Protein 6HTN (pdb70)

B-factor: mean 23.74, std 8.18, range [13.34, 82.0]

Structure (mmCIF, N/CA/C/O backbone):
data_6HTN
#
_entry.id   6HTN
#
_cell.length_a   87.102
_cell.length_b   90.522
_cell.length_c   143.777
_cell.angle_alpha   90.00
_cell.angle_beta   90.00
_cell.angle_gamma   90.00
#
_symmetry.space_group_name_H-M   'P 2 21 21'
#
loop_
_entity.id
_entity.type
_entity.pdbx_description
1 polymer 'Fucose-binding lectin'
2 non-polymer 'methyl alpha-L-fucopyranoside'
3 non-polymer (4R)-2-METHYLPENTANE-2,4-DIOL
4 non-polymer 1,2-ETHANEDIOL
5 non-polymer 3,6,9,12,15,18,21-HEPTAOXATRICOSANE-1,23-DIOL
6 water water
#
loop_
_atom_site.group_PDB
_atom_site.id
_atom_site.type_symbol
_atom_site.label_atom_id
_atom_site.label_alt_id
_atom_site.label_comp_id
_atom_site.label_asym_id
_atom_site.label_entity_id
_atom_site.label_seq_id
_atom_site.pdbx_PDB_ins_code
_atom_site.Cartn_x
_atom_site.Cartn_y
_atom_site.Cartn_z
_atom_site.occupancy
_atom_site.B_iso_or_equiv
_atom_site.auth_seq_id
_atom_site.auth_comp_id
_atom_site.auth_asym_id
_atom_site.auth_atom_id
_atom_site.pdbx_PDB_model_num
ATOM 1 N N . GLY A 1 2 ? 86.732 62.386 35.086 1.00 20.47 2 GLY A N 1
ATOM 2 C CA . GLY A 1 2 ? 87.891 63.251 35.364 1.00 20.10 2 GLY A CA 1
ATOM 3 C C . GLY A 1 2 ? 89.197 62.646 34.937 1.00 19.21 2 GLY A C 1
ATOM 4 O O . GLY A 1 2 ? 89.300 61.418 34.918 1.00 19.83 2 GLY A O 1
ATOM 5 N N . ALA A 1 3 ? 90.150 63.450 34.497 1.00 18.49 3 ALA A N 1
ATOM 6 C CA . ALA A 1 3 ? 91.480 62.994 34.064 1.00 16.52 3 ALA A CA 1
ATOM 7 C C . ALA A 1 3 ? 92.537 63.824 34.748 1.00 19.77 3 ALA A C 1
ATOM 8 O O . ALA A 1 3 ? 92.413 65.087 34.726 1.00 20.18 3 ALA A O 1
ATOM 10 N N . THR A 1 4 ? 93.561 63.211 35.308 1.00 17.34 4 THR A N 1
ATOM 11 C CA . THR A 1 4 ? 94.704 63.975 35.852 1.00 17.99 4 THR A CA 1
ATOM 12 C C . THR A 1 4 ? 95.966 63.228 35.483 1.00 19.30 4 THR A C 1
ATOM 13 O O . THR A 1 4 ? 95.888 62.013 35.161 1.00 21.07 4 THR A O 1
ATOM 17 N N . SER A 1 5 ? 97.107 63.879 35.461 1.00 19.90 5 SER A N 1
ATOM 18 C CA . SER A 1 5 ? 98.355 63.200 35.052 1.00 17.92 5 SER A CA 1
ATOM 19 C C . SER A 1 5 ? 99.527 63.936 35.704 1.00 20.03 5 SER A C 1
ATOM 20 O O . SER A 1 5 ? 99.393 65.141 36.068 1.00 18.40 5 SER A O 1
ATOM 23 N N . TRP A 1 6 ? 100.661 63.243 35.810 1.00 19.13 6 TRP A N 1
ATOM 24 C CA . TRP A 1 6 ? 101.897 63.885 36.316 1.00 21.30 6 TRP A CA 1
ATOM 25 C C . TRP A 1 6 ? 103.086 63.152 35.729 1.00 23.99 6 TRP A C 1
ATOM 26 O O . TRP A 1 6 ? 102.978 61.987 35.343 1.00 21.70 6 TRP A O 1
ATOM 37 N N . LEU A 1 7 ? 104.208 63.855 35.659 1.00 23.34 7 LEU A N 1
ATOM 38 C CA . LEU A 1 7 ? 105.500 63.270 35.229 1.00 26.59 7 LEU A CA 1
ATOM 39 C C . LEU A 1 7 ? 106.338 62.979 36.451 1.00 26.76 7 LEU A C 1
ATOM 40 O O . LEU A 1 7 ? 106.406 63.815 37.370 1.00 28.03 7 LEU A O 1
ATOM 45 N N . ASP A 1 8 ? 106.897 61.785 36.520 1.00 26.92 8 ASP A N 1
ATOM 46 C CA . ASP A 1 8 ? 107.840 61.476 37.620 1.00 30.48 8 ASP A CA 1
ATOM 47 C C . ASP A 1 8 ? 109.231 62.001 37.225 1.00 32.87 8 ASP A C 1
ATOM 48 O O . ASP A 1 8 ? 109.410 62.556 36.115 1.00 29.87 8 ASP A O 1
ATOM 53 N N . GLY A 1 9 ? 110.193 61.782 38.116 1.00 39.59 9 GLY A N 1
ATOM 54 C CA . GLY A 1 9 ? 111.575 62.275 37.944 1.00 43.30 9 GLY A CA 1
ATOM 55 C C . GLY A 1 9 ? 112.260 61.717 36.708 1.00 47.39 9 GLY A C 1
ATOM 56 O O . GLY A 1 9 ? 113.200 62.393 36.196 1.00 47.45 9 GLY A O 1
ATOM 57 N N . SER A 1 10 ? 111.816 60.551 36.212 1.00 37.85 10 SER A N 1
ATOM 58 C CA . SER A 1 10 ? 112.402 59.897 35.019 1.00 35.76 10 SER A CA 1
ATOM 59 C C . SER A 1 10 ? 111.735 60.368 33.730 1.00 40.74 10 SER A C 1
ATOM 60 O O . SER A 1 10 ? 112.163 59.919 32.661 1.00 38.53 10 SER A O 1
ATOM 63 N N . GLY A 1 11 ? 110.693 61.220 33.809 1.00 34.25 11 GLY A N 1
ATOM 64 C CA . GLY A 1 11 ? 109.987 61.674 32.606 1.00 36.16 11 GLY A CA 1
ATOM 65 C C . GLY A 1 11 ? 108.904 60.691 32.162 1.00 31.03 11 GLY A C 1
ATOM 66 O O . GLY A 1 11 ? 108.438 60.791 31.008 1.00 34.47 11 GLY A O 1
ATOM 67 N N . GLN A 1 12 ? 108.556 59.755 33.025 1.00 29.53 12 GLN A N 1
ATOM 68 C CA . GLN A 1 12 ? 107.453 58.789 32.746 1.00 28.44 12 GLN A CA 1
ATOM 69 C C . GLN A 1 12 ? 106.121 59.473 33.133 1.00 24.47 12 GLN A C 1
ATOM 70 O O . GLN A 1 12 ? 105.988 59.885 34.288 1.00 24.94 12 GLN A O 1
ATOM 76 N N . ILE A 1 13 ? 105.178 59.431 32.207 1.00 26.00 13 ILE A N 1
ATOM 77 C CA . ILE A 1 13 ? 103.791 59.943 32.454 1.00 23.89 13 ILE A CA 1
ATOM 78 C C . ILE A 1 13 ? 103.011 58.931 33.306 1.00 24.79 13 ILE A C 1
ATOM 79 O O . ILE A 1 13 ? 103.106 57.710 33.089 1.00 24.73 13 ILE A O 1
ATOM 84 N N . HIS A 1 14 ? 102.216 59.443 34.221 1.00 20.26 14 HIS A N 1
ATOM 85 C CA . HIS A 1 14 ? 101.232 58.694 35.020 1.00 18.04 14 HIS A CA 1
ATOM 86 C C . HIS A 1 14 ? 99.863 59.299 34.734 1.00 21.54 14 HIS A C 1
ATOM 87 O O . HIS A 1 14 ? 99.756 60.532 34.818 1.00 21.93 14 HIS A O 1
ATOM 94 N N . LEU A 1 15 ? 98.891 58.462 34.387 1.00 20.96 15 LEU A N 1
ATOM 95 C CA . LEU A 1 15 ? 97.503 58.944 34.112 1.00 19.67 15 LEU A CA 1
ATOM 96 C C . LEU A 1 15 ? 96.587 58.342 35.141 1.00 20.48 15 LEU A C 1
ATOM 97 O O . LEU A 1 15 ? 96.718 57.137 35.494 1.00 18.60 15 LEU A O 1
ATOM 102 N N . ARG A 1 16 ? 95.617 59.120 35.598 1.00 19.98 16 ARG A N 1
ATOM 103 C CA . ARG A 1 16 ? 94.559 58.623 36.494 1.00 17.27 16 ARG A CA 1
ATOM 104 C C . ARG A 1 16 ? 93.225 59.098 35.912 1.00 19.09 16 ARG A C 1
ATOM 105 O O . ARG A 1 16 ? 93.036 60.342 35.816 1.00 19.16 16 ARG A O 1
ATOM 113 N N . ILE A 1 17 ? 92.352 58.179 35.546 1.00 16.99 17 ILE A N 1
ATOM 114 C CA . ILE A 1 17 ? 91.072 58.485 34.851 1.00 16.84 17 ILE A CA 1
ATOM 115 C C . ILE A 1 17 ? 89.942 58.016 35.750 1.00 17.20 17 ILE A C 1
ATOM 116 O O . ILE A 1 17 ? 89.876 56.797 36.067 1.00 18.21 17 ILE A O 1
ATOM 121 N N . TYR A 1 18 ? 89.025 58.888 36.116 1.00 16.78 18 TYR A N 1
ATOM 122 C CA . TYR A 1 18 ? 87.940 58.633 37.067 1.00 15.97 18 TYR A CA 1
ATOM 123 C C . TYR A 1 18 ? 86.594 58.674 36.352 1.00 16.96 18 TYR A C 1
ATOM 124 O O . TYR A 1 18 ? 86.325 59.627 35.588 1.00 18.38 18 TYR A O 1
ATOM 133 N N . SER A 1 19 ? 85.763 57.691 36.629 1.00 15.66 19 SER A N 1
ATOM 134 C CA . SER A 1 19 ? 84.420 57.613 36.011 1.00 15.81 19 SER A CA 1
ATOM 135 C C . SER A 1 19 ? 83.442 56.897 36.925 1.00 17.73 19 SER A C 1
ATOM 136 O O . SER A 1 19 ? 83.838 56.200 37.847 1.00 17.59 19 SER A O 1
ATOM 139 N N . LEU A 1 20 ? 82.149 57.113 36.700 1.00 16.79 20 LEU A N 1
ATOM 140 C CA . LEU A 1 20 ? 81.057 56.525 37.506 1.00 17.85 20 LEU A CA 1
ATOM 141 C C . LEU A 1 20 ? 80.589 55.295 36.763 1.00 16.71 20 LEU A C 1
ATOM 142 O O . LEU A 1 20 ? 80.120 55.393 35.599 1.00 18.39 20 LEU A O 1
ATOM 147 N N . GLN A 1 21 ? 80.685 54.120 37.378 1.00 17.22 21 GLN A N 1
ATOM 148 C CA . GLN A 1 21 ? 80.280 52.867 36.688 1.00 17.83 21 GLN A CA 1
ATOM 149 C C . GLN A 1 21 ? 78.750 52.742 36.592 1.00 17.01 21 GLN A C 1
ATOM 150 O O . GLN A 1 21 ? 78.063 52.820 37.576 1.00 19.70 21 GLN A O 1
ATOM 156 N N . GLN A 1 22 ? 78.316 52.484 35.400 1.00 17.23 22 GLN A N 1
ATOM 157 C CA . GLN A 1 22 ? 76.876 52.324 35.070 1.00 17.18 22 GLN A CA 1
ATOM 158 C C . GLN A 1 22 ? 76.293 51.131 35.822 1.00 21.11 22 GLN A C 1
ATOM 159 O O . GLN A 1 22 ? 75.137 51.210 36.250 1.00 22.46 22 GLN A O 1
ATOM 165 N N . SER A 1 23 ? 77.080 50.082 36.020 1.00 20.60 23 SER A N 1
ATOM 166 C CA . SER A 1 23 ? 76.533 48.789 36.507 1.00 22.67 23 SER A CA 1
ATOM 167 C C . SER A 1 23 ? 76.425 48.813 38.035 1.00 20.94 23 SER A C 1
ATOM 168 O O . SER A 1 23 ? 75.697 47.932 38.588 1.00 21.91 23 SER A O 1
ATOM 171 N N . ASN A 1 24 ? 77.182 49.670 38.768 1.00 20.63 24 ASN A N 1
ATOM 172 C CA . ASN A 1 24 ? 77.109 49.597 40.240 1.00 19.95 24 ASN A CA 1
ATOM 173 C C . ASN A 1 24 ? 77.116 50.934 40.949 1.00 19.20 24 ASN A C 1
ATOM 174 O O . ASN A 1 24 ? 77.034 50.958 42.153 1.00 21.09 24 ASN A O 1
ATOM 179 N N . GLY A 1 25 ? 77.085 52.052 40.234 1.00 19.93 25 GLY A N 1
ATOM 180 C CA . GLY A 1 25 ? 77.011 53.384 40.845 1.00 18.22 25 GLY A CA 1
ATOM 181 C C . GLY A 1 25 ? 78.222 53.734 41.702 1.00 17.58 25 GLY A C 1
ATOM 182 O O . GLY A 1 25 ? 78.092 54.628 42.520 1.00 19.42 25 GLY A O 1
ATOM 183 N N . LYS A 1 26 ? 79.327 53.065 41.460 1.00 18.69 26 LYS A N 1
ATOM 184 C CA . LYS A 1 26 ? 80.601 53.327 42.155 1.00 18.90 26 LYS A CA 1
ATOM 185 C C . LYS A 1 26 ? 81.625 53.947 41.231 1.00 16.08 26 LYS A C 1
ATOM 186 O O . LYS A 1 26 ? 81.704 53.627 40.046 1.00 16.87 26 LYS A O 1
ATOM 192 N N . LEU A 1 27 ? 82.461 54.806 41.807 1.00 18.37 27 LEU A N 1
ATOM 193 C CA . LEU A 1 27 ? 83.570 55.401 41.040 1.00 18.65 27 LEU A CA 1
ATOM 194 C C . LEU A 1 27 ? 84.628 54.343 40.729 1.00 18.34 27 LEU A C 1
ATOM 195 O O . LEU A 1 27 ? 84.935 53.478 41.600 1.00 19.24 27 LEU A O 1
ATOM 200 N N . LEU A 1 28 ? 85.113 54.431 39.523 1.00 16.82 28 LEU A N 1
ATOM 201 C CA . LEU A 1 28 ? 86.229 53.618 38.967 1.00 17.66 28 LEU A CA 1
ATOM 202 C C . LEU A 1 28 ? 87.427 54.533 38.813 1.00 19.81 28 LEU A C 1
ATOM 203 O O . LEU A 1 28 ? 87.287 55.696 38.304 1.00 18.74 28 LEU A O 1
ATOM 208 N N . GLU A 1 29 ? 88.610 54.046 39.162 1.00 17.50 29 GLU A N 1
ATOM 209 C CA . GLU A 1 29 ? 89.893 54.718 38.877 1.00 17.17 29 GLU A CA 1
ATOM 210 C C . GLU A 1 29 ? 90.702 53.836 37.950 1.00 19.31 29 GLU A C 1
ATOM 211 O O . GLU A 1 29 ? 90.937 52.643 38.335 1.00 19.22 29 GLU A O 1
ATOM 217 N N . ARG A 1 30 ? 91.042 54.304 36.790 1.00 17.63 30 ARG A N 1
ATOM 218 C CA . ARG A 1 30 ? 91.895 53.573 35.830 1.00 18.35 30 ARG A CA 1
ATOM 219 C C . ARG A 1 30 ? 93.261 54.238 35.800 1.00 22.56 30 ARG A C 1
ATOM 220 O O . ARG A 1 30 ? 93.338 55.485 35.777 1.00 17.78 30 ARG A O 1
ATOM 228 N N . CYS A 1 31 ? 94.299 53.432 35.851 1.00 18.59 31 CYS A N 1
ATOM 229 C CA . CYS A 1 31 ? 95.680 53.926 36.040 1.00 19.68 31 CYS A CA 1
ATOM 230 C C . CYS A 1 31 ? 96.595 53.506 34.931 1.00 21.22 31 CYS A C 1
ATOM 231 O O . CYS A 1 31 ? 96.530 52.343 34.486 1.00 22.82 31 CYS A O 1
ATOM 234 N N . TRP A 1 32 ? 97.478 54.414 34.514 1.00 20.75 32 TRP A N 1
ATOM 235 C CA . TRP A 1 32 ? 98.560 54.098 33.559 1.00 21.90 32 TRP A CA 1
ATOM 236 C C . TRP A 1 32 ? 99.849 54.570 34.205 1.00 24.57 32 TRP A C 1
ATOM 237 O O . TRP A 1 32 ? 99.938 55.780 34.535 1.00 20.58 32 TRP A O 1
ATOM 248 N N . ASP A 1 33 ? 100.831 53.687 34.370 1.00 23.51 33 ASP A N 1
ATOM 249 C CA . ASP A 1 33 ? 102.143 54.071 34.964 1.00 26.25 33 ASP A CA 1
ATOM 250 C C . ASP A 1 33 ? 103.293 53.784 34.008 1.00 25.81 33 ASP A C 1
ATOM 251 O O . ASP A 1 33 ? 104.379 54.390 34.224 1.00 27.93 33 ASP A O 1
ATOM 256 N N . SER A 1 34 ? 103.135 52.934 33.001 1.00 28.13 34 SER A N 1
ATOM 257 C CA . SER A 1 34 ? 104.261 52.591 32.095 1.00 28.40 34 SER A CA 1
ATOM 258 C C . SER A 1 34 ? 103.750 51.986 30.811 1.00 25.44 34 SER A C 1
ATOM 259 O O . SER A 1 34 ? 104.063 52.500 29.741 1.00 27.24 34 SER A O 1
ATOM 262 N N . ASN A 1 35 ? 102.995 50.876 30.888 1.00 27.13 35 ASN A N 1
ATOM 263 C CA . ASN A 1 35 ? 102.688 50.154 29.653 1.00 28.12 35 ASN A CA 1
ATOM 264 C C . ASN A 1 35 ? 101.315 49.500 29.648 1.00 28.81 35 ASN A C 1
ATOM 265 O O . ASN A 1 35 ? 101.030 48.829 28.661 1.00 30.11 35 ASN A O 1
ATOM 270 N N . LYS A 1 36 ? 100.478 49.718 30.641 1.00 27.22 36 LYS A N 1
ATOM 271 C CA . LYS A 1 36 ? 99.134 49.102 30.634 1.00 25.65 36 LYS A CA 1
ATOM 272 C C . LYS A 1 36 ? 98.206 49.858 31.579 1.00 24.31 36 LYS A C 1
ATOM 273 O O . LYS A 1 36 ? 98.627 50.490 32.540 1.00 23.98 36 LYS A O 1
ATOM 279 N N . TRP A 1 37 ? 96.914 49.715 31.321 1.00 22.74 37 TRP A N 1
ATOM 280 C CA . TRP A 1 37 ? 95.872 50.231 32.214 1.00 24.49 37 TRP A CA 1
ATOM 281 C C . TRP A 1 37 ? 95.510 49.223 33.279 1.00 25.03 37 TRP A C 1
ATOM 282 O O . TRP A 1 37 ? 95.352 47.985 32.944 1.00 24.65 37 TRP A O 1
ATOM 293 N N . TYR A 1 38 ? 95.328 49.666 34.496 1.00 20.80 38 TYR A N 1
ATOM 294 C CA . TYR A 1 38 ? 94.891 48.802 35.598 1.00 22.48 38 TYR A CA 1
ATOM 295 C C . TYR A 1 38 ? 93.932 49.520 36.518 1.00 23.99 38 TYR A C 1
ATOM 296 O O . TYR A 1 38 ? 93.823 50.793 36.474 1.00 21.10 38 TYR A O 1
ATOM 305 N N . ASP A 1 39 ? 93.240 48.799 37.345 1.00 21.30 39 ASP A N 1
ATOM 306 C CA . ASP A 1 39 ? 92.291 49.379 38.303 1.00 20.96 39 ASP A CA 1
ATOM 307 C C . ASP A 1 39 ? 93.050 49.936 39.492 1.00 22.93 39 ASP A C 1
ATOM 308 O O . ASP A 1 39 ? 93.779 49.210 40.210 1.00 22.54 39 ASP A O 1
ATOM 313 N N . GLY A 1 40 ? 92.826 51.206 39.824 1.00 20.99 40 GLY A N 1
ATOM 314 C CA . GLY A 1 40 ? 93.400 51.825 41.002 1.00 21.95 40 GLY A CA 1
ATOM 315 C C . GLY A 1 40 ? 92.660 51.512 42.271 1.00 22.68 40 GLY A C 1
ATOM 316 O O . GLY A 1 40 ? 91.487 51.041 42.233 1.00 23.39 40 GLY A O 1
ATOM 317 N N . ALA A 1 41 ? 93.244 51.822 43.406 1.00 21.87 41 ALA A N 1
ATOM 318 C CA . ALA A 1 41 ? 92.730 51.522 44.736 1.00 21.96 41 ALA A CA 1
ATOM 319 C C . ALA A 1 41 ? 91.370 52.185 45.009 1.00 22.58 41 ALA A C 1
ATOM 320 O O . ALA A 1 41 ? 90.625 51.719 45.844 1.00 22.24 41 ALA A O 1
ATOM 322 N N A LEU A 1 42 ? 91.091 53.326 44.365 0.30 23.08 42 LEU A N 1
ATOM 323 N N B LEU A 1 42 ? 91.097 53.338 44.364 0.70 23.16 42 LEU A N 1
ATOM 324 C CA A LEU A 1 42 ? 89.813 54.028 44.628 0.30 22.03 42 LEU A CA 1
ATOM 325 C CA B LEU A 1 42 ? 89.812 54.027 44.627 0.70 20.96 42 LEU A CA 1
ATOM 326 C C A LEU A 1 42 ? 88.631 53.153 44.160 0.30 21.28 42 LEU A C 1
ATOM 327 C C B LEU A 1 42 ? 88.631 53.152 44.164 0.70 20.58 42 LEU A C 1
ATOM 328 O O A LEU A 1 42 ? 87.536 53.252 44.714 0.30 21.39 42 LEU A O 1
ATOM 329 O O B LEU A 1 42 ? 87.555 53.277 44.719 0.70 20.59 42 LEU A O 1
ATOM 338 N N . THR A 1 43 ? 88.878 52.319 43.159 1.00 20.67 43 THR A N 1
ATOM 339 C CA . THR A 1 43 ? 87.817 51.566 42.440 1.00 20.97 43 THR A CA 1
ATOM 340 C C . THR A 1 43 ? 86.901 50.834 43.408 1.00 22.94 43 THR A C 1
ATOM 341 O O . THR A 1 43 ? 87.392 50.078 44.285 1.00 22.48 43 THR A O 1
ATOM 345 N N . ASN A 1 44 ? 85.581 51.018 43.224 1.00 19.54 44 ASN A N 1
ATOM 346 C CA . ASN A 1 44 ? 84.493 50.283 43.917 1.00 21.65 44 ASN A CA 1
ATOM 347 C C . ASN A 1 44 ? 84.381 50.690 45.382 1.00 24.96 44 ASN A C 1
ATOM 348 O O . ASN A 1 44 ? 83.566 50.059 46.071 1.00 29.00 44 ASN A O 1
ATOM 353 N N . GLN A 1 45 ? 85.108 51.683 45.877 1.00 24.00 45 GLN A N 1
ATOM 354 C CA . GLN A 1 45 ? 84.980 52.070 47.281 1.00 22.81 45 GLN A CA 1
ATOM 355 C C . GLN A 1 45 ? 83.834 53.041 47.524 1.00 27.19 45 GLN A C 1
ATOM 356 O O . GLN A 1 45 ? 83.284 53.050 48.636 1.00 25.58 45 GLN A O 1
ATOM 362 N N A PHE A 1 46 ? 83.504 53.899 46.557 0.30 24.20 46 PHE A N 1
ATOM 363 N N B PHE A 1 46 ? 83.501 53.890 46.551 0.70 23.19 46 PHE A N 1
ATOM 364 C CA A PHE A 1 46 ? 82.623 55.066 46.824 0.30 23.13 46 PHE A CA 1
ATOM 365 C CA B PHE A 1 46 ? 82.647 55.064 46.826 0.70 21.51 46 PHE A CA 1
ATOM 366 C C A PHE A 1 46 ? 81.491 55.184 45.801 0.30 21.40 46 PHE A C 1
ATOM 367 C C B PHE A 1 46 ? 81.493 55.196 45.807 0.70 20.35 46 PHE A C 1
ATOM 368 O O A PHE A 1 46 ? 81.723 55.094 44.598 0.30 21.51 46 PHE A O 1
ATOM 369 O O B PHE A 1 46 ? 81.732 55.119 44.605 0.70 21.31 46 PHE A O 1
ATOM 384 N N . SER A 1 47 ? 80.286 55.359 46.315 1.00 19.70 47 SER A N 1
ATOM 385 C CA . SER A 1 47 ? 79.071 55.593 45.514 1.00 19.52 47 SER A CA 1
ATOM 386 C C . SER A 1 47 ? 79.000 57.074 45.128 1.00 20.52 47 SER A C 1
ATOM 387 O O . SER A 1 47 ? 79.334 57.953 45.955 1.00 21.48 47 SER A O 1
ATOM 390 N N . ALA A 1 48 ? 78.501 57.354 43.918 1.00 18.45 48 ALA A N 1
ATOM 391 C CA . ALA A 1 48 ? 78.265 58.758 43.514 1.00 17.63 48 ALA A CA 1
ATOM 392 C C . ALA A 1 48 ? 77.129 58.772 42.501 1.00 20.11 48 ALA A C 1
ATOM 393 O O . ALA A 1 48 ? 76.674 57.677 42.058 1.00 19.50 48 ALA A O 1
ATOM 395 N N . ILE A 1 49 ? 76.680 59.951 42.127 1.00 18.50 49 ILE A N 1
ATOM 396 C CA . ILE A 1 49 ? 75.581 60.113 41.137 1.00 18.47 49 ILE A CA 1
ATOM 397 C C . ILE A 1 49 ? 76.014 61.047 40.005 1.00 18.98 49 ILE A C 1
ATOM 398 O O . ILE A 1 49 ? 75.182 61.410 39.153 1.00 21.32 49 ILE A O 1
ATOM 403 N N . SER A 1 50 ? 77.283 61.419 39.973 1.00 18.34 50 SER A N 1
ATOM 404 C CA . SER A 1 50 ? 77.871 62.166 38.849 1.00 19.36 50 SER A CA 1
ATOM 405 C C . SER A 1 50 ? 79.214 61.542 38.492 1.00 20.39 50 SER A C 1
ATOM 406 O O . SER A 1 50 ? 79.719 60.731 39.253 1.00 21.13 50 SER A O 1
ATOM 409 N N . GLY A 1 51 ? 79.763 62.075 37.414 1.00 21.89 51 GLY A N 1
ATOM 410 C CA . GLY A 1 51 ? 81.187 61.881 37.139 1.00 23.04 51 GLY A CA 1
ATOM 411 C C . GLY A 1 51 ? 82.021 62.609 38.156 1.00 19.39 51 GLY A C 1
ATOM 412 O O . GLY A 1 51 ? 81.531 63.223 39.097 1.00 21.14 51 GLY A O 1
ATOM 413 N N . ALA A 1 52 ? 83.328 62.558 37.972 1.00 20.26 52 ALA A N 1
ATOM 414 C CA . ALA A 1 52 ? 84.265 63.114 38.947 1.00 22.06 52 ALA A CA 1
ATOM 415 C C . ALA A 1 52 ? 85.208 64.077 38.235 1.00 22.03 52 ALA A C 1
ATOM 416 O O . ALA A 1 52 ? 85.602 63.842 37.091 1.00 31.79 52 ALA A O 1
ATOM 418 N N . GLY A 1 53 ? 85.457 65.185 38.863 1.00 18.40 53 GLY A N 1
ATOM 419 C CA . GLY A 1 53 ? 86.556 66.071 38.468 1.00 19.26 53 GLY A CA 1
ATOM 420 C C . GLY A 1 53 ? 87.770 65.717 39.300 1.00 18.22 53 GLY A C 1
ATOM 421 O O . GLY A 1 53 ? 87.606 65.226 40.423 1.00 21.87 53 GLY A O 1
ATOM 422 N N . ALA A 1 54 ? 88.935 65.878 38.723 1.00 15.82 54 ALA A N 1
ATOM 423 C CA . ALA A 1 54 ? 90.156 65.496 39.440 1.00 16.83 54 ALA A CA 1
ATOM 424 C C . ALA A 1 54 ? 91.235 66.553 39.268 1.00 16.94 54 ALA A C 1
ATOM 425 O O . ALA A 1 54 ? 91.369 67.127 38.155 1.00 19.94 54 ALA A O 1
ATOM 427 N N . THR A 1 55 ? 92.086 66.636 40.275 1.00 16.81 55 THR A N 1
ATOM 428 C CA . THR A 1 55 ? 93.306 67.470 40.207 1.00 17.26 55 THR A CA 1
ATOM 429 C C . THR A 1 55 ? 94.388 66.719 40.994 1.00 18.95 55 THR A C 1
ATOM 430 O O . THR A 1 55 ? 94.057 65.887 41.856 1.00 19.49 55 THR A O 1
ATOM 434 N N . SER A 1 56 ? 95.645 67.039 40.741 1.00 18.75 56 SER A N 1
ATOM 435 C CA . SER A 1 56 ? 96.749 66.385 41.472 1.00 17.67 56 SER A CA 1
ATOM 436 C C . SER A 1 56 ? 97.938 67.317 41.511 1.00 19.79 56 SER A C 1
ATOM 437 O O . SER A 1 56 ? 98.023 68.240 40.690 1.00 19.53 56 SER A O 1
ATOM 440 N N . TRP A 1 57 ? 98.839 67.071 42.447 1.00 20.16 57 TRP A N 1
ATOM 441 C CA . TRP A 1 57 ? 100.096 67.865 42.518 1.00 18.88 57 TRP A CA 1
ATOM 442 C C . TRP A 1 57 ? 101.183 66.965 43.109 1.00 21.22 57 TRP A C 1
ATOM 443 O O . TRP A 1 57 ? 100.882 66.095 43.923 1.00 20.84 57 TRP A O 1
ATOM 454 N N . LEU A 1 58 ? 102.418 67.316 42.778 1.00 23.14 58 LEU A N 1
ATOM 455 C CA . LEU A 1 58 ? 103.619 66.639 43.340 1.00 25.38 58 LEU A CA 1
ATOM 456 C C . LEU A 1 58 ? 104.198 67.487 44.446 1.00 28.62 58 LEU A C 1
ATOM 457 O O . LEU A 1 58 ? 104.412 68.708 44.187 1.00 31.02 58 LEU A O 1
ATOM 462 N N . ASP A 1 59 ? 104.451 66.898 45.610 1.00 28.46 59 ASP A N 1
ATOM 463 C CA . ASP A 1 59 ? 105.154 67.654 46.683 1.00 29.50 59 ASP A CA 1
ATOM 464 C C . ASP A 1 59 ? 106.662 67.596 46.415 1.00 28.78 59 ASP A C 1
ATOM 465 O O . ASP A 1 59 ? 107.101 66.958 45.443 1.00 29.51 59 ASP A O 1
ATOM 470 N N . SER A 1 60 ? 107.426 68.296 47.247 1.00 36.18 60 SER A N 1
ATOM 471 C CA . SER A 1 60 ? 108.897 68.459 47.017 1.00 41.30 60 SER A CA 1
ATOM 472 C C . SER A 1 60 ? 109.604 67.110 47.168 1.00 35.94 60 SER A C 1
ATOM 473 O O . SER A 1 60 ? 110.716 66.982 46.629 1.00 40.48 60 SER A O 1
ATOM 476 N N . SER A 1 61 ? 109.001 66.126 47.824 1.00 32.98 61 SER A N 1
ATOM 477 C CA . SER A 1 61 ? 109.583 64.756 47.928 1.00 35.45 61 SER A CA 1
ATOM 478 C C . SER A 1 61 ? 109.237 63.893 46.715 1.00 35.13 61 SER A C 1
ATOM 479 O O . SER A 1 61 ? 109.649 62.725 46.699 1.00 38.53 61 SER A O 1
ATOM 482 N N . GLY A 1 62 ? 108.430 64.394 45.765 1.00 29.34 62 GLY A N 1
ATOM 483 C CA . GLY A 1 62 ? 108.009 63.584 44.605 1.00 27.74 62 GLY A CA 1
ATOM 484 C C . GLY A 1 62 ? 106.767 62.716 44.900 1.00 25.67 62 GLY A C 1
ATOM 485 O O . GLY A 1 62 ? 106.508 61.836 44.122 1.00 27.14 62 GLY A O 1
ATOM 486 N N . GLN A 1 63 ? 106.077 62.954 45.992 1.00 26.38 63 GLN A N 1
ATOM 487 C CA . GLN A 1 63 ? 104.849 62.196 46.342 1.00 26.78 63 GLN A CA 1
ATOM 488 C C . GLN A 1 63 ? 103.659 62.855 45.639 1.00 22.74 63 GLN A C 1
ATOM 489 O O . GLN A 1 63 ? 103.470 64.071 45.829 1.00 23.99 63 GLN A O 1
ATOM 495 N N . ILE A 1 64 ? 102.912 62.075 44.883 1.00 21.29 64 ILE A N 1
ATOM 496 C CA . ILE A 1 64 ? 101.663 62.584 44.228 1.00 20.52 64 ILE A CA 1
ATOM 497 C C . ILE A 1 64 ? 100.580 62.713 45.265 1.00 22.20 64 ILE A C 1
ATOM 498 O O . ILE A 1 64 ? 100.377 61.830 46.149 1.00 22.56 64 ILE A O 1
ATOM 503 N N . HIS A 1 65 ? 99.774 63.778 45.147 1.00 20.45 65 HIS A N 1
ATOM 504 C CA . HIS A 1 65 ? 98.555 63.988 45.932 1.00 19.50 65 HIS A CA 1
ATOM 505 C C . HIS A 1 65 ? 97.424 64.141 44.914 1.00 22.07 65 HIS A C 1
ATOM 506 O O . HIS A 1 65 ? 97.648 64.838 43.893 1.00 19.20 65 HIS A O 1
ATOM 513 N N . ILE A 1 66 ? 96.303 63.481 45.162 1.00 19.74 66 ILE A N 1
ATOM 514 C CA . ILE A 1 66 ? 95.178 63.528 44.196 1.00 19.29 66 ILE A CA 1
ATOM 515 C C . ILE A 1 66 ? 93.929 63.921 44.962 1.00 19.32 66 ILE A C 1
ATOM 516 O O . ILE A 1 66 ? 93.698 63.502 46.093 1.00 18.60 66 ILE A O 1
ATOM 521 N N . ARG A 1 67 ? 93.091 64.757 44.332 1.00 16.95 67 ARG A N 1
ATOM 522 C CA . ARG A 1 67 ? 91.785 65.099 44.879 1.00 18.46 67 ARG A CA 1
ATOM 523 C C . ARG A 1 67 ? 90.746 64.897 43.777 1.00 18.85 67 ARG A C 1
ATOM 524 O O . ARG A 1 67 ? 90.945 65.363 42.654 1.00 17.40 67 ARG A O 1
ATOM 532 N N . VAL A 1 68 ? 89.683 64.192 44.126 1.00 18.83 68 VAL A N 1
ATOM 533 C CA . VAL A 1 68 ? 88.592 63.829 43.192 1.00 18.77 68 VAL A CA 1
ATOM 534 C C . VAL A 1 68 ? 87.300 64.349 43.803 1.00 15.67 68 VAL A C 1
ATOM 535 O O . VAL A 1 68 ? 87.068 64.190 45.005 1.00 16.82 68 VAL A O 1
ATOM 539 N N . TYR A 1 69 ? 86.461 64.966 42.981 1.00 18.21 69 TYR A N 1
ATOM 540 C CA . TYR A 1 69 ? 85.214 65.638 43.391 1.00 17.58 69 TYR A CA 1
ATOM 541 C C . TYR A 1 69 ? 84.035 65.123 42.570 1.00 16.60 69 TYR A C 1
ATOM 542 O O . TYR A 1 69 ? 84.094 65.129 41.336 1.00 18.11 69 TYR A O 1
ATOM 551 N N . ALA A 1 70 ? 82.997 64.676 43.249 1.00 17.10 70 ALA A N 1
ATOM 552 C CA . ALA A 1 70 ? 81.794 64.147 42.610 1.00 15.75 70 ALA A CA 1
ATOM 553 C C . ALA A 1 70 ? 80.591 64.554 43.413 1.00 17.94 70 ALA A C 1
ATOM 554 O O . ALA A 1 70 ? 80.731 65.121 44.483 1.00 18.83 70 ALA A O 1
ATOM 556 N N . ILE A 1 71 ? 79.410 64.281 42.897 1.00 17.56 71 ILE A N 1
ATOM 557 C CA . ILE A 1 71 ? 78.156 64.451 43.664 1.00 17.33 71 ILE A CA 1
ATOM 558 C C . ILE A 1 71 ? 77.832 63.124 44.352 1.00 17.42 71 ILE A C 1
ATOM 559 O O . ILE A 1 71 ? 77.755 62.087 43.685 1.00 18.18 71 ILE A O 1
ATOM 564 N N . GLY A 1 72 ? 77.687 63.170 45.674 1.00 17.97 72 GLY A N 1
ATOM 565 C CA . GLY A 1 72 ? 77.349 61.940 46.407 1.00 18.73 72 GLY A CA 1
ATOM 566 C C . GLY A 1 72 ? 75.861 61.625 46.330 1.00 21.55 72 GLY A C 1
ATOM 567 O O . GLY A 1 72 ? 75.089 62.380 45.767 1.00 19.28 72 G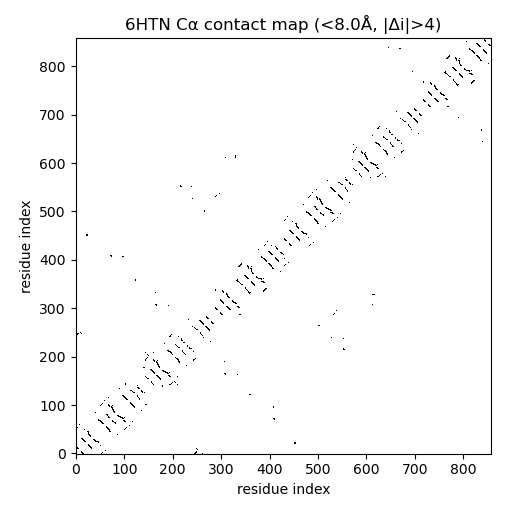LY A O 1
ATOM 568 N N . THR A 1 73 ? 75.490 60.521 46.995 1.00 20.58 73 THR A N 1
ATOM 569 C CA . THR A 1 73 ? 74.118 60.003 46.898 1.00 20.40 73 THR A CA 1
ATOM 570 C C . THR A 1 73 ? 73.163 60.870 47.700 1.00 21.04 73 THR A C 1
ATOM 571 O O . THR A 1 73 ? 71.950 60.644 47.553 1.00 21.72 73 THR A O 1
ATOM 575 N N . ASP A 1 74 ? 73.646 61.854 48.452 1.00 19.48 74 ASP A N 1
ATOM 576 C CA . ASP A 1 74 ? 72.779 62.855 49.133 1.00 22.07 74 ASP A CA 1
ATOM 577 C C . ASP A 1 74 ? 72.695 64.193 48.373 1.00 18.99 74 ASP A C 1
ATOM 578 O O . ASP A 1 74 ? 72.151 65.170 48.913 1.00 19.82 74 ASP A O 1
ATOM 583 N N . GLY A 1 75 ? 73.207 64.256 47.143 1.00 20.27 75 GLY A N 1
ATOM 584 C CA . GLY A 1 75 ? 73.145 65.508 46.370 1.00 19.26 75 GLY A CA 1
ATOM 585 C C . GLY A 1 75 ? 74.239 66.487 46.735 1.00 19.29 75 GLY A C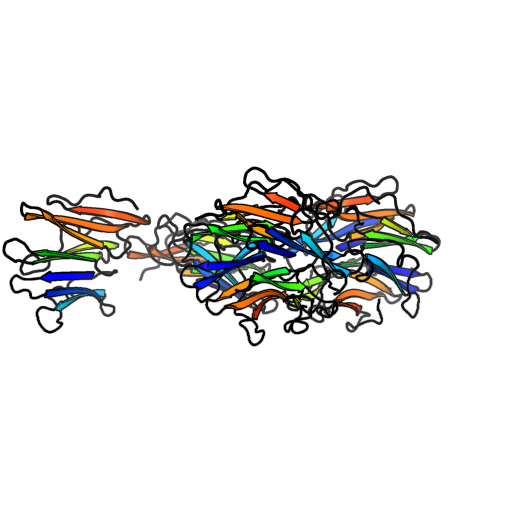 1
ATOM 586 O O . GLY A 1 75 ? 74.238 67.595 46.191 1.00 20.19 75 GLY A O 1
ATOM 587 N N . LYS A 1 76 ? 75.152 66.138 47.632 1.00 20.01 76 LYS A N 1
ATOM 588 C CA . LYS A 1 76 ? 76.199 67.075 48.065 1.00 19.54 76 LYS A CA 1
ATOM 589 C C . LYS A 1 76 ? 77.545 66.659 47.500 1.00 18.26 76 LYS A C 1
ATOM 590 O O . LYS A 1 76 ? 77.798 65.457 47.262 1.00 19.43 76 LYS A O 1
ATOM 596 N N . ILE A 1 77 ? 78.402 67.631 47.267 1.00 19.03 77 ILE A N 1
ATOM 597 C CA . ILE A 1 77 ? 79.760 67.368 46.766 1.00 19.31 77 ILE A CA 1
ATOM 598 C C . ILE A 1 77 ? 80.524 66.489 47.753 1.00 19.87 77 ILE A C 1
ATOM 599 O O . ILE A 1 77 ? 80.518 66.771 48.964 1.00 21.93 77 ILE A O 1
ATOM 604 N N A ILE A 1 78 ? 81.159 65.444 47.220 0.70 19.42 78 ILE A N 1
ATOM 605 N N B ILE A 1 78 ? 81.161 65.445 47.225 0.30 19.56 78 ILE A N 1
ATOM 606 C CA A ILE A 1 78 ? 82.093 64.584 47.989 0.70 21.32 78 ILE A CA 1
ATOM 607 C CA B ILE A 1 78 ? 82.094 64.584 47.994 0.30 19.97 78 ILE A CA 1
ATOM 608 C C A ILE A 1 78 ? 83.496 64.832 47.466 0.70 21.02 78 ILE A C 1
ATOM 609 C C B ILE A 1 78 ? 83.499 64.841 47.465 0.30 19.97 78 ILE A C 1
ATOM 610 O O A ILE A 1 78 ? 83.688 65.012 46.248 0.70 20.21 78 ILE A O 1
ATOM 611 O O B ILE A 1 78 ? 83.683 65.035 46.249 0.30 19.97 78 ILE A O 1
ATOM 620 N N . GLU A 1 79 ? 84.461 64.864 48.377 1.00 18.93 79 GLU A N 1
ATOM 621 C CA . GLU A 1 79 ? 85.876 65.032 48.061 1.00 17.24 79 GLU A CA 1
ATOM 622 C C . GLU A 1 79 ? 86.604 63.742 48.499 1.00 17.32 79 GLU A C 1
ATOM 623 O O . GLU A 1 79 ? 86.477 63.422 49.675 1.00 21.70 79 GLU A O 1
ATOM 629 N N . LEU A 1 80 ? 87.287 63.119 47.590 1.00 18.59 80 LEU A N 1
ATOM 630 C CA . LEU A 1 80 ? 88.116 61.918 47.863 1.00 19.38 80 LEU A CA 1
ATOM 631 C C . LEU A 1 80 ? 89.587 62.282 47.686 1.00 21.51 80 LEU A C 1
ATOM 632 O O . LEU A 1 80 ? 89.986 62.932 46.694 1.00 20.66 80 LEU A O 1
ATOM 637 N N . CYS A 1 81 ? 90.386 61.906 48.671 1.00 20.34 81 CYS A N 1
ATOM 638 C CA . CYS A 1 81 ? 91.785 62.371 48.785 1.00 19.57 81 CYS A CA 1
ATOM 639 C C . CYS A 1 81 ? 92.765 61.194 48.832 1.00 20.34 81 CYS A C 1
ATOM 640 O O . CYS A 1 81 ? 92.520 60.250 49.611 1.00 23.11 81 CYS A O 1
ATOM 643 N N . TRP A 1 82 ? 93.869 61.356 48.156 1.00 20.50 82 TRP A N 1
ATOM 644 C CA . TRP A 1 82 ? 95.049 60.464 48.222 1.00 19.88 82 TRP A CA 1
ATOM 645 C C . TRP A 1 82 ? 96.262 61.326 48.520 1.00 21.09 82 TRP A C 1
ATOM 646 O O . TRP A 1 82 ? 96.559 62.246 47.736 1.00 20.72 82 TRP A O 1
ATOM 657 N N . ASP A 1 83 ? 97.021 60.982 49.567 1.00 23.06 83 ASP A N 1
ATOM 658 C CA . ASP A 1 83 ? 98.280 61.684 49.921 1.00 25.09 83 ASP A CA 1
ATOM 659 C C . ASP A 1 83 ? 99.481 60.741 49.925 1.00 26.69 83 ASP A C 1
ATOM 660 O O . ASP A 1 83 ? 100.607 61.225 49.815 1.00 26.80 83 ASP A O 1
ATOM 665 N N . LYS A 1 84 ? 99.255 59.444 50.051 1.00 25.69 84 LYS A N 1
ATOM 666 C CA . LYS A 1 84 ? 100.402 58.521 50.214 1.00 28.86 84 LYS A CA 1
ATOM 667 C C . LYS A 1 84 ? 99.963 57.094 49.945 1.00 23.83 84 LYS A C 1
ATOM 668 O O . LYS A 1 84 ? 100.576 56.488 49.078 1.00 28.74 84 LYS A O 1
ATOM 674 N N . ASP A 1 85 ? 98.960 56.620 50.663 1.00 27.46 85 ASP A N 1
ATOM 675 C CA . ASP A 1 85 ? 98.699 55.152 50.652 1.00 34.66 85 ASP A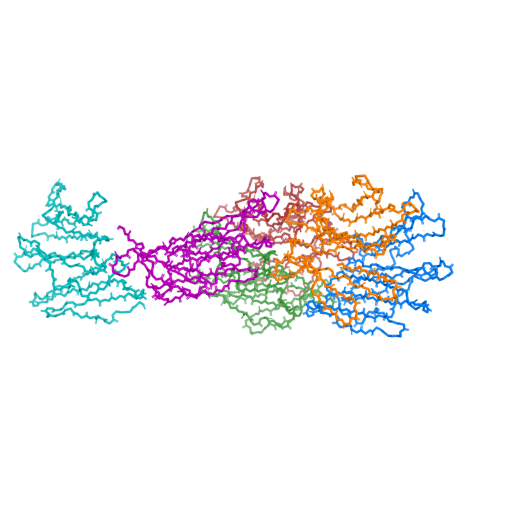 CA 1
ATOM 676 C C . ASP A 1 85 ? 97.247 54.789 50.886 1.00 31.93 85 ASP A C 1
ATOM 677 O O . ASP A 1 85 ? 96.981 53.587 50.932 1.00 29.46 85 ASP A O 1
ATOM 682 N N . LYS A 1 86 ? 96.315 55.736 50.942 1.00 29.56 86 LYS A N 1
ATOM 683 C CA . LYS A 1 86 ? 94.903 55.361 51.132 1.00 28.37 86 LYS A CA 1
ATOM 684 C C . LYS A 1 86 ? 94.003 56.516 50.681 1.00 28.95 86 LYS A C 1
ATOM 685 O O . LYS A 1 86 ? 94.375 57.691 50.845 1.00 27.42 86 LYS A O 1
ATOM 689 N N . TRP A 1 87 ? 92.819 56.175 50.229 1.00 24.07 87 TRP A N 1
ATOM 690 C CA . TRP A 1 87 ? 91.798 57.191 49.920 1.00 23.29 87 TRP A CA 1
ATOM 691 C C . TRP A 1 87 ? 90.999 57.509 51.164 1.00 25.25 87 TRP A C 1
ATOM 692 O O . TRP A 1 87 ? 90.566 56.588 51.890 1.00 26.23 87 TRP A O 1
ATOM 703 N N . TYR A 1 88 ? 90.710 58.783 51.377 1.00 22.45 88 TYR A N 1
ATOM 704 C CA . TYR A 1 88 ? 89.852 59.215 52.490 1.00 22.95 88 TYR A CA 1
ATOM 705 C C . TYR A 1 88 ? 88.958 60.373 52.048 1.00 23.87 88 TYR A C 1
ATOM 706 O O . TYR A 1 88 ? 89.286 61.094 51.070 1.00 24.81 88 TYR A O 1
ATOM 715 N N . SER A 1 89 ? 87.846 60.533 52.761 1.00 23.68 89 SER A N 1
ATOM 716 C CA . SER A 1 89 ? 86.897 61.629 52.492 1.00 25.63 89 SER A CA 1
ATOM 717 C C . SER A 1 89 ? 87.472 62.932 53.043 1.00 25.93 89 SER A C 1
ATOM 718 O O . SER A 1 89 ? 87.845 62.980 54.213 1.00 25.59 89 SER A O 1
ATOM 721 N N . GLY A 1 90 ? 87.597 63.960 52.206 1.00 22.38 90 GLY A N 1
ATOM 722 C CA . GLY A 1 90 ? 88.146 65.253 52.617 1.00 20.51 90 GLY A CA 1
ATOM 723 C C . GLY A 1 90 ? 87.189 66.179 53.318 1.00 21.55 90 GLY A C 1
ATOM 724 O O . GLY A 1 90 ? 85.991 65.926 53.395 1.00 21.69 90 GLY A O 1
ATOM 725 N N . ALA A 1 91 ? 87.703 67.308 53.777 1.00 22.48 91 ALA A N 1
ATOM 726 C CA . ALA A 1 91 ? 86.956 68.332 54.509 1.00 22.48 91 ALA A CA 1
ATOM 727 C C . ALA A 1 91 ? 85.799 68.927 53.706 1.00 22.79 91 ALA A C 1
ATOM 728 O O . ALA A 1 91 ? 84.802 69.359 54.307 1.00 25.30 91 ALA A O 1
ATOM 730 N N . LEU A 1 92 ? 85.884 68.937 52.383 1.00 22.02 92 LEU A N 1
ATOM 731 C CA . LEU A 1 92 ? 84.792 69.554 51.573 1.00 20.80 92 LEU A CA 1
ATOM 732 C C . LEU A 1 92 ? 83.527 68.709 51.645 1.00 21.39 92 LEU A C 1
ATOM 733 O O . LEU A 1 92 ? 82.445 69.238 51.454 1.00 22.13 92 LEU A O 1
ATOM 738 N N . THR A 1 93 ? 83.654 67.387 51.841 1.00 19.58 93 THR A N 1
ATOM 739 C CA . THR A 1 93 ? 82.527 66.466 51.705 1.00 21.36 93 THR A CA 1
ATOM 740 C C . THR A 1 93 ? 81.337 66.921 52.565 1.00 21.98 93 THR A C 1
ATOM 741 O O . THR A 1 93 ? 81.499 67.212 53.771 1.00 20.89 93 THR A O 1
ATOM 745 N N . GLY A 1 94 ? 80.171 66.978 51.957 1.00 23.47 94 GLY A N 1
ATOM 746 C CA . GLY A 1 94 ? 78.912 67.203 52.645 1.00 22.97 94 GLY A CA 1
ATOM 747 C C . GLY A 1 94 ? 78.608 68.666 52.927 1.00 24.32 94 GLY A C 1
ATOM 748 O O . GLY A 1 94 ? 77.551 68.945 53.500 1.00 25.85 94 GLY A O 1
ATOM 749 N N . GLN A 1 95 ? 79.451 69.614 52.553 1.00 22.09 95 GLN A N 1
ATOM 750 C CA . GLN A 1 95 ? 79.208 71.049 52.852 1.00 21.54 95 GLN A CA 1
ATOM 751 C C . GLN A 1 95 ? 78.201 71.687 51.873 1.00 23.08 95 GLN A C 1
ATOM 752 O O . GLN A 1 95 ? 77.426 72.567 52.294 1.00 24.71 95 GLN A O 1
ATOM 758 N N . PHE A 1 96 ? 78.239 71.325 50.585 1.00 19.66 96 PHE A N 1
ATOM 759 C CA . PHE A 1 96 ? 77.498 72.073 49.559 1.00 21.84 96 PHE A CA 1
ATOM 760 C C . PHE A 1 96 ? 76.753 71.125 48.636 1.00 20.57 96 PHE A C 1
ATOM 761 O O . PHE A 1 96 ? 77.263 70.068 48.249 1.00 20.30 96 PHE A O 1
ATOM 769 N N . TYR A 1 97 ? 75.577 71.574 48.200 1.00 21.38 97 TYR A N 1
ATOM 770 C CA . TYR A 1 97 ? 74.833 70.875 47.147 1.00 20.98 97 TYR A CA 1
ATOM 771 C C . TYR A 1 97 ? 75.512 71.075 45.819 1.00 20.87 97 TYR A C 1
ATOM 772 O O . TYR A 1 97 ? 75.969 72.193 45.519 1.00 20.52 97 TYR A O 1
ATOM 781 N N . GLY A 1 98 ? 75.560 70.025 45.011 1.00 19.00 98 GLY A N 1
ATOM 782 C CA . GLY A 1 98 ? 76.075 70.111 43.644 1.00 17.65 98 GLY A CA 1
ATOM 783 C C . GLY A 1 98 ? 75.112 69.523 42.678 1.00 19.62 98 GLY A C 1
ATOM 784 O O . GLY A 1 98 ? 74.540 68.485 42.952 1.00 23.47 98 GLY A O 1
ATOM 785 N N . ALA A 1 99 ? 74.933 70.189 41.548 1.00 20.24 99 ALA A N 1
ATOM 786 C CA . ALA A 1 99 ? 73.943 69.809 40.545 1.00 21.40 99 ALA A CA 1
ATOM 787 C C . ALA A 1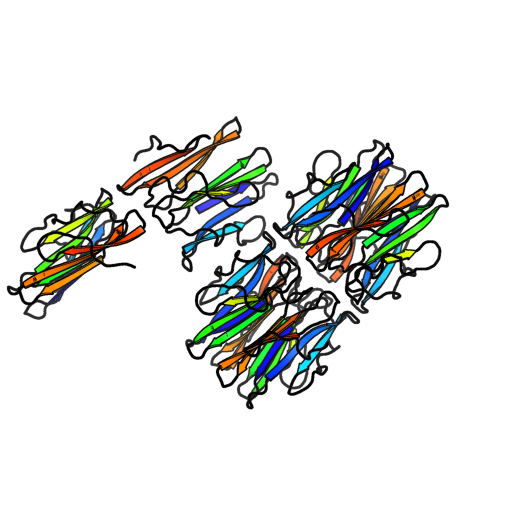 99 ? 74.628 69.492 39.224 1.00 27.15 99 ALA A C 1
ATOM 788 O O . ALA A 1 99 ? 73.958 69.369 38.255 1.00 27.11 99 ALA A O 1
ATOM 790 N N . SER A 1 100 ? 75.949 69.426 39.219 1.00 24.55 100 SER A N 1
ATOM 791 C CA . SER A 1 100 ? 76.767 69.231 38.017 1.00 23.30 100 SER A CA 1
ATOM 792 C C . SER A 1 100 ? 78.034 68.474 38.436 1.00 20.55 100 SER A C 1
ATOM 793 O O . SER A 1 100 ? 78.395 68.590 39.559 1.00 22.19 100 SER A O 1
ATOM 796 N N . THR A 1 101 ? 78.658 67.779 37.513 1.00 20.45 101 THR A N 1
ATOM 797 C CA . THR A 1 101 ? 79.947 67.107 37.722 1.00 21.18 101 THR A CA 1
ATOM 798 C C . THR A 1 101 ? 80.938 68.206 38.040 1.00 17.51 101 THR A C 1
ATOM 799 O O . THR A 1 101 ? 81.172 69.057 37.190 1.00 19.21 101 THR A O 1
ATOM 803 N N . PRO A 1 102 ? 81.574 68.200 39.224 1.00 17.33 102 PRO A N 1
ATOM 804 C CA . PRO A 1 102 ? 82.440 69.327 39.571 1.00 16.29 102 PRO A CA 1
ATOM 805 C C . PRO A 1 102 ? 83.682 69.365 38.707 1.00 18.61 102 PRO A C 1
ATOM 806 O O . PRO A 1 102 ? 84.199 68.312 38.241 1.00 18.04 102 PRO A O 1
ATOM 810 N N . ASP A 1 103 ? 84.153 70.585 38.473 1.00 16.13 103 ASP A N 1
ATOM 811 C CA . ASP A 1 103 ? 85.481 70.832 37.896 1.00 17.32 103 ASP A CA 1
ATOM 812 C C . ASP A 1 103 ? 86.429 71.218 39.026 1.00 17.84 103 ASP A C 1
ATOM 813 O O . ASP A 1 103 ? 85.990 71.826 40.002 1.00 17.21 103 ASP A O 1
ATOM 818 N N . ALA A 1 104 ? 87.694 70.907 38.854 1.00 16.69 104 ALA A N 1
ATOM 819 C CA . ALA A 1 104 ? 88.686 71.268 39.888 1.00 16.13 104 ALA A CA 1
ATOM 820 C C . ALA A 1 104 ? 90.019 71.599 39.238 1.00 14.98 104 ALA A C 1
ATOM 821 O O . ALA A 1 104 ? 90.367 71.046 38.195 1.00 17.92 104 ALA A O 1
ATOM 823 N N . THR A 1 105 ? 90.729 72.554 39.852 1.00 17.22 105 THR A N 1
ATOM 824 C CA . THR A 1 105 ? 92.119 72.858 39.465 1.00 17.28 105 THR A CA 1
ATOM 825 C C . THR A 1 105 ? 92.880 73.194 40.760 1.00 15.68 105 THR A C 1
ATOM 826 O O . THR A 1 105 ? 92.255 73.427 41.801 1.00 17.61 105 THR A O 1
ATOM 830 N N . SER A 1 106 ? 94.227 73.139 40.681 1.00 17.09 106 SER A N 1
ATOM 831 C CA . SER A 1 106 ? 95.025 73.379 41.892 1.00 17.20 106 SER A CA 1
ATOM 832 C C . SER A 1 106 ? 96.399 73.904 41.463 1.00 15.66 106 SER A C 1
ATOM 833 O O . SER A 1 106 ? 96.816 73.696 40.319 1.00 17.66 106 SER A O 1
ATOM 836 N N . TRP A 1 107 ? 97.067 74.547 42.416 1.00 19.12 107 TRP A N 1
ATOM 837 C CA . TRP A 1 107 ? 98.467 74.995 42.207 1.00 18.46 107 TRP A CA 1
ATOM 838 C C . TRP A 1 107 ? 99.170 75.052 43.554 1.00 17.36 107 TRP A C 1
ATOM 839 O O . TRP A 1 107 ? 98.551 75.258 44.562 1.00 18.50 107 TRP A O 1
ATOM 850 N N . LEU A 1 108 ? 100.502 74.954 43.497 1.00 20.03 108 LEU A N 1
ATOM 851 C CA . LEU A 1 108 ? 101.379 75.077 44.700 1.00 25.08 108 LEU A CA 1
ATOM 852 C C . LEU A 1 108 ? 101.961 76.495 44.736 1.00 23.98 108 LEU A C 1
ATOM 853 O O . LEU A 1 108 ? 102.444 76.935 43.699 1.00 29.63 108 LEU A O 1
ATOM 858 N N . ASP A 1 109 ? 101.869 77.154 45.857 1.00 25.33 109 ASP A N 1
ATOM 859 C CA . ASP A 1 109 ? 102.529 78.477 46.044 1.00 27.12 109 ASP A CA 1
ATOM 860 C C . ASP A 1 109 ? 104.007 78.249 46.392 1.00 30.65 109 ASP A C 1
ATOM 861 O O . ASP A 1 109 ? 104.463 77.088 46.527 1.00 28.21 109 ASP A O 1
ATOM 866 N N . LYS A 1 110 ? 104.748 79.354 46.536 1.00 34.25 110 LYS A N 1
ATOM 867 C CA . LYS A 1 110 ? 106.211 79.348 46.792 1.00 37.61 110 LYS A CA 1
ATOM 868 C C . LYS A 1 110 ? 106.533 78.594 48.094 1.00 35.13 110 LYS A C 1
ATOM 869 O O . LYS A 1 110 ? 107.664 78.098 48.177 1.00 41.22 110 LYS A O 1
ATOM 875 N N . ASN A 1 111 ? 105.623 78.544 49.070 1.00 31.85 111 ASN A N 1
ATOM 876 C CA . ASN A 1 111 ? 105.854 77.880 50.371 1.00 33.95 111 ASN A CA 1
ATOM 877 C C . ASN A 1 111 ? 105.475 76.403 50.311 1.00 39.58 111 ASN A C 1
ATOM 878 O O . ASN A 1 111 ? 105.514 75.760 51.392 1.00 33.07 111 ASN A O 1
ATOM 883 N N . GLY A 1 112 ? 105.026 75.896 49.155 1.00 33.38 112 GLY A N 1
ATOM 884 C CA . GLY A 1 112 ? 104.588 74.494 49.050 1.00 31.09 112 GLY A CA 1
ATOM 885 C C . GLY A 1 112 ? 103.177 74.262 49.575 1.00 29.74 112 GLY A C 1
ATOM 886 O O . GLY A 1 112 ? 102.821 73.087 49.829 1.00 30.28 112 GLY A O 1
ATOM 887 N N . GLN A 1 113 ? 102.394 75.320 49.774 1.00 28.95 113 GLN A N 1
ATOM 888 C CA . GLN A 1 113 ? 100.974 75.199 50.197 1.00 26.48 113 GLN A CA 1
ATOM 889 C C . GLN A 1 113 ? 100.129 75.000 48.937 1.00 25.36 113 GLN A C 1
ATOM 890 O O . GLN A 1 113 ? 100.218 75.817 48.013 1.00 24.57 113 GLN A O 1
ATOM 896 N N . ILE A 1 114 ? 99.345 73.940 48.934 1.00 22.21 114 ILE A N 1
ATOM 897 C CA . ILE A 1 114 ? 98.385 73.708 47.811 1.00 22.23 114 ILE A CA 1
ATOM 898 C C . ILE A 1 114 ? 97.214 74.668 47.948 1.00 19.03 114 ILE A C 1
ATOM 899 O O . ILE A 1 114 ? 96.712 74.934 49.037 1.00 21.08 114 ILE A O 1
ATOM 904 N N . HIS A 1 115 ? 96.725 75.105 46.800 1.00 18.59 115 HIS A N 1
ATOM 905 C CA . HIS A 1 115 ? 95.485 75.885 46.636 1.00 19.83 115 HIS A CA 1
ATOM 906 C C . HIS A 1 115 ? 94.601 75.100 45.674 1.00 16.81 115 HIS A C 1
ATOM 907 O O . HIS A 1 115 ? 95.126 74.678 44.617 1.00 17.69 115 HIS A O 1
ATOM 914 N N . ILE A 1 116 ? 93.341 74.913 46.053 1.00 17.76 116 ILE A N 1
ATOM 915 C CA . ILE A 1 116 ? 92.387 74.182 45.190 1.00 19.18 116 ILE A CA 1
ATOM 916 C C . ILE A 1 116 ? 91.171 75.036 44.937 1.00 18.89 116 ILE A C 1
ATOM 917 O O . ILE A 1 116 ? 90.727 75.754 45.835 1.00 16.88 116 ILE A O 1
ATOM 922 N N . ARG A 1 117 ? 90.668 74.958 43.723 1.00 17.36 117 ARG A N 1
ATOM 923 C CA . ARG A 1 117 ? 89.393 75.608 43.365 1.00 17.26 117 ARG A CA 1
ATOM 924 C C . ARG A 1 117 ? 88.492 74.554 42.723 1.00 16.81 117 ARG A C 1
ATOM 925 O O . ARG A 1 117 ? 88.931 73.855 41.784 1.00 16.94 117 ARG A O 1
ATOM 933 N N . VAL A 1 118 ? 87.274 74.469 43.225 1.00 16.66 118 VAL A N 1
ATOM 934 C CA . VAL A 1 118 ? 86.269 73.479 42.772 1.00 15.39 118 VAL A CA 1
ATOM 935 C C . VAL A 1 118 ? 85.049 74.262 42.295 1.00 16.96 118 VAL A C 1
ATOM 936 O O . VAL A 1 118 ? 84.631 75.203 42.992 1.00 18.00 118 VAL A O 1
ATOM 940 N N . TYR A 1 119 ? 84.479 73.892 41.149 1.00 16.26 119 TYR A N 1
ATOM 941 C CA . TYR A 1 119 ? 83.357 74.649 40.552 1.00 17.06 119 TYR A CA 1
ATOM 942 C C . TYR A 1 119 ? 82.207 73.677 40.300 1.00 17.82 119 TYR A C 1
ATOM 943 O O . TYR A 1 119 ? 82.425 72.605 39.731 1.00 16.93 119 TYR A O 1
ATOM 952 N N . ALA A 1 120 ? 81.013 74.081 40.714 1.00 17.64 120 ALA A N 1
ATOM 953 C CA . ALA A 1 120 ? 79.811 73.286 40.416 1.00 17.57 120 ALA A CA 1
ATOM 954 C C . ALA A 1 120 ? 78.591 74.159 40.559 1.00 17.66 120 ALA A C 1
ATOM 955 O O . ALA A 1 120 ? 78.522 75.046 41.436 1.00 17.06 120 ALA A O 1
ATOM 957 N N . TYR A 1 121 ? 77.542 73.842 39.790 1.00 16.58 121 TYR A N 1
ATOM 958 C CA . TYR A 1 121 ? 76.236 74.447 40.063 1.00 15.91 121 TYR A CA 1
ATOM 959 C C . TYR A 1 121 ? 75.723 73.988 41.424 1.00 17.59 121 TYR A C 1
ATOM 960 O O . TYR A 1 121 ? 75.923 72.828 41.785 1.00 20.26 121 TYR A O 1
ATOM 969 N N . ASN A 1 122 ? 74.956 74.842 42.080 1.00 15.92 122 ASN A N 1
ATOM 970 C CA . ASN A 1 122 ? 74.277 74.457 43.335 1.00 16.73 122 ASN A CA 1
ATOM 971 C C . ASN A 1 122 ? 72.773 74.304 43.078 1.00 17.03 122 ASN A C 1
ATOM 972 O O . ASN A 1 122 ? 72.309 74.300 41.908 1.00 18.19 122 ASN A O 1
ATOM 977 N N . GLN A 1 123 ? 72.047 74.104 44.159 1.00 16.44 123 GLN A N 1
ATOM 978 C CA . GLN A 1 123 ? 70.619 73.781 44.075 1.00 18.07 123 GLN A CA 1
ATOM 979 C C . GLN A 1 123 ? 69.814 74.956 43.489 1.00 19.13 123 GLN A C 1
ATOM 980 O O . GLN A 1 123 ? 68.707 74.742 42.999 1.00 20.30 123 GLN A O 1
ATOM 986 N N . ASP A 1 124 ? 70.334 76.183 43.584 1.00 18.61 124 ASP A N 1
ATOM 987 C CA . ASP A 1 124 ? 69.688 77.387 43.057 1.00 18.68 124 ASP A CA 1
ATOM 988 C C . ASP A 1 124 ? 70.100 77.675 41.609 1.00 16.67 124 ASP A C 1
ATOM 989 O O . ASP A 1 124 ? 69.806 78.769 41.098 1.00 17.74 124 ASP A O 1
ATOM 994 N N . ASN A 1 125 ? 70.784 76.744 40.951 1.00 17.44 125 ASN A N 1
ATOM 995 C CA . ASN A 1 125 ? 71.259 76.918 39.559 1.00 17.21 125 ASN A CA 1
ATOM 996 C C . ASN A 1 125 ? 72.247 78.102 39.478 1.00 18.01 125 ASN A C 1
ATOM 997 O O . ASN A 1 125 ? 72.244 78.845 38.483 1.00 19.18 125 ASN A O 1
ATOM 1002 N N . VAL A 1 126 ? 73.079 78.242 40.495 1.00 16.58 126 VAL A N 1
ATOM 1003 C CA . VAL A 1 126 ? 74.167 79.216 40.509 1.00 16.90 126 VAL A CA 1
ATOM 1004 C C . VAL A 1 126 ? 75.477 78.450 40.437 1.00 18.03 126 VAL A C 1
ATOM 1005 O O . VAL A 1 126 ? 75.690 77.517 41.236 1.00 18.13 126 VAL A O 1
ATOM 1009 N N . GLN A 1 127 ? 76.338 78.887 39.508 1.00 18.08 127 GLN A N 1
ATOM 1010 C CA . GLN A 1 127 ? 77.691 78.301 39.448 1.00 19.31 127 GLN A CA 1
ATOM 1011 C C . GLN A 1 127 ? 78.490 78.835 40.641 1.00 19.04 127 GLN A C 1
ATOM 1012 O O . GLN A 1 127 ? 78.609 80.110 40.768 1.00 21.44 127 GLN A O 1
ATOM 1018 N N . LYS A 1 128 ? 79.009 77.969 41.470 1.00 17.48 128 LYS A N 1
ATOM 1019 C CA . LYS A 1 128 ? 79.757 78.354 42.658 1.00 17.97 128 LYS A CA 1
ATOM 1020 C C . LYS A 1 128 ? 81.193 77.887 42.541 1.00 17.44 128 LYS A C 1
ATOM 1021 O O . LYS A 1 128 ? 81.461 76.813 41.968 1.00 18.33 128 LYS A O 1
ATOM 1027 N N . GLU A 1 129 ? 82.086 78.637 43.187 1.00 16.22 129 GLU A N 1
ATOM 1028 C CA . GLU A 1 129 ? 83.509 78.277 43.352 1.00 15.84 129 GLU A CA 1
ATOM 1029 C C . GLU A 1 129 ? 83.757 78.043 44.831 1.00 17.38 129 GLU A C 1
ATOM 1030 O O . GLU A 1 129 ? 83.408 78.914 45.645 1.00 19.07 129 GLU A O 1
ATOM 1036 N N . TYR A 1 130 ? 84.373 76.907 45.158 1.00 15.86 130 TYR A N 1
ATOM 1037 C CA . TYR A 1 130 ? 84.790 76.582 46.522 1.00 15.90 130 TYR A CA 1
ATOM 1038 C C . TYR A 1 130 ? 86.303 76.557 46.551 1.00 17.56 130 TYR A C 1
ATOM 1039 O O . TYR A 1 130 ? 86.950 76.053 45.635 1.00 18.09 130 TYR A O 1
ATOM 1048 N N . CYS A 1 131 ? 86.846 77.209 47.588 1.00 18.33 131 CYS A N 1
ATOM 1049 C CA . CYS A 1 131 ? 88.289 77.526 47.617 1.00 18.66 131 CYS A CA 1
ATOM 1050 C C . CYS A 1 131 ? 88.949 76.927 48.848 1.00 16.41 131 CYS A C 1
ATOM 1051 O O . CYS A 1 131 ? 88.394 77.043 49.978 1.00 19.34 131 CYS A O 1
ATOM 1054 N N . TRP A 1 132 ? 90.098 76.331 48.623 1.00 18.21 132 TRP A N 1
ATOM 1055 C CA . TRP A 1 132 ? 90.980 75.843 49.718 1.00 19.06 132 TRP A CA 1
ATOM 1056 C C . TRP A 1 132 ? 92.331 76.509 49.562 1.00 19.93 132 TRP A C 1
ATOM 1057 O O . TRP A 1 132 ? 92.980 76.399 48.526 1.00 18.41 132 TRP A O 1
ATOM 1068 N N . ASP A 1 133 ? 92.778 77.175 50.657 1.00 21.37 133 ASP A N 1
ATOM 1069 C CA . ASP A 1 133 ? 94.133 77.782 50.673 1.00 20.50 133 ASP A CA 1
ATOM 1070 C C . ASP A 1 133 ? 94.907 77.261 51.895 1.00 24.10 133 ASP A C 1
ATOM 1071 O O . ASP A 1 133 ? 96.002 77.792 52.136 1.00 25.90 133 ASP A O 1
ATOM 1076 N N . GLY A 1 134 ? 94.407 76.228 52.547 1.00 23.11 134 GLY A N 1
ATOM 1077 C CA . GLY A 1 134 ? 95.136 75.558 53.636 1.00 26.39 134 GLY A CA 1
ATOM 1078 C C . GLY A 1 134 ? 94.456 75.591 54.976 1.00 28.81 134 GLY A C 1
ATOM 1079 O O . GLY A 1 134 ? 94.985 74.935 55.884 1.00 31.82 134 GLY A O 1
ATOM 1080 N N A SER A 1 135 ? 93.311 76.249 55.133 0.50 26.29 135 SER A N 1
ATOM 1081 N N C SER A 1 135 ? 93.311 76.252 55.148 0.50 26.60 135 SER A N 1
ATOM 1082 C CA A SER A 1 135 ? 92.632 76.338 56.447 0.50 30.73 135 SER A CA 1
ATOM 1083 C CA C SER A 1 135 ? 92.628 76.263 56.473 0.50 31.39 135 SER A CA 1
ATOM 1084 C C A SER A 1 135 ? 91.213 75.751 56.381 0.50 30.01 135 SER A C 1
ATOM 1085 C C C SER A 1 135 ? 91.199 75.727 56.387 0.50 30.26 135 SER A C 1
ATOM 1086 O O A SER A 1 135 ? 90.940 74.732 57.046 0.50 32.99 135 SER A O 1
ATOM 1087 O O C SER A 1 135 ? 90.907 74.709 57.060 0.50 32.75 135 SER A O 1
ATOM 1092 N N . LYS A 1 136 ? 90.304 76.430 55.696 1.00 30.85 136 LYS A N 1
ATOM 1093 C CA . LYS A 1 136 ? 88.889 76.010 55.604 1.00 28.61 136 LYS A CA 1
ATOM 1094 C C . LYS A 1 136 ? 88.443 76.244 54.158 1.00 26.31 136 LYS A C 1
ATOM 1095 O O . LYS A 1 136 ? 88.967 77.156 53.514 1.00 23.05 136 LYS A O 1
ATOM 1097 N N . TRP A 1 137 ? 87.452 75.473 53.716 1.00 25.04 137 TRP A N 1
ATOM 1098 C CA . TRP A 1 137 ? 86.822 75.784 52.416 1.00 22.46 137 TRP A CA 1
ATOM 1099 C C . TRP A 1 137 ? 85.976 77.031 52.576 1.00 21.65 137 TRP A C 1
ATOM 1100 O O . TRP A 1 137 ? 85.232 77.174 53.583 1.00 23.67 137 TRP A O 1
ATOM 1111 N N . TYR A 1 138 ? 86.015 77.891 51.574 1.00 22.84 138 TYR A N 1
ATOM 1112 C CA . TYR A 1 138 ? 85.149 79.081 51.536 1.00 21.57 138 TYR A CA 1
ATOM 1113 C C . TYR A 1 138 ? 84.631 79.286 50.116 1.00 21.08 138 TYR A C 1
ATOM 1114 O O . TYR A 1 138 ? 85.286 78.872 49.117 1.00 22.47 138 TYR A O 1
ATOM 1123 N N . VAL A 1 139 ? 83.535 80.017 50.031 1.00 20.40 139 VAL A N 1
ATOM 1124 C CA . VAL A 1 139 ? 82.925 80.349 48.725 1.00 20.50 139 VAL A CA 1
ATOM 1125 C C . VAL A 1 139 ? 83.734 81.487 48.115 1.00 20.50 139 VAL A C 1
ATOM 1126 O O . VAL A 1 139 ? 83.891 82.538 48.783 1.00 22.39 139 VAL A O 1
ATOM 1130 N N . GLY A 1 140 ? 84.233 81.298 46.899 1.00 19.81 140 GLY A N 1
ATOM 1131 C CA . GLY A 1 140 ? 85.080 82.266 46.213 1.00 18.93 140 GLY A CA 1
ATOM 1132 C C . GLY A 1 140 ? 84.307 83.353 45.535 1.00 19.62 140 GLY A C 1
ATOM 1133 O O . GLY A 1 140 ? 83.025 83.312 45.477 1.00 19.38 140 GLY A O 1
ATOM 1134 N N . ALA A 1 141 ? 85.048 84.290 44.949 1.00 19.57 141 ALA A N 1
ATOM 1135 C CA . ALA A 1 141 ? 84.442 85.452 44.264 1.00 21.17 141 ALA A CA 1
ATOM 1136 C C . ALA A 1 141 ? 83.943 85.105 42.862 1.00 20.70 141 ALA A C 1
ATOM 1137 O O . ALA A 1 141 ? 83.277 85.931 42.222 1.00 19.94 141 ALA A O 1
ATOM 1139 N N . TYR A 1 142 ? 84.211 83.903 42.357 1.00 18.96 142 TYR A N 1
ATOM 1140 C CA . TYR A 1 142 ? 83.809 83.552 40.981 1.00 16.69 142 TYR A CA 1
ATOM 1141 C C . TYR A 1 142 ? 82.309 83.761 40.810 1.00 16.87 142 TYR A C 1
ATOM 1142 O O . TYR A 1 142 ? 81.494 83.323 41.657 1.00 17.85 142 TYR A O 1
ATOM 1151 N N . THR A 1 143 ? 81.978 84.391 39.702 1.00 19.52 143 THR A N 1
ATOM 1152 C CA . THR A 1 143 ? 80.607 84.483 39.146 1.00 19.63 143 THR A CA 1
ATOM 1153 C C . THR A 1 143 ? 80.683 84.169 37.669 1.00 20.86 143 THR A C 1
ATOM 1154 O O . THR A 1 143 ? 81.701 84.377 37.019 1.00 20.28 143 THR A O 1
ATOM 1158 N N . GLU A 1 144 ? 79.580 83.610 37.159 1.00 23.16 144 GLU A N 1
ATOM 1159 C CA . GLU A 1 144 ? 79.446 83.356 35.729 1.00 24.22 144 GLU A CA 1
ATOM 1160 C C . GLU A 1 144 ? 79.359 84.696 34.983 1.00 28.35 144 GLU A C 1
ATOM 1161 O O . GLU A 1 144 ? 78.892 85.672 35.586 1.00 31.54 144 GLU A O 1
ATOM 1168 N N . GLY B 1 2 ? 84.758 73.084 32.539 1.00 21.76 2 GLY B N 1
ATOM 1169 C CA . GLY B 1 2 ? 86.176 72.762 32.651 1.00 19.04 2 GLY B CA 1
ATOM 1170 C C . GLY B 1 2 ? 86.963 73.829 33.367 1.00 18.61 2 GLY B C 1
ATOM 1171 O O . GLY B 1 2 ? 86.575 75.014 33.271 1.00 20.10 2 GLY B O 1
ATOM 1172 N N . ALA B 1 3 ? 88.000 73.451 34.074 1.00 17.51 3 ALA B N 1
ATOM 1173 C CA . ALA B 1 3 ? 88.864 74.401 34.787 1.00 16.11 3 ALA B CA 1
ATOM 1174 C C . ALA B 1 3 ? 90.309 74.098 34.455 1.00 18.44 3 ALA B C 1
ATOM 1175 O O . ALA B 1 3 ? 90.717 72.942 34.562 1.00 19.86 3 ALA B O 1
ATOM 1177 N N . THR B 1 4 ? 91.103 75.118 34.148 1.00 16.57 4 THR B N 1
ATOM 1178 C CA . THR B 1 4 ? 92.552 74.933 33.995 1.00 15.75 4 THR B CA 1
ATOM 1179 C C . THR B 1 4 ? 93.232 76.157 34.595 1.00 17.18 4 THR B C 1
ATOM 1180 O O . THR B 1 4 ? 92.585 77.184 34.796 1.00 18.45 4 THR B O 1
ATOM 1184 N N . SER B 1 5 ? 94.494 76.027 34.963 1.00 16.81 5 SER B N 1
ATOM 1185 C CA . SER B 1 5 ? 95.199 77.118 35.685 1.00 17.57 5 SER B CA 1
ATOM 1186 C C . SER B 1 5 ? 96.694 76.943 35.410 1.00 19.33 5 SER B C 1
ATOM 1187 O O . SER B 1 5 ? 97.168 75.831 35.077 1.00 17.90 5 SER B O 1
ATOM 1190 N N . TRP B 1 6 ? 97.420 78.045 35.555 1.00 16.24 6 TRP B N 1
ATOM 1191 C CA . TRP B 1 6 ? 98.899 78.021 35.424 1.00 16.22 6 TRP B CA 1
ATOM 1192 C C . TRP B 1 6 ? 99.466 79.165 36.240 1.00 19.63 6 TRP B C 1
ATOM 1193 O O . TRP B 1 6 ? 98.785 80.131 36.511 1.00 17.88 6 TRP B O 1
ATOM 1204 N N . LEU B 1 7 ? 100.725 79.000 36.634 1.00 18.52 7 LEU B N 1
ATOM 1205 C CA . LEU B 1 7 ? 101.483 80.068 37.326 1.00 21.09 7 LEU B CA 1
ATOM 1206 C C . LEU B 1 7 ? 102.394 80.750 36.316 1.00 20.61 7 LEU B C 1
ATOM 1207 O O . LEU B 1 7 ? 103.052 80.089 35.532 1.00 22.74 7 LEU B O 1
ATOM 1212 N N . ASP B 1 8 ? 102.390 82.080 36.321 1.00 20.12 8 ASP B N 1
ATOM 1213 C CA . ASP B 1 8 ? 103.330 82.826 35.453 1.00 22.31 8 ASP B CA 1
ATOM 1214 C C . ASP B 1 8 ? 104.697 82.943 36.167 1.00 21.29 8 ASP B C 1
ATOM 1215 O O . ASP B 1 8 ? 104.863 82.437 37.280 1.00 21.26 8 ASP B O 1
ATOM 1220 N N . GLY B 1 9 ? 105.601 83.645 35.518 1.00 23.18 9 GLY B N 1
ATOM 1221 C CA . GLY B 1 9 ? 106.973 83.803 36.002 1.00 24.37 9 GLY B CA 1
ATOM 1222 C C . GLY B 1 9 ? 107.047 84.580 37.312 1.00 25.23 9 GLY B C 1
ATOM 1223 O O . GLY B 1 9 ? 108.093 84.536 37.948 1.00 25.96 9 GLY B O 1
ATOM 1224 N N . SER B 1 10 ? 106.022 85.329 37.682 1.00 19.71 10 SER B N 1
ATOM 1225 C CA . SER B 1 10 ? 105.946 86.098 38.950 1.00 19.38 10 SER B CA 1
ATOM 1226 C C . SER B 1 10 ? 105.275 85.295 40.049 1.00 20.32 10 SER B C 1
ATOM 1227 O O . SER B 1 10 ? 105.197 85.744 41.184 1.00 21.18 10 SER B O 1
ATOM 1230 N N . GLY B 1 11 ? 104.816 84.061 39.756 1.00 19.85 11 GLY B N 1
ATOM 1231 C CA . GLY B 1 11 ? 104.115 83.242 40.753 1.00 20.82 11 GLY B CA 1
ATOM 1232 C C . GLY B 1 11 ? 102.640 83.590 40.896 1.00 21.08 11 GLY B C 1
ATOM 1233 O O . GLY B 1 11 ? 102.032 83.174 41.909 1.00 20.88 11 GLY B O 1
ATOM 1234 N N . GLN B 1 12 ? 102.113 84.362 39.969 1.00 19.09 12 GLN B N 1
ATOM 1235 C CA . GLN B 1 12 ? 100.683 84.748 39.969 1.00 19.59 12 GLN B CA 1
ATOM 1236 C C . GLN B 1 12 ? 99.909 83.609 39.285 1.00 17.56 12 GLN B C 1
ATOM 1237 O O . GLN B 1 12 ? 100.220 83.267 38.151 1.00 18.28 12 GLN B O 1
ATOM 1243 N N . ILE B 1 13 ? 98.821 83.189 39.948 1.00 17.56 13 ILE B N 1
ATOM 1244 C CA . ILE B 1 13 ? 97.902 82.164 39.382 1.00 19.40 13 ILE B CA 1
ATOM 1245 C C . ILE B 1 13 ? 97.017 82.793 38.314 1.00 18.68 13 ILE B C 1
ATOM 1246 O O . ILE B 1 13 ? 96.526 83.953 38.456 1.00 18.70 13 ILE B O 1
ATOM 1251 N N . HIS B 1 14 ? 96.759 82.059 37.264 1.00 17.01 14 HIS B N 1
ATOM 1252 C CA . HIS B 1 14 ? 95.807 82.404 36.198 1.00 17.53 14 HIS B CA 1
ATOM 1253 C C . HIS B 1 14 ? 94.803 81.272 36.173 1.00 18.96 14 HIS B C 1
ATOM 1254 O O . HIS B 1 14 ? 95.248 80.120 36.093 1.00 19.50 14 HIS B O 1
ATOM 1261 N N . LEU B 1 15 ? 93.532 81.596 36.191 1.00 16.87 15 LEU B N 1
ATOM 1262 C CA . LEU B 1 15 ? 92.463 80.569 36.151 1.00 16.86 15 LEU B CA 1
ATOM 1263 C C . LEU B 1 15 ? 91.664 80.793 34.877 1.00 17.70 15 LEU B C 1
ATOM 1264 O O . LEU B 1 15 ? 91.377 81.965 34.493 1.00 17.14 15 LEU B O 1
ATOM 1269 N N . ARG B 1 16 ? 91.214 79.739 34.242 1.00 16.47 16 ARG B N 1
ATOM 1270 C CA . ARG B 1 16 ? 90.332 79.811 33.073 1.00 16.69 16 ARG B CA 1
ATOM 1271 C C . ARG B 1 16 ? 89.235 78.774 33.302 1.00 17.80 16 ARG B C 1
ATOM 1272 O O . ARG B 1 16 ? 89.566 77.566 33.409 1.00 17.53 16 ARG B O 1
ATOM 1280 N N . ILE B 1 17 ? 87.977 79.246 33.349 1.00 16.44 17 ILE B N 1
ATOM 1281 C CA . ILE B 1 17 ? 86.830 78.373 33.688 1.00 15.62 17 ILE B CA 1
ATOM 1282 C C . ILE B 1 17 ? 85.898 78.410 32.484 1.00 15.86 17 ILE B C 1
ATOM 1283 O O . ILE B 1 17 ? 85.408 79.497 32.106 1.00 17.13 17 ILE B O 1
ATOM 1288 N N . TYR B 1 18 ? 85.597 77.249 31.921 1.00 14.92 18 TYR B N 1
ATOM 1289 C CA . TYR B 1 18 ? 84.796 77.105 30.689 1.00 16.22 18 TYR B CA 1
ATOM 1290 C C . TYR B 1 18 ? 83.452 76.486 31.026 1.00 17.83 18 TYR B C 1
ATOM 1291 O O . TYR B 1 18 ? 83.430 75.439 31.733 1.00 17.78 18 TYR B O 1
ATOM 1300 N N . SER B 1 19 ? 82.387 77.082 30.507 1.00 16.88 19 SER B N 1
ATOM 1301 C CA . SER B 1 19 ? 81.034 76.570 30.818 1.00 15.95 19 SER B CA 1
ATOM 1302 C C . SER B 1 19 ? 80.123 76.789 29.616 1.00 16.91 19 SER B C 1
ATOM 1303 O O . SER B 1 19 ? 80.401 77.654 28.786 1.00 17.80 19 SER B O 1
ATOM 1306 N N . LEU B 1 20 ? 79.039 76.032 29.562 1.00 16.34 20 LEU B N 1
ATOM 1307 C CA . LEU B 1 20 ? 78.032 76.161 28.479 1.00 17.74 20 LEU B CA 1
ATOM 1308 C C . LEU B 1 20 ? 76.935 77.089 28.971 1.00 18.52 20 LEU B C 1
ATOM 1309 O O . LEU B 1 20 ? 76.302 76.783 30.006 1.00 21.88 20 LEU B O 1
ATOM 1314 N N . GLN B 1 21 ? 76.697 78.193 28.292 1.00 18.50 21 GLN B N 1
ATOM 1315 C CA . GLN B 1 21 ? 75.708 79.179 28.757 1.00 18.57 21 GLN B CA 1
ATOM 1316 C C . GLN B 1 21 ? 74.274 78.678 28.497 1.00 18.61 21 GLN B C 1
ATOM 1317 O O . GLN B 1 21 ? 73.949 78.336 27.351 1.00 21.01 21 GLN B O 1
ATOM 1323 N N . GLN B 1 22 ? 73.492 78.665 29.561 1.00 20.75 22 GLN B N 1
ATOM 1324 C CA . GLN B 1 22 ? 72.065 78.252 29.460 1.00 22.03 22 GLN B CA 1
ATOM 1325 C C . GLN B 1 22 ? 71.321 79.219 28.550 1.00 24.90 22 GLN B C 1
ATOM 1326 O O . GLN B 1 22 ? 70.377 78.752 27.885 1.00 27.57 22 GLN B O 1
ATOM 1332 N N . SER B 1 23 ? 71.727 80.485 28.457 1.00 24.49 23 SER B N 1
ATOM 1333 C CA . SER B 1 23 ? 70.987 81.527 27.705 1.00 27.64 23 SER B CA 1
ATOM 1334 C C . SER B 1 23 ? 71.190 81.419 26.194 1.00 28.52 23 SER B C 1
ATOM 1335 O O . SER B 1 23 ? 70.324 81.938 25.435 1.00 27.68 23 SER B O 1
ATOM 1338 N N . ASN B 1 24 ? 72.320 80.895 25.692 1.00 25.80 24 ASN B N 1
ATOM 1339 C CA . ASN B 1 24 ? 72.560 80.970 24.233 1.00 24.25 24 ASN B CA 1
ATOM 1340 C C . ASN B 1 24 ? 73.267 79.721 23.675 1.00 21.49 24 ASN B C 1
ATOM 1341 O O . ASN B 1 24 ? 73.566 79.718 22.467 1.00 22.28 24 ASN B O 1
ATOM 1346 N N . GLY B 1 25 ? 73.553 78.697 24.485 1.00 20.21 25 GLY B N 1
ATOM 1347 C CA . GLY B 1 25 ? 74.161 77.465 23.975 1.00 18.94 25 GLY B CA 1
ATOM 1348 C C . GLY B 1 25 ? 75.578 77.672 23.443 1.00 17.89 25 GLY B C 1
ATOM 1349 O O . GLY B 1 25 ? 76.033 76.856 22.675 1.00 19.35 25 GLY B O 1
ATOM 1350 N N . LYS B 1 26 ? 76.223 78.732 23.903 1.00 20.25 26 LYS B N 1
ATOM 1351 C CA . LYS B 1 26 ? 77.624 79.027 23.545 1.00 19.72 26 LYS B CA 1
ATOM 1352 C C . LYS B 1 26 ? 78.520 78.909 24.753 1.00 16.85 26 LYS B C 1
ATOM 1353 O O . LYS B 1 26 ? 78.124 79.158 25.896 1.00 17.48 26 LYS B O 1
ATOM 1359 N N . LEU B 1 27 ? 79.778 78.524 24.486 1.00 16.83 27 LEU B N 1
ATOM 1360 C CA . LEU B 1 27 ? 80.757 78.406 25.574 1.00 16.42 27 LEU B CA 1
ATOM 1361 C C . LEU B 1 27 ? 81.136 79.793 26.073 1.00 16.73 27 LEU B C 1
ATOM 1362 O O . LEU B 1 27 ? 81.289 80.735 25.249 1.00 19.36 27 LEU B O 1
ATOM 1367 N N . LEU B 1 28 ? 81.263 79.875 27.374 1.00 15.80 28 LEU B N 1
ATOM 1368 C CA . LEU B 1 28 ? 81.715 81.057 28.143 1.00 17.45 28 LEU B CA 1
ATOM 1369 C C . LEU B 1 28 ? 83.106 80.747 28.644 1.00 18.92 28 LEU B C 1
ATOM 1370 O O . LEU B 1 28 ? 83.333 79.575 29.157 1.00 17.10 28 LEU B O 1
ATOM 1375 N N . GLU B 1 29 ? 84.006 81.718 28.648 1.00 17.15 29 GLU B N 1
ATOM 1376 C CA . GLU B 1 29 ? 85.316 81.584 29.316 1.00 16.78 29 GLU B CA 1
ATOM 1377 C C . GLU B 1 29 ? 85.389 82.678 30.359 1.00 17.74 29 GLU B C 1
ATOM 1378 O O . GLU B 1 29 ? 85.236 83.892 29.993 1.00 18.36 29 GLU B O 1
ATOM 1384 N N . ARG B 1 30 ? 85.583 82.320 31.611 1.00 16.29 30 ARG B N 1
ATOM 1385 C CA . ARG B 1 30 ? 85.784 83.256 32.713 1.00 15.66 30 ARG B CA 1
ATOM 1386 C C . ARG B 1 30 ? 87.218 83.188 33.146 1.00 18.46 30 ARG B C 1
ATOM 1387 O O . ARG B 1 30 ? 87.780 82.080 33.256 1.00 16.77 30 ARG B O 1
ATOM 1395 N N . CYS B 1 31 ? 87.833 84.325 33.327 1.00 15.28 31 CYS B N 1
ATOM 1396 C CA . CYS B 1 31 ? 89.287 84.458 33.492 1.00 17.72 31 CYS B CA 1
ATOM 1397 C C . CYS B 1 31 ? 89.628 85.172 34.779 1.00 18.31 31 CYS B C 1
ATOM 1398 O O . CYS B 1 31 ? 88.988 86.199 35.114 1.00 18.52 31 CYS B O 1
ATOM 1401 N N . TRP B 1 32 ? 90.661 84.687 35.474 1.00 18.53 32 TRP B N 1
ATOM 1402 C CA . TRP B 1 32 ? 91.239 85.377 36.636 1.00 18.75 32 TRP B CA 1
ATOM 1403 C C . TRP B 1 32 ? 92.725 85.519 36.360 1.00 20.57 32 TRP B C 1
ATOM 1404 O O . TRP B 1 32 ? 93.364 84.499 36.148 1.00 18.77 32 TRP B O 1
ATOM 1415 N N . ASP B 1 33 ? 93.249 86.751 36.373 1.00 18.11 33 ASP B N 1
ATOM 1416 C CA . ASP B 1 33 ? 94.694 86.986 36.177 1.00 19.16 33 ASP B CA 1
ATOM 1417 C C . ASP B 1 33 ? 95.328 87.669 37.389 1.00 20.03 33 ASP B C 1
ATOM 1418 O O . ASP B 1 33 ? 96.563 87.598 37.504 1.00 20.36 33 ASP B O 1
ATOM 1423 N N . SER B 1 34 ? 94.567 88.355 38.235 1.00 20.51 34 SER B N 1
ATOM 1424 C CA . SER B 1 34 ? 95.184 89.173 39.310 1.00 22.23 34 SER B CA 1
ATOM 1425 C C . SER B 1 34 ? 94.184 89.413 40.400 1.00 19.93 34 SER B C 1
ATOM 1426 O O . SER B 1 34 ? 94.432 88.995 41.542 1.00 21.57 34 SER B O 1
ATOM 1429 N N . ASN B 1 35 ? 93.066 90.112 40.113 1.00 20.11 35 ASN B N 1
ATOM 1430 C CA . ASN B 1 35 ? 92.194 90.536 41.194 1.00 21.51 35 ASN B CA 1
ATOM 1431 C C . ASN B 1 35 ? 90.714 90.550 40.815 1.00 20.63 35 ASN B C 1
ATOM 1432 O O . ASN B 1 35 ? 89.949 90.996 41.658 1.00 22.21 35 ASN B O 1
ATOM 1437 N N . LYS B 1 36 ? 90.350 90.071 39.644 1.00 18.89 36 LYS B N 1
ATOM 1438 C CA . LYS B 1 36 ? 88.943 90.056 39.251 1.00 19.07 36 LYS B CA 1
ATOM 1439 C C . LYS B 1 36 ? 88.708 88.981 38.206 1.00 17.99 36 LYS B C 1
ATOM 1440 O O . LYS B 1 36 ? 89.599 88.618 37.441 1.00 18.38 36 LYS B O 1
ATOM 1446 N N . TRP B 1 37 ? 87.420 88.572 38.146 1.00 18.78 37 TRP B N 1
ATOM 1447 C CA . TRP B 1 37 ? 86.952 87.726 37.052 1.00 18.68 37 TRP B CA 1
ATOM 1448 C C . TRP B 1 37 ? 86.545 88.571 35.852 1.00 18.84 37 TRP B C 1
ATOM 1449 O O . TRP B 1 37 ? 85.910 89.645 36.068 1.00 20.03 37 TRP B O 1
ATOM 1460 N N . TYR B 1 38 ? 86.861 88.144 34.662 1.00 17.27 38 TYR B N 1
ATOM 1461 C CA . TYR B 1 38 ? 86.384 88.803 33.437 1.00 18.72 38 TYR B CA 1
ATOM 1462 C C . TYR B 1 38 ? 86.078 87.811 32.350 1.00 19.97 38 TYR B C 1
ATOM 1463 O O . TYR B 1 38 ? 86.509 86.607 32.407 1.00 19.79 38 TYR B O 1
ATOM 1472 N N . ASP B 1 39 ? 85.337 88.243 31.354 1.00 18.53 39 ASP B N 1
ATOM 1473 C CA . ASP B 1 39 ? 84.982 87.378 30.221 1.00 17.63 39 ASP B CA 1
ATOM 1474 C C . ASP B 1 39 ? 86.170 87.273 29.271 1.00 18.45 39 ASP B C 1
ATOM 1475 O O . ASP B 1 39 ? 86.648 88.305 28.735 1.00 21.05 39 ASP B O 1
ATOM 1480 N N . GLY B 1 40 ? 86.619 86.069 28.946 1.00 17.82 40 GLY B N 1
ATOM 1481 C CA . GLY B 1 40 ? 87.701 85.857 27.995 1.00 18.65 40 GLY B CA 1
ATOM 1482 C C . GLY B 1 40 ? 87.259 85.872 26.557 1.00 20.22 40 GLY B C 1
ATOM 1483 O O . GLY B 1 40 ? 86.048 85.756 26.271 1.00 19.75 40 GLY B O 1
ATOM 1484 N N . ALA B 1 41 ? 88.203 85.935 25.637 1.00 19.89 41 ALA B N 1
ATOM 1485 C CA . ALA B 1 41 ? 87.959 86.053 24.196 1.00 20.77 41 ALA B CA 1
ATOM 1486 C C . ALA B 1 41 ? 87.201 84.867 23.617 1.00 20.68 41 ALA B C 1
ATOM 1487 O O . ALA B 1 41 ? 86.565 85.027 22.589 1.00 20.88 41 ALA B O 1
ATOM 1489 N N A LEU B 1 42 ? 87.267 83.681 24.244 0.40 18.95 42 LEU B N 1
ATOM 1490 N N B LEU B 1 42 ? 87.261 83.677 24.254 0.60 18.35 42 LEU B N 1
ATOM 1491 C CA A LEU B 1 42 ? 86.547 82.516 23.678 0.40 19.11 42 LEU B CA 1
ATOM 1492 C CA B LEU B 1 42 ? 86.548 82.515 23.681 0.60 18.36 42 LEU B CA 1
ATOM 1493 C C A LEU B 1 42 ? 85.041 82.750 23.755 0.40 18.76 42 LEU B C 1
ATOM 1494 C C B LEU B 1 42 ? 85.035 82.762 23.750 0.60 18.41 42 LEU B C 1
ATOM 1495 O O A LEU B 1 42 ? 84.309 82.192 22.933 0.40 19.43 42 LEU B O 1
ATOM 1496 O O B LEU B 1 42 ? 84.300 82.202 22.936 0.60 19.67 42 LEU B O 1
ATOM 1505 N N . THR B 1 43 ? 84.603 83.569 24.713 1.00 19.19 43 THR B N 1
ATOM 1506 C CA . THR B 1 43 ? 83.172 83.713 25.042 1.00 18.45 43 THR B CA 1
ATOM 1507 C C . THR B 1 43 ? 82.357 84.015 23.788 1.00 21.35 43 THR B C 1
ATOM 1508 O O . THR B 1 43 ? 82.690 84.977 23.036 1.00 21.40 43 THR B O 1
ATOM 1512 N N . ASN B 1 44 ? 81.277 83.257 23.595 1.00 20.36 44 ASN B N 1
ATOM 1513 C CA . ASN B 1 44 ? 80.234 83.464 22.556 1.00 20.97 44 ASN B CA 1
ATOM 1514 C C . ASN B 1 44 ? 80.730 83.179 21.161 1.00 23.36 44 ASN B C 1
ATOM 1515 O O . ASN B 1 44 ? 79.979 83.423 20.220 1.00 25.59 44 ASN B O 1
ATOM 1520 N N . GLN B 1 45 ? 81.921 82.615 20.969 1.00 22.18 45 GLN B N 1
ATOM 1521 C CA . GLN B 1 45 ? 82.382 82.271 19.626 1.00 20.69 45 GLN B CA 1
ATOM 1522 C C . GLN B 1 45 ? 81.836 80.930 19.140 1.00 23.55 45 GLN B C 1
ATOM 1523 O O . GLN B 1 45 ? 81.665 80.743 17.904 1.00 21.78 45 GLN B O 1
ATOM 1529 N N A PHE B 1 46 ? 81.650 79.969 20.048 0.40 21.76 46 PHE B N 1
ATOM 1530 N N B PHE B 1 46 ? 81.607 79.985 20.055 0.60 21.46 46 PHE B N 1
ATOM 1531 C CA A PHE B 1 46 ? 81.365 78.573 19.658 0.40 21.25 46 PHE B CA 1
ATOM 1532 C CA B PHE B 1 46 ? 81.377 78.582 19.662 0.60 20.62 46 PHE B CA 1
ATOM 1533 C C A PHE B 1 46 ? 80.149 78.004 20.386 0.40 20.12 46 PHE B C 1
ATOM 1534 C C B PHE B 1 46 ? 80.153 78.007 20.381 0.60 19.44 46 PHE B C 1
ATOM 1535 O O A PHE B 1 46 ? 80.060 78.095 21.626 0.40 19.73 46 PHE B O 1
ATOM 1536 O O B PHE B 1 46 ? 80.048 78.108 21.624 0.60 19.42 46 PHE B O 1
ATOM 1551 N N . SER B 1 47 ? 79.292 77.363 19.612 1.00 21.21 47 SER B N 1
ATOM 1552 C CA . SER B 1 47 ? 78.109 76.645 20.123 1.00 20.82 47 SER B CA 1
ATOM 1553 C C . SER B 1 47 ? 78.521 75.238 20.550 1.00 20.76 47 SER B C 1
ATOM 1554 O O . SER B 1 47 ? 79.403 74.602 19.915 1.00 20.62 47 SER B O 1
ATOM 1557 N N . ALA B 1 48 ? 77.885 74.737 21.596 1.00 18.32 48 ALA B N 1
ATOM 1558 C CA . ALA B 1 48 ? 78.073 73.357 22.038 1.00 17.54 48 ALA B CA 1
ATOM 1559 C C . ALA B 1 48 ? 76.808 72.857 22.712 1.00 20.32 48 ALA B C 1
ATOM 1560 O O . ALA B 1 48 ? 75.876 73.649 22.952 1.00 18.51 48 ALA B O 1
ATOM 1562 N N . ILE B 1 49 ? 76.776 71.549 22.964 1.00 17.02 49 ILE B N 1
ATOM 1563 C CA . ILE B 1 49 ? 75.636 70.895 23.642 1.00 18.53 49 ILE B CA 1
ATOM 1564 C C . ILE B 1 49 ? 76.099 70.176 24.905 1.00 19.52 49 ILE B C 1
ATOM 1565 O O . ILE B 1 49 ? 75.302 69.465 25.501 1.00 21.22 49 ILE B O 1
ATOM 1570 N N . SER B 1 50 ? 77.359 70.360 25.305 1.00 18.59 50 SER B N 1
ATOM 1571 C CA . SER B 1 50 ? 77.854 69.818 26.585 1.00 19.51 50 SER B CA 1
ATOM 1572 C C . SER B 1 50 ? 78.659 70.886 27.307 1.00 19.70 50 SER B C 1
ATOM 1573 O O . SER B 1 50 ? 78.965 71.922 26.688 1.00 20.10 50 SER B O 1
ATOM 1576 N N . GLY B 1 51 ? 79.124 70.508 28.498 1.00 21.38 51 GLY B N 1
ATOM 1577 C CA . GLY B 1 51 ? 80.155 71.321 29.130 1.00 21.67 51 GLY B CA 1
ATOM 1578 C C . GLY B 1 51 ? 81.469 71.113 28.401 1.00 21.50 51 GLY B C 1
ATOM 1579 O O . GLY B 1 51 ? 81.552 70.343 27.377 1.00 21.46 51 GLY B O 1
ATOM 1580 N N . ALA B 1 52 ? 82.529 71.652 28.960 1.00 17.22 52 ALA B N 1
ATOM 1581 C CA . ALA B 1 52 ? 83.819 71.601 28.263 1.00 19.74 52 ALA B CA 1
ATOM 1582 C C . ALA B 1 52 ? 84.876 71.058 29.227 1.00 21.93 52 ALA B C 1
ATOM 1583 O O . ALA B 1 52 ? 84.806 71.301 30.451 1.00 28.70 52 ALA B O 1
ATOM 1585 N N . GLY B 1 53 ? 85.737 70.240 28.710 1.00 17.71 53 GLY B N 1
ATOM 1586 C CA . GLY B 1 53 ? 86.969 69.876 29.398 1.00 18.11 53 GLY B CA 1
ATOM 1587 C C . GLY B 1 53 ? 88.087 70.752 28.957 1.00 18.30 53 GLY B C 1
ATOM 1588 O O . GLY B 1 53 ? 88.042 71.175 27.829 1.00 21.17 53 GLY B O 1
ATOM 1589 N N . ALA B 1 54 ? 89.042 71.010 29.820 1.00 16.85 54 ALA B N 1
ATOM 1590 C CA . ALA B 1 54 ? 90.132 71.928 29.447 1.00 16.67 54 ALA B CA 1
ATOM 1591 C C . ALA B 1 54 ? 91.473 71.392 29.922 1.00 17.40 54 ALA B C 1
ATOM 1592 O O . ALA B 1 54 ? 91.534 70.808 31.001 1.00 19.32 54 ALA B O 1
ATOM 1594 N N . THR B 1 55 ? 92.513 71.673 29.152 1.00 17.71 55 THR B N 1
ATOM 1595 C CA . THR B 1 55 ? 93.904 71.441 29.608 1.00 18.50 55 THR B CA 1
ATOM 1596 C C . THR B 1 55 ? 94.752 72.611 29.090 1.00 18.49 55 THR B C 1
ATOM 1597 O O . THR B 1 55 ? 94.333 73.304 28.165 1.00 18.51 55 THR B O 1
ATOM 1601 N N . SER B 1 56 ? 95.927 72.837 29.677 1.00 17.91 56 SER B N 1
ATOM 1602 C CA . SER B 1 56 ? 96.777 73.935 29.238 1.00 19.56 56 SER B CA 1
ATOM 1603 C C . SER B 1 56 ? 98.224 73.560 29.576 1.00 20.83 56 SER B C 1
ATOM 1604 O O . SER B 1 56 ? 98.436 72.740 30.450 1.00 19.41 56 SER B O 1
ATOM 1607 N N . TRP B 1 57 ? 99.162 74.228 28.924 1.00 20.00 57 TRP B N 1
ATOM 1608 C CA . TRP B 1 57 ? 100.602 74.033 29.204 1.00 19.75 57 TRP B CA 1
ATOM 1609 C C . TRP B 1 57 ? 101.340 75.317 28.868 1.00 18.91 57 TRP B C 1
ATOM 1610 O O . TRP B 1 57 ? 100.924 76.059 27.953 1.00 18.31 57 TRP B O 1
ATOM 1621 N N . LEU B 1 58 ? 102.492 75.502 29.521 1.00 22.08 58 LEU B N 1
ATOM 1622 C CA . LEU B 1 58 ? 103.387 76.658 29.235 1.00 24.02 58 LEU B CA 1
ATOM 1623 C C . LEU B 1 58 ? 104.541 76.182 28.353 1.00 25.52 58 LEU B C 1
ATOM 1624 O O . LEU B 1 58 ? 105.162 75.161 28.686 1.00 26.92 58 LEU B O 1
ATOM 1629 N N . ASP B 1 59 ? 104.815 76.884 27.277 1.00 26.33 59 ASP B N 1
ATOM 1630 C CA . ASP B 1 59 ? 106.026 76.607 26.466 1.00 26.97 59 ASP B CA 1
ATOM 1631 C C . ASP B 1 59 ? 107.255 77.270 27.126 1.00 29.70 59 ASP B C 1
ATOM 1632 O O . ASP B 1 59 ? 107.128 77.969 28.173 1.00 27.38 59 ASP B O 1
ATOM 1637 N N . SER B 1 60 ? 108.422 77.042 26.494 1.00 32.32 60 SER B N 1
ATOM 1638 C CA . SER B 1 60 ? 109.716 77.505 27.060 1.00 35.96 60 SER B CA 1
ATOM 1639 C C . SER B 1 60 ? 109.775 79.039 27.120 1.00 37.10 60 SER B C 1
ATOM 1640 O O . SER B 1 60 ? 110.575 79.570 27.898 1.00 39.09 60 SER B O 1
ATOM 1643 N N A SER B 1 61 ? 108.958 79.741 26.336 0.60 32.18 61 SER B N 1
ATOM 1644 N N B SER B 1 61 ? 108.957 79.740 26.334 0.40 32.50 61 SER B N 1
ATOM 1645 C CA A SER B 1 61 ? 108.922 81.224 26.338 0.60 31.34 61 SER B CA 1
ATOM 1646 C CA B SER B 1 61 ? 108.923 81.222 26.331 0.40 31.03 61 SER B CA 1
ATOM 1647 C C A SER B 1 61 ? 107.981 81.757 27.421 0.60 32.22 61 SER B C 1
ATOM 1648 C C B SER B 1 61 ? 107.974 81.755 27.406 0.40 31.56 61 SER B C 1
ATOM 1649 O O A SER B 1 61 ? 107.851 82.983 27.528 0.60 33.17 61 SER B O 1
ATOM 1650 O O B SER B 1 61 ? 107.843 82.977 27.490 0.40 32.58 61 SER B O 1
ATOM 1655 N N . GLY B 1 62 ? 107.265 80.892 28.150 1.00 27.81 62 GLY B N 1
ATOM 1656 C CA . GLY B 1 62 ? 106.267 81.344 29.124 1.00 27.56 62 GLY B CA 1
ATOM 1657 C C . GLY B 1 62 ? 104.894 81.619 28.504 1.00 24.60 62 GLY B C 1
ATOM 1658 O O . GLY B 1 62 ? 104.090 82.228 29.193 1.00 29.13 62 GLY B O 1
ATOM 1659 N N . GLN B 1 63 ? 104.666 81.241 27.259 1.00 26.05 63 GLN B N 1
ATOM 1660 C CA . GLN B 1 63 ? 103.367 81.433 26.582 1.00 24.56 63 GLN B CA 1
ATOM 1661 C C . GLN B 1 63 ? 102.447 80.257 26.964 1.00 23.50 63 GLN B C 1
ATOM 1662 O O . GLN B 1 63 ? 102.837 79.096 26.758 1.00 25.27 63 GLN B O 1
ATOM 1668 N N . ILE B 1 64 ? 101.252 80.600 27.440 1.00 21.41 64 ILE B N 1
ATOM 1669 C CA . ILE B 1 64 ? 100.207 79.571 27.711 1.00 21.23 64 ILE B CA 1
ATOM 1670 C C . ILE B 1 64 ? 99.601 79.070 26.411 1.00 20.69 64 ILE B C 1
ATOM 1671 O O . ILE B 1 64 ? 99.323 79.819 25.461 1.00 20.30 64 ILE B O 1
ATOM 1676 N N . HIS B 1 65 ? 99.316 77.772 26.375 1.00 18.53 65 HIS B N 1
ATOM 1677 C CA . HIS B 1 65 ? 98.551 77.093 25.302 1.00 19.74 65 HIS B CA 1
ATOM 1678 C C . HIS B 1 65 ? 97.363 76.420 25.983 1.00 16.52 65 HIS B C 1
ATOM 1679 O O . HIS B 1 65 ? 97.581 75.815 27.034 1.00 17.82 65 HIS B O 1
ATOM 1686 N N . ILE B 1 66 ? 96.170 76.595 25.436 1.00 17.70 66 ILE B N 1
ATOM 1687 C CA . ILE B 1 66 ? 94.937 76.036 26.071 1.00 16.68 66 ILE B CA 1
ATOM 1688 C C . ILE B 1 66 ? 94.213 75.221 25.029 1.00 18.88 66 ILE B C 1
ATOM 1689 O O . ILE B 1 66 ? 94.138 75.584 23.835 1.00 16.98 66 ILE B O 1
ATOM 1694 N N . ARG B 1 67 ? 93.663 74.074 25.450 1.00 16.36 67 ARG B N 1
ATOM 1695 C CA . ARG B 1 67 ? 92.803 73.251 24.606 1.00 16.68 67 ARG B CA 1
ATOM 1696 C C . ARG B 1 67 ? 91.521 72.949 25.371 1.00 15.87 67 ARG B C 1
ATOM 1697 O O . ARG B 1 67 ? 91.600 72.556 26.555 1.00 18.33 67 ARG B O 1
ATOM 1705 N N . VAL B 1 68 ? 90.407 73.191 24.716 1.00 15.64 68 VAL B N 1
ATOM 1706 C CA . VAL B 1 68 ? 89.054 73.034 25.312 1.00 17.46 68 VAL B CA 1
ATOM 1707 C C . VAL B 1 68 ? 88.299 72.053 24.426 1.00 16.72 68 VAL B C 1
ATOM 1708 O O . VAL B 1 68 ? 88.350 72.163 23.181 1.00 16.45 68 VAL B O 1
ATOM 1712 N N . TYR B 1 69 ? 87.590 71.095 25.038 1.00 16.69 69 TYR B N 1
ATOM 1713 C CA . TYR B 1 69 ? 86.904 69.992 24.355 1.00 15.70 69 TYR B CA 1
ATOM 1714 C C . TYR B 1 69 ? 85.443 69.949 24.780 1.00 15.26 69 TYR B C 1
ATOM 1715 O O . TYR B 1 69 ? 85.169 69.940 25.969 1.00 17.55 69 TYR B O 1
ATOM 1724 N N . ALA B 1 70 ? 84.561 69.927 23.812 1.00 15.34 70 ALA B N 1
ATOM 1725 C CA . ALA B 1 70 ? 83.123 69.891 24.091 1.00 15.36 70 ALA B CA 1
ATOM 1726 C C . ALA B 1 70 ? 82.443 69.093 23.021 1.00 16.20 70 ALA B C 1
ATOM 1727 O O . ALA B 1 70 ? 83.070 68.696 22.044 1.00 18.18 70 ALA B O 1
ATOM 1729 N N . ILE B 1 71 ? 81.151 68.852 23.196 1.00 15.74 71 ILE B N 1
ATOM 1730 C CA . ILE B 1 71 ? 80.338 68.211 22.133 1.00 16.52 71 ILE B CA 1
ATOM 1731 C C . ILE B 1 71 ? 79.693 69.323 21.302 1.00 16.49 71 ILE B C 1
ATOM 1732 O O . ILE B 1 71 ? 79.015 70.183 21.882 1.00 17.45 71 ILE B O 1
ATOM 1737 N N . GLY B 1 72 ? 79.934 69.342 19.994 1.00 17.60 72 GLY B N 1
ATOM 1738 C CA . GLY B 1 72 ? 79.347 70.347 19.115 1.00 17.51 72 GLY B CA 1
ATOM 1739 C C . GLY B 1 72 ? 77.898 70.065 18.761 1.00 17.63 72 GLY B C 1
ATOM 1740 O O . GLY B 1 72 ? 77.375 69.014 19.129 1.00 18.84 72 GLY B O 1
ATOM 1741 N N . THR B 1 73 ? 77.330 70.942 17.948 1.00 18.56 73 THR B N 1
ATOM 1742 C CA . THR B 1 73 ? 75.904 70.879 17.587 1.00 17.54 73 THR B CA 1
ATOM 1743 C C . THR B 1 73 ? 75.632 69.732 16.633 1.00 19.06 73 THR B C 1
ATOM 1744 O O . THR B 1 73 ? 74.417 69.450 16.443 1.00 21.14 73 THR B O 1
ATOM 1748 N N . ASP B 1 74 ? 76.656 69.054 16.108 1.00 19.49 74 ASP B N 1
ATOM 1749 C CA . ASP B 1 74 ? 76.459 67.855 15.269 1.00 21.21 74 ASP B CA 1
ATOM 1750 C C . ASP B 1 74 ? 76.712 66.568 16.055 1.00 18.50 74 ASP B C 1
ATOM 1751 O O . ASP B 1 74 ? 76.782 65.493 15.394 1.00 20.11 74 ASP B O 1
ATOM 1756 N N . GLY B 1 75 ? 76.864 66.641 17.394 1.00 18.20 75 GLY B N 1
ATOM 1757 C CA . GLY B 1 75 ? 77.065 65.411 18.186 1.00 18.61 75 GLY B CA 1
ATOM 1758 C C . GLY B 1 75 ? 78.505 64.980 18.195 1.00 16.88 75 GLY B C 1
ATOM 1759 O O . GLY B 1 75 ? 78.786 63.917 18.769 1.00 17.64 75 GLY B O 1
ATOM 1760 N N . LYS B 1 76 ? 79.408 65.709 17.564 1.00 18.49 76 LYS B N 1
ATOM 1761 C CA . LYS B 1 76 ? 80.817 65.278 17.503 1.00 18.74 76 LYS B CA 1
ATOM 1762 C C . LYS B 1 76 ? 81.670 66.160 18.396 1.00 17.39 76 LYS B C 1
ATOM 1763 O O . LYS B 1 76 ? 81.368 67.386 18.577 1.00 19.29 76 LYS B O 1
ATOM 1769 N N . ILE B 1 77 ? 82.787 65.604 18.863 1.00 17.69 77 ILE B N 1
ATOM 1770 C CA . ILE B 1 77 ? 83.718 66.383 19.735 1.00 18.57 77 ILE B CA 1
ATOM 1771 C C . ILE B 1 77 ? 84.279 67.548 18.919 1.00 21.06 77 ILE B C 1
ATOM 1772 O O . ILE B 1 77 ? 84.724 67.359 17.753 1.00 20.76 77 ILE B O 1
ATOM 1777 N N . ILE B 1 78 ? 84.294 68.720 19.524 1.00 18.28 78 ILE B N 1
ATOM 1778 C CA . ILE B 1 78 ? 84.985 69.922 18.993 1.00 17.91 78 ILE B CA 1
ATOM 1779 C C . ILE B 1 78 ? 86.172 70.228 19.891 1.00 18.64 78 ILE B C 1
ATOM 1780 O O . ILE B 1 78 ? 86.110 70.023 21.126 1.00 18.92 78 ILE B O 1
ATOM 1785 N N . GLU B 1 79 ? 87.274 70.656 19.291 1.00 18.43 79 GLU B N 1
ATOM 1786 C CA . GLU B 1 79 ? 88.512 71.058 19.978 1.00 19.57 79 GLU B CA 1
ATOM 1787 C C . GLU B 1 79 ? 88.752 72.534 19.672 1.00 18.78 79 GLU B C 1
ATOM 1788 O O . GLU B 1 79 ? 88.801 72.871 18.478 1.00 20.20 79 GLU B O 1
ATOM 1794 N N . LEU B 1 80 ? 88.881 73.346 20.695 1.00 17.10 80 LEU B N 1
ATOM 1795 C CA . LEU B 1 80 ? 89.141 74.792 20.568 1.00 17.54 80 LEU B CA 1
ATOM 1796 C C . LEU B 1 80 ? 90.515 75.073 21.144 1.00 18.49 80 LEU B C 1
ATOM 1797 O O . LEU B 1 80 ? 90.869 74.582 22.234 1.00 17.90 80 LEU B O 1
ATOM 1802 N N . CYS B 1 81 ? 91.310 75.832 20.378 1.00 18.30 81 CYS B N 1
ATOM 1803 C CA . CYS B 1 81 ? 92.742 75.982 20.645 1.00 18.63 81 CYS B CA 1
ATOM 1804 C C . CYS B 1 81 ? 93.141 77.447 20.784 1.00 18.74 81 CYS B C 1
ATOM 1805 O O . CYS B 1 81 ? 92.728 78.257 19.960 1.00 19.55 81 CYS B O 1
ATOM 1808 N N . TRP B 1 82 ? 93.988 77.720 21.775 1.00 19.76 82 TRP B N 1
ATOM 1809 C CA . TRP B 1 82 ? 94.635 79.023 21.989 1.00 17.96 82 TRP B CA 1
ATOM 1810 C C . TRP B 1 82 ? 96.127 78.761 22.079 1.00 19.56 82 TRP B C 1
ATOM 1811 O O . TRP B 1 82 ? 96.554 77.991 22.983 1.00 19.52 82 TRP B O 1
ATOM 1822 N N . ASP B 1 83 ? 96.923 79.420 21.224 1.00 19.72 83 ASP B N 1
ATOM 1823 C CA . ASP B 1 83 ? 98.402 79.333 21.308 1.00 20.95 83 ASP B CA 1
ATOM 1824 C C . ASP B 1 83 ? 99.041 80.708 21.564 1.00 22.16 83 ASP B C 1
ATOM 1825 O O . ASP B 1 83 ? 100.208 80.734 22.004 1.00 24.79 83 ASP B O 1
ATOM 1830 N N . LYS B 1 84 ? 98.350 81.800 21.273 1.00 21.32 84 LYS B N 1
ATOM 1831 C CA . LYS B 1 84 ? 99.015 83.121 21.368 1.00 23.67 84 LYS B CA 1
ATOM 1832 C C . LYS B 1 84 ? 97.971 84.211 21.362 1.00 20.96 84 LYS B C 1
ATOM 1833 O O . LYS B 1 84 ? 98.010 85.030 22.287 1.00 21.59 84 LYS B O 1
ATOM 1839 N N . ASP B 1 85 ? 97.098 84.253 20.345 1.00 21.41 85 ASP B N 1
ATOM 1840 C CA . ASP B 1 85 ? 96.283 85.467 20.169 1.00 23.32 85 ASP B CA 1
ATOM 1841 C C . ASP B 1 85 ? 94.932 85.206 19.520 1.00 21.08 85 ASP B C 1
ATOM 1842 O O . ASP B 1 85 ? 94.219 86.188 19.316 1.00 25.61 85 ASP B O 1
ATOM 1847 N N . LYS B 1 86 ? 94.535 83.949 19.343 1.00 20.94 86 LYS B N 1
ATOM 1848 C CA . LYS B 1 86 ? 93.224 83.693 18.732 1.00 20.62 86 LYS B CA 1
ATOM 1849 C C . LYS B 1 86 ? 92.746 82.303 19.090 1.00 21.54 86 LYS B C 1
ATOM 1850 O O . LYS B 1 86 ? 93.565 81.394 19.238 1.00 22.22 86 LYS B O 1
ATOM 1856 N N . TRP B 1 87 ? 91.435 82.137 19.172 1.00 19.43 87 TRP B N 1
ATOM 1857 C CA . TRP B 1 87 ? 90.893 80.765 19.277 1.00 19.78 87 TRP B CA 1
ATOM 1858 C C . TRP B 1 87 ? 90.666 80.187 17.893 1.00 19.53 87 TRP B C 1
ATOM 1859 O O . TRP B 1 87 ? 90.098 80.881 17.034 1.00 23.30 87 TRP B O 1
ATOM 1870 N N . TYR B 1 88 ? 90.979 78.928 17.685 1.00 19.49 88 TYR B N 1
ATOM 1871 C CA . TYR B 1 88 ? 90.706 78.238 16.424 1.00 21.32 88 TYR B CA 1
ATOM 1872 C C . TYR B 1 88 ? 90.303 76.787 16.672 1.00 21.04 88 TYR B C 1
ATOM 1873 O O . TYR B 1 88 ? 90.642 76.199 17.724 1.00 22.35 88 TYR B O 1
ATOM 1882 N N . SER B 1 89 ? 89.600 76.221 15.713 1.00 20.85 89 SER B N 1
ATOM 1883 C CA . SER B 1 89 ? 89.174 74.800 15.752 1.00 22.05 89 SER B CA 1
ATOM 1884 C C . SER B 1 89 ? 90.360 73.910 15.461 1.00 23.00 89 SER B C 1
ATOM 1885 O O . SER B 1 89 ? 91.032 74.099 14.405 1.00 23.18 89 SER B O 1
ATOM 1888 N N . GLY B 1 90 ? 90.673 72.968 16.359 1.00 21.64 90 GLY B N 1
ATOM 1889 C CA . GLY B 1 90 ? 91.817 72.061 16.184 1.00 21.89 90 GLY B CA 1
ATOM 1890 C C . GLY B 1 90 ? 91.490 70.849 15.319 1.00 21.94 90 GLY B C 1
ATOM 1891 O O . GLY B 1 90 ? 90.347 70.611 14.901 1.00 23.60 90 GLY B O 1
ATOM 1892 N N . ALA B 1 91 ? 92.491 70.017 15.085 1.00 21.68 91 ALA B N 1
ATOM 1893 C CA . ALA B 1 91 ? 92.430 68.856 14.207 1.00 24.16 91 ALA B CA 1
ATOM 1894 C C . ALA B 1 91 ? 91.466 67.794 14.738 1.00 25.32 91 ALA B C 1
ATOM 1895 O O . ALA B 1 91 ? 90.921 67.038 13.923 1.00 24.82 91 ALA B O 1
ATOM 1897 N N . LEU B 1 92 ? 91.217 67.739 16.053 1.00 22.86 92 LEU B N 1
ATOM 1898 C CA . LEU B 1 92 ? 90.292 66.695 16.563 1.00 21.57 92 LEU B CA 1
ATOM 1899 C C . LEU B 1 92 ? 88.864 66.974 16.131 1.00 19.89 92 LEU B C 1
ATOM 1900 O O . LEU B 1 92 ? 88.073 66.043 16.068 1.00 21.19 92 LEU B O 1
ATOM 1905 N N . THR B 1 93 ? 88.505 68.223 15.890 1.00 20.13 93 THR B N 1
ATOM 1906 C CA . THR B 1 93 ? 87.090 68.605 15.663 1.00 20.15 93 THR B CA 1
ATOM 1907 C C . THR B 1 93 ? 86.468 67.762 14.553 1.00 23.37 93 THR B C 1
ATOM 1908 O O . THR B 1 93 ? 87.042 67.615 13.448 1.00 22.16 93 THR B O 1
ATOM 1912 N N . GLY B 1 94 ? 85.289 67.246 14.810 1.00 22.51 94 GLY B N 1
ATOM 1913 C CA . GLY B 1 94 ? 84.470 66.549 13.800 1.00 24.39 94 GLY B CA 1
ATOM 1914 C C . GLY B 1 94 ? 84.864 65.098 13.595 1.00 23.33 94 GLY B C 1
ATOM 1915 O O . GLY B 1 94 ? 84.239 64.466 12.768 1.00 26.95 94 GLY B O 1
ATOM 1916 N N . GLN B 1 95 ? 85.864 64.554 14.257 1.00 24.55 95 GLN B N 1
ATOM 1917 C CA . GLN B 1 95 ? 86.334 63.172 13.963 1.00 22.86 95 GLN B CA 1
ATOM 1918 C C . GLN B 1 95 ? 85.467 62.105 14.639 1.00 25.72 95 GLN B C 1
ATOM 1919 O O . GLN B 1 95 ? 85.292 60.998 14.052 1.00 24.84 95 GLN B O 1
ATOM 1925 N N . PHE B 1 96 ? 85.022 62.354 15.865 1.00 21.94 96 PHE B N 1
ATOM 1926 C CA . PHE B 1 96 ? 84.405 61.294 16.688 1.00 20.45 96 PHE B CA 1
ATOM 1927 C C . PHE B 1 96 ? 83.116 61.826 17.320 1.00 20.57 96 PHE B C 1
ATOM 1928 O O . PHE B 1 96 ? 83.034 63.010 17.711 1.00 20.28 96 PHE B O 1
ATOM 1936 N N . TYR B 1 97 ? 82.139 60.943 17.436 1.00 21.89 97 TYR B N 1
ATOM 1937 C CA . TYR B 1 97 ? 80.914 61.260 18.176 1.00 19.37 97 TYR B CA 1
ATOM 1938 C C . TYR B 1 97 ? 81.230 61.271 19.669 1.00 19.86 97 TYR B C 1
ATOM 1939 O O . TYR B 1 97 ? 82.014 60.428 20.168 1.00 19.35 97 TYR B O 1
ATOM 1948 N N . GLY B 1 98 ? 80.636 62.224 20.394 1.00 17.47 98 GLY B N 1
ATOM 1949 C CA . GLY B 1 98 ? 80.736 62.249 21.866 1.00 19.10 98 GLY B CA 1
ATOM 1950 C C . GLY B 1 98 ? 79.384 62.318 22.530 1.00 19.07 98 GLY B C 1
ATOM 1951 O O . GLY B 1 98 ? 78.467 62.956 21.995 1.00 22.57 98 GLY B O 1
ATOM 1952 N N . ALA B 1 99 ? 79.252 61.632 23.657 1.00 17.37 99 ALA B N 1
ATOM 1953 C CA . ALA B 1 99 ? 77.970 61.505 24.370 1.00 16.56 99 ALA B CA 1
ATOM 1954 C C . ALA B 1 99 ? 78.161 61.927 25.808 1.00 21.22 99 ALA B C 1
ATOM 1955 O O . ALA B 1 99 ? 77.294 61.625 26.669 1.00 22.62 99 ALA B O 1
ATOM 1957 N N . SER B 1 100 ? 79.287 62.526 26.153 1.00 19.52 100 SER B N 1
ATOM 1958 C CA . SER B 1 100 ? 79.557 62.991 27.529 1.00 18.51 100 SER B CA 1
ATOM 1959 C C . SER B 1 100 ? 80.461 64.220 27.450 1.00 19.83 100 SER B C 1
ATOM 1960 O O . SER B 1 100 ? 81.087 64.387 26.445 1.00 19.43 100 SER B O 1
ATOM 1963 N N . THR B 1 101 ? 80.503 65.040 28.495 1.00 18.29 101 THR B N 1
ATOM 1964 C CA . THR B 1 101 ? 81.421 66.194 28.568 1.00 17.72 101 THR B CA 1
ATOM 1965 C C . THR B 1 101 ? 82.822 65.617 28.560 1.00 17.30 101 THR B C 1
ATOM 1966 O O . THR B 1 101 ? 83.170 64.887 29.492 1.00 18.49 101 THR B O 1
ATOM 1970 N N . PRO B 1 102 ? 83.667 65.931 27.554 1.00 16.33 102 PRO B N 1
ATOM 1971 C CA . PRO B 1 102 ? 84.993 65.375 27.530 1.00 18.09 102 PRO B CA 1
ATOM 1972 C C . PRO B 1 102 ? 85.884 65.774 28.697 1.00 17.63 102 PRO B C 1
ATOM 1973 O O . PRO B 1 102 ? 85.767 66.883 29.248 1.00 18.36 102 PRO B O 1
ATOM 1977 N N . ASP B 1 103 ? 86.727 64.823 29.103 1.00 16.71 103 ASP B N 1
ATOM 1978 C CA . ASP B 1 103 ? 87.838 65.088 30.023 1.00 17.64 103 ASP B CA 1
ATOM 1979 C C . ASP B 1 103 ? 89.119 65.187 29.207 1.00 16.72 103 ASP B C 1
ATOM 1980 O O . ASP B 1 103 ? 89.231 64.540 28.160 1.00 18.33 103 ASP B O 1
ATOM 1985 N N . ALA B 1 104 ? 90.067 65.956 29.682 1.00 16.94 104 ALA B N 1
ATOM 1986 C CA . ALA B 1 104 ? 91.364 66.085 28.957 1.00 17.89 104 ALA B CA 1
ATOM 1987 C C . ALA B 1 104 ? 92.491 66.274 29.955 1.00 18.62 104 ALA B C 1
ATOM 1988 O O . ALA B 1 104 ? 92.325 66.887 30.988 1.00 18.52 104 ALA B O 1
ATOM 1990 N N . THR B 1 105 ? 93.656 65.736 29.619 1.00 16.64 105 THR B N 1
ATOM 1991 C CA . THR B 1 105 ? 94.910 66.011 30.341 1.00 18.13 105 THR B CA 1
ATOM 1992 C C . THR B 1 105 ? 96.027 66.097 29.302 1.00 17.77 105 THR B C 1
ATOM 1993 O O . THR B 1 105 ? 95.856 65.671 28.163 1.00 17.91 105 THR B O 1
ATOM 1997 N N . SER B 1 106 ? 97.167 66.665 29.705 1.00 17.86 106 SER B N 1
ATOM 1998 C CA . SER B 1 106 ? 98.274 66.879 28.771 1.00 17.23 106 SER B CA 1
ATOM 1999 C C . SER B 1 106 ? 99.558 66.929 29.595 1.00 17.41 106 SER B C 1
ATOM 2000 O O . SER B 1 106 ? 99.540 67.264 30.746 1.00 18.93 106 SER B O 1
ATOM 2003 N N . TRP B 1 107 ? 100.672 66.699 28.873 1.00 21.68 107 TRP B N 1
ATOM 2004 C CA . TRP B 1 107 ? 102.017 66.814 29.502 1.00 21.21 107 TRP B CA 1
ATOM 2005 C C . TRP B 1 107 ? 103.000 67.124 28.384 1.00 20.62 107 TRP B C 1
ATOM 2006 O O . TRP B 1 107 ? 102.799 66.772 27.243 1.00 19.68 107 TRP B O 1
ATOM 2017 N N . LEU B 1 108 ? 104.079 67.833 28.783 1.00 24.96 108 LEU B N 1
ATOM 2018 C CA . LEU B 1 108 ? 105.203 68.173 27.864 1.00 32.71 108 LEU B CA 1
ATOM 2019 C C . LEU B 1 108 ? 106.336 67.180 28.064 1.00 31.59 108 LEU B C 1
ATOM 2020 O O . LEU B 1 108 ? 106.677 66.936 29.227 1.00 35.32 108 LEU B O 1
ATOM 2025 N N . ASP B 1 109 ? 106.823 66.585 26.991 1.00 33.26 109 ASP B N 1
ATOM 2026 C CA . ASP B 1 109 ? 108.016 65.704 27.088 1.00 31.60 109 ASP B CA 1
ATOM 2027 C C . ASP B 1 109 ? 109.295 66.577 27.117 1.00 37.88 109 ASP B C 1
ATOM 2028 O O . ASP B 1 109 ? 109.219 67.820 26.999 1.00 33.26 109 ASP B O 1
ATOM 2033 N N . LYS B 1 110 ? 110.440 65.916 27.226 1.00 43.05 110 LYS B N 1
ATOM 2034 C CA . LYS B 1 110 ? 111.772 66.579 27.375 1.00 46.81 110 LYS B CA 1
ATOM 2035 C C . LYS B 1 110 ? 112.080 67.412 26.124 1.00 43.05 110 LYS B C 1
ATOM 2036 O O . LYS B 1 110 ? 112.871 68.341 26.240 1.00 52.87 110 LYS B O 1
ATOM 2042 N N . ASN B 1 111 ? 111.516 67.089 24.968 1.00 37.80 111 ASN B N 1
ATOM 2043 C CA . ASN B 1 111 ? 111.754 67.809 23.694 1.00 39.28 111 ASN B CA 1
ATOM 2044 C C . ASN B 1 111 ? 110.791 68.974 23.525 1.00 39.14 111 ASN B C 1
ATOM 2045 O O . ASN B 1 111 ? 110.827 69.584 22.443 1.00 40.63 111 ASN B O 1
ATOM 2050 N N . GLY B 1 112 ? 109.884 69.215 24.483 1.00 39.63 112 GLY B N 1
ATOM 2051 C CA . GLY B 1 112 ? 108.894 70.294 24.350 1.00 35.93 112 GLY B CA 1
ATOM 2052 C C . GLY B 1 112 ? 107.703 69.909 23.449 1.00 30.44 112 GLY B C 1
ATOM 2053 O O . GLY B 1 112 ? 106.959 70.822 23.021 1.00 32.50 112 GLY B O 1
ATOM 2054 N N . GLN B 1 113 ? 107.525 68.611 23.139 1.00 30.60 113 GLN B N 1
ATOM 2055 C CA . GLN B 1 113 ? 106.350 68.147 22.382 1.00 28.62 113 GLN B CA 1
ATOM 2056 C C . GLN B 1 113 ? 105.200 67.895 23.381 1.00 24.01 113 GLN B C 1
ATOM 2057 O O . GLN B 1 113 ? 105.393 67.185 24.376 1.00 23.29 113 GLN B O 1
ATOM 2063 N N . ILE B 1 114 ? 104.065 68.538 23.123 1.00 24.85 114 ILE B N 1
ATOM 2064 C CA . ILE B 1 114 ? 102.845 68.299 23.950 1.00 24.69 114 ILE B CA 1
ATOM 2065 C C . ILE B 1 114 ? 102.258 66.927 23.580 1.00 21.01 114 ILE B C 1
ATOM 2066 O O . ILE B 1 114 ? 102.210 66.549 22.422 1.00 24.49 114 ILE B O 1
ATOM 2071 N N . HIS B 1 115 ? 101.759 66.258 24.597 1.00 22.08 115 HIS B N 1
ATOM 2072 C CA . HIS B 1 115 ? 100.938 65.044 24.487 1.00 23.30 115 HIS B CA 1
ATOM 2073 C C . HIS B 1 115 ? 99.582 65.358 25.140 1.00 20.61 115 HIS B C 1
ATOM 2074 O O . HIS B 1 115 ? 99.589 65.884 26.257 1.00 19.46 115 HIS B O 1
ATOM 2081 N N . ILE B 1 116 ? 98.528 65.015 24.461 1.00 19.47 116 ILE B N 1
ATOM 2082 C CA . ILE B 1 116 ? 97.138 65.261 24.981 1.00 18.69 116 ILE B CA 1
ATOM 2083 C C . ILE B 1 116 ? 96.393 63.949 24.973 1.00 19.74 116 ILE B C 1
ATOM 2084 O O . ILE B 1 116 ? 96.506 63.179 23.996 1.00 19.56 116 ILE B O 1
ATOM 2089 N N . ARG B 1 117 ? 95.579 63.749 26.004 1.00 19.07 117 ARG B N 1
ATOM 2090 C CA . ARG B 1 117 ? 94.659 62.610 26.052 1.00 17.42 117 ARG B CA 1
ATOM 2091 C C . ARG B 1 117 ? 93.265 63.158 26.390 1.00 18.32 117 ARG B C 1
ATOM 2092 O O . ARG B 1 117 ? 93.132 63.927 27.370 1.00 17.74 117 ARG B O 1
ATOM 2100 N N . VAL B 1 118 ? 92.300 62.836 25.563 1.00 17.26 118 VAL B N 1
ATOM 2101 C CA . VAL B 1 118 ? 90.888 63.282 25.689 1.00 16.80 118 VAL B CA 1
ATOM 2102 C C . VAL B 1 118 ? 90.027 62.041 25.885 1.00 18.16 118 VAL B C 1
ATOM 2103 O O . VAL B 1 118 ? 90.212 61.065 25.159 1.00 18.51 118 VAL B O 1
ATOM 2107 N N . TYR B 1 119 ? 89.085 62.096 26.821 1.00 17.40 119 TYR B N 1
ATOM 2108 C CA . TYR B 1 119 ? 88.237 60.923 27.140 1.00 16.05 119 TYR B CA 1
ATOM 2109 C C . TYR B 1 119 ? 86.771 61.330 27.009 1.00 17.90 119 TYR B C 1
ATOM 2110 O O . TYR B 1 119 ? 86.386 62.383 27.501 1.00 17.95 119 TYR B O 1
ATOM 2119 N N . ALA B 1 120 ? 85.984 60.491 26.349 1.00 16.11 120 ALA B N 1
ATOM 2120 C CA . ALA B 1 120 ? 84.538 60.740 26.240 1.00 16.48 120 ALA B CA 1
ATOM 2121 C C . ALA B 1 120 ? 83.835 59.454 25.843 1.00 18.00 120 ALA B C 1
ATOM 2122 O O . ALA B 1 120 ? 84.383 58.675 25.052 1.00 17.69 120 ALA B O 1
ATOM 2124 N N . TYR B 1 121 ? 82.617 59.253 26.317 1.00 17.53 121 TYR B N 1
ATOM 2125 C CA . TYR B 1 121 ? 81.764 58.208 25.716 1.00 16.86 121 TYR B CA 1
ATOM 2126 C C . TYR B 1 121 ? 81.493 58.512 24.239 1.00 17.83 121 TYR B C 1
ATOM 2127 O O . TYR B 1 121 ? 81.321 59.697 23.852 1.00 18.89 121 TYR B O 1
ATOM 2136 N N . ASN B 1 122 ? 81.344 57.472 23.435 1.00 16.43 122 ASN B N 1
ATOM 2137 C CA . ASN B 1 122 ? 80.923 57.598 22.032 1.00 17.80 122 ASN B CA 1
ATOM 2138 C C . ASN B 1 122 ? 79.471 57.172 21.877 1.00 17.43 122 ASN B C 1
ATOM 2139 O O . ASN B 1 122 ? 78.768 56.956 22.868 1.00 18.79 122 ASN B O 1
ATOM 2144 N N . GLN B 1 123 ? 79.036 57.079 20.637 1.00 17.78 123 GLN B N 1
ATOM 2145 C CA . GLN B 1 123 ? 77.607 56.853 20.341 1.00 20.47 123 GLN B CA 1
ATOM 2146 C C . GLN B 1 123 ? 77.210 55.424 20.764 1.00 19.59 123 GLN B C 1
ATOM 2147 O O . GLN B 1 123 ? 76.008 55.196 20.958 1.00 20.66 123 GLN B O 1
ATOM 2153 N N . ASP B 1 124 ? 78.170 54.531 20.882 1.00 18.31 124 ASP B N 1
ATOM 2154 C CA . ASP B 1 124 ? 77.911 53.115 21.270 1.00 17.30 124 ASP B CA 1
ATOM 2155 C C . ASP B 1 124 ? 78.037 52.909 22.779 1.00 16.94 124 ASP B C 1
ATOM 2156 O O . ASP B 1 124 ? 78.059 51.742 23.248 1.00 19.14 124 ASP B O 1
ATOM 2161 N N . ASN B 1 125 ? 78.057 53.992 23.561 1.00 16.61 125 ASN B N 1
ATOM 2162 C CA . ASN B 1 125 ? 78.182 53.902 25.046 1.00 16.32 125 ASN B CA 1
ATOM 2163 C C . ASN B 1 125 ? 79.484 53.191 25.434 1.00 16.00 125 ASN B C 1
ATOM 2164 O O . ASN B 1 125 ? 79.525 52.501 26.426 1.00 17.69 125 ASN B O 1
ATOM 2169 N N . VAL B 1 126 ? 80.559 53.474 24.698 1.00 16.69 126 VAL B N 1
ATOM 2170 C CA . VAL B 1 126 ? 81.921 53.003 25.056 1.00 17.88 126 VAL B CA 1
ATOM 2171 C C . VAL B 1 126 ? 82.754 54.241 25.398 1.00 17.40 126 VAL B C 1
ATOM 2172 O O . VAL B 1 126 ? 82.751 55.228 24.609 1.00 18.68 126 VAL B O 1
ATOM 2176 N N . GLN B 1 127 ? 83.458 54.167 26.508 1.00 18.13 127 GLN B N 1
ATOM 2177 C CA . GLN B 1 127 ? 84.456 55.189 26.882 1.00 16.99 127 GLN B CA 1
ATOM 2178 C C . GLN B 1 127 ? 85.644 55.114 25.932 1.00 19.47 127 GLN B C 1
ATOM 2179 O O . GLN B 1 127 ? 86.238 54.004 25.803 1.00 21.69 127 GLN B O 1
ATOM 2185 N N . LYS B 1 128 ? 85.958 56.208 25.266 1.00 18.35 128 LYS B N 1
ATOM 2186 C CA . LYS B 1 128 ? 87.085 56.219 24.305 1.00 17.74 128 LYS B CA 1
ATOM 2187 C C . LYS B 1 128 ? 88.135 57.201 24.790 1.00 20.26 128 LYS B C 1
ATOM 2188 O O . LYS B 1 128 ? 87.782 58.285 25.336 1.00 19.27 128 LYS B O 1
ATOM 2194 N N . GLU B 1 129 ? 89.402 56.885 24.496 1.00 17.75 129 GLU B N 1
ATOM 2195 C CA . GLU B 1 129 ? 90.536 57.809 24.683 1.00 18.09 129 GLU B CA 1
ATOM 2196 C C . GLU B 1 129 ? 91.073 58.203 23.327 1.00 18.49 129 GLU B C 1
ATOM 2197 O O . GLU B 1 129 ? 91.304 57.324 22.495 1.00 20.59 129 GLU B O 1
ATOM 2203 N N . TYR B 1 130 ? 91.225 59.498 23.105 1.00 17.85 130 TYR B N 1
ATOM 2204 C CA . TYR B 1 130 ? 91.796 60.043 21.855 1.00 18.31 130 TYR B CA 1
ATOM 2205 C C . TYR B 1 130 ? 93.122 60.689 22.209 1.00 20.25 130 TYR B C 1
ATOM 2206 O O . TYR B 1 130 ? 93.256 61.380 23.241 1.00 18.70 130 TYR B O 1
ATOM 2215 N N . CYS B 1 131 ? 94.138 60.359 21.408 1.00 20.80 131 CYS B N 1
ATOM 2216 C CA . CYS B 1 131 ? 95.546 60.639 21.756 1.00 22.32 131 CYS B CA 1
ATOM 2217 C C . CYS B 1 131 ? 96.212 61.517 20.699 1.00 19.94 131 CYS B C 1
ATOM 2218 O O . CYS B 1 131 ? 96.065 61.253 19.511 1.00 21.40 131 CYS B O 1
ATOM 2221 N N . TRP B 1 132 ? 96.908 62.532 21.161 1.00 20.69 132 TRP B N 1
ATOM 2222 C CA . TRP B 1 132 ? 97.767 63.401 20.339 1.00 22.08 132 TRP B CA 1
ATOM 2223 C C . TRP B 1 132 ? 99.185 63.354 20.870 1.00 23.24 132 TRP B C 1
ATOM 2224 O O . TRP B 1 132 ? 99.421 63.659 22.046 1.00 22.56 132 TRP B O 1
ATOM 2235 N N . ASP B 1 133 ? 100.132 62.995 19.960 1.00 22.29 133 ASP B N 1
ATOM 2236 C CA . ASP B 1 133 ? 101.563 63.011 20.322 1.00 22.77 133 ASP B CA 1
ATOM 2237 C C . ASP B 1 133 ? 102.322 63.870 19.309 1.00 26.22 133 ASP B C 1
ATOM 2238 O O . ASP B 1 133 ? 103.574 63.825 19.349 1.00 29.54 133 ASP B O 1
ATOM 2243 N N . GLY B 1 134 ? 101.658 64.626 18.475 1.00 26.83 134 GLY B N 1
ATOM 2244 C CA . GLY B 1 134 ? 102.292 65.610 17.582 1.00 29.16 134 GLY B CA 1
ATOM 2245 C C . GLY B 1 134 ? 102.053 65.403 16.117 1.00 32.17 134 GLY B C 1
ATOM 2246 O O . GLY B 1 134 ? 102.430 66.289 15.336 1.00 32.67 134 GLY B O 1
ATOM 2247 N N A SER B 1 135 ? 101.384 64.319 15.710 0.60 33.67 135 SER B N 1
ATOM 2248 N N B SER B 1 135 ? 101.388 64.318 15.698 0.40 32.57 135 SER B N 1
ATOM 2249 C CA A SER B 1 135 ? 101.150 64.029 14.276 0.60 33.09 135 SER B CA 1
ATOM 2250 C CA B SER B 1 135 ? 101.141 64.061 14.255 0.40 31.68 135 SER B CA 1
ATOM 2251 C C A SER B 1 135 ? 99.650 63.946 13.960 0.60 28.34 135 SER B C 1
ATOM 2252 C C B SER B 1 135 ? 99.646 63.952 13.951 0.40 28.92 135 SER B C 1
ATOM 2253 O O A SER B 1 135 ? 99.168 64.792 13.196 0.60 33.18 135 SER B O 1
ATOM 2254 O O B SER B 1 135 ? 99.151 64.802 13.195 0.40 32.56 135 SER B O 1
ATOM 2259 N N . LYS B 1 136 ? 98.979 62.913 14.439 1.00 29.84 136 LYS B N 1
ATOM 2260 C CA . LYS B 1 136 ? 97.538 62.714 14.150 1.00 28.55 136 LYS B CA 1
ATOM 2261 C C . LYS B 1 136 ? 96.871 62.216 15.432 1.00 25.97 136 LYS B C 1
ATOM 2262 O O . LYS B 1 136 ? 97.516 61.589 16.246 1.00 26.77 136 LYS B O 1
ATOM 2268 N N . TRP B 1 137 ? 95.588 62.495 15.560 1.00 25.38 137 TRP B N 1
ATOM 2269 C CA . TRP B 1 137 ? 94.798 61.896 16.659 1.00 22.96 137 TRP B CA 1
ATOM 2270 C C . TRP B 1 137 ? 94.597 60.406 16.383 1.00 22.78 137 TRP B C 1
ATOM 2271 O O . TRP B 1 137 ? 94.263 60.048 15.243 1.00 26.11 137 TRP B O 1
ATOM 2282 N N . TYR B 1 138 ? 94.739 59.601 17.401 1.00 22.44 138 TYR B N 1
ATOM 2283 C CA . TYR B 1 138 ? 94.439 58.170 17.308 1.00 25.68 138 TYR B CA 1
ATOM 2284 C C . TYR B 1 138 ? 93.701 57.699 18.556 1.00 24.08 138 TYR B C 1
ATOM 2285 O O . TYR B 1 138 ? 93.830 58.267 19.642 1.00 22.29 138 TYR B O 1
ATOM 2294 N N . VAL B 1 139 ? 92.968 56.615 18.391 1.00 24.76 139 VAL B N 1
ATOM 2295 C CA . VAL B 1 139 ? 92.258 55.977 19.518 1.00 24.95 139 VAL B CA 1
ATOM 2296 C C . VAL B 1 139 ? 93.276 55.233 20.373 1.00 25.91 139 VAL B C 1
ATOM 2297 O O . VAL B 1 139 ? 94.032 54.354 19.850 1.00 24.60 139 VAL B O 1
ATOM 2301 N N . GLY B 1 140 ? 93.308 55.524 21.669 1.00 22.19 140 GLY B N 1
ATOM 2302 C CA . GLY B 1 140 ? 94.253 54.947 22.619 1.00 23.11 140 GLY B CA 1
ATOM 2303 C C . GLY B 1 140 ? 93.841 53.584 23.126 1.00 22.39 140 GLY B C 1
ATOM 2304 O O . GLY B 1 140 ? 92.700 53.108 22.844 1.00 22.64 140 GLY B O 1
ATOM 2305 N N . ALA B 1 141 ? 94.705 52.998 23.946 1.00 24.36 141 ALA B N 1
ATOM 2306 C CA . ALA B 1 141 ? 94.497 51.656 24.533 1.00 24.23 141 ALA B CA 1
ATOM 2307 C C . ALA B 1 141 ? 93.557 51.712 25.725 1.00 23.05 141 ALA B C 1
ATOM 2308 O O . ALA B 1 141 ? 93.191 50.685 26.291 1.00 23.49 141 ALA B O 1
ATOM 2310 N N . TYR B 1 142 ? 93.188 52.926 26.196 1.00 21.39 142 TYR B N 1
ATOM 2311 C CA . TYR B 1 142 ? 92.336 52.999 27.390 1.00 18.70 142 TYR B CA 1
ATOM 2312 C C . TYR B 1 142 ? 91.035 52.191 27.190 1.00 17.87 142 TYR B C 1
ATOM 2313 O O . TYR B 1 142 ? 90.372 52.325 26.179 1.00 20.85 142 TYR B O 1
ATOM 2322 N N . THR B 1 143 ? 90.717 51.421 28.201 1.00 20.45 143 THR B N 1
ATOM 2323 C CA . THR B 1 143 ? 89.398 50.834 28.450 1.00 20.10 143 THR B CA 1
ATOM 2324 C C . THR B 1 143 ? 89.059 51.016 29.909 1.00 20.96 143 THR B C 1
ATOM 2325 O O . THR B 1 143 ? 89.954 51.168 30.755 1.00 22.23 143 THR B O 1
ATOM 2329 N N . GLU B 1 144 ? 87.782 50.831 30.240 1.00 20.59 144 GLU B N 1
ATOM 2330 C CA . GLU B 1 144 ? 87.362 50.578 31.611 1.00 22.20 144 GLU B CA 1
ATOM 2331 C C . GLU B 1 144 ? 87.901 49.236 32.145 1.00 22.45 144 GLU B C 1
ATOM 2332 O O . GLU B 1 144 ? 88.266 48.342 31.341 1.00 26.52 144 GLU B O 1
ATOM 2339 N N . GLY C 1 2 ? 58.979 66.476 26.412 1.00 18.99 2 GLY C N 1
ATOM 2340 C CA . GLY C 1 2 ? 57.626 66.017 26.750 1.00 18.58 2 GLY C CA 1
ATOM 2341 C C . GLY C 1 2 ? 56.790 65.818 25.488 1.00 16.78 2 GLY C C 1
ATOM 2342 O O . GLY C 1 2 ? 56.944 66.583 24.552 1.00 19.71 2 GLY C O 1
ATOM 2343 N N . ALA C 1 3 ? 55.951 64.816 25.477 1.00 16.35 3 ALA C N 1
ATOM 2344 C CA . ALA C 1 3 ? 55.015 64.571 24.344 1.00 16.52 3 ALA C CA 1
ATOM 2345 C C . ALA C 1 3 ? 53.638 64.342 24.919 1.00 18.69 3 ALA C C 1
ATOM 2346 O O . ALA C 1 3 ? 53.498 63.517 25.844 1.00 20.10 3 ALA C O 1
ATOM 2348 N N . THR C 1 4 ? 52.616 64.974 24.352 1.00 15.76 4 THR C N 1
ATOM 2349 C CA . THR C 1 4 ? 51.236 64.680 24.789 1.00 15.25 4 THR C CA 1
ATOM 2350 C C . THR C 1 4 ? 50.379 64.746 23.517 1.00 15.70 4 THR C C 1
ATOM 2351 O O . THR C 1 4 ? 50.828 65.296 22.492 1.00 17.88 4 THR C O 1
ATOM 2355 N N . SER C 1 5 ? 49.227 64.110 23.564 1.00 16.74 5 SER C N 1
ATOM 2356 C CA . SER C 1 5 ? 48.370 64.006 22.357 1.00 17.15 5 SER C CA 1
ATOM 2357 C C . SER C 1 5 ? 46.940 63.788 22.789 1.00 18.63 5 SER C C 1
ATOM 2358 O O . SER C 1 5 ? 46.677 63.356 23.932 1.00 17.96 5 SER C O 1
ATOM 2361 N N . TRP C 1 6 ? 46.012 64.132 21.909 1.00 18.30 6 TRP C N 1
ATOM 2362 C CA . TRP C 1 6 ? 44.575 63.899 22.179 1.00 17.64 6 TRP C CA 1
ATOM 2363 C C . TRP C 1 6 ? 43.847 63.756 20.864 1.00 19.42 6 TRP C C 1
ATOM 2364 O O . TRP C 1 6 ? 44.319 64.239 19.833 1.00 18.91 6 TRP C O 1
ATOM 2375 N N . LEU C 1 7 ? 42.727 63.053 20.908 1.00 22.59 7 LEU C N 1
ATOM 2376 C CA . LEU C 1 7 ? 41.852 62.879 19.721 1.00 23.37 7 LEU C CA 1
ATOM 2377 C C . LEU C 1 7 ? 40.667 63.816 19.831 1.00 26.49 7 LEU C C 1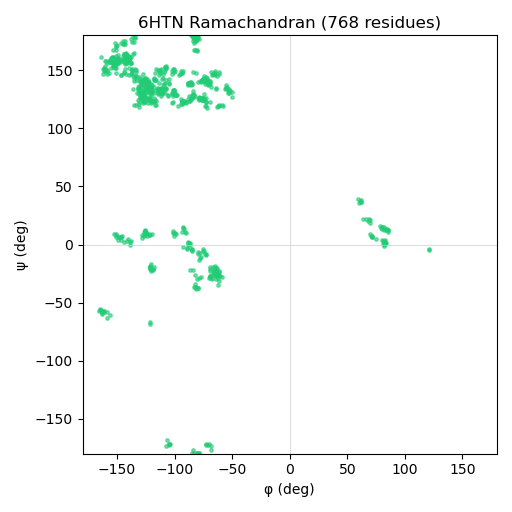
ATOM 2378 O O . LEU C 1 7 ? 40.072 63.936 20.887 1.00 27.61 7 LEU C O 1
ATOM 2383 N N . ASP C 1 8 ? 40.373 64.519 18.765 1.00 28.34 8 ASP C N 1
ATOM 2384 C CA . ASP C 1 8 ? 39.150 65.374 18.770 1.00 27.79 8 ASP C CA 1
ATOM 2385 C C . ASP C 1 8 ? 37.960 64.496 18.357 1.00 30.36 8 ASP C C 1
ATOM 2386 O O . ASP C 1 8 ? 38.127 63.290 18.052 1.00 27.11 8 ASP C O 1
ATOM 2391 N N . GLY C 1 9 ? 36.794 65.120 18.317 1.00 37.33 9 GLY C N 1
ATOM 2392 C CA . GLY C 1 9 ? 35.522 64.428 18.021 1.00 36.66 9 GLY C CA 1
ATOM 2393 C C . GLY C 1 9 ? 35.485 63.835 16.632 1.00 39.67 9 GLY C C 1
ATOM 2394 O O . GLY C 1 9 ? 34.666 62.937 16.429 1.00 41.95 9 GLY C O 1
ATOM 2395 N N . SER C 1 10 ? 36.320 64.301 15.698 1.00 35.89 10 SER C N 1
ATOM 2396 C CA . SER C 1 10 ? 36.384 63.782 14.313 1.00 38.51 10 SER C CA 1
ATOM 2397 C C . SER C 1 10 ? 37.375 62.624 14.193 1.00 36.69 10 SER C C 1
ATOM 2398 O O . SER C 1 10 ? 37.500 62.061 13.075 1.00 34.42 10 SER C O 1
ATOM 2401 N N . GLY C 1 11 ? 38.088 62.273 15.273 1.00 31.34 11 GLY C N 1
ATOM 2402 C CA . GLY C 1 11 ? 39.110 61.221 15.200 1.00 27.10 11 GLY C CA 1
ATOM 2403 C C . GLY C 1 11 ? 40.456 61.734 14.686 1.00 26.93 11 GLY C C 1
ATOM 2404 O O . GLY C 1 11 ? 41.311 60.909 14.334 1.00 28.22 11 GLY C O 1
ATOM 2405 N N . GLN C 1 12 ? 40.628 63.047 14.634 1.00 25.39 12 GLN C N 1
ATOM 2406 C CA . GLN C 1 12 ? 41.928 63.669 14.262 1.00 25.12 12 GLN C CA 1
ATOM 2407 C C . GLN C 1 12 ? 42.827 63.712 15.525 1.00 20.20 12 GLN C C 1
ATOM 2408 O O . GLN C 1 12 ? 42.435 64.297 16.506 1.00 21.56 12 GLN C O 1
ATOM 2414 N N . ILE C 1 13 ? 44.035 63.205 15.365 1.00 22.31 13 ILE C N 1
ATOM 2415 C CA . ILE C 1 13 ? 45.089 63.266 16.433 1.00 19.88 13 ILE C CA 1
ATOM 2416 C C . ILE C 1 13 ? 45.686 64.683 16.445 1.00 20.21 13 ILE C C 1
ATOM 2417 O O . ILE C 1 13 ? 45.935 65.293 15.377 1.00 21.23 13 ILE C O 1
ATOM 2422 N N . HIS C 1 14 ? 45.946 65.170 17.642 1.00 17.93 14 HIS C N 1
ATOM 2423 C CA . HIS C 1 14 ? 46.687 66.421 17.874 1.00 16.81 14 HIS C CA 1
ATOM 2424 C C . HIS C 1 14 ? 47.910 66.035 18.707 1.00 17.88 14 HIS C C 1
ATOM 2425 O O . HIS C 1 14 ? 47.699 65.360 19.722 1.00 17.95 14 HIS C O 1
ATOM 2432 N N . LEU C 1 15 ? 49.076 66.469 18.284 1.00 17.70 15 LEU C N 1
ATOM 2433 C CA . LEU C 1 15 ? 50.335 66.201 19.044 1.00 17.00 15 LEU C CA 1
ATOM 2434 C C . LEU C 1 15 ? 50.909 67.520 19.495 1.00 17.65 15 LEU C C 1
ATOM 2435 O O . LEU C 1 15 ? 50.888 68.529 18.755 1.00 16.41 15 LEU C O 1
ATOM 2440 N N . ARG C 1 16 ? 51.453 67.536 20.711 1.00 15.45 16 ARG C N 1
ATOM 2441 C CA . ARG C 1 16 ? 52.220 68.697 21.211 1.00 14.97 16 ARG C CA 1
ATOM 2442 C C . ARG C 1 16 ? 53.528 68.146 21.779 1.00 15.95 16 ARG C C 1
ATOM 2443 O O . ARG C 1 16 ? 53.489 67.289 22.717 1.00 16.14 16 ARG C O 1
ATOM 2451 N N . ILE C 1 17 ? 54.643 68.610 21.223 1.00 16.03 17 ILE C N 1
ATOM 2452 C CA . ILE C 1 17 ? 55.991 68.105 21.612 1.00 17.06 17 ILE C CA 1
ATOM 2453 C C . ILE C 1 17 ? 56.762 69.280 22.189 1.00 16.00 17 ILE C C 1
ATOM 2454 O O . ILE C 1 17 ? 56.932 70.299 21.517 1.00 16.35 17 ILE C O 1
ATOM 2459 N N . TYR C 1 18 ? 57.239 69.123 23.425 1.00 15.98 18 TYR C N 1
ATOM 2460 C CA . TYR C 1 18 ? 57.917 70.192 24.207 1.00 15.72 18 TYR C CA 1
ATOM 2461 C C . TYR C 1 18 ? 59.386 69.846 24.354 1.00 15.25 18 TYR C C 1
ATOM 2462 O O . TYR C 1 18 ? 59.704 68.701 24.754 1.00 17.51 18 TYR C O 1
ATOM 2471 N N . SER C 1 19 ? 60.242 70.815 24.115 1.00 14.65 19 SER C N 1
ATOM 2472 C CA . SER C 1 19 ? 61.693 70.590 24.266 1.00 16.67 19 SER C CA 1
ATOM 2473 C C . SER C 1 19 ? 62.372 71.885 24.682 1.00 16.40 19 SER C C 1
ATOM 2474 O O . SER C 1 19 ? 61.818 72.975 24.546 1.00 17.27 19 SER C O 1
ATOM 2477 N N . LEU C 1 20 ? 63.574 71.767 25.241 1.00 17.09 20 LEU C N 1
ATOM 2478 C CA . LEU C 1 20 ? 64.398 72.924 25.620 1.00 16.03 20 LEU C CA 1
ATOM 2479 C C . LEU C 1 20 ? 65.278 73.297 24.439 1.00 17.48 20 LEU C C 1
ATOM 2480 O O . LEU C 1 20 ? 66.099 72.465 23.979 1.00 20.36 20 LEU C O 1
ATOM 2485 N N . GLN C 1 21 ? 65.176 74.517 23.957 1.00 17.19 21 GLN C N 1
ATOM 2486 C CA . GLN C 1 21 ? 65.961 74.936 22.767 1.00 19.08 21 GLN C CA 1
ATOM 2487 C C . GLN C 1 21 ? 67.423 75.149 23.159 1.00 23.56 21 GLN C C 1
ATOM 2488 O O . GLN C 1 21 ? 67.716 75.938 24.088 1.00 21.60 21 GLN C O 1
ATOM 2494 N N . GLN C 1 22 ? 68.300 74.434 22.426 1.00 23.42 22 GLN C N 1
ATOM 2495 C CA . GLN C 1 22 ? 69.745 74.466 22.719 1.00 22.62 22 GLN C CA 1
ATOM 2496 C C . GLN C 1 22 ? 70.256 75.882 22.485 1.00 27.09 22 GLN C C 1
ATOM 2497 O O . GLN C 1 22 ? 71.189 76.299 23.178 1.00 28.06 22 GLN C O 1
ATOM 2503 N N . SER C 1 23 ? 69.662 76.639 21.574 1.00 23.86 23 SER C N 1
ATOM 2504 C CA . SER C 1 23 ? 70.203 77.955 21.161 1.00 26.13 23 SER C CA 1
ATOM 2505 C C . SER C 1 23 ? 69.721 79.070 22.073 1.00 26.55 23 SER C C 1
ATOM 2506 O O . SER C 1 23 ? 70.383 80.150 22.087 1.00 27.11 23 SER C O 1
ATOM 2509 N N . ASN C 1 24 ? 68.619 78.960 22.814 1.00 23.24 24 ASN C N 1
ATOM 2510 C CA . ASN C 1 24 ? 68.264 80.116 23.679 1.00 21.82 24 ASN C CA 1
ATOM 2511 C C . ASN C 1 24 ? 67.768 79.760 25.110 1.00 20.66 24 ASN C C 1
ATOM 2512 O O . ASN C 1 24 ? 67.346 80.654 25.814 1.00 21.91 24 ASN C O 1
ATOM 2517 N N . GLY C 1 25 ? 67.755 78.493 25.466 1.00 19.50 25 GLY C N 1
ATOM 2518 C CA . GLY C 1 25 ? 67.361 78.126 26.831 1.00 19.03 25 GLY C CA 1
ATOM 2519 C C . GLY C 1 25 ? 65.894 78.345 27.093 1.00 17.95 25 GLY C C 1
ATOM 2520 O O . GLY C 1 25 ? 65.521 78.379 28.263 1.00 17.84 25 GLY C O 1
ATOM 2521 N N . LYS C 1 26 ? 65.094 78.410 26.030 1.00 17.77 26 LYS C N 1
ATOM 2522 C CA . LYS C 1 26 ? 63.627 78.588 26.187 1.00 16.21 26 LYS C CA 1
ATOM 2523 C C . LYS C 1 26 ? 62.911 77.338 25.733 1.00 16.36 26 LYS C C 1
ATOM 2524 O O . LYS C 1 26 ? 63.369 76.642 24.803 1.00 16.28 26 LYS C O 1
ATOM 2530 N N . LEU C 1 27 ? 61.757 77.066 26.328 1.00 16.31 27 LEU C N 1
ATOM 2531 C CA . LEU C 1 27 ? 60.958 75.915 25.874 1.00 15.64 27 LEU C CA 1
ATOM 2532 C C . LEU C 1 27 ? 60.336 76.193 24.498 1.00 16.46 27 LEU C C 1
ATOM 2533 O O . LEU C 1 27 ? 59.910 77.331 24.205 1.00 17.20 27 LEU C O 1
ATOM 2538 N N . LEU C 1 28 ? 60.390 75.174 23.674 1.00 15.04 28 LEU C N 1
ATOM 2539 C CA . LEU C 1 28 ? 59.811 75.081 22.324 1.00 15.32 28 LEU C CA 1
ATOM 2540 C C . LEU C 1 28 ? 58.590 74.206 22.390 1.00 15.46 28 LEU C C 1
ATOM 2541 O O . LEU C 1 28 ? 58.660 73.109 22.987 1.00 16.43 28 LEU C O 1
ATOM 2546 N N . GLU C 1 29 ? 57.506 74.574 21.680 1.00 14.84 29 GLU C N 1
ATOM 2547 C CA . GLU C 1 29 ? 56.358 73.707 21.485 1.00 14.81 29 GLU C CA 1
ATOM 2548 C C . GLU C 1 29 ? 56.165 73.505 19.987 1.00 16.31 29 GLU C C 1
ATOM 2549 O O . GLU C 1 29 ? 56.109 74.524 19.258 1.00 16.17 29 GLU C O 1
ATOM 2555 N N . ARG C 1 30 ? 56.150 72.251 19.565 1.00 15.87 30 ARG C N 1
ATOM 2556 C CA . ARG C 1 30 ? 55.880 71.888 18.147 1.00 16.74 30 ARG C CA 1
ATOM 2557 C C . ARG C 1 30 ? 54.513 71.219 18.117 1.00 16.46 30 ARG C C 1
ATOM 2558 O O . ARG C 1 30 ? 54.192 70.389 19.003 1.00 16.46 30 ARG C O 1
ATOM 2566 N N . CYS C 1 31 ? 53.709 71.575 17.130 1.00 16.79 31 CYS C N 1
ATOM 2567 C CA . CYS C 1 31 ? 52.288 71.162 17.071 1.00 16.47 31 CYS C CA 1
ATOM 2568 C C . CYS C 1 31 ? 52.002 70.413 15.775 1.00 16.33 31 CYS C C 1
ATOM 2569 O O . CYS C 1 31 ? 52.497 70.824 14.699 1.00 16.46 31 CYS C O 1
ATOM 2572 N N . TRP C 1 32 ? 51.170 69.378 15.903 1.00 17.69 32 TRP C N 1
ATOM 2573 C CA . TRP C 1 32 ? 50.578 68.696 14.741 1.00 16.93 32 TRP C CA 1
ATOM 2574 C C . TRP C 1 32 ? 49.077 68.683 14.963 1.00 20.05 32 TRP C C 1
ATOM 2575 O O . TRP C 1 32 ? 48.625 68.170 15.996 1.00 18.47 32 TRP C O 1
ATOM 2586 N N . ASP C 1 33 ? 48.316 69.253 14.017 1.00 18.51 33 ASP C N 1
ATOM 2587 C CA . ASP C 1 33 ? 46.855 69.261 14.126 1.00 19.18 33 ASP C CA 1
ATOM 2588 C C . ASP C 1 33 ? 46.204 68.576 12.918 1.00 21.25 33 ASP C C 1
ATOM 2589 O O . ASP C 1 33 ? 44.980 68.234 13.040 1.00 22.96 33 ASP C O 1
ATOM 2594 N N . SER C 1 34 ? 46.894 68.427 11.796 1.00 22.72 34 SER C N 1
ATOM 2595 C CA . SER C 1 34 ? 46.236 67.792 10.604 1.00 24.15 34 SER C CA 1
ATOM 2596 C C . SER C 1 34 ? 47.278 67.190 9.685 1.00 22.51 34 SER C C 1
ATOM 2597 O O . SER C 1 34 ? 47.231 66.004 9.443 1.00 24.92 34 SER C O 1
ATOM 2600 N N . ASN C 1 35 ? 48.178 67.989 9.154 1.00 20.25 35 ASN C N 1
ATOM 2601 C CA . ASN C 1 35 ? 49.080 67.486 8.113 1.00 22.74 35 ASN C CA 1
ATOM 2602 C C . ASN C 1 35 ? 50.474 68.075 8.132 1.00 21.13 35 ASN C C 1
ATOM 2603 O O . ASN C 1 35 ? 51.237 67.737 7.212 1.00 22.84 35 ASN C O 1
ATOM 2608 N N . LYS C 1 36 ? 50.819 68.871 9.147 1.00 20.09 36 LYS C N 1
ATOM 2609 C CA . LYS C 1 36 ? 52.165 69.424 9.197 1.00 19.19 36 LYS C CA 1
ATOM 2610 C C . LYS C 1 36 ? 52.509 69.863 10.624 1.00 17.42 36 LYS C C 1
ATOM 2611 O O . LYS C 1 36 ? 51.634 70.155 11.425 1.00 18.96 36 LYS C O 1
ATOM 2617 N N . TRP C 1 37 ? 53.823 69.938 10.838 1.00 18.95 37 TRP C N 1
ATOM 2618 C CA . TRP C 1 37 ? 54.367 70.457 12.097 1.00 17.37 37 TRP C CA 1
ATOM 2619 C C . TRP C 1 37 ? 54.485 71.974 12.034 1.00 19.16 37 TRP C C 1
ATOM 2620 O O . TRP C 1 37 ? 54.944 72.513 10.985 1.00 21.14 37 TRP C O 1
ATOM 2631 N N . TYR C 1 38 ? 54.150 72.637 13.116 1.00 19.41 38 TYR C N 1
ATOM 2632 C CA . TYR C 1 38 ? 54.305 74.116 13.155 1.00 20.02 38 TYR C CA 1
ATOM 2633 C C . TYR C 1 38 ? 54.558 74.536 14.593 1.00 21.48 38 TYR C C 1
ATOM 2634 O O . TYR C 1 38 ? 54.374 73.763 15.563 1.00 19.00 38 TYR C O 1
ATOM 2643 N N A ASP C 1 39 ? 54.948 75.798 14.765 0.60 17.83 39 ASP C N 1
ATOM 2644 N N B ASP C 1 39 ? 54.912 75.801 14.743 0.40 18.22 39 ASP C N 1
ATOM 2645 C CA A ASP C 1 39 ? 55.297 76.327 16.098 0.60 21.23 39 ASP C CA 1
ATOM 2646 C CA B ASP C 1 39 ? 55.241 76.417 16.038 0.40 20.17 39 ASP C CA 1
ATOM 2647 C C A ASP C 1 39 ? 54.059 76.646 16.941 0.60 20.71 39 ASP C C 1
ATOM 2648 C C B ASP C 1 39 ? 54.023 76.652 16.931 0.40 20.01 39 ASP C C 1
ATOM 2649 O O A ASP C 1 39 ? 53.158 77.336 16.504 0.60 23.83 39 ASP C O 1
ATOM 2650 O O B ASP C 1 39 ? 53.058 77.293 16.495 0.40 22.95 39 ASP C O 1
ATOM 2659 N N . GLY C 1 40 ? 54.084 76.215 18.190 1.00 18.16 40 GLY C N 1
ATOM 2660 C CA . GLY C 1 40 ? 53.068 76.543 19.167 1.00 15.24 40 GLY C CA 1
ATOM 2661 C C . GLY C 1 40 ? 53.289 77.850 19.887 1.00 16.02 40 GLY C C 1
ATOM 2662 O O . GLY C 1 40 ? 54.434 78.298 19.985 1.00 17.83 40 GLY C O 1
ATOM 2663 N N . ALA C 1 41 ? 52.221 78.380 20.491 1.00 15.72 41 ALA C N 1
ATOM 2664 C CA . ALA C 1 41 ? 52.273 79.668 21.212 1.00 16.86 41 ALA C CA 1
ATOM 2665 C C . ALA C 1 41 ? 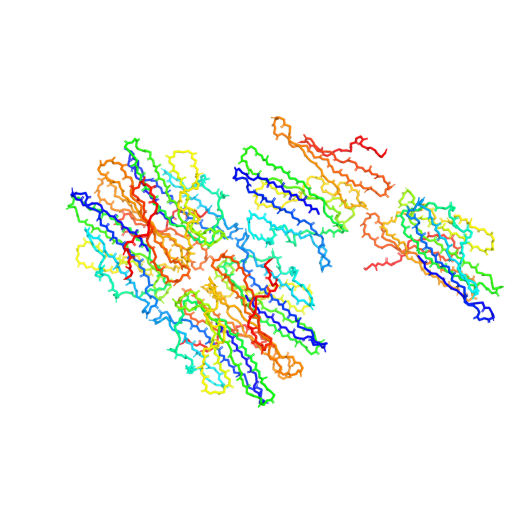53.231 79.649 22.415 1.00 17.85 41 ALA C C 1
ATOM 2666 O O . ALA C 1 41 ? 53.709 80.710 22.772 1.00 17.37 41 ALA C O 1
ATOM 2668 N N A LEU C 1 42 ? 53.483 78.491 23.018 0.50 17.59 42 LEU C N 1
ATOM 2669 N N B LEU C 1 42 ? 53.491 78.489 23.016 0.50 17.54 42 LEU C N 1
ATOM 2670 C CA A LEU C 1 42 ? 54.351 78.457 24.215 0.50 16.14 42 LEU C CA 1
ATOM 2671 C CA B LEU C 1 42 ? 54.356 78.450 24.213 0.50 16.02 42 LEU C CA 1
ATOM 2672 C C A LEU C 1 42 ? 55.774 78.836 23.811 0.50 16.24 42 LEU C C 1
ATOM 2673 C C B LEU C 1 42 ? 55.780 78.833 23.815 0.50 16.20 42 LEU C C 1
ATOM 2674 O O A LEU C 1 42 ? 56.502 79.374 24.681 0.50 15.95 42 LEU C O 1
ATOM 2675 O O B LEU C 1 42 ? 56.528 79.385 24.673 0.50 15.84 42 LEU C O 1
ATOM 2684 N N . THR C 1 43 ? 56.167 78.588 22.561 1.00 15.71 43 THR C N 1
ATOM 2685 C CA . THR C 1 43 ? 57.552 78.801 22.115 1.00 14.87 43 THR C CA 1
ATOM 2686 C C . THR C 1 43 ? 58.116 80.167 22.511 1.00 16.54 43 THR C C 1
ATOM 2687 O O . THR C 1 43 ? 57.494 81.179 22.261 1.00 16.95 43 THR C O 1
ATOM 2691 N N . ASN C 1 44 ? 59.298 80.149 23.140 1.00 17.04 44 ASN C N 1
ATOM 2692 C CA . ASN C 1 44 ? 60.112 81.336 23.511 1.00 17.10 44 ASN C CA 1
ATOM 2693 C C . ASN C 1 44 ? 59.506 82.149 24.652 1.00 20.62 44 ASN C C 1
ATOM 2694 O O . ASN C 1 44 ? 60.065 83.223 24.965 1.00 21.96 44 ASN C O 1
ATOM 2699 N N . GLN C 1 45 ? 58.443 81.706 25.303 1.00 17.79 45 GLN C N 1
ATOM 2700 C CA . GLN C 1 45 ? 57.870 82.492 26.428 1.00 17.78 45 GLN C CA 1
ATOM 2701 C C . GLN C 1 45 ? 58.641 82.239 27.728 1.00 20.02 45 GLN C C 1
ATOM 2702 O O . GLN C 1 45 ? 58.674 83.172 28.560 1.00 20.83 45 GLN C O 1
ATOM 2708 N N . PHE C 1 46 ? 59.150 81.021 27.932 1.00 15.96 46 PHE C N 1
ATOM 2709 C CA . PHE C 1 46 ? 59.678 80.653 29.282 1.00 17.54 46 PHE C CA 1
ATOM 2710 C C . PHE C 1 46 ? 61.058 80.009 29.170 1.00 17.43 46 PHE C C 1
ATOM 2711 O O . PHE C 1 46 ? 61.271 79.063 28.371 1.00 18.45 46 PHE C O 1
ATOM 2719 N N . SER C 1 47 ? 61.959 80.479 30.037 1.00 17.67 47 SER C N 1
ATOM 2720 C CA . SER C 1 47 ? 63.296 79.878 30.196 1.00 17.66 47 SER C CA 1
ATOM 2721 C C . SER C 1 47 ? 63.216 78.651 31.099 1.00 17.19 47 SER C C 1
ATOM 2722 O O . SER C 1 47 ? 62.442 78.615 32.057 1.00 18.12 47 SER C O 1
ATOM 2725 N N . ALA C 1 48 ? 64.065 77.675 30.822 1.00 17.44 48 ALA C N 1
ATOM 2726 C CA . ALA C 1 48 ? 64.189 76.475 31.643 1.00 17.75 48 ALA C CA 1
ATOM 2727 C C . ALA C 1 48 ? 65.608 75.957 31.554 1.00 17.09 48 ALA C C 1
ATOM 2728 O O . ALA C 1 48 ? 66.381 76.435 30.706 1.00 17.39 48 ALA C O 1
ATOM 2730 N N . ILE C 1 49 ? 65.898 74.972 32.392 1.00 16.09 49 ILE C N 1
ATOM 2731 C CA . ILE C 1 49 ? 67.243 74.360 32.433 1.00 15.39 49 ILE C CA 1
ATOM 2732 C C . ILE C 1 49 ? 67.109 72.847 32.322 1.00 19.28 49 ILE C C 1
ATOM 2733 O O . ILE C 1 49 ? 68.131 72.127 32.523 1.00 22.24 49 ILE C O 1
ATOM 2738 N N . SER C 1 50 ? 65.920 72.338 32.047 1.00 17.60 50 SER C N 1
ATOM 2739 C CA . SER C 1 50 ? 65.713 70.896 31.769 1.00 17.03 50 SER C CA 1
ATOM 2740 C C . SER C 1 50 ? 64.780 70.757 30.572 1.00 19.31 50 SER C C 1
ATOM 2741 O O . SER C 1 50 ? 64.167 71.766 30.178 1.00 20.97 50 SER C O 1
ATOM 2744 N N . GLY C 1 51 ? 64.537 69.510 30.214 1.00 21.08 51 GLY C N 1
ATOM 2745 C CA . GLY C 1 51 ? 63.405 69.240 29.319 1.00 21.79 51 GLY C CA 1
ATOM 2746 C C . GLY C 1 51 ? 62.101 69.412 30.071 1.00 19.69 51 GLY C C 1
ATOM 2747 O O . GLY C 1 51 ? 62.088 69.799 31.261 1.00 20.17 51 GLY C O 1
ATOM 2748 N N . ALA C 1 52 ? 60.998 69.048 29.433 1.00 18.57 52 ALA C N 1
ATOM 2749 C CA . ALA C 1 52 ? 59.678 69.271 29.994 1.00 19.27 52 ALA C CA 1
ATOM 2750 C C . ALA C 1 52 ? 58.916 67.947 30.003 1.00 20.48 52 ALA C C 1
ATOM 2751 O O . ALA C 1 52 ? 59.059 67.133 29.048 1.00 27.53 52 ALA C O 1
ATOM 2753 N N . GLY C 1 53 ? 58.181 67.716 31.052 1.00 16.32 53 GLY C N 1
ATOM 2754 C CA . GLY C 1 53 ? 57.157 66.676 31.084 1.00 15.81 53 GLY C CA 1
ATOM 2755 C C . GLY C 1 53 ? 55.825 67.319 30.763 1.00 17.27 53 GLY C C 1
ATOM 2756 O O . GLY C 1 53 ? 55.675 68.526 31.005 1.00 21.03 53 GLY C O 1
ATOM 2757 N N . ALA C 1 54 ? 54.966 66.597 30.083 1.00 16.39 54 ALA C N 1
ATOM 2758 C CA . ALA C 1 54 ? 53.672 67.194 29.715 1.00 15.85 54 ALA C CA 1
ATOM 2759 C C . ALA C 1 54 ? 52.545 66.193 29.943 1.00 16.60 54 ALA C C 1
ATOM 2760 O O . ALA C 1 54 ? 52.727 64.977 29.792 1.00 19.47 54 ALA C O 1
ATOM 2762 N N . THR C 1 55 ? 51.384 66.713 30.256 1.00 15.92 55 THR C N 1
ATOM 2763 C CA . THR C 1 55 ? 50.143 65.918 30.350 1.00 17.06 55 THR C CA 1
ATOM 2764 C C . THR C 1 55 ? 49.009 66.788 29.839 1.00 17.34 55 THR C C 1
ATOM 2765 O O . THR C 1 55 ? 49.145 68.051 29.791 1.00 18.19 55 THR C O 1
ATOM 2769 N N . SER C 1 56 ? 47.934 66.181 29.408 1.00 17.10 56 SER C N 1
ATOM 2770 C CA . SER C 1 56 ? 46.795 66.976 28.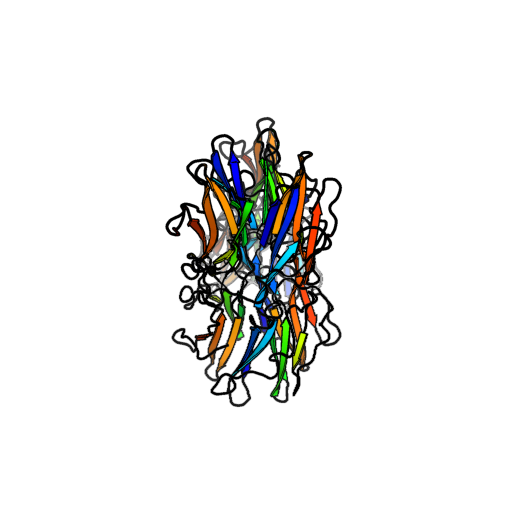897 1.00 18.17 56 SER C CA 1
ATOM 2771 C C . SER C 1 56 ? 45.527 66.202 29.155 1.00 17.18 56 SER C C 1
ATOM 2772 O O . SER C 1 56 ? 45.580 64.971 29.321 1.00 17.98 56 SER C O 1
ATOM 2775 N N . TRP C 1 57 ? 44.399 66.896 29.096 1.00 18.77 57 TRP C N 1
ATOM 2776 C CA . TRP C 1 57 ? 43.094 66.214 29.225 1.00 17.55 57 TRP C CA 1
ATOM 2777 C C . TRP C 1 57 ? 42.061 67.039 28.454 1.00 18.16 57 TRP C C 1
ATOM 2778 O O . TRP C 1 57 ? 42.182 68.265 28.380 1.00 18.43 57 TRP C O 1
ATOM 2789 N N . LEU C 1 58 ? 41.019 66.335 28.025 1.00 20.45 58 LEU C N 1
ATOM 2790 C CA . LEU C 1 58 ? 39.839 66.973 27.383 1.00 22.55 58 LEU C CA 1
ATOM 2791 C C . LEU C 1 58 ? 38.726 67.136 28.400 1.00 24.07 58 LEU C C 1
ATOM 2792 O O . LEU C 1 58 ? 38.393 66.139 29.051 1.00 26.07 58 LEU C O 1
ATOM 2797 N N . ASP C 1 59 ? 38.173 68.328 28.536 1.00 24.34 59 ASP C N 1
ATOM 2798 C CA . ASP C 1 59 ? 36.985 68.513 29.407 1.00 25.22 59 ASP C CA 1
ATOM 2799 C C . ASP C 1 59 ? 35.724 68.092 28.608 1.00 28.19 59 ASP C C 1
ATOM 2800 O O . ASP C 1 59 ? 35.820 67.714 27.429 1.00 27.44 59 ASP C O 1
ATOM 2805 N N . SER C 1 60 ? 34.603 68.122 29.293 1.00 31.76 60 SER C N 1
ATOM 2806 C CA . SER C 1 60 ? 33.303 67.650 28.751 1.00 35.20 60 SER C CA 1
ATOM 2807 C C . SER C 1 60 ? 32.873 68.518 27.565 1.00 34.76 60 SER C C 1
ATOM 2808 O O . SER C 1 60 ? 32.060 68.031 26.758 1.00 36.88 60 SER C O 1
ATOM 2811 N N . SER C 1 61 ? 33.379 69.741 27.425 1.00 31.60 61 SER C N 1
ATOM 2812 C CA . SER C 1 61 ? 33.068 70.599 26.258 1.00 33.66 61 SER C CA 1
ATOM 2813 C C . SER C 1 61 ? 33.982 70.298 25.063 1.00 32.80 61 SER C C 1
ATOM 2814 O O . SER C 1 61 ? 33.824 70.961 24.001 1.00 33.07 61 SER C O 1
ATOM 2817 N N . GLY C 1 62 ? 34.985 69.418 25.207 1.00 27.99 62 GLY C N 1
ATOM 2818 C CA . GLY C 1 62 ? 35.970 69.176 24.134 1.00 27.40 62 GLY C CA 1
ATOM 2819 C C . GLY C 1 62 ? 37.125 70.181 24.115 1.00 25.62 62 GLY C C 1
ATOM 2820 O O . GLY C 1 62 ? 37.845 70.195 23.123 1.00 26.78 62 GLY C O 1
ATOM 2821 N N . GLN C 1 63 ? 37.284 70.978 25.154 1.00 22.67 63 GLN C N 1
ATOM 2822 C CA . GLN C 1 63 ? 38.433 71.900 25.287 1.00 22.62 63 GLN C CA 1
ATOM 2823 C C . GLN C 1 63 ? 39.640 71.121 25.873 1.00 21.39 63 GLN C C 1
ATOM 2824 O O . GLN C 1 63 ? 39.508 70.515 26.925 1.00 20.85 63 GLN C O 1
ATOM 2830 N N . ILE C 1 64 ? 40.758 71.212 25.195 1.00 20.34 64 ILE C N 1
ATOM 2831 C CA . ILE C 1 64 ? 42.043 70.632 25.673 1.00 18.97 64 ILE C CA 1
ATOM 2832 C C . ILE C 1 64 ? 42.611 71.522 26.769 1.00 18.57 64 ILE C C 1
ATOM 2833 O O . ILE C 1 64 ? 42.599 72.759 26.688 1.00 19.23 64 ILE C O 1
ATOM 2838 N N . HIS C 1 65 ? 43.174 70.875 27.791 1.00 18.83 65 HIS C N 1
ATOM 2839 C CA . HIS C 1 65 ? 43.948 71.501 28.872 1.00 18.94 65 HIS C CA 1
ATOM 2840 C C . HIS C 1 65 ? 45.330 70.853 28.853 1.00 17.14 65 HIS C C 1
ATOM 2841 O O . HIS C 1 65 ? 45.383 69.624 28.713 1.00 17.42 65 HIS C O 1
ATOM 2848 N N . ILE C 1 66 ? 46.358 71.658 28.945 1.00 17.04 66 ILE C N 1
ATOM 2849 C CA . ILE C 1 66 ? 47.747 71.133 28.882 1.00 15.85 66 ILE C CA 1
ATOM 2850 C C . ILE C 1 66 ? 48.471 71.649 30.121 1.00 15.38 66 ILE C C 1
ATOM 2851 O O . ILE C 1 66 ? 48.356 72.816 30.513 1.00 15.96 66 ILE C O 1
ATOM 2856 N N . ARG C 1 67 ? 49.305 70.800 30.682 1.00 15.86 67 ARG C N 1
ATOM 2857 C CA . ARG C 1 67 ? 50.229 71.201 31.758 1.00 15.06 67 ARG C CA 1
ATOM 2858 C C . ARG C 1 67 ? 51.624 70.694 31.402 1.00 14.00 67 ARG C C 1
ATOM 2859 O O . ARG C 1 67 ? 51.773 69.517 31.026 1.00 16.51 67 ARG C O 1
ATOM 2867 N N . VAL C 1 68 ? 52.578 71.600 31.465 1.00 15.52 68 VAL C N 1
ATOM 2868 C CA . VAL C 1 68 ? 53.985 71.336 31.141 1.00 16.15 68 VAL C CA 1
ATOM 2869 C C . VAL C 1 68 ? 54.806 71.638 32.388 1.00 16.00 68 VAL C C 1
ATOM 2870 O O . VAL C 1 68 ? 54.624 72.691 32.983 1.00 15.60 68 VAL C O 1
ATOM 2874 N N . TYR C 1 69 ? 55.777 70.780 32.685 1.00 14.63 69 TYR C N 1
ATOM 2875 C CA . TYR C 1 69 ? 56.600 70.857 33.928 1.00 13.78 69 TYR C CA 1
ATOM 2876 C C . TYR C 1 69 ? 58.072 70.811 33.537 1.00 15.12 69 TYR C C 1
ATOM 2877 O O . TYR C 1 69 ? 58.490 69.856 32.844 1.00 16.68 69 TYR C O 1
ATOM 2886 N N . ALA C 1 70 ? 58.828 71.764 34.004 1.00 15.13 70 ALA C N 1
ATOM 2887 C CA . ALA C 1 70 ? 60.266 71.819 33.736 1.00 14.36 70 ALA C CA 1
ATOM 2888 C C . ALA C 1 70 ? 60.973 72.373 34.951 1.00 14.96 70 ALA C C 1
ATOM 2889 O O . ALA C 1 70 ? 60.333 72.802 35.908 1.00 17.11 70 ALA C O 1
ATOM 2891 N N . ILE C 1 71 ? 62.295 72.385 34.902 1.00 15.87 71 ILE C N 1
ATOM 2892 C CA . ILE C 1 71 ? 63.091 73.057 35.960 1.00 15.45 71 ILE C CA 1
ATOM 2893 C C . ILE C 1 71 ? 63.376 74.480 35.511 1.00 15.95 71 ILE C C 1
ATOM 2894 O O . ILE C 1 71 ? 63.923 74.652 34.391 1.00 16.27 71 ILE C O 1
ATOM 2899 N N . GLY C 1 72 ? 62.990 75.457 36.303 1.00 17.04 72 GLY C N 1
ATOM 2900 C CA . GLY C 1 72 ? 63.252 76.867 35.957 1.00 17.19 72 GLY C CA 1
ATOM 2901 C C . GLY C 1 72 ? 64.667 77.293 36.243 1.00 17.75 72 GLY C C 1
ATOM 2902 O O . GLY C 1 72 ? 65.455 76.514 36.794 1.00 17.71 72 GLY C O 1
ATOM 2903 N N . THR C 1 73 ? 64.936 78.544 35.958 1.00 17.50 73 THR C N 1
ATOM 2904 C CA . THR C 1 73 ? 66.308 79.068 36.031 1.00 18.50 73 THR C CA 1
ATOM 2905 C C . THR C 1 73 ? 66.726 79.284 37.494 1.00 15.98 73 THR C C 1
ATOM 2906 O O . THR C 1 73 ? 67.916 79.571 37.709 1.00 18.16 73 THR C O 1
ATOM 2910 N N . ASP C 1 74 ? 65.807 79.102 38.441 1.00 17.04 74 ASP C N 1
ATOM 2911 C CA . ASP C 1 74 ? 66.158 79.150 39.879 1.00 17.21 74 ASP C CA 1
ATOM 2912 C C . ASP C 1 74 ? 66.272 77.746 40.465 1.00 19.15 74 ASP C C 1
ATOM 2913 O O . ASP C 1 74 ? 66.386 77.641 41.735 1.00 18.28 74 ASP C O 1
ATOM 2918 N N . GLY C 1 75 ? 66.286 76.681 39.649 1.00 17.89 75 GLY C N 1
ATOM 2919 C CA . GLY C 1 75 ? 66.414 75.309 40.190 1.00 18.44 75 GLY C CA 1
ATOM 2920 C C . GLY C 1 75 ? 65.108 74.767 40.712 1.00 17.68 75 GLY C C 1
ATOM 2921 O O . GLY C 1 75 ? 65.120 73.668 41.247 1.00 17.83 75 GLY C O 1
ATOM 2922 N N . LYS C 1 76 ? 64.002 75.477 40.584 1.00 16.93 76 LYS C N 1
ATOM 2923 C CA . LYS C 1 76 ? 62.698 75.015 41.101 1.00 16.89 76 LYS C CA 1
ATOM 2924 C C . LYS C 1 76 ? 61.785 74.611 39.956 1.00 16.15 76 LYS C C 1
ATOM 2925 O O . LYS C 1 76 ? 61.873 75.204 38.833 1.00 17.27 76 LYS C O 1
ATOM 2931 N N . ILE C 1 77 ? 60.864 73.703 40.228 1.00 16.51 77 ILE C N 1
ATOM 2932 C CA . ILE C 1 77 ? 59.910 73.236 39.208 1.00 16.89 77 ILE C CA 1
ATOM 2933 C C . ILE C 1 77 ? 59.016 74.410 38.791 1.00 18.51 77 ILE C C 1
ATOM 2934 O O . ILE C 1 77 ? 58.505 75.163 39.633 1.00 18.75 77 ILE C O 1
ATOM 2939 N N A ILE C 1 78 ? 58.853 74.569 37.484 0.60 15.70 78 ILE C N 1
ATOM 2940 N N B ILE C 1 78 ? 58.848 74.563 37.484 0.40 16.62 78 ILE C N 1
ATOM 2941 C CA A ILE C 1 78 ? 57.867 75.521 36.892 0.60 16.55 78 ILE C CA 1
ATOM 2942 C CA B ILE C 1 78 ? 57.885 75.532 36.881 0.40 17.52 78 ILE C CA 1
ATOM 2943 C C A ILE C 1 78 ? 56.758 74.708 36.238 0.60 18.02 78 ILE C C 1
ATOM 2944 C C B ILE C 1 78 ? 56.768 74.723 36.226 0.40 18.15 78 ILE C C 1
ATOM 2945 O O A ILE C 1 78 ? 57.024 73.654 35.650 0.60 18.74 78 ILE C O 1
ATOM 2946 O O B ILE C 1 78 ? 57.044 73.676 35.633 0.40 18.60 78 ILE C O 1
ATOM 2955 N N . GLU C 1 79 ? 55.538 75.187 36.386 1.00 16.21 79 GLU C N 1
ATOM 2956 C CA . GLU C 1 79 ? 54.340 74.604 35.768 1.00 16.72 79 GLU C CA 1
ATOM 2957 C C . GLU C 1 79 ? 53.749 75.616 34.794 1.00 16.07 79 GLU C C 1
ATOM 2958 O O . GLU C 1 79 ? 53.519 76.756 35.226 1.00 18.46 79 GLU C O 1
ATOM 2964 N N . LEU C 1 80 ? 53.598 75.214 33.536 1.00 16.67 80 LEU C N 1
ATOM 2965 C CA . LEU C 1 80 ? 52.976 76.079 32.508 1.00 16.14 80 LEU C CA 1
ATOM 2966 C C . LEU C 1 80 ? 51.663 75.465 32.101 1.00 16.62 80 LEU C C 1
ATOM 2967 O O . LEU C 1 80 ? 51.564 74.267 31.876 1.00 16.19 80 LEU C O 1
ATOM 2972 N N . CYS C 1 81 ? 50.626 76.313 32.036 1.00 17.41 81 CYS C N 1
ATOM 2973 C CA . CYS C 1 81 ? 49.253 75.866 31.887 1.00 17.74 81 CYS C CA 1
ATOM 2974 C C . CYS C 1 81 ? 48.583 76.481 30.656 1.00 16.82 81 CYS C C 1
ATOM 2975 O O . CYS C 1 81 ? 48.687 77.709 30.464 1.00 16.96 81 CYS C O 1
ATOM 2978 N N . TRP C 1 82 ? 47.816 75.669 29.971 1.00 18.21 82 TRP C N 1
ATOM 2979 C CA . TRP C 1 82 ? 46.903 76.107 28.883 1.00 18.03 82 TRP C CA 1
ATOM 2980 C C . TRP C 1 82 ? 45.531 75.560 29.213 1.00 17.09 82 TRP C C 1
ATOM 2981 O O . TRP C 1 82 ? 45.378 74.331 29.318 1.00 17.11 82 TRP C O 1
ATOM 2992 N N . ASP C 1 83 ? 44.517 76.433 29.244 1.00 18.41 83 ASP C N 1
ATOM 2993 C CA . ASP C 1 83 ? 43.109 76.041 29.463 1.00 19.33 83 ASP C CA 1
ATOM 2994 C C . ASP C 1 83 ? 42.196 76.451 28.301 1.00 20.36 83 ASP C C 1
ATOM 2995 O O . ASP C 1 83 ? 41.103 75.855 28.163 1.00 22.93 83 ASP C O 1
ATOM 3000 N N . LYS C 1 84 ? 42.602 77.411 27.513 1.00 21.69 84 LYS C N 1
ATOM 3001 C CA . LYS C 1 84 ? 41.673 77.969 26.487 1.00 24.06 84 LYS C CA 1
ATOM 3002 C C . LYS C 1 84 ? 42.453 78.737 25.444 1.00 20.90 84 LYS C C 1
ATOM 3003 O O . LYS C 1 84 ? 42.306 78.368 24.275 1.00 24.01 84 LYS C O 1
ATOM 3009 N N . ASP C 1 85 ? 43.184 79.782 25.838 1.00 19.79 85 ASP C N 1
ATOM 3010 C CA . ASP C 1 85 ? 43.729 80.710 24.823 1.00 21.60 85 ASP C CA 1
ATOM 3011 C C . ASP C 1 85 ? 45.044 81.341 25.204 1.00 21.68 85 ASP C C 1
ATOM 3012 O O . ASP C 1 85 ? 45.522 82.154 24.447 1.00 21.75 85 ASP C O 1
ATOM 3017 N N . LYS C 1 86 ? 45.666 80.931 26.331 1.00 20.81 86 LYS C N 1
ATOM 3018 C CA . LYS C 1 86 ? 46.951 81.544 26.705 1.00 20.92 86 LYS C CA 1
ATOM 3019 C C . LYS C 1 86 ? 47.684 80.647 27.695 1.00 21.88 86 LYS C C 1
ATOM 3020 O O . LYS C 1 86 ? 47.059 79.943 28.463 1.00 22.40 86 LYS C O 1
ATOM 3024 N N . TRP C 1 87 ? 48.990 80.740 27.660 1.00 19.15 87 TRP C N 1
ATOM 3025 C CA . TRP C 1 87 ? 49.853 80.051 28.646 1.00 18.44 87 TRP C CA 1
ATOM 3026 C C . TRP C 1 87 ? 50.006 80.900 29.893 1.00 19.55 87 TRP C C 1
ATOM 3027 O O . TRP C 1 87 ? 50.237 82.135 29.773 1.00 19.40 87 TRP C O 1
ATOM 3038 N N . TYR C 1 88 ? 49.951 80.280 31.058 1.00 17.74 88 TYR C N 1
ATOM 3039 C CA . TYR C 1 88 ? 50.205 80.978 32.335 1.00 18.09 88 TYR C CA 1
ATOM 3040 C C . TYR C 1 88 ? 50.961 80.047 33.288 1.00 18.93 88 TYR C C 1
ATOM 3041 O O . TYR C 1 88 ? 50.874 78.796 33.207 1.00 19.42 88 TYR C O 1
ATOM 3050 N N . SER C 1 89 ? 51.683 80.640 34.213 1.00 19.62 89 SER C N 1
ATOM 3051 C CA . SER C 1 89 ? 52.424 79.913 35.274 1.00 20.21 89 SER C CA 1
ATOM 3052 C C . SER C 1 89 ? 51.452 79.421 36.317 1.00 19.10 89 SER C C 1
ATOM 3053 O O . SER C 1 89 ? 50.648 80.214 36.826 1.00 20.52 89 SER C O 1
ATOM 3056 N N . GLY C 1 90 ? 51.445 78.117 36.593 1.00 18.32 90 GLY C N 1
ATOM 3057 C CA . GLY C 1 90 ? 50.522 77.499 37.543 1.00 19.71 90 GLY C CA 1
ATOM 3058 C C . GLY C 1 90 ? 50.954 77.619 39.003 1.00 17.67 90 GLY C C 1
ATOM 3059 O O . GLY C 1 90 ? 52.067 78.063 39.340 1.00 19.21 90 GLY C O 1
ATOM 3060 N N . ALA C 1 91 ? 50.113 77.123 39.869 1.00 19.28 91 ALA C N 1
ATOM 3061 C CA . ALA C 1 91 ? 50.292 77.156 41.348 1.00 20.65 91 ALA C CA 1
ATOM 3062 C C . ALA C 1 91 ? 51.529 76.353 41.767 1.00 22.13 91 ALA C C 1
ATOM 3063 O O . ALA C 1 91 ? 52.111 76.671 42.807 1.00 20.99 91 ALA C O 1
ATOM 3065 N N . LEU C 1 92 ? 51.950 75.346 41.007 1.00 18.46 92 LEU C N 1
ATOM 3066 C CA . LEU C 1 92 ? 53.118 74.536 41.445 1.00 18.55 92 LEU C CA 1
ATOM 3067 C C . LEU C 1 92 ? 54.398 75.355 41.377 1.00 20.85 92 LEU C C 1
ATOM 3068 O O . LEU C 1 92 ? 55.361 75.047 42.078 1.00 20.20 92 LEU C O 1
ATOM 3073 N N . THR C 1 93 ? 54.468 76.344 40.477 1.00 19.52 93 THR C N 1
ATOM 3074 C CA . THR C 1 93 ? 55.720 77.036 40.155 1.00 18.55 93 THR C CA 1
ATOM 3075 C C . THR C 1 93 ? 56.388 77.561 41.431 1.00 21.02 93 THR C C 1
ATOM 3076 O O . THR C 1 93 ? 55.746 78.244 42.225 1.00 20.82 93 THR C O 1
ATOM 3080 N N . GLY C 1 94 ? 57.679 77.289 41.554 1.00 18.69 94 GLY C N 1
ATOM 3081 C CA . GLY C 1 94 ? 58.512 77.904 42.607 1.00 20.54 94 GLY C CA 1
ATOM 3082 C C . GLY C 1 94 ? 58.386 77.206 43.973 1.00 20.81 94 GLY C C 1
ATOM 3083 O O . GLY C 1 94 ? 59.096 77.619 44.868 1.00 24.59 94 GLY C O 1
ATOM 3084 N N . GLN C 1 95 ? 57.605 76.152 44.122 1.00 20.40 95 GLN C N 1
ATOM 3085 C CA . GLN C 1 95 ? 57.410 75.501 45.451 1.00 21.62 95 GLN C CA 1
ATOM 3086 C C . GLN C 1 95 ? 58.543 74.535 45.793 1.00 24.76 95 GLN C C 1
ATOM 3087 O O . GLN C 1 95 ? 58.870 74.411 47.012 1.00 23.04 95 GLN C O 1
ATOM 3093 N N . PHE C 1 96 ? 59.085 73.803 44.818 1.00 20.25 96 PHE C N 1
ATOM 3094 C CA . PHE C 1 96 ? 59.978 72.676 45.092 1.00 18.77 96 PHE C CA 1
ATOM 3095 C C . PHE C 1 96 ? 61.214 72.734 44.204 1.00 20.17 96 PHE C C 1
ATOM 3096 O O . PHE C 1 96 ? 61.098 73.031 42.990 1.00 19.63 96 PHE C O 1
ATOM 3104 N N . TYR C 1 97 ? 62.358 72.374 44.762 1.00 17.65 97 TYR C N 1
ATOM 3105 C CA . TYR C 1 97 ? 63.562 72.195 43.942 1.00 17.34 97 TYR C CA 1
ATOM 3106 C C . TYR C 1 97 ? 63.442 70.920 43.112 1.00 18.84 97 TYR C C 1
ATOM 3107 O O . TYR C 1 97 ? 62.914 69.910 43.580 1.00 20.69 97 TYR C O 1
ATOM 3116 N N . GLY C 1 98 ? 63.906 70.974 41.864 1.00 18.35 98 GLY C N 1
ATOM 3117 C CA . GLY C 1 98 ? 63.965 69.848 40.973 1.00 19.52 98 GLY C CA 1
ATOM 3118 C C . GLY C 1 98 ? 65.334 69.700 40.346 1.00 19.67 98 GLY C C 1
ATOM 3119 O O . GLY C 1 98 ? 65.980 70.690 40.038 1.00 21.44 98 GLY C O 1
ATOM 3120 N N . ALA C 1 99 ? 65.739 68.465 40.160 1.00 19.56 99 ALA C N 1
ATOM 3121 C CA . ALA C 1 99 ? 67.102 68.147 39.701 1.00 20.83 99 ALA C CA 1
ATOM 3122 C C . ALA C 1 99 ? 67.020 67.259 38.476 1.00 25.22 99 ALA C C 1
ATOM 3123 O O . ALA C 1 99 ? 68.026 66.621 38.154 1.00 25.33 99 ALA C O 1
ATOM 3125 N N . SER C 1 100 ? 65.824 67.038 37.926 1.00 22.01 100 SER C N 1
ATOM 3126 C CA . SER C 1 100 ? 65.633 66.112 36.801 1.00 22.19 100 SER C CA 1
ATOM 3127 C C . SER C 1 100 ? 64.479 66.661 35.952 1.00 19.73 100 SER C C 1
ATOM 3128 O O . SER C 1 100 ? 63.671 67.392 36.512 1.00 20.72 100 SER C O 1
ATOM 3131 N N . THR C 1 101 ? 64.396 66.292 34.684 1.00 20.18 101 THR C N 1
ATOM 3132 C CA . THR C 1 101 ? 63.219 66.589 33.854 1.00 18.10 101 THR C CA 1
ATOM 3133 C C . THR C 1 101 ? 62.031 65.971 34.531 1.00 17.88 101 THR C C 1
ATOM 3134 O O . THR C 1 101 ? 61.974 64.761 34.602 1.00 18.44 101 THR C O 1
ATOM 3138 N N . PRO C 1 102 ? 61.020 66.737 34.947 1.00 16.30 102 PRO C N 1
ATOM 3139 C CA . PRO C 1 102 ? 59.864 66.145 35.624 1.00 17.24 102 PRO C CA 1
ATOM 3140 C C . PRO C 1 102 ? 59.050 65.250 34.712 1.00 17.90 102 PRO C C 1
ATOM 3141 O O . PRO C 1 102 ? 58.970 65.453 33.476 1.00 18.08 102 PRO C O 1
ATOM 3145 N N . ASP C 1 103 ? 58.487 64.209 35.308 1.00 17.09 103 ASP C N 1
ATOM 3146 C CA . ASP C 1 103 ? 57.466 63.358 34.683 1.00 17.08 103 ASP C CA 1
ATOM 3147 C C . ASP C 1 103 ? 56.096 63.768 35.196 1.00 17.73 103 ASP C C 1
ATOM 3148 O O . ASP C 1 103 ? 56.004 64.256 36.324 1.00 17.91 103 ASP C O 1
ATOM 3153 N N . ALA C 1 104 ? 55.083 63.624 34.354 1.00 16.55 104 ALA C N 1
ATOM 3154 C CA . ALA C 1 104 ? 53.726 63.962 34.810 1.00 16.08 104 ALA C CA 1
ATOM 3155 C C . ALA C 1 104 ? 52.715 63.029 34.214 1.00 16.44 104 ALA C C 1
ATOM 3156 O O . ALA C 1 104 ? 52.884 62.561 33.054 1.00 17.83 104 ALA C O 1
ATOM 3158 N N . THR C 1 105 ? 51.657 62.754 34.977 1.00 16.53 105 THR C N 1
ATOM 3159 C CA . THR C 1 105 ? 50.485 62.040 34.472 1.00 16.35 105 THR C CA 1
ATOM 3160 C C . THR C 1 105 ? 49.247 62.682 35.089 1.00 15.50 105 THR C C 1
ATOM 3161 O O . THR C 1 105 ? 49.349 63.369 36.103 1.00 16.72 105 THR C O 1
ATOM 3165 N N . SER C 1 106 ? 48.087 62.402 34.484 1.00 18.44 106 SER C N 1
ATOM 3166 C CA . SER C 1 106 ? 46.844 63.018 34.986 1.00 17.48 106 SER C CA 1
ATOM 3167 C C . SER C 1 106 ? 45.682 62.144 34.614 1.00 17.87 106 SER C C 1
ATOM 3168 O O . SER C 1 106 ? 45.804 61.344 33.637 1.00 17.96 106 SER C O 1
ATOM 3171 N N . TRP C 1 107 ? 44.590 62.305 35.352 1.00 18.78 107 TRP C N 1
ATOM 3172 C CA . TRP C 1 107 ? 43.334 61.569 35.023 1.00 18.82 107 TRP C CA 1
ATOM 3173 C C . TRP C 1 107 ? 42.158 62.414 35.512 1.00 18.83 107 TRP C C 1
ATOM 3174 O O . TRP C 1 107 ? 42.271 63.185 36.474 1.00 17.35 107 TRP C O 1
ATOM 3185 N N . LEU C 1 108 ? 41.021 62.247 34.821 1.00 22.44 108 LEU C N 1
ATOM 3186 C CA . LEU C 1 108 ? 39.746 62.920 35.184 1.00 27.28 108 LEU C CA 1
ATOM 3187 C C . LEU C 1 108 ? 38.873 61.942 35.970 1.00 28.78 108 LEU C C 1
ATOM 3188 O O . LEU C 1 108 ? 38.730 60.800 35.545 1.00 31.24 108 LEU C O 1
ATOM 3193 N N . ASP C 1 109 ? 38.386 62.362 37.119 1.00 26.10 109 ASP C N 1
ATOM 3194 C CA . ASP C 1 109 ? 37.421 61.539 37.888 1.00 27.74 109 ASP C CA 1
ATOM 3195 C C . ASP C 1 109 ? 36.006 61.735 37.287 1.00 32.13 109 ASP C C 1
ATOM 3196 O O . ASP C 1 109 ? 35.818 62.539 36.356 1.00 28.04 109 ASP C O 1
ATOM 3201 N N . LYS C 1 110 ? 35.045 61.016 37.846 1.00 37.98 110 LYS C N 1
ATOM 3202 C CA . LYS C 1 110 ? 33.642 60.986 37.347 1.00 40.44 110 LYS C CA 1
ATOM 3203 C C . LYS C 1 110 ? 33.010 62.371 37.445 1.00 40.23 110 LYS C C 1
ATOM 3204 O O . LYS C 1 110 ? 32.062 62.629 36.676 1.00 43.07 110 LYS C O 1
ATOM 3210 N N . ASN C 1 111 ? 33.483 63.233 38.347 1.00 34.26 111 ASN C N 1
ATOM 3211 C CA . ASN C 1 111 ? 32.934 64.597 38.533 1.00 33.70 111 ASN C CA 1
ATOM 3212 C C . ASN C 1 111 ? 33.600 65.594 37.610 1.00 34.06 111 ASN C C 1
ATOM 3213 O O . ASN C 1 111 ? 33.283 66.787 37.759 1.00 34.21 111 ASN C O 1
ATOM 3218 N N . GLY C 1 112 ? 34.548 65.168 36.754 1.00 31.79 112 GLY C N 1
ATOM 3219 C CA . GLY C 1 112 ? 35.282 66.097 35.879 1.00 30.91 112 GLY C CA 1
ATOM 3220 C C . GLY C 1 112 ? 36.397 66.855 36.599 1.00 25.21 112 GLY C C 1
ATOM 3221 O O . GLY C 1 112 ? 36.843 67.900 36.100 1.00 28.08 112 GLY C O 1
ATOM 3222 N N . GLN C 1 113 ? 36.811 66.398 37.781 1.00 24.52 113 GLN C N 1
ATOM 3223 C CA . GLN C 1 113 ? 37.953 67.007 38.500 1.00 26.97 113 GLN C CA 1
ATOM 3224 C C . GLN C 1 113 ? 39.241 66.321 37.997 1.00 22.07 113 GLN C C 1
ATOM 3225 O O . GLN C 1 113 ? 39.324 65.100 38.047 1.00 21.86 113 GLN C O 1
ATOM 3231 N N . ILE C 1 114 ? 40.159 67.142 37.506 1.00 21.75 114 ILE C N 1
ATOM 3232 C CA . ILE C 1 114 ? 41.494 66.624 37.115 1.00 20.01 114 ILE C CA 1
ATOM 3233 C C . ILE C 1 114 ? 42.304 66.295 38.382 1.00 19.61 114 ILE C C 1
ATOM 3234 O O . ILE C 1 114 ? 42.297 67.025 39.347 1.00 19.98 114 ILE C O 1
ATOM 3239 N N . HIS C 1 115 ? 43.087 65.243 38.282 1.00 18.62 115 HIS C N 1
ATOM 3240 C CA . HIS C 1 115 ? 44.125 64.848 39.264 1.00 18.43 115 HIS C CA 1
ATOM 3241 C C . HIS C 1 115 ? 45.450 64.816 38.494 1.00 18.03 115 HIS C C 1
ATOM 3242 O O . HIS C 1 115 ? 45.478 64.212 37.397 1.00 18.17 115 HIS C O 1
ATOM 3249 N N . ILE C 1 116 ? 46.471 65.400 39.060 1.00 17.38 116 ILE C N 1
ATOM 3250 C CA . ILE C 1 116 ? 47.814 65.431 38.416 1.00 15.88 116 ILE C CA 1
ATOM 3251 C C . ILE C 1 116 ? 48.823 64.881 39.400 1.00 17.14 116 ILE C C 1
ATOM 3252 O O . ILE C 1 116 ? 48.753 65.197 40.601 1.00 16.96 116 ILE C O 1
ATOM 3257 N N . ARG C 1 117 ? 49.782 64.137 38.885 1.00 16.95 117 ARG C N 1
ATOM 3258 C CA . ARG C 1 117 ? 50.944 63.684 39.680 1.00 16.25 117 ARG C CA 1
ATOM 3259 C C . ARG C 1 117 ? 52.195 64.052 38.895 1.00 16.05 117 ARG C C 1
ATOM 3260 O O . ARG C 1 117 ? 52.294 63.704 37.702 1.00 15.65 117 ARG C O 1
ATOM 3268 N N . VAL C 1 118 ? 53.116 64.701 39.557 1.00 15.48 118 VAL C N 1
ATOM 3269 C CA . VAL C 1 118 ? 54.400 65.168 38.990 1.00 15.09 118 VAL C CA 1
ATOM 3270 C C . VAL C 1 118 ? 55.522 64.516 39.781 1.00 16.52 118 VAL C C 1
ATOM 3271 O O . VAL C 1 118 ? 55.442 64.507 41.003 1.00 16.78 118 VAL C O 1
ATOM 3275 N N . TYR C 1 119 ? 56.552 64.012 39.090 1.00 15.84 119 TYR C N 1
ATOM 3276 C CA . TYR C 1 119 ? 57.651 63.299 39.753 1.00 16.08 119 TYR C CA 1
ATOM 3277 C C . TYR C 1 119 ? 58.957 63.938 39.365 1.00 16.02 119 TYR C C 1
ATOM 3278 O O . TYR C 1 119 ? 59.193 64.167 38.151 1.00 17.51 119 TYR C O 1
ATOM 3287 N N . ALA C 1 120 ? 59.827 64.201 40.328 1.00 16.26 120 ALA C N 1
ATOM 3288 C CA . ALA C 1 120 ? 61.157 64.734 40.025 1.00 15.76 120 ALA C CA 1
ATOM 3289 C C . ALA C 1 120 ? 62.081 64.483 41.203 1.00 16.71 120 ALA C C 1
ATOM 3290 O O . ALA C 1 120 ? 61.640 64.569 42.365 1.00 16.51 120 ALA C O 1
ATOM 3292 N N . TYR C 1 121 ? 63.385 64.326 40.919 1.00 16.91 121 TYR C N 1
ATOM 3293 C CA . TYR C 1 121 ? 64.380 64.359 41.996 1.00 16.90 121 TYR C CA 1
ATOM 3294 C C . TYR C 1 121 ? 64.416 65.741 42.605 1.00 17.64 121 TYR C C 1
ATOM 3295 O O . TYR C 1 121 ? 64.257 66.758 41.863 1.00 17.67 121 TYR C O 1
ATOM 3304 N N . ASN C 1 122 ? 64.682 65.823 43.903 1.00 16.07 122 ASN C N 1
ATOM 3305 C CA . ASN C 1 122 ? 64.946 67.116 44.552 1.00 18.38 122 ASN C CA 1
ATOM 3306 C C . ASN C 1 122 ? 66.438 67.285 44.824 1.00 18.01 122 ASN C C 1
ATOM 3307 O O . ASN C 1 122 ? 67.275 66.489 44.365 1.00 18.51 122 ASN C O 1
ATOM 3312 N N . GLN C 1 123 ? 66.745 68.346 45.571 1.00 19.84 123 GLN C N 1
ATOM 3313 C CA . GLN C 1 123 ? 68.136 68.742 45.799 1.00 21.23 123 GLN C CA 1
ATOM 3314 C C . GLN C 1 123 ? 68.870 67.687 46.636 1.00 21.13 123 GLN C C 1
ATOM 3315 O O . GLN C 1 123 ? 70.116 67.634 46.588 1.00 21.20 123 GLN C O 1
ATOM 3321 N N . ASP C 1 124 ? 68.129 66.875 47.403 1.00 19.94 124 ASP C N 1
ATOM 3322 C CA . ASP C 1 124 ? 68.743 65.830 48.251 1.00 18.06 124 ASP C CA 1
ATOM 3323 C C . ASP C 1 124 ? 68.813 64.494 47.526 1.00 18.22 124 ASP C C 1
ATOM 3324 O O . ASP C 1 124 ? 69.066 63.467 48.152 1.00 19.72 124 ASP C O 1
ATOM 3329 N N . ASN C 1 125 ? 68.632 64.497 46.183 1.00 18.63 125 ASN C N 1
ATOM 3330 C CA . ASN C 1 125 ? 68.679 63.249 45.379 1.00 18.01 125 ASN C CA 1
ATOM 3331 C C . ASN C 1 125 ? 67.578 62.300 45.843 1.00 16.45 125 ASN C C 1
ATOM 3332 O O . ASN C 1 125 ? 67.784 61.059 45.820 1.00 20.26 125 ASN C O 1
ATOM 3337 N N . VAL C 1 126 ? 66.420 62.819 46.199 1.00 17.40 126 VAL C N 1
ATOM 3338 C CA . VAL C 1 126 ? 65.247 61.968 46.529 1.00 17.30 126 VAL C CA 1
ATOM 3339 C C . VAL C 1 126 ? 64.196 62.188 45.437 1.00 17.38 126 VAL C C 1
ATOM 3340 O O . VAL C 1 126 ? 63.847 63.365 45.130 1.00 18.56 126 VAL C O 1
ATOM 3344 N N . GLN C 1 127 ? 63.662 61.097 44.957 1.00 17.68 127 GLN C N 1
ATOM 3345 C CA . GLN C 1 127 ? 62.551 61.163 43.986 1.00 18.49 127 GLN C CA 1
ATOM 3346 C C . GLN C 1 127 ? 61.279 61.548 44.734 1.00 19.53 127 GLN C C 1
ATOM 3347 O O . GLN C 1 127 ? 60.902 60.834 45.674 1.00 20.36 127 GLN C O 1
ATOM 3353 N N A LYS C 1 128 ? 60.654 62.648 44.343 0.50 15.95 128 LYS C N 1
ATOM 3354 N N B LYS C 1 128 ? 60.661 62.658 44.351 0.50 15.97 128 LYS C N 1
ATOM 3355 C CA A LYS C 1 128 ? 59.445 63.150 45.031 0.50 16.77 128 LYS C CA 1
ATOM 3356 C CA B LYS C 1 128 ? 59.449 63.164 45.033 0.50 16.84 128 LYS C CA 1
ATOM 3357 C C A LYS C 1 128 ? 58.261 63.128 44.076 0.50 17.10 128 LYS C C 1
ATOM 3358 C C B LYS C 1 128 ? 58.262 63.135 44.078 0.50 17.15 128 LYS C C 1
ATOM 3359 O O A LYS C 1 128 ? 58.445 63.362 42.876 0.50 17.35 128 LYS C O 1
ATOM 3360 O O B LYS C 1 128 ? 58.449 63.360 42.873 0.50 17.34 128 LYS C O 1
ATOM 3371 N N . GLU C 1 129 ? 57.071 62.940 44.629 1.00 16.03 129 GLU C N 1
ATOM 3372 C CA . GLU C 1 129 ? 55.786 63.027 43.931 1.00 16.90 129 GLU C CA 1
ATOM 3373 C C . GLU C 1 129 ? 55.026 64.215 44.459 1.00 19.28 129 GLU C C 1
ATOM 3374 O O . GLU C 1 129 ? 54.869 64.347 45.719 1.00 17.77 129 GLU C O 1
ATOM 3380 N N . TYR C 1 130 ? 54.564 65.090 43.579 1.00 16.32 130 TYR C N 1
ATOM 3381 C CA . TYR C 1 130 ? 53.717 66.242 43.911 1.00 16.53 130 TYR C CA 1
ATOM 3382 C C . TYR C 1 130 ? 52.334 65.985 43.331 1.00 17.33 130 TYR C C 1
ATOM 3383 O O . TYR C 1 130 ? 52.207 65.534 42.175 1.00 16.89 130 TYR C O 1
ATOM 3392 N N . CYS C 1 131 ? 51.309 66.222 44.126 1.00 17.41 131 CYS C N 1
ATOM 3393 C CA . CYS C 1 131 ? 49.946 65.807 43.827 1.00 17.32 131 CYS C CA 1
ATOM 3394 C C . CYS C 1 131 ? 48.978 66.988 43.810 1.00 18.55 131 CYS C C 1
ATOM 3395 O O . CYS C 1 131 ? 49.020 67.856 44.725 1.00 18.83 131 CYS C O 1
ATOM 3398 N N . TRP C 1 132 ? 48.148 67.009 42.785 1.00 17.70 132 TRP C N 1
ATOM 3399 C CA . TRP C 1 132 ? 47.020 67.966 42.679 1.00 19.66 132 TRP C CA 1
ATOM 3400 C C . TRP C 1 132 ? 45.736 67.169 42.561 1.00 19.03 132 TRP C C 1
ATOM 3401 O O . TRP C 1 132 ? 45.578 66.352 41.660 1.00 18.37 132 TRP C O 1
ATOM 3412 N N . ASP C 1 133 ? 44.775 67.484 43.465 1.00 20.40 133 ASP C N 1
ATOM 3413 C CA . ASP C 1 133 ? 43.426 66.886 43.418 1.00 21.71 133 ASP C CA 1
ATOM 3414 C C . ASP C 1 133 ? 42.371 67.992 43.367 1.00 23.63 133 ASP C C 1
ATOM 3415 O O . ASP C 1 133 ? 41.181 67.639 43.494 1.00 25.37 133 ASP C O 1
ATOM 3420 N N . GLY C 1 134 ? 42.781 69.233 43.179 1.00 22.53 134 GLY C N 1
ATOM 3421 C CA . GLY C 1 134 ? 41.829 70.342 42.965 1.00 23.43 134 GLY C CA 1
ATOM 3422 C C . GLY C 1 134 ? 41.937 71.438 43.984 1.00 25.65 134 GLY C C 1
ATOM 3423 O O . GLY C 1 134 ? 41.231 72.444 43.765 1.00 30.55 134 GLY C O 1
ATOM 3424 N N . SER C 1 135 ? 42.756 71.349 45.015 1.00 24.33 135 SER C N 1
ATOM 3425 C CA . SER C 1 135 ? 42.848 72.460 46.008 1.00 29.53 135 SER C CA 1
ATOM 3426 C C . SER C 1 135 ? 44.270 73.011 46.106 1.00 25.92 135 SER C C 1
ATOM 3427 O O . SER C 1 135 ? 44.476 74.206 45.815 1.00 29.53 135 SER C O 1
ATOM 3430 N N . LYS C 1 136 ? 45.204 72.212 46.596 1.00 25.25 136 LYS C N 1
ATOM 3431 C CA . LYS C 1 136 ? 46.597 72.637 46.792 1.00 27.17 136 LYS C CA 1
ATOM 3432 C C . LYS C 1 136 ? 47.506 71.487 46.371 1.00 22.94 136 LYS C C 1
ATOM 3433 O O . LYS C 1 136 ? 47.110 70.345 46.512 1.00 22.87 136 LYS C O 1
ATOM 3437 N N . TRP C 1 137 ? 48.695 71.832 45.929 1.00 20.28 137 TRP C N 1
ATOM 3438 C CA . TRP C 1 137 ? 49.733 70.797 45.710 1.00 19.44 137 TRP C CA 1
ATOM 3439 C C . TRP C 1 137 ? 50.175 70.241 47.078 1.00 19.09 137 TRP C C 1
ATOM 3440 O O . TRP C 1 137 ? 50.447 71.037 48.010 1.00 20.52 137 TRP C O 1
ATOM 3451 N N . TYR C 1 138 ? 50.384 68.943 47.123 1.00 17.87 138 TYR C N 1
ATOM 3452 C CA . TYR C 1 138 ? 50.943 68.315 48.344 1.00 19.95 138 TYR C CA 1
ATOM 3453 C C . TYR C 1 138 ? 51.929 67.226 47.918 1.00 20.68 138 TYR C C 1
ATOM 3454 O O . TYR C 1 138 ? 51.832 66.628 46.821 1.00 20.19 138 TYR C O 1
ATOM 3463 N N . VAL C 1 139 ? 52.826 66.895 48.860 1.00 19.26 139 VAL C N 1
ATOM 3464 C CA . VAL C 1 139 ? 53.792 65.819 48.631 1.00 18.86 139 VAL C CA 1
ATOM 3465 C C . VAL C 1 139 ? 53.092 64.491 48.825 1.00 19.38 139 VAL C C 1
ATOM 3466 O O . VAL C 1 139 ? 52.463 64.257 49.920 1.00 20.21 139 VAL C O 1
ATOM 3470 N N . GLY C 1 140 ? 53.143 63.612 47.824 1.00 17.85 140 GLY C N 1
ATOM 3471 C CA . GLY C 1 140 ? 52.515 62.314 47.831 1.00 18.18 140 GLY C CA 1
ATOM 3472 C C . GLY C 1 140 ? 53.295 61.251 48.585 1.00 17.47 140 GLY C C 1
ATOM 3473 O O . GLY C 1 140 ? 54.454 61.464 49.003 1.00 19.19 140 GLY C O 1
ATOM 3474 N N . ALA C 1 141 ? 52.691 60.077 48.652 1.00 18.01 141 ALA C N 1
ATOM 3475 C CA . ALA C 1 141 ? 53.257 58.905 49.350 1.00 19.62 141 ALA C CA 1
ATOM 3476 C C . ALA C 1 141 ? 54.363 58.227 48.544 1.00 18.89 141 ALA C C 1
ATOM 3477 O O . ALA C 1 141 ? 55.057 57.330 49.069 1.00 18.82 141 ALA C O 1
ATOM 3479 N N . TYR C 1 142 ? 54.543 58.584 47.273 1.00 17.22 142 TYR C N 1
ATOM 3480 C CA . TYR C 1 142 ? 55.503 57.879 46.422 1.00 17.88 142 TYR C CA 1
ATOM 3481 C C . TYR C 1 142 ? 56.878 57.878 47.080 1.00 16.87 142 TYR C C 1
ATOM 3482 O O . TYR C 1 142 ? 57.363 58.908 47.528 1.00 17.84 142 TYR C O 1
ATOM 3491 N N . THR C 1 143 ? 57.482 56.703 47.035 1.00 17.04 143 THR C N 1
ATOM 3492 C CA . THR C 1 143 ? 58.911 56.481 47.315 1.00 17.56 143 THR C CA 1
ATOM 3493 C C . THR C 1 143 ? 59.463 55.579 46.241 1.00 17.80 143 THR C C 1
ATOM 3494 O O . THR C 1 143 ? 58.766 54.774 45.691 1.00 17.53 143 THR C O 1
ATOM 3498 N N . GLU C 1 144 ? 60.760 55.769 45.998 1.00 19.83 144 GLU C N 1
ATOM 3499 C CA . GLU C 1 144 ? 61.499 54.964 45.035 1.00 23.06 144 GLU C CA 1
ATOM 3500 C C . GLU C 1 144 ? 61.659 53.557 45.593 1.00 24.59 144 GLU C C 1
ATOM 3501 O O . GLU C 1 144 ? 61.721 53.467 46.870 1.00 36.12 144 GLU C O 1
ATOM 3508 N N . GLY D 1 2 ? 59.749 58.071 33.715 1.00 19.62 2 GLY D N 1
ATOM 3509 C CA . GLY D 1 2 ? 58.472 58.066 32.961 1.00 17.42 2 GLY D CA 1
ATOM 3510 C C . GLY D 1 2 ? 57.307 57.788 33.880 1.00 18.50 2 GLY D C 1
ATOM 3511 O O . GLY D 1 2 ? 57.487 57.058 34.868 1.00 19.07 2 GLY D O 1
ATOM 3512 N N . ALA D 1 3 ? 56.162 58.409 33.620 1.00 16.14 3 ALA D N 1
ATOM 3513 C CA . ALA D 1 3 ? 54.942 58.152 34.415 1.00 16.23 3 ALA D CA 1
ATOM 3514 C C . ALA D 1 3 ? 53.826 57.832 33.443 1.00 18.80 3 ALA D C 1
ATOM 3515 O O . ALA D 1 3 ? 53.625 58.605 32.457 1.00 19.40 3 ALA D O 1
ATOM 3517 N N . THR D 1 4 ? 53.039 56.814 33.737 1.00 16.74 4 THR D N 1
ATOM 3518 C CA . THR D 1 4 ? 51.798 56.567 32.972 1.00 16.67 4 THR D CA 1
ATOM 3519 C C . THR D 1 4 ? 50.725 56.139 33.969 1.00 16.73 4 THR D C 1
ATOM 3520 O O . THR D 1 4 ? 51.044 55.760 35.107 1.00 18.44 4 THR D O 1
ATOM 3524 N N . SER D 1 5 ? 49.451 56.227 33.564 1.00 17.44 5 SER D N 1
ATOM 3525 C CA . SER D 1 5 ? 48.336 55.919 34.487 1.00 16.89 5 SER D CA 1
ATOM 3526 C C . SER D 1 5 ? 47.130 55.554 33.634 1.00 18.56 5 SER D C 1
ATOM 3527 O O . SER D 1 5 ? 47.053 55.948 32.460 1.00 18.00 5 SER D O 1
ATOM 3530 N N . TRP D 1 6 ? 46.202 54.833 34.235 1.00 19.19 6 TRP D N 1
ATOM 3531 C CA . TRP D 1 6 ? 44.927 54.485 33.595 1.00 19.43 6 TRP D CA 1
ATOM 3532 C C . TRP D 1 6 ? 43.891 54.287 34.683 1.00 18.97 6 TRP D C 1
ATOM 3533 O O . TRP D 1 6 ? 44.227 53.984 35.834 1.00 18.87 6 TRP D O 1
ATOM 3544 N N . LEU D 1 7 ? 42.627 54.482 34.306 1.00 20.81 7 LEU D N 1
ATOM 3545 C CA . LEU D 1 7 ? 41.484 54.215 35.205 1.00 23.04 7 LEU D CA 1
ATOM 3546 C C . LEU D 1 7 ? 40.863 52.885 34.843 1.00 26.70 7 LEU D C 1
ATOM 3547 O O . LEU D 1 7 ? 40.687 52.599 33.655 1.00 27.15 7 LEU D O 1
ATOM 3552 N N . ASP D 1 8 ? 40.599 52.054 35.849 1.00 24.04 8 ASP D N 1
ATOM 3553 C CA . ASP D 1 8 ? 39.902 50.781 35.576 1.00 28.64 8 ASP D CA 1
ATOM 3554 C C . ASP D 1 8 ? 38.383 51.065 35.565 1.00 28.45 8 ASP D C 1
ATOM 3555 O O . ASP D 1 8 ? 37.957 52.205 35.762 1.00 28.32 8 ASP D O 1
ATOM 3560 N N . GLY D 1 9 ? 37.618 50.009 35.348 1.00 33.04 9 GLY D N 1
ATOM 3561 C CA . GLY D 1 9 ? 36.154 50.106 35.209 1.00 34.96 9 GLY D CA 1
ATOM 3562 C C . GLY D 1 9 ? 35.473 50.585 36.482 1.00 39.21 9 GLY D C 1
ATOM 3563 O O . GLY D 1 9 ? 34.331 51.086 36.379 1.00 43.97 9 GLY D O 1
ATOM 3564 N N A SER D 1 10 ? 36.126 50.483 37.642 0.50 34.05 10 SER D N 1
ATOM 3565 N N B SER D 1 10 ? 36.124 50.478 37.641 0.50 34.36 10 SER D N 1
ATOM 3566 C CA A SER D 1 10 ? 35.579 50.958 38.940 0.50 34.63 10 SER D CA 1
ATOM 3567 C CA B SER D 1 10 ? 35.583 50.957 38.942 0.50 35.19 10 SER D CA 1
ATOM 3568 C C A SER D 1 10 ? 35.959 52.419 39.211 0.50 33.47 10 SER D C 1
ATOM 3569 C C B SER D 1 10 ? 35.955 52.421 39.209 0.50 33.74 10 SER D C 1
ATOM 3570 O O A SER D 1 10 ? 35.525 52.957 40.240 0.50 36.26 10 SER D O 1
ATOM 3571 O O B SER D 1 10 ? 35.518 52.967 40.238 0.50 36.53 10 SER D O 1
ATOM 3576 N N . GLY D 1 11 ? 36.754 53.049 38.343 1.00 30.27 11 GLY D N 1
ATOM 3577 C CA . GLY D 1 11 ? 37.212 54.423 38.573 1.00 29.57 11 GLY D CA 1
ATOM 3578 C C . GLY D 1 11 ? 38.438 54.489 39.496 1.00 24.32 11 GLY D C 1
ATOM 3579 O O . GLY D 1 11 ? 38.737 55.566 40.010 1.00 27.29 11 GLY D O 1
ATOM 3580 N N . GLN D 1 12 ? 39.092 53.362 39.709 1.00 25.43 12 GLN D N 1
ATOM 3581 C CA . GLN D 1 12 ? 40.355 53.324 40.504 1.00 23.38 12 GLN D CA 1
ATOM 3582 C C . GLN D 1 12 ? 41.526 53.656 39.561 1.00 20.72 12 GLN D C 1
ATOM 3583 O O . GLN D 1 12 ? 41.688 53.009 38.530 1.00 21.25 12 GLN D O 1
ATOM 3589 N N . ILE D 1 13 ? 42.337 54.615 39.985 1.00 21.70 13 ILE D N 1
ATOM 3590 C CA . ILE D 1 13 ? 43.578 54.975 39.241 1.00 20.07 13 ILE D CA 1
ATOM 3591 C C . ILE D 1 13 ? 44.670 53.930 39.486 1.00 20.83 13 ILE D C 1
ATOM 3592 O O . ILE D 1 13 ? 44.819 53.411 40.587 1.00 20.78 13 ILE D O 1
ATOM 3597 N N . HIS D 1 14 ? 45.423 53.636 38.431 1.00 17.98 14 HIS D N 1
ATOM 3598 C CA . HIS D 1 14 ? 46.624 52.800 38.484 1.00 17.30 14 HIS D CA 1
ATOM 3599 C C . HIS D 1 14 ? 47.766 53.673 37.997 1.00 19.10 14 HIS D C 1
ATOM 3600 O O . HIS D 1 14 ? 47.600 54.284 36.913 1.00 19.44 14 HIS D O 1
ATOM 3607 N N . LEU D 1 15 ? 48.865 53.704 38.740 1.00 17.36 15 LEU D N 1
ATOM 3608 C CA . LEU D 1 15 ? 50.049 54.518 38.366 1.00 17.07 15 LEU D CA 1
ATOM 3609 C C . LEU D 1 15 ? 51.204 53.580 38.135 1.00 16.23 15 LEU D C 1
ATOM 3610 O O . LEU D 1 15 ? 51.392 52.610 38.891 1.00 17.11 15 LEU D O 1
ATOM 3615 N N . ARG D 1 16 ? 52.020 53.873 37.128 1.00 16.46 16 ARG D N 1
ATOM 3616 C CA . ARG D 1 16 ? 53.261 53.121 36.898 1.00 15.86 16 ARG D CA 1
ATOM 3617 C C . ARG D 1 16 ? 54.368 54.136 36.646 1.00 16.89 16 ARG D C 1
ATOM 3618 O O . ARG D 1 16 ? 54.242 54.921 35.706 1.00 16.54 16 ARG D O 1
ATOM 3626 N N . ILE D 1 17 ? 55.405 54.112 37.489 1.00 16.42 17 ILE D N 1
ATOM 3627 C CA . ILE D 1 17 ? 56.478 55.124 37.473 1.00 15.99 17 ILE D CA 1
ATOM 3628 C C . ILE D 1 17 ? 57.787 54.391 37.193 1.00 17.26 17 ILE D C 1
ATOM 3629 O O . ILE D 1 17 ? 58.136 53.438 37.938 1.00 16.93 17 ILE D O 1
ATOM 3634 N N . TYR D 1 18 ? 58.485 54.786 36.127 1.00 15.84 18 TYR D N 1
ATOM 3635 C CA . TYR D 1 18 ? 59.692 54.096 35.645 1.00 15.20 18 TYR D CA 1
ATOM 3636 C C . TYR D 1 18 ? 60.904 54.989 35.849 1.00 16.96 18 TYR D C 1
ATOM 3637 O O . TYR D 1 18 ? 60.861 56.198 35.526 1.00 15.83 18 TYR D O 1
ATOM 3646 N N . SER D 1 19 ? 61.954 54.433 36.419 1.00 16.09 19 SER D N 1
ATOM 3647 C CA . SER D 1 19 ? 63.166 55.224 36.721 1.00 17.49 19 SER D CA 1
ATOM 3648 C C . SER D 1 19 ? 64.399 54.307 36.602 1.00 18.46 19 SER D C 1
ATOM 3649 O O . SER D 1 19 ? 64.295 53.107 36.674 1.00 18.31 19 SER D O 1
ATOM 3652 N N . LEU D 1 20 ? 65.549 54.933 36.393 1.00 18.07 20 LEU D N 1
ATOM 3653 C CA . LEU D 1 20 ? 66.838 54.241 36.267 1.00 18.50 20 LEU D CA 1
ATOM 3654 C C . LEU D 1 20 ? 67.483 54.218 37.645 1.00 19.78 20 LEU D C 1
ATOM 3655 O O . LEU D 1 20 ? 67.766 55.279 38.214 1.00 20.86 20 LEU D O 1
ATOM 3660 N N . GLN D 1 21 ? 67.804 53.030 38.137 1.00 17.51 21 GLN D N 1
ATOM 3661 C CA . GLN D 1 21 ? 68.406 52.878 39.480 1.00 19.40 21 GLN D CA 1
ATOM 3662 C C . GLN D 1 21 ? 69.859 53.312 39.435 1.00 21.15 21 GLN D C 1
ATOM 3663 O O . GLN D 1 21 ? 70.645 52.736 38.650 1.00 22.46 21 GLN D O 1
ATOM 3669 N N . GLN D 1 22 ? 70.181 54.251 40.316 1.00 23.36 22 GLN D N 1
ATOM 3670 C CA . GLN D 1 22 ? 71.571 54.750 40.427 1.00 22.79 22 GLN D CA 1
ATOM 3671 C C . GLN D 1 22 ? 72.454 53.611 40.911 1.00 25.06 22 GLN D C 1
ATOM 3672 O O . GLN D 1 22 ? 73.677 53.647 40.560 1.00 27.24 22 GLN D O 1
ATOM 3678 N N . SER D 1 23 ? 71.959 52.637 41.636 1.00 23.80 23 SER D N 1
ATOM 3679 C CA . SER D 1 23 ? 72.794 51.568 42.236 1.00 27.97 23 SER D CA 1
ATOM 3680 C C . SER D 1 23 ? 73.162 50.475 41.247 1.00 31.14 23 SER D C 1
ATOM 3681 O O . SER D 1 23 ? 74.165 49.772 41.508 1.00 31.64 23 SER D O 1
ATOM 3684 N N . ASN D 1 24 ? 72.340 50.175 40.229 1.00 23.76 24 ASN D N 1
ATOM 3685 C CA . ASN D 1 24 ? 72.640 48.995 39.395 1.00 21.58 24 ASN D CA 1
ATOM 3686 C C . ASN D 1 24 ? 72.418 49.239 37.884 1.00 18.21 24 ASN D C 1
ATOM 3687 O O . ASN D 1 24 ? 72.622 48.315 37.097 1.00 20.09 24 ASN D O 1
ATOM 3692 N N . GLY D 1 25 ? 72.046 50.445 37.467 1.00 19.96 25 GLY D N 1
ATOM 3693 C CA . GLY D 1 25 ? 71.901 50.727 36.047 1.00 19.50 25 GLY D CA 1
ATOM 3694 C C . GLY D 1 25 ? 70.719 50.012 35.421 1.00 17.24 25 GLY D C 1
ATOM 3695 O O . GLY D 1 25 ? 70.713 49.885 34.206 1.00 17.50 25 GLY D O 1
ATOM 3696 N N . LYS D 1 26 ? 69.762 49.551 36.225 1.00 18.87 26 LYS D N 1
ATOM 3697 C CA . LYS D 1 26 ? 68.587 48.819 35.712 1.00 18.70 26 LYS D CA 1
ATOM 3698 C C . LYS D 1 26 ? 67.331 49.640 35.959 1.00 16.54 26 LYS D C 1
ATOM 3699 O O . LYS D 1 26 ? 67.232 50.394 36.952 1.00 17.79 26 LYS D O 1
ATOM 3705 N N . LEU D 1 27 ? 66.360 49.460 35.078 1.00 15.51 27 LEU D N 1
ATOM 3706 C CA . LEU D 1 27 ? 65.090 50.172 35.272 1.00 16.82 27 LEU D CA 1
ATOM 3707 C C . LEU D 1 27 ? 64.295 49.568 36.436 1.00 16.24 27 LEU D C 1
ATOM 3708 O O . LEU D 1 27 ? 64.249 48.326 36.599 1.00 16.69 27 LEU D O 1
ATOM 3713 N N . LEU D 1 28 ? 63.674 50.442 37.181 1.00 15.56 28 LEU D N 1
ATOM 3714 C CA . LEU D 1 28 ? 62.745 50.175 38.297 1.00 16.62 28 LEU D CA 1
ATOM 3715 C C . LEU D 1 28 ? 61.362 50.530 37.825 1.00 16.66 28 LEU D C 1
ATOM 3716 O O . LEU D 1 28 ? 61.188 51.671 37.243 1.00 17.05 28 LEU D O 1
ATOM 3721 N N . GLU D 1 29 ? 60.375 49.709 38.182 1.00 15.22 29 GLU D N 1
ATOM 3722 C CA . GLU D 1 29 ? 58.954 50.058 38.013 1.00 16.05 29 GLU D CA 1
ATOM 3723 C C . GLU D 1 29 ? 58.325 50.134 39.402 1.00 16.64 29 GLU D C 1
ATOM 3724 O O . GLU D 1 29 ? 58.412 49.144 40.147 1.00 17.20 29 GLU D O 1
ATOM 3730 N N . ARG D 1 30 ? 57.742 51.265 39.733 1.00 15.67 30 ARG D N 1
ATOM 3731 C CA . ARG D 1 30 ? 56.958 51.433 40.967 1.00 17.15 30 ARG D CA 1
ATOM 3732 C C . ARG D 1 30 ? 55.501 51.541 40.613 1.00 17.65 30 ARG D C 1
ATOM 3733 O O . ARG D 1 30 ? 55.109 52.254 39.662 1.00 16.23 30 ARG D O 1
ATOM 3741 N N . CYS D 1 31 ? 54.666 50.826 41.355 1.00 16.30 31 CYS D N 1
ATOM 3742 C CA . CYS D 1 31 ? 53.241 50.623 40.993 1.00 15.47 31 CYS D CA 1
ATOM 3743 C C . CYS D 1 31 ? 52.333 51.042 42.117 1.00 16.98 31 CYS D C 1
ATOM 3744 O O . CYS D 1 31 ? 52.630 50.783 43.315 1.00 17.17 31 CYS D O 1
ATOM 3747 N N . TRP D 1 32 ? 51.219 51.684 41.741 1.00 16.35 32 TRP D N 1
ATOM 3748 C CA . TRP D 1 32 ? 50.124 52.010 42.681 1.00 16.67 32 TRP D CA 1
ATOM 3749 C C . TRP D 1 32 ? 48.843 51.477 42.074 1.00 18.13 32 TRP D C 1
ATOM 3750 O O . TRP D 1 32 ? 48.520 51.837 40.909 1.00 18.73 32 TRP D O 1
ATOM 3761 N N . ASP D 1 33 ? 48.098 50.636 42.825 1.00 17.93 33 ASP D N 1
ATOM 3762 C CA . ASP D 1 33 ? 46.831 50.075 42.315 1.00 18.94 33 ASP D CA 1
ATOM 3763 C C . ASP D 1 33 ? 45.658 50.466 43.221 1.00 20.95 33 ASP D C 1
ATOM 3764 O O . ASP D 1 33 ? 44.511 50.387 42.756 1.00 23.25 33 ASP D O 1
ATOM 3769 N N . SER D 1 34 ? 45.894 50.796 44.468 1.00 22.06 34 SER D N 1
ATOM 3770 C CA . SER D 1 34 ? 44.809 51.094 45.439 1.00 23.45 34 SER D CA 1
ATOM 3771 C C . SER D 1 34 ? 45.335 51.871 46.615 1.00 22.84 34 SER D C 1
ATOM 3772 O O . SER D 1 34 ? 44.802 52.961 46.901 1.00 24.68 34 SER D O 1
ATOM 3775 N N . ASN D 1 35 ? 46.320 51.352 47.336 1.00 23.76 35 ASN D N 1
ATOM 3776 C CA . ASN D 1 35 ? 46.651 51.991 48.624 1.00 26.63 35 ASN D CA 1
ATOM 3777 C C . ASN D 1 35 ? 48.113 51.946 48.983 1.00 22.25 35 ASN D C 1
ATOM 3778 O O . ASN D 1 35 ? 48.430 52.435 50.065 1.00 22.29 35 ASN D O 1
ATOM 3783 N N . LYS D 1 36 ? 48.980 51.434 48.110 1.00 21.01 36 LYS D N 1
ATOM 3784 C CA . LYS D 1 36 ? 50.402 51.408 48.476 1.00 21.38 36 LYS D CA 1
ATOM 3785 C C . LYS D 1 36 ? 51.255 51.257 47.229 1.00 19.65 36 LYS D C 1
ATOM 3786 O O . LYS D 1 36 ? 50.823 50.683 46.221 1.00 20.57 36 LYS D O 1
ATOM 3792 N N . TRP D 1 37 ? 52.472 51.758 47.341 1.00 19.90 37 TRP D N 1
ATOM 3793 C CA . TRP D 1 37 ? 53.483 51.606 46.281 1.00 16.86 37 TRP D CA 1
ATOM 3794 C C . TRP D 1 37 ? 54.208 50.276 46.412 1.00 20.40 37 TRP D C 1
ATOM 3795 O O . TRP D 1 37 ? 54.579 49.888 47.546 1.00 19.20 37 TRP D O 1
ATOM 3806 N N . TYR D 1 38 ? 54.437 49.603 45.300 1.00 17.34 38 TYR D N 1
ATOM 3807 C CA . TYR D 1 38 ? 55.224 48.373 45.318 1.00 16.63 38 TYR D CA 1
ATOM 3808 C C . TYR D 1 38 ? 56.092 48.269 44.064 1.00 19.28 38 TYR D C 1
ATOM 3809 O O . TYR D 1 38 ? 55.829 48.970 43.060 1.00 18.04 38 TYR D O 1
ATOM 3818 N N . ASP D 1 39 ? 57.070 47.387 44.113 1.00 19.57 39 ASP D N 1
ATOM 3819 C CA . ASP D 1 39 ? 57.955 47.170 42.936 1.00 19.45 39 ASP D CA 1
ATOM 3820 C C . ASP D 1 39 ? 57.253 46.286 41.920 1.00 19.88 39 ASP D C 1
ATOM 3821 O O . ASP D 1 39 ? 56.837 45.145 42.255 1.00 19.92 39 ASP D O 1
ATOM 3826 N N . GLY D 1 40 ? 57.157 46.720 40.675 1.00 18.21 40 GLY D N 1
ATOM 3827 C CA . GLY D 1 40 ? 56.575 45.983 39.576 1.00 17.87 40 GLY D CA 1
ATOM 3828 C C . GLY D 1 40 ? 57.488 44.970 38.958 1.00 16.83 40 GLY D C 1
ATOM 3829 O O . GLY D 1 40 ? 58.723 45.021 39.153 1.00 17.65 40 GLY D O 1
ATOM 3830 N N . ALA D 1 41 ? 56.934 44.081 38.148 1.00 17.77 41 ALA D N 1
ATOM 3831 C CA . ALA D 1 41 ? 57.647 42.958 37.519 1.00 19.11 41 ALA D CA 1
ATOM 3832 C C . ALA D 1 41 ? 58.726 43.431 36.565 1.00 20.82 41 ALA D C 1
ATOM 3833 O O . ALA D 1 41 ? 59.671 42.672 36.347 1.00 19.32 41 ALA D O 1
ATOM 3835 N N . LEU D 1 42 ? 58.660 44.663 36.022 1.00 17.89 42 LEU D N 1
ATOM 3836 C CA . LEU D 1 42 ? 59.716 45.085 35.093 1.00 17.02 42 LEU D CA 1
ATOM 3837 C C . LEU D 1 42 ? 61.034 45.234 35.849 1.00 19.10 42 LEU D C 1
ATOM 3838 O O . LEU D 1 42 ? 62.086 45.123 35.225 1.00 17.83 42 LEU D O 1
ATOM 3843 N N . THR D 1 43 ? 60.994 45.497 37.126 1.00 18.41 43 THR D N 1
ATOM 3844 C CA . THR D 1 43 ? 62.175 45.864 37.939 1.00 16.94 43 THR D CA 1
ATOM 3845 C C . THR D 1 43 ? 63.334 44.871 37.720 1.00 17.62 43 THR D C 1
ATOM 3846 O O . THR D 1 43 ? 63.134 43.662 37.870 1.00 18.91 43 THR D O 1
ATOM 3850 N N . ASN D 1 44 ? 64.511 45.412 37.388 1.00 18.72 44 ASN D N 1
ATOM 3851 C CA . ASN D 1 44 ? 65.798 44.688 37.259 1.00 19.84 44 ASN D CA 1
ATOM 3852 C C . ASN D 1 44 ? 65.855 43.768 36.056 1.00 19.94 44 ASN D C 1
ATOM 3853 O O . ASN D 1 44 ? 66.853 43.042 35.884 1.00 22.31 44 ASN D O 1
ATOM 3858 N N . GLN D 1 45 ? 64.866 43.786 35.167 1.00 17.03 45 GLN D N 1
ATOM 3859 C CA . GLN D 1 45 ? 64.930 42.953 33.943 1.00 15.82 45 GLN D CA 1
ATOM 3860 C C . GLN D 1 45 ? 65.755 43.588 32.834 1.00 17.81 45 GLN D C 1
ATOM 3861 O O . GLN D 1 45 ? 66.066 42.881 31.909 1.00 18.15 45 GLN D O 1
ATOM 3867 N N . PHE D 1 46 ? 65.879 44.921 32.800 1.00 17.09 46 PHE D N 1
ATOM 3868 C CA . PHE D 1 46 ? 66.562 45.614 31.691 1.00 18.07 46 PHE D CA 1
ATOM 3869 C C . PHE D 1 46 ? 67.496 46.701 32.187 1.00 17.86 46 PHE D C 1
ATOM 3870 O O . PHE D 1 46 ? 67.123 47.525 33.070 1.00 18.30 46 PHE D O 1
ATOM 3878 N N . SER D 1 47 ? 68.701 46.717 31.626 1.00 18.10 47 SER D N 1
ATOM 3879 C CA . SER D 1 47 ? 69.697 47.779 31.870 1.00 19.22 47 SER D CA 1
ATOM 3880 C C . SER D 1 47 ? 69.417 48.944 30.943 1.00 16.26 47 SER D C 1
ATOM 3881 O O . SER D 1 47 ? 68.995 48.742 29.793 1.00 17.64 47 SER D O 1
ATOM 3884 N N . ALA D 1 48 ? 69.715 50.150 31.379 1.00 17.10 48 ALA D N 1
ATOM 3885 C CA . ALA D 1 48 ? 69.653 51.361 30.535 1.00 17.32 48 ALA D CA 1
ATOM 3886 C C . ALA D 1 48 ? 70.670 52.391 31.024 1.00 17.02 48 ALA D C 1
ATOM 3887 O O . ALA D 1 48 ? 71.283 52.235 32.085 1.00 17.87 48 ALA D O 1
ATOM 3889 N N . ILE D 1 49 ? 70.817 53.439 30.208 1.00 16.98 49 ILE D N 1
ATOM 3890 C CA . ILE D 1 49 ? 71.724 54.557 30.526 1.00 16.81 49 ILE D CA 1
ATOM 3891 C C . ILE D 1 49 ? 70.975 55.877 30.499 1.00 19.32 49 ILE D C 1
ATOM 3892 O O . ILE D 1 49 ? 71.626 56.927 30.556 1.00 20.25 49 ILE D O 1
ATOM 3897 N N . SER D 1 50 ? 69.652 55.831 30.384 1.00 17.80 50 SER D N 1
ATOM 3898 C CA . SER D 1 50 ? 68.831 57.058 30.499 1.00 18.90 50 SER D CA 1
ATOM 3899 C C . SER D 1 50 ? 67.631 56.760 31.410 1.00 17.97 50 SER D C 1
ATOM 3900 O O . SER D 1 50 ? 67.385 55.617 31.712 1.00 19.58 50 SER D O 1
ATOM 3903 N N . GLY D 1 51 ? 66.849 57.784 31.635 1.00 20.85 51 GLY D N 1
ATOM 3904 C CA . GLY D 1 51 ? 65.500 57.551 32.154 1.00 20.85 51 GLY D CA 1
ATOM 3905 C C . GLY D 1 51 ? 64.615 56.938 31.100 1.00 19.30 51 GLY D C 1
ATOM 3906 O O . GLY D 1 51 ? 65.067 56.633 29.955 1.00 19.67 51 GLY D O 1
ATOM 3907 N N . ALA D 1 52 ? 63.347 56.825 31.412 1.00 19.13 52 ALA D N 1
ATOM 3908 C CA . ALA D 1 52 ? 62.427 56.079 30.552 1.00 20.01 52 ALA D CA 1
ATOM 3909 C C . ALA D 1 52 ? 61.225 56.972 30.281 1.00 20.63 52 ALA D C 1
ATOM 3910 O O . ALA D 1 52 ? 60.766 57.727 31.178 1.00 27.60 52 ALA D O 1
ATOM 3912 N N . GLY D 1 53 ? 60.773 56.946 29.063 1.00 17.92 53 GLY D N 1
ATOM 3913 C CA . GLY D 1 53 ? 59.461 57.482 28.695 1.00 17.59 53 GLY D CA 1
ATOM 3914 C C . GLY D 1 53 ? 58.470 56.371 28.695 1.00 16.22 53 GLY D C 1
ATOM 3915 O O . GLY D 1 53 ? 58.847 55.235 28.428 1.00 21.71 53 GLY D O 1
ATOM 3916 N N . ALA D 1 54 ? 57.228 56.640 29.048 1.00 14.82 54 ALA D N 1
ATOM 3917 C CA . ALA D 1 54 ? 56.210 55.584 29.111 1.00 16.89 54 ALA D CA 1
ATOM 3918 C C . ALA D 1 54 ? 54.901 56.060 28.493 1.00 14.56 54 ALA D C 1
ATOM 3919 O O . ALA D 1 54 ? 54.566 57.236 28.608 1.00 18.75 54 ALA D O 1
ATOM 3921 N N . THR D 1 55 ? 54.199 55.145 27.852 1.00 16.67 55 THR D N 1
ATOM 3922 C CA . THR D 1 55 ? 52.803 55.373 27.418 1.00 15.38 55 THR D CA 1
ATOM 3923 C C . THR D 1 55 ? 52.019 54.092 27.671 1.00 15.93 55 THR D C 1
ATOM 3924 O O . THR D 1 55 ? 52.615 53.010 27.822 1.00 18.34 55 THR D O 1
ATOM 3928 N N . SER D 1 56 ? 50.688 54.185 27.697 1.00 16.35 56 SER D N 1
ATOM 3929 C CA . SER D 1 56 ? 49.885 52.979 27.945 1.00 17.08 56 SER D CA 1
ATOM 3930 C C . SER D 1 56 ? 48.512 53.216 27.312 1.00 16.01 56 SER D C 1
ATOM 3931 O O . SER D 1 56 ? 48.141 54.353 27.080 1.00 17.01 56 SER D O 1
ATOM 3934 N N . TRP D 1 57 ? 47.798 52.123 27.098 1.00 17.06 57 TRP D N 1
ATOM 3935 C CA . TRP D 1 57 ? 46.405 52.230 26.578 1.00 15.87 57 TRP D CA 1
ATOM 3936 C C . TRP D 1 57 ? 45.641 51.026 27.096 1.00 18.31 57 TRP D C 1
ATOM 3937 O O . TRP D 1 57 ? 46.218 49.943 27.256 1.00 18.43 57 TRP D O 1
ATOM 3948 N N . LEU D 1 58 ? 44.319 51.196 27.147 1.00 21.12 58 LEU D N 1
ATOM 3949 C CA . LEU D 1 58 ? 43.382 50.088 27.494 1.00 21.99 58 LEU D CA 1
ATOM 3950 C C . LEU D 1 58 ? 42.745 49.580 26.212 1.00 24.85 58 LEU D C 1
ATOM 3951 O O . LEU D 1 58 ? 42.252 50.410 25.443 1.00 25.48 58 LEU D O 1
ATOM 3956 N N . ASP D 1 59 ? 42.749 48.281 26.008 1.00 23.95 59 ASP D N 1
ATOM 3957 C CA . ASP D 1 59 ? 42.017 47.694 24.860 1.00 24.43 59 ASP D CA 1
ATOM 3958 C C . ASP D 1 59 ? 40.524 47.530 25.232 1.00 26.87 59 ASP D C 1
ATOM 3959 O O . ASP D 1 59 ? 40.134 47.847 26.348 1.00 25.54 59 ASP D O 1
ATOM 3964 N N . SER D 1 60 ? 39.737 47.057 24.265 1.00 30.78 60 SER D N 1
ATOM 3965 C CA . SER D 1 60 ? 38.265 46.954 24.407 1.00 34.59 60 SER D CA 1
ATOM 3966 C C . SER D 1 60 ? 37.910 45.937 25.504 1.00 36.86 60 SER D C 1
ATOM 3967 O O . SER D 1 60 ? 36.775 45.997 26.017 1.00 38.30 60 SER D O 1
ATOM 3970 N N . SER D 1 61 ? 38.807 45.027 25.864 1.00 31.83 61 SER D N 1
ATOM 3971 C CA . SER D 1 61 ? 38.574 44.049 26.946 1.00 30.92 61 SER D CA 1
ATOM 3972 C C . SER D 1 61 ? 38.924 44.632 28.308 1.00 31.59 61 SER D C 1
ATOM 3973 O O . SER D 1 61 ? 38.746 43.917 29.321 1.00 31.46 61 SER D O 1
ATOM 3976 N N . GLY D 1 62 ? 39.487 45.852 28.376 1.00 28.54 62 GLY D N 1
ATOM 3977 C CA . GLY D 1 62 ? 39.944 46.414 29.655 1.00 27.65 62 GLY D CA 1
ATOM 3978 C C . GLY D 1 62 ? 41.368 45.962 30.027 1.00 24.26 62 GLY D C 1
ATOM 3979 O O . GLY D 1 62 ? 41.729 46.151 31.186 1.00 26.09 62 GLY D O 1
ATOM 3980 N N . GLN D 1 63 ? 42.109 45.365 29.111 1.00 22.36 63 GLN D N 1
ATOM 3981 C CA . GLN D 1 63 ? 43.517 44.941 29.366 1.00 22.42 63 GLN D CA 1
ATOM 3982 C C . GLN D 1 63 ? 44.426 46.143 29.115 1.00 23.13 63 GLN D C 1
ATOM 3983 O O . GLN D 1 63 ? 44.362 46.711 28.008 1.00 23.25 63 GLN D O 1
ATOM 3989 N N . ILE D 1 64 ? 45.264 46.455 30.099 1.00 21.35 64 ILE D N 1
ATOM 3990 C CA . ILE D 1 64 ? 46.283 47.536 29.948 1.00 18.79 64 ILE D CA 1
ATOM 3991 C C . ILE D 1 64 ? 47.418 47.023 29.082 1.00 20.41 64 ILE D C 1
ATOM 3992 O O . ILE D 1 64 ? 47.879 45.852 29.203 1.00 19.22 64 ILE D O 1
ATOM 3997 N N . HIS D 1 65 ? 47.936 47.900 28.242 1.00 18.38 65 HIS D N 1
ATOM 3998 C CA . HIS D 1 65 ? 49.161 47.691 27.462 1.00 18.04 65 HIS D CA 1
ATOM 3999 C C . HIS D 1 65 ? 50.094 48.821 27.827 1.00 16.08 65 HIS D C 1
ATOM 4000 O O . HIS D 1 65 ? 49.640 49.989 27.866 1.00 17.77 65 HIS D O 1
ATOM 4007 N N . ILE D 1 66 ? 51.358 48.508 28.058 1.00 16.74 66 ILE D N 1
ATOM 4008 C CA . ILE D 1 66 ? 52.333 49.542 28.484 1.00 17.77 66 ILE D CA 1
ATOM 4009 C C . ILE D 1 66 ? 53.544 49.424 27.560 1.00 16.00 66 ILE D C 1
ATOM 4010 O O . ILE D 1 66 ? 53.960 48.327 27.185 1.00 17.27 66 ILE D O 1
ATOM 4015 N N . ARG D 1 67 ? 54.069 50.561 27.173 1.00 15.35 67 ARG D N 1
ATOM 4016 C CA . ARG D 1 67 ? 55.318 50.642 26.409 1.00 15.61 67 ARG D CA 1
ATOM 4017 C C . ARG D 1 67 ? 56.243 51.622 27.092 1.00 15.87 67 ARG D C 1
ATOM 4018 O O . ARG D 1 67 ? 55.831 52.751 27.395 1.00 16.43 67 ARG D O 1
ATOM 4026 N N . VAL D 1 68 ? 57.475 51.198 27.298 1.00 17.00 68 VAL D N 1
ATOM 4027 C CA . VAL D 1 68 ? 58.497 51.968 28.019 1.00 16.74 68 VAL D CA 1
ATOM 4028 C C . VAL D 1 68 ? 59.702 52.083 27.077 1.00 16.70 68 VAL D C 1
ATOM 4029 O O . VAL D 1 68 ? 60.107 51.076 26.482 1.00 17.24 68 VAL D O 1
ATOM 4033 N N . TYR D 1 69 ? 60.271 53.288 26.993 1.00 15.66 69 TYR D N 1
ATOM 4034 C CA . TYR D 1 69 ? 61.370 53.592 26.053 1.00 15.79 69 TYR D CA 1
ATOM 4035 C C . TYR D 1 69 ? 62.545 54.203 26.803 1.00 15.97 69 TYR D C 1
ATOM 4036 O O . TYR D 1 69 ? 62.363 55.165 27.548 1.00 18.23 69 TYR D O 1
ATOM 4045 N N . ALA D 1 70 ? 63.727 53.659 26.594 1.00 15.83 70 ALA D N 1
ATOM 4046 C CA . ALA D 1 70 ? 64.937 54.138 27.266 1.00 15.93 70 ALA D CA 1
ATOM 4047 C C . ALA D 1 70 ? 66.089 54.001 26.298 1.00 17.10 70 ALA D C 1
ATOM 4048 O O . ALA D 1 70 ? 65.951 53.373 25.246 1.00 17.25 70 ALA D O 1
ATOM 4050 N N . ILE D 1 71 ? 67.232 54.536 26.684 1.00 16.58 71 ILE D N 1
ATOM 4051 C CA . ILE D 1 71 ? 68.486 54.274 25.922 1.00 17.35 71 ILE D CA 1
ATOM 4052 C C . ILE D 1 71 ? 69.188 53.054 26.544 1.00 17.54 71 ILE D C 1
ATOM 4053 O O . ILE D 1 71 ? 69.435 53.045 27.756 1.00 16.77 71 ILE D O 1
ATOM 4058 N N . GLY D 1 72 ? 69.431 52.025 25.745 1.00 18.36 72 GLY D N 1
ATOM 4059 C CA . GLY D 1 72 ? 70.098 50.830 26.268 1.00 16.87 72 GLY D CA 1
ATOM 4060 C C . GLY D 1 72 ? 71.589 50.972 26.357 1.00 19.20 72 GLY D C 1
ATOM 4061 O O . GLY D 1 72 ? 72.165 52.017 26.029 1.00 19.67 72 GLY D O 1
ATOM 4062 N N . THR D 1 73 ? 72.223 49.908 26.810 1.00 18.04 73 THR D N 1
ATOM 4063 C CA . THR D 1 73 ? 73.674 49.939 27.143 1.00 18.83 73 THR D CA 1
ATOM 4064 C C . THR D 1 73 ? 74.491 49.932 25.862 1.00 18.64 73 THR D C 1
ATOM 4065 O O . THR D 1 73 ? 75.726 50.096 25.977 1.00 18.76 73 THR D O 1
ATOM 4069 N N . ASP D 1 74 ? 73.893 49.819 24.696 1.00 19.22 74 ASP D N 1
ATOM 4070 C CA . ASP D 1 74 ? 74.592 49.950 23.380 1.00 20.79 74 ASP D CA 1
ATOM 4071 C C . ASP D 1 74 ? 74.365 51.339 22.773 1.00 19.45 74 ASP D C 1
ATOM 4072 O O . ASP D 1 74 ? 74.729 51.548 21.599 1.00 19.61 74 ASP D O 1
ATOM 4077 N N . GLY D 1 75 ? 73.735 52.267 23.508 1.00 20.02 75 GLY D N 1
ATOM 4078 C CA . GLY D 1 75 ? 73.483 53.617 22.972 1.00 18.78 75 GLY D CA 1
ATOM 4079 C C . GLY D 1 75 ? 72.235 53.664 22.101 1.00 19.93 75 GLY D C 1
ATOM 4080 O O . GLY D 1 75 ? 71.990 54.719 21.537 1.00 19.31 75 GLY D O 1
ATOM 4081 N N . LYS D 1 76 ? 71.492 52.566 21.941 1.00 17.28 76 LYS D N 1
ATOM 4082 C CA . LYS D 1 76 ? 70.322 52.530 21.065 1.00 18.58 76 LYS D CA 1
ATOM 4083 C C . LYS D 1 76 ? 69.046 52.478 21.866 1.00 17.45 76 LYS D C 1
ATOM 4084 O O . LYS D 1 76 ? 69.022 51.945 22.984 1.00 19.20 76 LYS D O 1
ATOM 4090 N N . ILE D 1 77 ? 67.967 52.988 21.292 1.00 17.72 77 ILE D N 1
ATOM 4091 C CA . ILE D 1 77 ? 66.658 52.979 21.982 1.00 17.03 77 ILE D CA 1
ATOM 4092 C C . ILE D 1 77 ? 66.207 51.546 22.210 1.00 17.10 77 ILE D C 1
ATOM 4093 O O . ILE D 1 77 ? 66.290 50.727 21.286 1.00 18.82 77 ILE D O 1
ATOM 4098 N N A ILE D 1 78 ? 65.760 51.258 23.436 0.70 16.42 78 ILE D N 1
ATOM 4099 N N B ILE D 1 78 ? 65.758 51.258 23.433 0.30 16.86 78 ILE D N 1
ATOM 4100 C CA A ILE D 1 78 ? 65.117 49.963 23.784 0.70 16.91 78 ILE D CA 1
ATOM 4101 C CA B ILE D 1 78 ? 65.119 49.966 23.801 0.30 16.96 78 ILE D CA 1
ATOM 4102 C C A ILE D 1 78 ? 63.643 50.232 24.052 0.70 16.62 78 ILE D C 1
ATOM 4103 C C B ILE D 1 78 ? 63.639 50.234 24.060 0.30 16.72 78 ILE D C 1
ATOM 4104 O O A ILE D 1 78 ? 63.289 51.285 24.633 0.70 18.73 78 ILE D O 1
ATOM 4105 O O B ILE D 1 78 ? 63.285 51.289 24.633 0.30 17.86 78 ILE D O 1
ATOM 4114 N N . GLU D 1 79 ? 62.799 49.317 23.604 1.00 16.51 79 GLU D N 1
ATOM 4115 C CA . GLU D 1 79 ? 61.348 49.348 23.832 1.00 16.29 79 GLU D CA 1
ATOM 4116 C C . GLU D 1 79 ? 60.967 48.136 24.674 1.00 17.57 79 GLU D C 1
ATOM 4117 O O . GLU D 1 79 ? 61.304 47.022 24.277 1.00 18.75 79 GLU D O 1
ATOM 4123 N N . LEU D 1 80 ? 60.308 48.389 25.792 1.00 16.24 80 LEU D N 1
ATOM 4124 C CA . LEU D 1 80 ? 59.855 47.312 26.730 1.00 17.11 80 LEU D CA 1
ATOM 4125 C C . LEU D 1 80 ? 58.329 47.311 26.695 1.00 17.31 80 LEU D C 1
ATOM 4126 O O . LEU D 1 80 ? 57.711 48.350 26.810 1.00 17.00 80 LEU D O 1
ATOM 4131 N N . CYS D 1 81 ? 57.775 46.126 26.530 1.00 16.57 81 CYS D N 1
ATOM 4132 C CA . CYS D 1 81 ? 56.340 45.936 26.267 1.00 17.52 81 CYS D CA 1
ATOM 4133 C C . CYS D 1 81 ? 55.655 45.049 27.286 1.00 17.32 81 CYS D C 1
ATOM 4134 O O . CYS D 1 81 ? 56.185 43.975 27.574 1.00 18.72 81 CYS D O 1
ATOM 4137 N N . TRP D 1 82 ? 54.483 45.456 27.721 1.00 17.48 82 TRP D N 1
ATOM 4138 C CA . TRP D 1 82 ? 53.548 44.640 28.533 1.00 18.01 82 TRP D CA 1
ATOM 4139 C C . TRP D 1 82 ? 52.211 44.622 27.811 1.00 18.66 82 TRP D C 1
ATOM 4140 O O . TRP D 1 82 ? 51.650 45.688 27.566 1.00 17.66 82 TRP D O 1
ATOM 4151 N N . ASP D 1 83 ? 51.674 43.425 27.555 1.00 19.58 83 ASP D N 1
ATOM 4152 C CA . ASP D 1 83 ? 50.348 43.213 26.944 1.00 20.87 83 ASP D CA 1
ATOM 4153 C C . ASP D 1 83 ? 49.434 42.387 27.839 1.00 20.26 83 ASP D C 1
ATOM 4154 O O . ASP D 1 83 ? 48.191 42.458 27.597 1.00 20.75 83 ASP D O 1
ATOM 4159 N N . LYS D 1 84 ? 49.956 41.635 28.783 1.00 19.88 84 LYS D N 1
ATOM 4160 C CA . LYS D 1 84 ? 49.077 40.710 29.552 1.00 24.79 84 LYS D CA 1
ATOM 4161 C C . LYS D 1 84 ? 49.766 40.267 30.829 1.00 23.03 84 LYS D C 1
ATOM 4162 O O . LYS D 1 84 ? 49.192 40.510 31.880 1.00 23.43 84 LYS D O 1
ATOM 4168 N N . ASP D 1 85 ? 50.938 39.636 30.713 1.00 20.66 85 ASP D N 1
ATOM 4169 C CA . ASP D 1 85 ? 51.517 38.926 31.869 1.00 23.61 85 ASP D CA 1
ATOM 4170 C C . ASP D 1 85 ? 53.028 38.844 31.822 1.00 23.44 85 ASP D C 1
ATOM 4171 O O . ASP D 1 85 ? 53.606 38.204 32.708 1.00 24.02 85 ASP D O 1
ATOM 4176 N N . LYS D 1 86 ? 53.689 39.537 30.895 1.00 21.66 86 LYS D N 1
ATOM 4177 C CA . LYS D 1 86 ? 55.146 39.491 30.847 1.00 22.53 86 LYS D CA 1
ATOM 4178 C C . LYS D 1 86 ? 55.693 40.697 30.103 1.00 22.60 86 LYS D C 1
ATOM 4179 O O . LYS D 1 86 ? 55.068 41.146 29.122 1.00 22.18 86 LYS D O 1
ATOM 4185 N N . TRP D 1 87 ? 56.876 41.110 30.506 1.00 19.75 87 TRP D N 1
ATOM 4186 C CA . TRP D 1 87 ? 57.603 42.151 29.763 1.00 19.39 87 TRP D CA 1
ATOM 4187 C C . TRP D 1 87 ? 58.447 41.542 28.672 1.00 20.41 87 TRP D C 1
ATOM 4188 O O . TRP D 1 87 ? 59.126 40.500 28.918 1.00 21.78 87 TRP D O 1
ATOM 4199 N N . TYR D 1 88 ? 58.448 42.142 27.506 1.00 18.25 88 TYR D N 1
ATOM 4200 C CA . TYR D 1 88 ? 59.315 41.693 26.403 1.00 18.19 88 TYR D CA 1
ATOM 4201 C C . TYR D 1 88 ? 59.875 42.874 25.617 1.00 20.18 88 TYR D C 1
ATOM 4202 O O . TYR D 1 88 ? 59.296 43.988 25.628 1.00 19.09 88 TYR D O 1
ATOM 4211 N N . SER D 1 89 ? 61.004 42.642 24.954 1.00 20.61 89 SER D N 1
ATOM 4212 C CA . SER D 1 89 ? 61.645 43.674 24.113 1.00 19.43 89 SER D CA 1
ATOM 4213 C C . SER D 1 89 ? 60.885 43.812 22.812 1.00 21.12 89 SER D C 1
ATOM 4214 O O . SER D 1 89 ? 60.622 42.783 22.119 1.00 23.53 89 SER D O 1
ATOM 4217 N N . GLY D 1 90 ? 60.431 45.025 22.476 1.00 18.47 90 GLY D N 1
ATOM 4218 C CA . GLY D 1 90 ? 59.631 45.263 21.283 1.00 18.66 90 GLY D CA 1
ATOM 4219 C C . GLY D 1 90 ? 60.454 45.429 20.011 1.00 18.90 90 GLY D C 1
ATOM 4220 O O . GLY D 1 90 ? 61.695 45.489 20.027 1.00 19.01 90 GLY D O 1
ATOM 4221 N N . ALA D 1 91 ? 59.737 45.622 18.908 1.00 19.95 91 ALA D N 1
ATOM 4222 C CA . ALA D 1 91 ? 60.338 45.727 17.560 1.00 19.98 91 ALA D CA 1
ATOM 4223 C C . ALA D 1 91 ? 61.236 46.967 17.433 1.00 18.70 91 ALA D C 1
ATOM 4224 O O . ALA D 1 91 ? 62.151 46.955 16.627 1.00 19.13 91 ALA D O 1
ATOM 4226 N N . LEU D 1 92 ? 61.003 48.024 18.199 1.00 19.12 92 LEU D N 1
ATOM 4227 C CA . LEU D 1 92 ? 61.834 49.237 18.046 1.00 18.47 92 LEU D CA 1
ATOM 4228 C C . LEU D 1 92 ? 63.263 49.004 18.540 1.00 18.56 92 LEU D C 1
ATOM 4229 O O . LEU D 1 92 ? 64.199 49.679 18.078 1.00 19.60 92 LEU D O 1
ATOM 4234 N N . THR D 1 93 ? 63.461 48.082 19.479 1.00 18.28 93 THR D N 1
ATOM 4235 C CA . THR D 1 93 ? 64.752 47.909 20.156 1.00 18.51 93 THR D CA 1
ATOM 4236 C C . THR D 1 93 ? 65.881 47.766 19.143 1.00 20.07 93 THR D C 1
ATOM 4237 O O . THR D 1 93 ? 65.804 46.889 18.232 1.00 21.98 93 THR D O 1
ATOM 4241 N N . GLY D 1 94 ? 66.952 48.513 19.365 1.00 19.56 94 GLY D N 1
ATOM 4242 C CA . GLY D 1 94 ? 68.221 48.334 18.643 1.00 21.99 94 GLY D CA 1
ATOM 4243 C C . GLY D 1 94 ? 68.237 48.986 17.268 1.00 22.24 94 GLY D C 1
ATOM 4244 O O . GLY D 1 94 ? 69.291 48.863 16.576 1.00 23.13 94 GLY D O 1
ATOM 4245 N N . GLN D 1 95 ? 67.181 49.640 16.818 1.00 22.38 95 GLN D N 1
ATOM 4246 C CA . GLN D 1 95 ? 67.136 50.236 15.456 1.00 22.75 95 GLN D CA 1
ATOM 4247 C C . GLN D 1 95 ? 67.844 51.595 15.394 1.00 23.27 95 GLN D C 1
ATOM 4248 O O . GLN D 1 95 ? 68.435 51.908 14.325 1.00 23.70 95 GLN D O 1
ATOM 4254 N N . PHE D 1 96 ? 67.769 52.412 16.418 1.00 18.98 96 PHE D N 1
ATOM 4255 C CA . PHE D 1 96 ? 68.185 53.837 16.346 1.00 19.74 96 PHE D CA 1
ATOM 4256 C C . PHE D 1 96 ? 69.018 54.249 17.548 1.00 20.73 96 PHE D C 1
ATOM 4257 O O . PHE D 1 96 ? 68.715 53.846 18.683 1.00 20.72 96 PHE D O 1
ATOM 4265 N N . TYR D 1 97 ? 70.052 55.054 17.330 1.00 20.46 97 TYR D N 1
ATOM 4266 C CA . TYR D 1 97 ? 70.808 55.641 18.448 1.00 20.09 97 TYR D CA 1
ATOM 4267 C C . TYR D 1 97 ? 69.958 56.695 19.154 1.00 18.69 97 TYR D C 1
ATOM 4268 O O . TYR D 1 97 ? 69.231 57.461 18.483 1.00 20.21 97 TYR D O 1
ATOM 4277 N N . GLY D 1 98 ? 70.046 56.747 20.475 1.00 21.15 98 GLY D N 1
ATOM 4278 C CA . GLY D 1 98 ? 69.408 57.810 21.268 1.00 19.33 98 GLY D CA 1
ATOM 4279 C C . GLY D 1 98 ? 70.394 58.480 22.192 1.00 19.92 98 GLY D C 1
ATOM 4280 O O . GLY D 1 98 ? 71.313 57.825 22.715 1.00 23.32 98 GLY D O 1
ATOM 4281 N N . ALA D 1 99 ? 70.199 59.774 22.423 1.00 17.01 99 ALA D N 1
ATOM 4282 C CA . ALA D 1 99 ? 71.122 60.629 23.172 1.00 19.11 99 ALA D CA 1
ATOM 4283 C C . ALA D 1 99 ? 70.353 61.366 24.253 1.00 21.46 99 ALA D C 1
ATOM 4284 O O . ALA D 1 99 ? 70.894 62.329 24.807 1.00 21.81 99 ALA D O 1
ATOM 4286 N N . SER D 1 100 ? 69.082 61.061 24.437 1.00 20.03 100 SER D N 1
ATOM 4287 C CA . SER D 1 100 ? 68.213 61.741 25.421 1.00 21.17 100 SER D CA 1
ATOM 4288 C C . SER D 1 100 ? 67.182 60.741 25.909 1.00 18.97 100 SER D C 1
ATOM 4289 O O . SER D 1 100 ? 66.953 59.758 25.269 1.00 18.93 100 SER D O 1
ATOM 4292 N N . THR D 1 101 ? 66.622 60.970 27.095 1.00 20.23 101 THR D N 1
ATOM 4293 C CA . THR D 1 101 ? 65.512 60.179 27.649 1.00 18.52 101 THR D CA 1
ATOM 4294 C C . THR D 1 101 ? 64.370 60.304 26.648 1.00 17.25 101 THR D C 1
ATOM 4295 O O . THR D 1 101 ? 63.850 61.392 26.435 1.00 17.89 101 THR D O 1
ATOM 4299 N N . PRO D 1 102 ? 63.890 59.201 26.075 1.00 16.15 102 PRO D N 1
ATOM 4300 C CA . PRO D 1 102 ? 62.824 59.285 25.085 1.00 16.03 102 PRO D CA 1
ATOM 4301 C C . PRO D 1 102 ? 61.506 59.752 25.697 1.00 17.31 102 PRO D C 1
ATOM 4302 O O . PRO D 1 102 ? 61.187 59.485 26.886 1.00 17.99 102 PRO D O 1
ATOM 4306 N N . ASP D 1 103 ? 60.771 60.498 24.893 1.00 15.93 103 ASP D N 1
ATOM 4307 C CA . ASP D 1 103 ? 59.354 60.819 25.190 1.00 17.09 103 ASP D CA 1
ATOM 4308 C C . ASP D 1 103 ? 58.488 59.912 24.324 1.00 16.91 103 ASP D C 1
ATOM 4309 O O . ASP D 1 103 ? 58.911 59.522 23.205 1.00 17.43 103 ASP D O 1
ATOM 4314 N N . ALA D 1 104 ? 57.308 59.575 24.832 1.00 16.15 104 ALA D N 1
ATOM 4315 C CA . ALA D 1 104 ? 56.385 58.782 24.005 1.00 16.40 104 ALA D CA 1
ATOM 4316 C C . ALA D 1 104 ? 54.965 59.238 24.262 1.00 15.58 104 ALA D C 1
ATOM 4317 O O . ALA D 1 104 ? 54.587 59.586 25.385 1.00 16.97 104 ALA D O 1
ATOM 4319 N N . THR D 1 105 ? 54.127 59.081 23.244 1.00 15.81 105 THR D N 1
ATOM 4320 C CA . THR D 1 105 ? 52.672 59.258 23.362 1.00 15.98 105 THR D CA 1
ATOM 4321 C C . THR D 1 105 ? 52.028 58.204 22.442 1.00 16.15 105 THR D C 1
ATOM 4322 O O . THR D 1 105 ? 52.684 57.667 21.559 1.00 17.17 105 THR D O 1
ATOM 4326 N N . SER D 1 106 ? 50.739 57.963 22.641 1.00 17.22 106 SER D N 1
ATOM 4327 C CA . SER D 1 106 ? 50.019 56.950 21.867 1.00 16.29 106 SER D CA 1
ATOM 4328 C C . SER D 1 106 ? 48.545 57.306 21.870 1.00 16.08 106 SER D C 1
ATOM 4329 O O . SER D 1 106 ? 48.079 57.988 22.738 1.00 16.75 106 SER D O 1
ATOM 4332 N N . TRP D 1 107 ? 47.848 56.755 20.878 1.00 16.50 107 TRP D N 1
ATOM 4333 C CA . TRP D 1 107 ? 46.374 56.882 20.789 1.00 17.42 107 TRP D CA 1
ATOM 4334 C C . TRP D 1 107 ? 45.826 55.667 20.059 1.00 17.98 107 TRP D C 1
ATOM 4335 O O . TRP D 1 107 ? 46.490 55.100 19.228 1.00 18.26 107 TRP D O 1
ATOM 4346 N N . LEU D 1 108 ? 44.564 55.356 20.344 1.00 21.02 108 LEU D N 1
ATOM 4347 C CA . LEU D 1 108 ? 43.820 54.250 19.700 1.00 24.61 108 LEU D CA 1
ATOM 4348 C C . LEU D 1 108 ? 42.893 54.862 18.652 1.00 26.20 108 LEU D C 1
ATOM 4349 O O . LEU D 1 108 ? 42.173 55.824 18.980 1.00 28.85 108 LEU D O 1
ATOM 4354 N N . ASP D 1 109 ? 42.941 54.345 17.451 1.00 25.55 109 ASP D N 1
ATOM 4355 C CA . ASP D 1 109 ? 41.998 54.798 16.390 1.00 26.90 109 ASP D CA 1
ATOM 4356 C C . ASP D 1 109 ? 40.675 54.014 16.566 1.00 29.70 109 ASP D C 1
ATOM 4357 O O . ASP D 1 109 ? 40.567 53.123 17.439 1.00 29.84 109 ASP D O 1
ATOM 4362 N N . LYS D 1 110 ? 39.702 54.340 15.700 1.00 35.28 110 LYS D N 1
ATOM 4363 C CA . LYS D 1 110 ? 38.314 53.790 15.792 1.00 40.47 110 LYS D CA 1
ATOM 4364 C C . LYS D 1 110 ? 38.346 52.268 15.593 1.00 37.64 110 LYS D C 1
ATOM 4365 O O . LYS D 1 110 ? 37.403 51.604 16.067 1.00 38.68 110 LYS D O 1
ATOM 4371 N N . ASN D 1 111 ? 39.353 51.729 14.904 1.00 34.57 111 ASN D N 1
ATOM 4372 C CA . ASN D 1 111 ? 39.461 50.282 14.608 1.00 34.27 111 ASN D CA 1
ATOM 4373 C C . ASN D 1 111 ? 40.198 49.552 15.721 1.00 31.11 111 ASN D C 1
ATOM 4374 O O . ASN D 1 111 ? 40.440 48.357 15.544 1.00 33.63 111 ASN D O 1
ATOM 4379 N N . GLY D 1 112 ? 40.606 50.244 16.800 1.00 30.14 112 GLY D N 1
ATOM 4380 C CA . GLY D 1 112 ? 41.339 49.607 17.902 1.00 31.14 112 GLY D CA 1
ATOM 4381 C C . GLY D 1 112 ? 42.816 49.420 17.603 1.00 28.40 112 GLY D C 1
ATOM 4382 O O . GLY D 1 112 ? 43.453 48.657 18.329 1.00 30.71 112 GLY D O 1
ATOM 4383 N N . GLN D 1 113 ? 43.346 50.086 16.580 1.00 27.43 113 GLN D N 1
ATOM 4384 C CA . GLN D 1 113 ? 44.778 49.991 16.236 1.00 22.87 113 GLN D CA 1
ATOM 4385 C C . GLN D 1 113 ? 45.497 51.083 17.050 1.00 21.43 113 GLN D C 1
ATOM 4386 O O . GLN D 1 113 ? 45.119 52.249 16.968 1.00 22.91 113 GLN D O 1
ATOM 4392 N N . ILE D 1 114 ? 46.510 50.658 17.813 1.00 20.16 114 ILE D N 1
ATOM 4393 C CA . ILE D 1 114 ? 47.351 51.641 18.557 1.00 20.02 114 ILE D CA 1
ATOM 4394 C C . ILE D 1 114 ? 48.287 52.327 17.576 1.00 19.23 114 ILE D C 1
ATOM 4395 O O . ILE D 1 114 ? 48.827 51.711 16.656 1.00 20.08 114 ILE D O 1
ATOM 4400 N N . HIS D 1 115 ? 48.501 53.616 17.807 1.00 18.01 115 HIS D N 1
ATOM 4401 C CA . HIS D 1 115 ? 49.534 54.421 17.139 1.00 17.51 115 HIS D CA 1
ATOM 4402 C C . HIS D 1 115 ? 50.468 54.959 18.237 1.00 17.54 115 HIS D C 1
ATOM 4403 O O . HIS D 1 115 ? 49.946 55.453 19.253 1.00 18.39 115 HIS D O 1
ATOM 4410 N N . ILE D 1 116 ? 51.752 54.832 18.028 1.00 15.71 116 ILE D N 1
ATOM 4411 C CA . ILE D 1 116 ? 52.769 55.293 19.018 1.00 17.10 116 ILE D CA 1
ATOM 4412 C C . ILE D 1 116 ? 53.710 56.255 18.318 1.00 16.45 116 ILE D C 1
ATOM 4413 O O . ILE D 1 116 ? 54.095 56.021 17.162 1.00 15.34 116 ILE D O 1
ATOM 4418 N N . ARG D 1 117 ? 54.099 57.317 19.031 1.00 16.60 117 ARG D N 1
ATOM 4419 C CA . ARG D 1 117 ? 55.153 58.215 18.576 1.00 16.69 117 ARG D CA 1
ATOM 4420 C C . ARG D 1 117 ? 56.185 58.344 19.696 1.00 15.51 117 ARG D C 1
ATOM 4421 O O . ARG D 1 117 ? 55.806 58.617 20.842 1.00 16.12 117 ARG D O 1
ATOM 4429 N N . VAL D 1 118 ? 57.435 58.137 19.342 1.00 15.50 118 VAL D N 1
ATOM 4430 C CA . VAL D 1 118 ? 58.582 58.168 20.285 1.00 16.16 118 VAL D CA 1
ATOM 4431 C C . VAL D 1 118 ? 59.527 59.252 19.810 1.00 16.77 118 VAL D C 1
ATOM 4432 O O . VAL D 1 118 ? 59.818 59.281 18.578 1.00 16.63 118 VAL D O 1
ATOM 4436 N N . TYR D 1 119 ? 60.041 60.098 20.698 1.00 15.06 119 TYR D N 1
ATOM 4437 C CA . TYR D 1 119 ? 60.899 61.218 20.321 1.00 16.20 119 TYR D CA 1
ATOM 4438 C C . TYR D 1 119 ? 62.191 61.148 21.135 1.00 14.94 119 TYR D C 1
ATOM 4439 O O . TYR D 1 119 ? 62.160 60.961 22.360 1.00 15.68 119 TYR D O 1
ATOM 4448 N N . ALA D 1 120 ? 63.312 61.305 20.448 1.00 15.23 120 ALA D N 1
ATOM 4449 C CA . ALA D 1 120 ? 64.618 61.362 21.134 1.00 16.02 120 ALA D CA 1
ATOM 4450 C C . ALA D 1 120 ? 65.636 62.008 20.223 1.00 18.19 120 ALA D C 1
ATOM 4451 O O . ALA D 1 120 ? 65.616 61.750 18.999 1.00 17.80 120 ALA D O 1
ATOM 4453 N N . TYR D 1 121 ? 66.601 62.696 20.804 1.00 17.24 121 TYR D N 1
ATOM 4454 C CA . TYR D 1 121 ? 67.812 63.060 20.036 1.00 17.68 121 TYR D CA 1
ATOM 4455 C C . TYR D 1 121 ? 68.563 61.826 19.564 1.00 17.54 121 TYR D C 1
ATOM 4456 O O . TYR D 1 121 ? 68.609 60.821 20.307 1.00 19.10 121 TYR D O 1
ATOM 4465 N N . ASN D 1 122 ? 69.189 61.916 18.394 1.00 17.33 122 ASN D N 1
ATOM 4466 C CA . ASN D 1 122 ? 70.053 60.804 17.914 1.00 18.38 122 ASN D CA 1
ATOM 4467 C C . ASN D 1 122 ? 71.523 61.189 18.029 1.00 20.37 122 ASN D C 1
ATOM 4468 O O . ASN D 1 122 ? 71.865 62.216 18.654 1.00 18.49 122 ASN D O 1
ATOM 4473 N N . GLN D 1 123 ? 72.378 60.395 17.422 1.00 18.91 123 GLN D N 1
ATOM 4474 C CA . GLN D 1 123 ? 73.845 60.552 17.598 1.00 19.76 123 GLN D CA 1
ATOM 4475 C C . GLN D 1 123 ? 74.306 61.855 16.920 1.00 19.64 123 GLN D C 1
ATOM 4476 O O . GLN D 1 123 ? 75.382 62.374 17.275 1.00 20.31 123 GLN D O 1
ATOM 4482 N N . ASP D 1 124 ? 73.542 62.368 15.945 1.00 20.04 124 ASP D N 1
ATOM 4483 C CA . ASP D 1 124 ? 73.874 63.594 15.209 1.00 19.98 124 ASP D CA 1
ATOM 4484 C C . ASP D 1 124 ? 73.265 64.822 15.884 1.00 19.08 124 ASP D C 1
ATOM 4485 O O . ASP D 1 124 ? 73.251 65.934 15.291 1.00 17.62 124 ASP D O 1
ATOM 4490 N N . ASN D 1 125 ? 72.733 64.665 17.118 1.00 18.26 125 ASN D N 1
ATOM 4491 C CA . ASN D 1 125 ? 72.036 65.772 17.846 1.00 18.31 125 ASN D CA 1
ATOM 4492 C C . ASN D 1 125 ? 70.830 66.261 17.046 1.00 17.19 125 ASN D C 1
ATOM 4493 O O . ASN D 1 125 ? 70.518 67.414 17.041 1.00 18.22 125 ASN D O 1
ATOM 4498 N N . VAL D 1 126 ? 70.142 65.344 16.364 1.00 19.25 126 VAL D N 1
ATOM 4499 C CA . VAL D 1 126 ? 68.870 65.650 15.682 1.00 17.93 126 VAL D CA 1
ATOM 4500 C C . VAL D 1 126 ? 67.733 65.047 16.484 1.00 17.13 126 VAL D C 1
ATOM 4501 O O . VAL D 1 126 ? 67.782 63.859 16.797 1.00 18.32 126 VAL D O 1
ATOM 4505 N N . GLN D 1 127 ? 66.731 65.859 16.785 1.00 17.42 127 GLN D N 1
ATOM 4506 C CA . GLN D 1 127 ? 65.498 65.334 17.434 1.00 18.09 127 GLN D CA 1
ATOM 4507 C C . GLN D 1 127 ? 64.719 64.511 16.400 1.00 19.41 127 GLN D C 1
ATOM 4508 O O . GLN D 1 127 ? 64.357 65.035 15.340 1.00 20.50 127 GLN D O 1
ATOM 4514 N N . LYS D 1 128 ? 64.539 63.211 16.660 1.00 17.00 128 LYS D N 1
ATOM 4515 C CA . LYS D 1 128 ? 63.871 62.304 15.759 1.00 17.88 128 LYS D CA 1
ATOM 4516 C C . LYS D 1 128 ? 62.571 61.807 16.355 1.00 18.03 128 LYS D C 1
ATOM 4517 O O . LYS D 1 128 ? 62.481 61.647 17.585 1.00 17.19 128 LYS D O 1
ATOM 4523 N N . GLU D 1 129 ? 61.581 61.600 15.491 1.00 17.12 129 GLU D N 1
ATOM 4524 C CA . GLU D 1 129 ? 60.323 60.940 15.800 1.00 16.31 129 GLU D CA 1
ATOM 4525 C C . GLU D 1 129 ? 60.302 59.574 15.150 1.00 18.53 129 GLU D C 1
ATOM 4526 O O . GLU D 1 129 ? 60.545 59.501 13.947 1.00 17.92 129 GLU D O 1
ATOM 4532 N N . TYR D 1 130 ? 59.959 58.553 15.917 1.00 17.60 130 TYR D N 1
ATOM 4533 C CA . TYR D 1 130 ? 59.784 57.168 15.401 1.00 17.31 130 TYR D CA 1
ATOM 4534 C C . TYR D 1 130 ? 58.334 56.823 15.572 1.00 17.58 130 TYR D C 1
ATOM 4535 O O . TYR D 1 130 ? 57.695 57.129 16.636 1.00 17.12 130 TYR D O 1
ATOM 4544 N N . CYS D 1 131 ? 57.749 56.247 14.516 1.00 15.93 131 CYS D N 1
ATOM 4545 C CA . CYS D 1 131 ? 56.297 56.116 14.405 1.00 15.97 131 CYS D CA 1
ATOM 4546 C C . CYS D 1 131 ? 55.914 54.641 14.231 1.00 17.42 131 CYS D C 1
ATOM 4547 O O . CYS D 1 131 ? 56.548 53.930 13.395 1.00 20.32 131 CYS D O 1
ATOM 4550 N N . TRP D 1 132 ? 54.898 54.237 14.986 1.00 17.30 132 TRP D N 1
ATOM 4551 C CA . TRP D 1 132 ? 54.267 52.909 14.815 1.00 17.18 132 TRP D CA 1
ATOM 4552 C C . TRP D 1 132 ? 52.790 53.117 14.541 1.00 18.08 132 TRP D C 1
ATOM 4553 O O . TRP D 1 132 ? 52.062 53.741 15.335 1.00 18.99 132 TRP D O 1
ATOM 4564 N N . ASP D 1 133 ? 52.325 52.502 13.428 1.00 19.34 133 ASP D N 1
ATOM 4565 C CA . ASP D 1 133 ? 50.891 52.516 13.072 1.00 19.75 133 ASP D CA 1
ATOM 4566 C C . ASP D 1 133 ? 50.387 51.078 12.886 1.00 20.81 133 ASP D C 1
ATOM 4567 O O . ASP D 1 133 ? 49.267 50.939 12.388 1.00 24.36 133 ASP D O 1
ATOM 4572 N N . GLY D 1 134 ? 51.186 50.086 13.268 1.00 20.78 134 GLY D N 1
ATOM 4573 C CA . GLY D 1 134 ? 50.745 48.676 13.275 1.00 22.84 134 GLY D CA 1
ATOM 4574 C C . GLY D 1 134 ? 51.547 47.768 12.393 1.00 26.26 134 GLY D C 1
ATOM 4575 O O . GLY D 1 134 ? 51.267 46.554 12.436 1.00 26.51 134 GLY D O 1
ATOM 4576 N N A SER D 1 135 ? 52.530 48.248 11.637 0.60 25.43 135 SER D N 1
ATOM 4577 N N B SER D 1 135 ? 52.537 48.230 11.627 0.40 25.79 135 SER D N 1
ATOM 4578 C CA A SER D 1 135 ? 53.313 47.379 10.719 0.60 29.14 135 SER D CA 1
ATOM 4579 C CA B SER D 1 135 ? 53.339 47.306 10.769 0.40 28.59 135 SER D CA 1
ATOM 4580 C C A SER D 1 135 ? 54.808 47.405 11.067 0.60 27.46 135 SER D C 1
ATOM 4581 C C B SER D 1 135 ? 54.831 47.386 11.082 0.40 27.15 135 SER D C 1
ATOM 4582 O O A SER D 1 135 ? 55.356 46.380 11.449 0.60 28.58 135 SER D O 1
ATOM 4583 O O B SER D 1 135 ? 55.399 46.361 11.477 0.40 28.12 135 SER D O 1
ATOM 4588 N N . LYS D 1 136 ? 55.467 48.526 10.837 1.00 24.81 136 LYS D N 1
ATOM 4589 C CA . LYS D 1 136 ? 56.927 48.667 11.032 1.00 23.99 136 LYS D CA 1
ATOM 4590 C C . LYS D 1 136 ? 57.153 50.071 11.602 1.00 22.43 136 LYS D C 1
ATOM 4591 O O . LYS D 1 136 ? 56.362 50.989 11.310 1.00 24.23 136 LYS D O 1
ATOM 4597 N N . TRP D 1 137 ? 58.197 50.217 12.405 1.00 21.25 137 TRP D N 1
ATOM 4598 C CA . TRP D 1 137 ? 58.603 51.566 12.832 1.00 21.22 137 TRP D CA 1
ATOM 4599 C C . TRP D 1 137 ? 59.167 52.323 11.620 1.00 20.69 137 TRP D C 1
ATOM 4600 O O . TRP D 1 137 ? 59.974 51.752 10.863 1.00 21.81 137 TRP D O 1
ATOM 4611 N N . TYR D 1 138 ? 58.849 53.603 11.523 1.00 19.60 138 TYR D N 1
ATOM 4612 C CA . TYR D 1 138 ? 59.440 54.481 10.503 1.00 19.35 138 TYR D CA 1
ATOM 4613 C C . TYR D 1 138 ? 59.757 55.837 11.130 1.00 20.40 138 TYR D C 1
ATOM 4614 O O . TYR D 1 138 ? 59.099 56.267 12.115 1.00 18.61 138 TYR D O 1
ATOM 4623 N N . VAL D 1 139 ? 60.689 56.525 10.508 1.00 20.26 139 VAL D N 1
ATOM 4624 C CA . VAL D 1 139 ? 61.049 57.903 10.940 1.00 19.05 139 VAL D CA 1
ATOM 4625 C C . VAL D 1 139 ? 59.953 58.839 10.454 1.00 21.57 139 VAL D C 1
ATOM 4626 O O . VAL D 1 139 ? 59.642 58.862 9.218 1.00 20.36 139 VAL D O 1
ATOM 4630 N N . GLY D 1 140 ? 59.390 59.615 11.378 1.00 18.89 140 GLY D N 1
ATOM 4631 C CA . GLY D 1 140 ? 58.287 60.534 11.095 1.00 17.02 140 GLY D CA 1
ATOM 4632 C C . GLY D 1 140 ? 58.760 61.856 10.542 1.00 18.19 140 GLY D C 1
ATOM 4633 O O . GLY D 1 140 ? 59.985 62.132 10.504 1.00 18.07 140 GLY D O 1
ATOM 4634 N N . ALA D 1 141 ? 57.808 62.699 10.227 1.00 17.43 141 ALA D N 1
ATOM 4635 C CA . ALA D 1 141 ? 58.067 64.038 9.633 1.00 20.12 141 ALA D CA 1
ATOM 4636 C C . ALA D 1 141 ? 58.518 65.041 10.688 1.00 20.45 141 ALA D C 1
ATOM 4637 O O . ALA D 1 141 ? 58.957 66.170 10.321 1.00 20.13 141 ALA D O 1
ATOM 4639 N N . TYR D 1 142 ? 58.402 64.724 11.991 1.00 16.90 142 TYR D N 1
ATOM 4640 C CA . TYR D 1 142 ? 58.709 65.732 13.011 1.00 17.38 142 TYR D CA 1
ATOM 4641 C C . TYR D 1 142 ? 60.106 66.294 12.820 1.00 15.67 142 TYR D C 1
ATOM 4642 O O . TYR D 1 142 ? 61.056 65.560 12.615 1.00 17.89 142 TYR D O 1
ATOM 4651 N N . THR D 1 143 ? 60.206 67.623 12.974 1.00 15.91 143 THR D N 1
ATOM 4652 C CA . THR D 1 143 ? 61.450 68.352 13.216 1.00 17.36 143 THR D CA 1
ATOM 4653 C C . THR D 1 143 ? 61.199 69.403 14.276 1.00 17.41 143 THR D C 1
ATOM 4654 O O . THR D 1 143 ? 60.048 69.805 14.492 1.00 18.67 143 THR D O 1
ATOM 4658 N N . GLU D 1 144 ? 62.266 69.890 14.893 1.00 20.71 144 GLU D N 1
ATOM 4659 C CA . GLU D 1 144 ? 62.162 71.100 15.722 1.00 21.46 144 GLU D CA 1
ATOM 4660 C C . GLU D 1 144 ? 62.019 72.313 14.777 1.00 22.90 144 GLU D C 1
ATOM 4661 O O . GLU D 1 144 ? 62.009 72.214 13.520 1.00 21.38 144 GLU D O 1
ATOM 4668 N N . GLY E 1 2 ? 60.312 87.119 4.520 1.00 20.72 2 GLY E N 1
ATOM 4669 C CA . GLY E 1 2 ? 61.657 87.616 4.205 1.00 19.01 2 GLY E CA 1
ATOM 4670 C C . GLY E 1 2 ? 62.725 86.550 4.341 1.00 18.89 2 GLY E C 1
ATOM 4671 O O . GLY E 1 2 ? 62.556 85.649 5.156 1.00 19.15 2 GLY E O 1
ATOM 4672 N N . ALA E 1 3 ? 63.753 86.630 3.520 1.00 16.75 3 ALA E N 1
ATOM 4673 C CA . ALA E 1 3 ? 64.875 85.672 3.573 1.00 16.74 3 ALA E CA 1
ATOM 4674 C C . ALA E 1 3 ? 66.150 86.460 3.567 1.00 18.82 3 ALA E C 1
ATOM 4675 O O . ALA E 1 3 ? 66.314 87.367 2.675 1.00 19.19 3 ALA E O 1
ATOM 4677 N N . THR E 1 4 ? 67.107 86.109 4.414 1.00 16.30 4 THR E N 1
ATOM 4678 C CA . THR E 1 4 ? 68.453 86.703 4.341 1.00 17.56 4 THR E CA 1
ATOM 4679 C C . THR E 1 4 ? 69.461 85.599 4.633 1.00 18.21 4 THR E C 1
ATOM 4680 O O . THR E 1 4 ? 69.089 84.531 5.163 1.00 17.90 4 THR E O 1
ATOM 4684 N N . SER E 1 5 ? 70.687 85.780 4.180 1.00 16.63 5 SER E N 1
ATOM 4685 C CA . SER E 1 5 ? 71.728 84.769 4.363 1.00 17.28 5 SER E CA 1
ATOM 4686 C C . SER E 1 5 ? 73.091 85.437 4.394 1.00 17.71 5 SER E C 1
ATOM 4687 O O . SER E 1 5 ? 73.225 86.587 3.915 1.00 18.60 5 SER E O 1
ATOM 4690 N N . TRP E 1 6 ? 74.051 84.735 4.985 1.00 17.16 6 TRP E N 1
ATOM 4691 C CA . TRP E 1 6 ? 75.450 85.190 4.991 1.00 18.92 6 TRP E CA 1
ATOM 4692 C C . TRP E 1 6 ? 76.368 83.987 5.073 1.00 19.70 6 TRP E C 1
ATOM 4693 O O . TRP E 1 6 ? 75.976 82.940 5.522 1.00 17.91 6 TRP E O 1
ATOM 4704 N N . LEU E 1 7 ? 77.593 84.187 4.589 1.00 20.13 7 LEU E N 1
ATOM 4705 C CA . LEU E 1 7 ? 78.655 83.180 4.671 1.00 23.79 7 LEU E CA 1
ATOM 4706 C C . LEU E 1 7 ? 79.598 83.534 5.802 1.00 24.34 7 LEU E C 1
ATOM 4707 O O . LEU E 1 7 ? 79.997 84.697 5.926 1.00 26.04 7 LEU E O 1
ATOM 4712 N N . ASP E 1 8 ? 79.909 82.575 6.638 1.00 25.80 8 ASP E N 1
ATOM 4713 C CA . ASP E 1 8 ? 80.916 82.840 7.703 1.00 27.75 8 ASP E CA 1
ATOM 4714 C C . ASP E 1 8 ? 82.320 82.618 7.095 1.00 29.81 8 ASP E C 1
ATOM 4715 O O . ASP E 1 8 ? 82.445 82.230 5.914 1.00 28.86 8 ASP E O 1
ATOM 4720 N N . GLY E 1 9 ? 83.324 82.832 7.928 1.00 36.24 9 GLY E N 1
ATOM 4721 C CA . GLY E 1 9 ? 84.734 82.735 7.500 1.00 36.08 9 GLY E CA 1
ATOM 4722 C C . GLY E 1 9 ? 85.126 81.341 7.056 1.00 37.86 9 GLY E C 1
ATOM 4723 O O . GLY E 1 9 ? 86.130 81.233 6.342 1.00 41.32 9 GLY E O 1
ATOM 4724 N N A SER E 1 10 ? 84.376 80.299 7.430 0.40 35.53 10 SER E N 1
ATOM 4725 N N B SER E 1 10 ? 84.380 80.300 7.437 0.60 35.04 10 SER E N 1
ATOM 4726 C CA A SER E 1 10 ? 84.643 78.895 7.019 0.40 33.01 10 SER E CA 1
ATOM 4727 C CA B SER E 1 10 ? 84.627 78.891 7.019 0.60 31.79 10 SER E CA 1
ATOM 4728 C C A SER E 1 10 ? 83.925 78.538 5.716 0.40 33.54 10 SER E C 1
ATOM 4729 C C B SER E 1 10 ? 83.926 78.538 5.710 0.60 33.68 10 SER E C 1
ATOM 4730 O O A SER E 1 10 ? 84.068 77.390 5.253 0.40 33.74 10 SER E O 1
ATOM 4731 O O B SER E 1 10 ? 84.042 77.374 5.265 0.60 34.16 10 SER E O 1
ATOM 4736 N N . GLY E 1 11 ? 83.143 79.457 5.142 1.00 30.73 11 GLY E N 1
ATOM 4737 C CA . GLY E 1 11 ? 82.384 79.171 3.918 1.00 31.68 11 GLY E CA 1
ATOM 4738 C C . GLY E 1 11 ? 81.056 78.486 4.196 1.00 27.00 11 GLY E C 1
ATOM 4739 O O . GLY E 1 11 ? 80.462 77.954 3.248 1.00 30.01 11 GLY E O 1
ATOM 4740 N N . GLN E 1 12 ? 80.621 78.453 5.449 1.00 24.44 12 GLN E N 1
ATOM 4741 C CA . GLN E 1 12 ? 79.320 77.873 5.829 1.00 23.22 12 GLN E CA 1
ATOM 4742 C C . GLN E 1 12 ? 78.222 78.936 5.613 1.00 21.20 12 GLN E C 1
ATOM 4743 O O . GLN E 1 12 ? 78.318 80.007 6.209 1.00 22.38 12 GLN E O 1
ATOM 4749 N N . ILE E 1 13 ? 77.179 78.537 4.891 1.00 22.00 13 ILE E N 1
ATOM 4750 C CA . ILE E 1 13 ? 75.979 79.405 4.720 1.00 19.35 13 ILE E CA 1
ATOM 4751 C C . ILE E 1 13 ? 75.097 79.372 5.986 1.00 19.44 13 ILE E C 1
ATOM 4752 O O . ILE E 1 13 ? 74.913 78.347 6.597 1.00 21.07 13 ILE E O 1
ATOM 4757 N N . HIS E 1 14 ? 74.576 80.538 6.327 1.00 17.55 14 HIS E N 1
ATOM 4758 C CA . HIS E 1 14 ? 73.544 80.706 7.369 1.00 19.35 14 HIS E CA 1
ATOM 4759 C C . HIS E 1 14 ? 72.324 81.323 6.700 1.00 18.50 14 HIS E C 1
ATOM 4760 O O . HIS E 1 14 ? 72.511 82.306 5.967 1.00 18.15 14 HIS E O 1
ATOM 4767 N N . LEU E 1 15 ? 71.150 80.757 6.957 1.00 17.27 15 LEU E N 1
ATOM 4768 C CA . LEU E 1 15 ? 69.884 81.281 6.396 1.00 16.72 15 LEU E CA 1
ATOM 4769 C C . LEU E 1 15 ? 69.005 81.697 7.568 1.00 17.37 15 LEU E C 1
ATOM 4770 O O . LEU E 1 15 ? 68.912 80.999 8.599 1.00 16.62 15 LEU E O 1
ATOM 4775 N N . ARG E 1 16 ? 68.273 82.809 7.391 1.00 15.93 16 ARG E N 1
ATOM 4776 C CA . ARG E 1 16 ? 67.229 83.205 8.333 1.00 16.12 16 ARG E CA 1
ATOM 4777 C C . ARG E 1 16 ? 65.988 83.550 7.524 1.00 15.48 16 ARG E C 1
ATOM 4778 O O . ARG E 1 16 ? 66.055 84.449 6.648 1.00 16.88 16 ARG E O 1
ATOM 4786 N N . ILE E 1 17 ? 64.894 82.910 7.836 1.00 16.14 17 ILE E N 1
ATOM 4787 C CA . ILE E 1 17 ? 63.621 83.028 7.085 1.00 14.05 17 ILE E CA 1
ATOM 4788 C C . ILE E 1 17 ? 62.543 83.521 8.036 1.00 15.17 17 ILE E C 1
ATOM 4789 O O . ILE E 1 17 ? 62.305 82.895 9.083 1.00 16.08 17 ILE E O 1
ATOM 4794 N N . TYR E 1 18 ? 61.910 84.639 7.675 1.00 14.77 18 TYR E N 1
ATOM 4795 C CA . TYR E 1 18 ? 60.930 85.351 8.528 1.00 15.03 18 TYR E CA 1
ATOM 4796 C C . TYR E 1 18 ? 59.547 85.233 7.903 1.00 15.04 18 TYR E C 1
ATOM 4797 O O . TYR E 1 18 ? 59.402 85.533 6.683 1.00 16.24 18 TYR E O 1
ATOM 4806 N N . SER E 1 19 ? 58.551 84.932 8.702 1.00 15.50 19 SER E N 1
ATOM 4807 C CA . SER E 1 19 ? 57.181 84.856 8.217 1.00 14.51 19 SER E CA 1
ATOM 4808 C C . SER E 1 19 ? 56.204 85.251 9.315 1.00 16.78 19 SER E C 1
ATOM 4809 O O . SER E 1 19 ? 56.569 85.277 10.480 1.00 16.26 19 SER E O 1
ATOM 4812 N N . LEU E 1 20 ? 54.970 85.558 8.951 1.00 16.10 20 LEU E N 1
ATOM 4813 C CA . LEU E 1 20 ? 53.897 85.916 9.899 1.00 15.30 20 LEU E CA 1
ATOM 4814 C C . LEU E 1 20 ? 53.121 84.680 10.232 1.00 16.59 20 LEU E C 1
ATOM 4815 O O . LEU E 1 20 ? 52.555 84.040 9.313 1.00 18.08 20 LEU E O 1
ATOM 4820 N N . GLN E 1 21 ? 53.046 84.283 11.502 1.00 16.07 21 GLN E N 1
ATOM 4821 C CA . GLN E 1 21 ? 52.307 83.059 11.873 1.00 17.63 21 GLN E CA 1
ATOM 4822 C C . GLN E 1 21 ? 50.804 83.289 11.756 1.00 17.98 21 GLN E C 1
ATOM 4823 O O . GLN E 1 21 ? 50.235 84.183 12.396 1.00 18.82 21 GLN E O 1
ATOM 4829 N N . GLN E 1 22 ? 50.172 82.411 11.004 1.00 17.68 22 GLN E N 1
ATOM 4830 C CA . GLN E 1 22 ? 48.720 82.416 10.825 1.00 17.85 22 GLN E CA 1
ATOM 4831 C C . GLN E 1 22 ? 48.006 82.196 12.144 1.00 19.96 22 GLN E C 1
ATOM 4832 O O . GLN E 1 22 ? 46.902 82.680 12.312 1.00 23.13 22 GLN E O 1
ATOM 4838 N N A SER E 1 23 ? 48.600 81.461 13.074 0.50 19.93 23 SER E N 1
ATOM 4839 N N B SER E 1 23 ? 48.604 81.478 13.097 0.50 19.97 23 SER E N 1
ATOM 4840 C CA A SER E 1 23 ? 47.957 81.037 14.336 0.50 19.09 23 SER E CA 1
ATOM 4841 C CA B SER E 1 23 ? 47.923 81.070 14.339 0.50 19.29 23 SER E CA 1
ATOM 4842 C C A SER E 1 23 ? 47.893 82.168 15.368 0.50 18.98 23 SER E C 1
ATOM 4843 C C B SER E 1 23 ? 47.897 82.180 15.377 0.50 19.05 23 SER E C 1
ATOM 4844 O O A SER E 1 23 ? 47.091 82.077 16.276 0.50 20.64 23 SER E O 1
ATOM 4845 O O B SER E 1 23 ? 47.114 82.076 16.266 0.50 20.52 23 SER E O 1
ATOM 4850 N N . ASN E 1 24 ? 48.825 83.134 15.353 1.00 19.18 24 ASN E N 1
ATOM 4851 C CA . ASN E 1 24 ? 48.874 84.110 16.460 1.00 17.29 24 ASN E CA 1
ATOM 4852 C C . ASN E 1 24 ? 49.275 85.504 16.018 1.00 17.47 24 ASN E C 1
ATOM 4853 O O . ASN E 1 24 ? 49.397 86.399 16.903 1.00 18.96 24 ASN E O 1
ATOM 4858 N N . GLY E 1 25 ? 49.516 85.740 14.740 1.00 18.81 25 GLY E N 1
ATOM 4859 C CA . GLY E 1 25 ? 49.844 87.093 14.275 1.00 16.16 25 GLY E CA 1
ATOM 4860 C C . GLY E 1 25 ? 51.194 87.562 14.766 1.00 16.55 25 GLY E C 1
ATOM 4861 O O . GLY E 1 25 ? 51.422 88.758 14.780 1.00 16.59 25 GLY E O 1
ATOM 4862 N N . LYS E 1 26 ? 52.072 86.645 15.133 1.00 15.08 26 LYS E N 1
ATOM 4863 C CA . LYS E 1 26 ? 53.451 86.960 15.550 1.00 15.09 26 LYS E CA 1
ATOM 4864 C C . LYS E 1 26 ? 54.458 86.512 14.501 1.00 15.29 26 LYS E C 1
ATOM 4865 O O . LYS E 1 26 ? 54.285 85.492 13.872 1.00 15.93 26 LYS E O 1
ATOM 4871 N N . LEU E 1 27 ? 55.545 87.239 14.396 1.00 15.47 27 LEU E N 1
ATOM 4872 C CA . LEU E 1 27 ? 56.620 86.843 13.464 1.00 14.32 27 LEU E CA 1
ATOM 4873 C C . LEU E 1 27 ? 57.333 85.580 13.929 1.00 15.27 27 LEU E C 1
ATOM 4874 O O . LEU E 1 27 ? 57.511 85.390 15.173 1.00 16.34 27 LEU E O 1
ATOM 4879 N N . LEU E 1 28 ? 57.593 84.712 12.956 1.00 15.24 28 LEU E N 1
ATOM 4880 C CA . LEU E 1 28 ? 58.354 83.463 13.095 1.00 15.26 28 LEU E CA 1
ATOM 4881 C C . LEU E 1 28 ? 59.739 83.663 12.492 1.00 15.56 28 LEU E C 1
ATOM 4882 O O . LEU E 1 28 ? 59.837 84.218 11.389 1.00 16.09 28 LEU E O 1
ATOM 4887 N N . GLU E 1 29 ? 60.772 83.105 13.088 1.00 15.01 29 GLU E N 1
ATOM 4888 C CA . GLU E 1 29 ? 62.126 83.034 12.493 1.00 15.20 29 GLU E CA 1
ATOM 4889 C C . GLU E 1 29 ? 62.564 81.574 12.438 1.00 15.65 29 GLU E C 1
ATOM 4890 O O . GLU E 1 29 ? 62.489 80.912 13.468 1.00 17.32 29 GLU E O 1
ATOM 4896 N N . ARG E 1 30 ? 62.939 81.111 11.271 1.00 15.35 30 ARG E N 1
ATOM 4897 C CA . ARG E 1 30 ? 63.489 79.754 11.066 1.00 16.42 30 ARG E CA 1
ATOM 4898 C C . ARG E 1 30 ? 64.926 79.901 10.643 1.00 16.74 30 ARG E C 1
ATOM 4899 O O . ARG E 1 30 ? 65.272 80.808 9.823 1.00 15.66 30 ARG E O 1
ATOM 4907 N N . CYS E 1 31 ? 65.812 79.056 11.162 1.00 15.95 31 CYS E N 1
ATOM 4908 C CA . CYS E 1 31 ? 67.265 79.260 11.057 1.00 15.06 31 CYS E CA 1
ATOM 4909 C C . CYS E 1 31 ? 67.933 78.004 10.493 1.00 16.49 31 CYS E C 1
ATOM 4910 O O . CYS E 1 31 ? 67.576 76.874 10.897 1.00 16.95 31 CYS E O 1
ATOM 4913 N N . TRP E 1 32 ? 68.933 78.195 9.647 1.00 17.35 32 TRP E N 1
ATOM 4914 C CA . TRP E 1 32 ? 69.839 77.147 9.163 1.00 17.64 32 TRP E CA 1
ATOM 4915 C C . TRP E 1 32 ? 71.254 77.585 9.405 1.00 18.90 32 TRP E C 1
ATOM 4916 O O . TRP E 1 32 ? 71.619 78.658 8.914 1.00 19.17 32 TRP E O 1
ATOM 4927 N N . ASP E 1 33 ? 72.048 76.810 10.160 1.00 18.95 33 ASP E N 1
ATOM 4928 C CA . ASP E 1 33 ? 73.463 77.161 10.378 1.00 19.43 33 ASP E CA 1
ATOM 4929 C C . ASP E 1 33 ? 74.415 76.061 9.915 1.00 18.76 33 ASP E C 1
ATOM 4930 O O . ASP E 1 33 ? 75.621 76.387 9.753 1.00 21.52 33 ASP E O 1
ATOM 4935 N N . SER E 1 34 ? 73.952 74.827 9.731 1.00 21.45 34 SER E N 1
ATOM 4936 C CA . SER E 1 34 ? 74.895 73.757 9.299 1.00 23.32 34 SER E CA 1
ATOM 4937 C C . SER E 1 34 ? 74.158 72.614 8.653 1.00 22.37 34 SER E C 1
ATOM 4938 O O . SER E 1 34 ? 74.482 72.298 7.498 1.00 25.80 34 SER E O 1
ATOM 4941 N N . ASN E 1 35 ? 73.229 71.990 9.348 1.00 23.23 35 ASN E N 1
ATOM 4942 C CA . ASN E 1 35 ? 72.665 70.733 8.835 1.00 24.36 35 ASN E CA 1
ATOM 4943 C C . ASN E 1 35 ? 71.154 70.631 9.015 1.00 24.06 35 ASN E C 1
ATOM 4944 O O . ASN E 1 35 ? 70.620 69.574 8.611 1.00 23.93 35 ASN E O 1
ATOM 4949 N N . LYS E 1 36 ? 70.481 71.628 9.610 1.00 22.16 36 LYS E N 1
ATOM 4950 C CA . LYS E 1 36 ? 69.060 71.462 9.872 1.00 18.95 36 LYS E CA 1
ATOM 4951 C C . LYS E 1 36 ? 68.416 72.815 10.166 1.00 17.47 36 LYS E C 1
ATOM 4952 O O . LYS E 1 36 ? 69.081 73.775 10.529 1.00 18.68 36 LYS E O 1
ATOM 4958 N N . TRP E 1 37 ? 67.109 72.821 10.027 1.00 18.22 37 TRP E N 1
ATOM 4959 C CA . TRP E 1 37 ? 66.286 73.990 10.395 1.00 18.38 37 TRP E CA 1
ATOM 4960 C C . TRP E 1 37 ? 65.921 73.940 11.876 1.00 19.64 37 TRP E C 1
ATOM 4961 O O . TRP E 1 37 ? 65.541 72.883 12.369 1.00 20.39 37 TRP E O 1
ATOM 4972 N N . TYR E 1 38 ? 65.946 75.078 12.536 1.00 18.43 38 TYR E N 1
ATOM 4973 C CA . TYR E 1 38 ? 65.497 75.225 13.921 1.00 19.46 38 TYR E CA 1
ATOM 4974 C C . TYR E 1 38 ? 64.878 76.581 14.152 1.00 20.01 38 TYR E C 1
ATOM 4975 O O . TYR E 1 38 ? 64.964 77.486 13.304 1.00 20.68 38 TYR E O 1
ATOM 4984 N N A ASP E 1 39 ? 64.220 76.722 15.291 0.60 17.40 39 ASP E N 1
ATOM 4985 N N B ASP E 1 39 ? 64.212 76.709 15.292 0.40 17.97 39 ASP E N 1
ATOM 4986 C CA A ASP E 1 39 ? 63.482 77.947 15.622 0.60 19.52 39 ASP E CA 1
ATOM 4987 C CA B ASP E 1 39 ? 63.473 77.930 15.683 0.40 19.37 39 ASP E CA 1
ATOM 4988 C C A ASP E 1 39 ? 64.422 79.048 16.111 0.60 22.13 39 ASP E C 1
ATOM 4989 C C B ASP E 1 39 ? 64.427 79.044 16.125 0.40 21.09 39 ASP E C 1
ATOM 4990 O O A ASP E 1 39 ? 65.195 78.823 17.061 0.60 22.70 39 ASP E O 1
ATOM 4991 O O B ASP E 1 39 ? 65.275 78.813 17.020 0.40 21.30 39 ASP E O 1
ATOM 5000 N N . GLY E 1 40 ? 64.245 80.263 15.618 1.00 18.98 40 GLY E N 1
ATOM 5001 C CA . GLY E 1 40 ? 65.088 81.384 16.035 1.00 20.13 40 GLY E CA 1
ATOM 5002 C C . GLY E 1 40 ? 64.495 82.141 17.232 1.00 19.16 40 GLY E C 1
ATOM 5003 O O . GLY E 1 40 ? 63.287 82.095 17.484 1.00 18.61 40 GLY E O 1
ATOM 5004 N N . ALA E 1 41 ? 65.337 82.942 17.854 1.00 19.45 41 ALA E N 1
ATOM 5005 C CA . ALA E 1 41 ? 64.991 83.727 19.071 1.00 19.25 41 ALA E CA 1
ATOM 5006 C C . ALA E 1 41 ? 63.885 84.756 18.814 1.00 18.13 41 ALA E C 1
ATOM 5007 O O . ALA E 1 41 ? 63.197 85.134 19.722 1.00 18.29 41 ALA E O 1
ATOM 5009 N N A LEU E 1 42 ? 63.748 85.230 17.577 0.50 18.01 42 LEU E N 1
ATOM 5010 N N B LEU E 1 42 ? 63.750 85.229 17.576 0.50 18.18 42 LEU E N 1
ATOM 5011 C CA A LEU E 1 42 ? 62.741 86.271 17.281 0.50 17.57 42 LEU E CA 1
ATOM 5012 C CA B LEU E 1 42 ? 62.732 86.259 17.263 0.50 17.93 42 LEU E CA 1
ATOM 5013 C C A LEU E 1 42 ? 61.342 85.675 17.446 0.50 16.54 42 LEU E C 1
ATOM 5014 C C B LEU E 1 42 ? 61.330 85.664 17.436 0.50 16.70 42 LEU E C 1
ATOM 5015 O O A LEU E 1 42 ? 60.426 86.453 17.757 0.50 16.25 42 LEU E O 1
ATOM 5016 O O B LEU E 1 42 ? 60.405 86.387 17.748 0.50 16.04 42 LEU E O 1
ATOM 5025 N N . THR E 1 43 ? 61.160 84.358 17.241 1.00 15.83 43 THR E N 1
ATOM 5026 C CA . THR E 1 43 ? 59.826 83.773 17.202 1.00 14.90 43 THR E CA 1
ATOM 5027 C C . THR E 1 43 ? 58.952 84.170 18.409 1.00 16.49 43 THR E C 1
ATOM 5028 O O . THR E 1 43 ? 59.417 84.070 19.564 1.00 16.72 43 THR E O 1
ATOM 5032 N N . ASN E 1 44 ? 57.723 84.630 18.140 1.00 15.51 44 ASN E N 1
ATOM 5033 C CA . ASN E 1 44 ? 56.662 84.903 19.134 1.00 16.80 44 ASN E CA 1
ATOM 5034 C C . ASN E 1 44 ? 56.941 86.191 19.921 1.00 18.86 44 ASN E C 1
ATOM 5035 O O . ASN E 1 44 ? 56.131 86.461 20.812 1.00 21.34 44 ASN E O 1
ATOM 5040 N N . GLN E 1 45 ? 57.968 86.944 19.611 1.00 18.97 45 GLN E N 1
ATOM 5041 C CA . GLN E 1 45 ? 58.210 88.191 20.379 1.00 17.42 45 GLN E CA 1
ATOM 5042 C C . GLN E 1 45 ? 57.353 89.367 19.890 1.00 20.58 45 GLN E C 1
ATOM 5043 O O . GLN E 1 45 ? 57.022 90.249 20.710 1.00 21.76 45 GLN E O 1
ATOM 5049 N N A PHE E 1 46 ? 57.079 89.440 18.583 0.50 16.99 46 PHE E N 1
ATOM 5050 N N B PHE E 1 46 ? 57.059 89.443 18.582 0.50 17.36 46 PHE E N 1
ATOM 5051 C CA A PHE E 1 46 ? 56.509 90.667 17.988 0.50 17.14 46 PHE E CA 1
ATOM 5052 C CA B PHE E 1 46 ? 56.538 90.687 17.967 0.50 17.78 46 PHE E CA 1
ATOM 5053 C C A PHE E 1 46 ? 55.307 90.362 17.111 0.50 17.79 46 PHE E C 1
ATOM 5054 C C B PHE E 1 46 ? 55.310 90.366 17.122 0.50 18.23 46 PHE E C 1
ATOM 5055 O O A PHE E 1 46 ? 55.373 89.461 16.242 0.50 17.15 46 PHE E O 1
ATOM 5056 O O B PHE E 1 46 ? 55.347 89.431 16.282 0.50 17.54 46 PHE E O 1
ATOM 5071 N N . SER E 1 47 ? 54.256 91.146 17.320 1.00 17.66 47 SER E N 1
ATOM 5072 C CA . SER E 1 47 ? 53.040 91.069 16.501 1.00 17.06 47 SER E CA 1
ATOM 5073 C C . SER E 1 47 ? 53.232 91.886 15.224 1.00 17.61 47 SER E C 1
ATOM 5074 O O . SER E 1 47 ? 53.860 92.968 15.226 1.00 17.80 47 SER E O 1
ATOM 5077 N N . ALA E 1 48 ? 52.613 91.458 14.155 1.00 16.00 48 ALA E N 1
ATOM 5078 C CA . ALA E 1 48 ? 52.613 92.151 12.865 1.00 16.50 48 ALA E CA 1
ATOM 5079 C C . ALA E 1 48 ? 51.342 91.786 12.100 1.00 17.53 48 ALA E C 1
ATOM 5080 O O . ALA E 1 48 ? 50.644 90.868 12.499 1.00 15.51 48 ALA E O 1
ATOM 5082 N N . ILE E 1 49 ? 51.081 92.524 11.041 1.00 16.33 49 ILE E N 1
ATOM 5083 C CA . ILE E 1 49 ? 49.907 92.306 10.168 1.00 15.34 49 ILE E CA 1
ATOM 5084 C C . ILE E 1 49 ? 50.347 92.124 8.716 1.00 17.57 49 ILE E C 1
ATOM 5085 O O . ILE E 1 49 ? 49.499 92.093 7.844 1.00 20.49 49 ILE E O 1
ATOM 5090 N N . SER E 1 50 ? 51.635 91.985 8.478 1.00 17.49 50 SER E N 1
ATOM 5091 C CA . SER E 1 50 ? 52.160 91.694 7.130 1.00 18.62 50 SER E CA 1
ATOM 5092 C C . SER E 1 50 ? 53.273 90.641 7.276 1.00 20.68 50 SER E C 1
ATOM 5093 O O . SER E 1 50 ? 53.728 90.398 8.404 1.00 20.82 50 SER E O 1
ATOM 5096 N N . GLY E 1 51 ? 53.790 90.247 6.131 1.00 21.53 51 GLY E N 1
ATOM 5097 C CA . GLY E 1 51 ? 55.065 89.539 6.107 1.00 21.11 51 GLY E CA 1
ATOM 5098 C C . GLY E 1 51 ? 56.201 90.467 6.460 1.00 21.32 51 GLY E C 1
ATOM 5099 O O . GLY E 1 51 ? 55.979 91.678 6.734 1.00 20.78 51 GLY E O 1
ATOM 5100 N N . ALA E 1 52 ? 57.413 89.980 6.300 1.00 18.88 52 ALA E N 1
ATOM 5101 C CA . ALA E 1 52 ? 58.574 90.723 6.756 1.00 20.32 52 ALA E CA 1
ATOM 5102 C C . ALA E 1 52 ? 59.589 90.767 5.628 1.00 20.49 52 ALA E C 1
ATOM 5103 O O . ALA E 1 52 ? 59.778 89.774 4.899 1.00 26.90 52 ALA E O 1
ATOM 5105 N N . GLY E 1 53 ? 60.175 91.911 5.416 1.00 17.19 53 GLY E N 1
ATOM 5106 C CA . GLY E 1 53 ? 61.387 92.032 4.632 1.00 16.40 53 GLY E CA 1
ATOM 5107 C C . GLY E 1 53 ? 62.592 91.982 5.531 1.00 17.99 53 GLY E C 1
ATOM 5108 O O . GLY E 1 53 ? 62.482 92.330 6.713 1.00 19.97 53 GLY E O 1
ATOM 5109 N N . ALA E 1 54 ? 63.690 91.436 5.061 1.00 16.41 54 ALA E N 1
ATOM 5110 C CA . ALA E 1 54 ? 64.869 91.259 5.912 1.00 16.39 54 ALA E CA 1
ATOM 5111 C C . ALA E 1 54 ? 66.122 91.653 5.128 1.00 19.14 54 ALA E C 1
ATOM 5112 O O . ALA E 1 54 ? 66.194 91.458 3.910 1.00 19.36 54 ALA E O 1
ATOM 5114 N N . THR E 1 55 ? 67.092 92.170 5.850 1.00 17.47 55 THR E N 1
ATOM 5115 C CA . THR E 1 55 ? 68.446 92.404 5.316 1.00 16.40 55 THR E CA 1
ATOM 5116 C C . THR E 1 55 ? 69.438 92.126 6.428 1.00 15.89 55 THR E C 1
ATOM 5117 O O . THR E 1 55 ? 69.047 92.106 7.600 1.00 17.49 55 THR E O 1
ATOM 5121 N N . SER E 1 56 ? 70.690 91.869 6.067 1.00 16.82 56 SER E N 1
ATOM 5122 C CA . SER E 1 56 ? 71.707 91.535 7.088 1.00 17.20 56 SER E CA 1
ATOM 5123 C C . SER E 1 56 ? 73.055 91.960 6.552 1.00 17.87 56 SER E C 1
ATOM 5124 O O . SER E 1 56 ? 73.208 92.062 5.351 1.00 18.82 56 SER E O 1
ATOM 5127 N N . TRP E 1 57 ? 74.018 92.120 7.464 1.00 18.50 57 TRP E N 1
ATOM 5128 C CA . TRP E 1 57 ? 75.401 92.415 7.043 1.00 17.33 57 TRP E CA 1
ATOM 5129 C C . TRP E 1 57 ? 76.340 91.880 8.101 1.00 20.69 57 TRP E C 1
ATOM 5130 O O . TRP E 1 57 ? 75.982 91.830 9.303 1.00 19.61 57 TRP E O 1
ATOM 5141 N N . LEU E 1 58 ? 77.561 91.600 7.669 1.00 20.81 58 LEU E N 1
ATOM 5142 C CA . LEU E 1 58 ? 78.645 91.159 8.592 1.00 24.02 58 LEU E CA 1
ATOM 5143 C C . LEU E 1 58 ? 79.559 92.336 8.890 1.00 27.62 58 LEU E C 1
ATOM 5144 O O . LEU E 1 58 ? 79.992 93.015 7.925 1.00 29.00 58 LEU E O 1
ATOM 5149 N N . ASP E 1 59 ? 79.832 92.597 10.170 1.00 23.19 59 ASP E N 1
ATOM 5150 C CA . ASP E 1 59 ? 80.835 93.628 10.513 1.00 24.42 59 ASP E CA 1
ATOM 5151 C C . ASP E 1 59 ? 82.255 93.010 10.401 1.00 26.26 59 ASP E C 1
ATOM 5152 O O . ASP E 1 59 ? 82.403 91.826 10.115 1.00 25.77 59 ASP E O 1
ATOM 5157 N N . SER E 1 60 ? 83.259 93.868 10.610 1.00 28.98 60 SER E N 1
ATOM 5158 C CA . SER E 1 60 ? 84.690 93.476 10.434 1.00 34.25 60 SER E CA 1
ATOM 5159 C C . SER E 1 60 ? 85.082 92.406 11.453 1.00 32.71 60 SER E C 1
ATOM 5160 O O . SER E 1 60 ? 86.086 91.711 11.224 1.00 34.07 60 SER E O 1
ATOM 5163 N N . SER E 1 61 ? 84.351 92.254 12.553 1.00 29.15 61 SER E N 1
ATOM 5164 C CA . SER E 1 61 ? 84.630 91.206 13.572 1.00 29.66 61 SER E CA 1
ATOM 5165 C C . SER E 1 61 ? 83.950 89.897 13.197 1.00 31.65 61 SER E C 1
ATOM 5166 O O . SER E 1 61 ? 84.119 88.914 13.958 1.00 32.70 61 SER E O 1
ATOM 5169 N N . GLY E 1 62 ? 83.158 89.853 12.100 1.00 28.27 62 GLY E N 1
ATOM 5170 C CA . GLY E 1 62 ? 82.440 88.626 11.736 1.00 26.16 62 GLY E CA 1
ATOM 5171 C C . GLY E 1 62 ? 81.095 88.477 12.462 1.00 25.20 62 GLY E C 1
ATOM 5172 O O . GLY E 1 62 ? 80.546 87.387 12.398 1.00 25.34 62 GLY E O 1
ATOM 5173 N N . GLN E 1 63 ? 80.629 89.511 13.139 1.00 24.02 63 GLN E N 1
ATOM 5174 C CA . GLN E 1 63 ? 79.327 89.507 13.819 1.00 21.71 63 GLN E CA 1
ATOM 5175 C C . GLN E 1 63 ? 78.237 89.847 12.787 1.00 20.42 63 GLN E C 1
ATOM 5176 O O . GLN E 1 63 ? 78.333 90.914 12.149 1.00 21.65 63 GLN E O 1
ATOM 5182 N N . ILE E 1 64 ? 77.219 89.022 12.695 1.00 20.41 64 ILE E N 1
ATOM 5183 C CA . ILE E 1 64 ? 76.019 89.292 11.854 1.00 21.11 64 ILE E CA 1
ATOM 5184 C C . ILE E 1 64 ? 75.121 90.330 12.529 1.00 19.89 64 ILE E C 1
ATOM 5185 O O . ILE E 1 64 ? 74.920 90.327 13.731 1.00 18.93 64 ILE E O 1
ATOM 5190 N N . HIS E 1 65 ? 74.579 91.212 11.700 1.00 18.61 65 HIS E N 1
ATOM 5191 C CA . HIS E 1 65 ? 73.543 92.191 12.096 1.00 18.20 65 HIS E CA 1
ATOM 5192 C C . HIS E 1 65 ? 72.349 91.931 11.182 1.00 18.70 65 HIS E C 1
ATOM 5193 O O . HIS E 1 65 ? 72.558 91.766 9.971 1.00 19.33 65 HIS E O 1
ATOM 5200 N N . ILE E 1 66 ? 71.167 91.863 11.749 1.00 16.95 66 ILE E N 1
ATOM 5201 C CA . ILE E 1 66 ? 69.941 91.575 10.968 1.00 17.43 66 ILE E CA 1
ATOM 5202 C C . ILE E 1 66 ? 68.949 92.692 11.230 1.00 18.43 66 ILE E C 1
ATOM 5203 O O . ILE E 1 66 ? 68.803 93.166 12.389 1.00 18.02 66 ILE E O 1
ATOM 5208 N N . ARG E 1 67 ? 68.226 93.079 10.197 1.00 17.20 67 ARG E N 1
ATOM 5209 C CA . ARG E 1 67 ? 67.115 94.027 10.344 1.00 15.79 67 ARG E CA 1
ATOM 5210 C C . ARG E 1 67 ? 65.909 93.423 9.610 1.00 15.24 67 ARG E C 1
ATOM 5211 O O . ARG E 1 67 ? 66.051 93.023 8.449 1.00 17.14 67 ARG E O 1
ATOM 5219 N N . VAL E 1 68 ? 64.772 93.408 10.290 1.00 15.44 68 VAL E N 1
ATOM 5220 C CA . VAL E 1 68 ? 63.518 92.816 9.788 1.00 16.25 68 VAL E CA 1
ATOM 5221 C C . VAL E 1 68 ? 62.487 93.933 9.823 1.00 17.92 68 VAL E C 1
ATOM 5222 O O . VAL E 1 68 ? 62.358 94.615 10.872 1.00 17.73 68 VAL E O 1
ATOM 5226 N N . TYR E 1 69 ? 61.678 94.039 8.765 1.00 15.93 69 TYR E N 1
ATOM 5227 C CA . TYR E 1 69 ? 60.716 95.151 8.593 1.00 15.88 69 TYR E CA 1
ATOM 5228 C C . TYR E 1 69 ? 59.348 94.592 8.267 1.00 16.70 69 TYR E C 1
ATOM 5229 O O . TYR E 1 69 ? 59.221 93.753 7.364 1.00 16.99 69 TYR E O 1
ATOM 5238 N N . ALA E 1 70 ? 58.368 94.999 9.038 1.00 15.71 70 ALA E N 1
ATOM 5239 C CA . ALA E 1 70 ? 56.999 94.504 8.855 1.00 16.11 70 ALA E CA 1
ATOM 5240 C C . ALA E 1 70 ? 56.043 95.629 9.132 1.00 16.23 70 ALA E C 1
ATOM 5241 O O . ALA E 1 70 ? 56.449 96.670 9.617 1.00 17.70 70 ALA E O 1
ATOM 5243 N N . ILE E 1 71 ? 54.763 95.386 8.910 1.00 15.54 71 ILE E N 1
ATOM 5244 C CA . ILE E 1 71 ? 53.722 96.356 9.318 1.00 15.78 71 ILE E CA 1
ATOM 5245 C C . ILE E 1 71 ? 53.229 95.930 10.705 1.00 16.11 71 ILE E C 1
ATOM 5246 O O . ILE E 1 71 ? 52.797 94.775 10.872 1.00 15.94 71 ILE E O 1
ATOM 5251 N N . GLY E 1 72 ? 53.277 96.824 11.663 1.00 17.18 72 GLY E N 1
ATOM 5252 C CA . GLY E 1 72 ? 52.794 96.549 13.018 1.00 15.51 72 GLY E CA 1
ATOM 5253 C C . GLY E 1 72 ? 51.300 96.646 13.162 1.00 16.64 72 GLY E C 1
ATOM 5254 O O . GLY E 1 72 ? 50.619 97.009 12.191 1.00 17.98 72 GLY E O 1
ATOM 5255 N N . THR E 1 73 ? 50.828 96.377 14.363 1.00 18.64 73 THR E N 1
ATOM 5256 C CA . THR E 1 73 ? 49.381 96.294 14.620 1.00 18.05 73 THR E CA 1
ATOM 5257 C C . THR E 1 73 ? 48.735 97.692 14.593 1.00 18.16 73 THR E C 1
ATOM 5258 O O . THR E 1 73 ? 47.472 97.747 14.585 1.00 19.05 73 THR E O 1
ATOM 5262 N N . ASP E 1 74 ? 49.532 98.749 14.534 1.00 18.61 74 ASP E N 1
ATOM 5263 C CA . ASP E 1 74 ? 48.994 100.127 14.371 1.00 21.21 74 ASP E CA 1
ATOM 5264 C C . ASP E 1 74 ? 49.077 100.601 12.913 1.00 19.09 74 ASP E C 1
ATOM 5265 O O . ASP E 1 74 ? 48.824 101.801 12.650 1.00 18.62 74 ASP E O 1
ATOM 5270 N N . GLY E 1 75 ? 49.419 99.739 11.951 1.00 18.57 75 GLY E N 1
ATOM 5271 C CA . GLY E 1 75 ? 49.478 100.142 10.541 1.00 17.36 75 GLY E CA 1
ATOM 5272 C C . GLY E 1 75 ? 50.792 100.822 10.190 1.00 17.45 75 GLY E C 1
ATOM 5273 O O . GLY E 1 75 ? 50.929 101.238 9.062 1.00 18.50 75 GLY E O 1
ATOM 5274 N N . LYS E 1 76 ?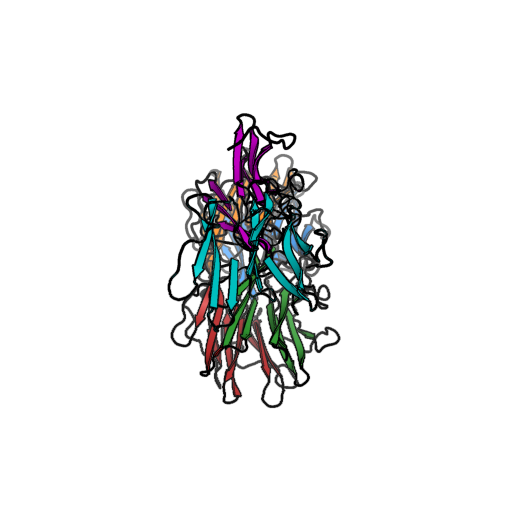 51.731 100.902 11.130 1.00 17.75 76 LYS E N 1
ATOM 5275 C CA . LYS E 1 76 ? 53.007 101.580 10.881 1.00 18.53 76 LYS E CA 1
ATOM 5276 C C . LYS E 1 76 ? 54.119 100.558 10.763 1.00 18.81 76 LYS E C 1
ATOM 5277 O O . LYS E 1 76 ? 54.077 99.486 11.432 1.00 19.33 76 LYS E O 1
ATOM 5283 N N . ILE E 1 77 ? 55.142 100.918 10.011 1.00 17.36 77 ILE E N 1
ATOM 5284 C CA . ILE E 1 77 ? 56.302 99.999 9.826 1.00 18.00 77 ILE E CA 1
ATOM 5285 C C . ILE E 1 77 ? 56.986 99.814 11.188 1.00 18.34 77 ILE E C 1
ATOM 5286 O O . ILE E 1 77 ? 57.232 100.805 11.921 1.00 19.40 77 ILE E O 1
ATOM 5291 N N A ILE E 1 78 ? 57.311 98.558 11.499 0.80 16.01 78 ILE E N 1
ATOM 5292 N N B ILE E 1 78 ? 57.307 98.558 11.501 0.20 17.03 78 ILE E N 1
ATOM 5293 C CA A ILE E 1 78 ? 58.147 98.195 12.664 0.80 17.80 78 ILE E CA 1
ATOM 5294 C CA B ILE E 1 78 ? 58.146 98.177 12.667 0.20 17.05 78 ILE E CA 1
ATOM 5295 C C A ILE E 1 78 ? 59.489 97.674 12.156 0.80 19.22 78 ILE E C 1
ATOM 5296 C C B ILE E 1 78 ? 59.493 97.679 12.141 0.20 17.58 78 ILE E C 1
ATOM 5297 O O A ILE E 1 78 ? 59.532 96.992 11.078 0.80 18.34 78 ILE E O 1
ATOM 5298 O O B ILE E 1 78 ? 59.540 97.034 11.052 0.20 17.41 78 ILE E O 1
ATOM 5307 N N . GLU E 1 79 ? 60.556 98.020 12.854 1.00 16.75 79 GLU E N 1
ATOM 5308 C CA . GLU E 1 79 ? 61.912 97.544 12.549 1.00 17.67 79 GLU E CA 1
ATOM 5309 C C . GLU E 1 79 ? 62.396 96.725 13.746 1.00 18.79 79 GLU E C 1
ATOM 5310 O O . GLU E 1 79 ? 62.377 97.250 14.884 1.00 18.47 79 GLU E O 1
ATOM 5316 N N . LEU E 1 80 ? 62.792 95.482 13.503 1.00 16.81 80 LEU E N 1
ATOM 5317 C CA . LEU E 1 80 ? 63.354 94.600 14.543 1.00 17.89 80 LEU E CA 1
ATOM 5318 C C . LEU E 1 80 ? 64.813 94.353 14.224 1.00 18.40 80 LEU E C 1
ATOM 5319 O O . LEU E 1 80 ? 65.190 94.117 13.050 1.00 16.68 80 LEU E O 1
ATOM 5324 N N . CYS E 1 81 ? 65.655 94.475 15.237 1.00 16.02 81 CYS E N 1
ATOM 5325 C CA . CYS E 1 81 ? 67.092 94.519 15.080 1.00 18.17 81 CYS E CA 1
ATOM 5326 C C . CYS E 1 81 ? 67.783 93.438 15.924 1.00 17.84 81 CYS E C 1
ATOM 5327 O O . CYS E 1 81 ? 67.452 93.277 17.109 1.00 17.87 81 CYS E O 1
ATOM 5330 N N . TRP E 1 82 ? 68.801 92.839 15.338 1.00 18.23 82 TRP E N 1
ATOM 5331 C CA . TRP E 1 82 ? 69.734 91.927 16.027 1.00 19.91 82 TRP E CA 1
ATOM 5332 C C . TRP E 1 82 ? 71.136 92.431 15.725 1.00 19.45 82 TRP E C 1
ATOM 5333 O O . TRP E 1 82 ? 71.502 92.526 14.529 1.00 19.61 82 TRP E O 1
ATOM 5344 N N . ASP E 1 83 ? 71.937 92.663 16.789 1.00 19.90 83 ASP E N 1
ATOM 5345 C CA . ASP E 1 83 ? 73.364 93.059 16.629 1.00 20.55 83 ASP E CA 1
ATOM 5346 C C . ASP E 1 83 ? 74.324 92.086 17.300 1.00 21.48 83 ASP E C 1
ATOM 5347 O O . ASP E 1 83 ? 75.511 92.095 16.945 1.00 23.05 83 ASP E O 1
ATOM 5352 N N . LYS E 1 84 ? 73.862 91.283 18.224 1.00 21.40 84 LYS E N 1
ATOM 5353 C CA . LYS E 1 84 ? 74.781 90.430 19.023 1.00 24.97 84 LYS E CA 1
ATOM 5354 C C . LYS E 1 84 ? 74.009 89.350 19.750 1.00 23.37 84 LYS E C 1
ATOM 5355 O O . LYS E 1 84 ? 74.343 88.169 19.562 1.00 21.94 84 LYS E O 1
ATOM 5361 N N . ASP E 1 85 ? 73.021 89.700 20.558 1.00 21.13 85 ASP E N 1
ATOM 5362 C CA . ASP E 1 85 ? 72.456 88.743 21.513 1.00 22.50 85 ASP E CA 1
ATOM 5363 C C . ASP E 1 85 ? 71.006 88.957 21.821 1.00 23.90 85 ASP E C 1
ATOM 5364 O O . ASP E 1 85 ? 70.502 88.151 22.590 1.00 23.54 85 ASP E O 1
ATOM 5369 N N . LYS E 1 86 ? 70.320 89.906 21.188 1.00 21.01 86 LYS E N 1
ATOM 5370 C CA . LYS E 1 86 ? 68.899 90.110 21.518 1.00 21.08 86 LYS E CA 1
ATOM 5371 C C . LYS E 1 86 ? 68.226 90.898 20.405 1.00 20.12 86 LYS E C 1
ATOM 5372 O O . LYS E 1 86 ? 68.857 91.775 19.802 1.00 21.63 86 LYS E O 1
ATOM 5378 N N . TRP E 1 87 ? 66.952 90.653 20.243 1.00 19.08 87 TRP E N 1
ATOM 5379 C CA . TRP E 1 87 ? 66.128 91.435 19.308 1.00 19.04 87 TRP E CA 1
ATOM 5380 C C . TRP E 1 87 ? 65.587 92.684 20.001 1.00 19.45 87 TRP E C 1
ATOM 5381 O O . TRP E 1 87 ? 65.100 92.583 21.159 1.00 20.59 87 TRP E O 1
ATOM 5392 N N . TYR E 1 88 ? 65.600 93.816 19.321 1.00 18.32 88 TYR E N 1
ATOM 5393 C CA . TYR E 1 88 ? 65.055 95.071 19.874 1.00 20.05 88 TYR E CA 1
ATOM 5394 C C . TYR E 1 88 ? 64.398 95.892 18.761 1.00 20.60 88 TYR E C 1
ATOM 5395 O O . TYR E 1 88 ? 64.776 95.740 17.555 1.00 19.44 88 TYR E O 1
ATOM 5404 N N . SER E 1 89 ? 63.491 96.786 19.165 1.00 20.44 89 SER E N 1
ATOM 5405 C CA . SER E 1 89 ? 62.781 97.661 18.211 1.00 22.60 89 SER E CA 1
ATOM 5406 C C . SER E 1 89 ? 63.701 98.800 17.793 1.00 23.48 89 SER E C 1
ATOM 5407 O O . SER E 1 89 ? 64.257 99.488 18.673 1.00 23.39 89 SER E O 1
ATOM 5410 N N . GLY E 1 90 ? 63.910 98.974 16.482 1.00 20.53 90 GLY E N 1
ATOM 5411 C CA . GLY E 1 90 ? 64.788 100.025 15.957 1.00 19.48 90 GLY E CA 1
ATOM 5412 C C . GLY E 1 90 ? 64.142 101.388 15.847 1.00 18.54 90 GLY E C 1
ATOM 5413 O O . GLY E 1 90 ? 62.949 101.562 16.034 1.00 20.87 90 GLY E O 1
ATOM 5414 N N . ALA E 1 91 ? 64.970 102.359 15.458 1.00 19.63 91 ALA E N 1
ATOM 5415 C CA . ALA E 1 91 ? 64.538 103.780 15.380 1.00 20.90 91 ALA E CA 1
ATOM 5416 C C . ALA E 1 91 ? 63.434 103.975 14.336 1.00 19.76 91 ALA E C 1
ATOM 5417 O O . ALA E 1 91 ? 62.631 104.937 14.472 1.00 20.55 91 ALA E O 1
ATOM 5419 N N . LEU E 1 92 ? 63.335 103.116 13.297 1.00 19.58 92 LEU E N 1
ATOM 5420 C CA . LEU E 1 92 ? 62.276 103.328 12.293 1.00 18.01 92 LEU E CA 1
ATOM 5421 C C . LEU E 1 92 ? 60.893 103.103 12.855 1.00 17.20 92 LEU E C 1
ATOM 5422 O O . LEU E 1 92 ? 59.918 103.645 12.321 1.00 19.31 92 LEU E O 1
ATOM 5427 N N . THR E 1 93 ? 60.769 102.234 13.848 1.00 19.13 93 THR E N 1
ATOM 5428 C CA . THR E 1 93 ? 59.441 101.781 14.333 1.00 18.54 93 THR E CA 1
ATOM 5429 C C . THR E 1 93 ? 58.500 102.949 14.625 1.00 20.70 93 THR E C 1
ATOM 5430 O O . THR E 1 93 ? 58.893 103.854 15.360 1.00 21.13 93 THR E O 1
ATOM 5434 N N . GLY E 1 94 ? 57.292 102.871 14.110 1.00 20.84 94 GLY E N 1
ATOM 5435 C CA . GLY E 1 94 ? 56.198 103.805 14.451 1.00 21.35 94 GLY E CA 1
ATOM 5436 C C . GLY E 1 94 ? 56.252 105.102 13.673 1.00 22.49 94 GLY E C 1
ATOM 5437 O O . GLY E 1 94 ? 55.387 105.958 13.926 1.00 26.05 94 GLY E O 1
ATOM 5438 N N . GLN E 1 95 ? 57.199 105.316 12.785 1.00 23.71 95 GLN E N 1
ATOM 5439 C CA . GLN E 1 95 ? 57.317 106.646 12.092 1.00 22.28 95 GLN E CA 1
ATOM 5440 C C . GLN E 1 95 ? 56.375 106.765 10.898 1.00 24.31 95 GLN E C 1
ATOM 5441 O O . GLN E 1 95 ? 55.869 107.897 10.632 1.00 27.12 95 GLN E O 1
ATOM 5447 N N . PHE E 1 96 ? 56.126 105.716 10.132 1.00 19.92 96 PHE E N 1
ATOM 5448 C CA . PHE E 1 96 ? 55.463 105.801 8.826 1.00 20.16 96 PHE E CA 1
ATOM 5449 C C . PHE E 1 96 ? 54.407 104.733 8.647 1.00 19.85 96 PHE E C 1
ATOM 5450 O O . PHE E 1 96 ? 54.657 103.552 9.061 1.00 20.83 96 PHE E O 1
ATOM 5458 N N . TYR E 1 97 ? 53.317 105.067 7.998 1.00 18.13 97 TYR E N 1
ATOM 5459 C CA . TYR E 1 97 ? 52.299 104.062 7.659 1.00 20.37 97 TYR E CA 1
ATOM 5460 C C . TYR E 1 97 ? 52.836 103.198 6.528 1.00 22.21 97 TYR E C 1
ATOM 5461 O O . TYR E 1 97 ? 53.445 103.696 5.577 1.00 19.91 97 TYR E O 1
ATOM 5470 N N . GLY E 1 98 ? 52.554 101.916 6.588 1.00 20.42 98 GLY E N 1
ATOM 5471 C CA . GLY E 1 98 ? 52.881 100.977 5.530 1.00 21.11 98 GLY E CA 1
ATOM 5472 C C . GLY E 1 98 ? 51.678 100.149 5.182 1.00 20.50 98 GLY E C 1
ATOM 5473 O O . GLY E 1 98 ? 50.888 99.775 6.061 1.00 20.51 98 GLY E O 1
ATOM 5474 N N . ALA E 1 99 ? 51.508 99.897 3.909 1.00 18.85 99 ALA E N 1
ATOM 5475 C CA . ALA E 1 99 ? 50.305 99.249 3.355 1.00 20.77 99 ALA E CA 1
ATOM 5476 C C . ALA E 1 99 ? 50.733 98.015 2.585 1.00 22.08 99 ALA E C 1
ATOM 5477 O O . ALA E 1 99 ? 49.910 97.511 1.849 1.00 24.46 99 ALA E O 1
ATOM 5479 N N . SER E 1 100 ? 51.997 97.636 2.641 1.00 19.95 100 SER E N 1
ATOM 5480 C CA . SER E 1 100 ? 52.528 96.469 1.914 1.00 22.76 100 SER E CA 1
ATOM 5481 C C . SER E 1 100 ? 53.676 95.874 2.736 1.00 21.12 100 SER E C 1
ATOM 5482 O O . SER E 1 100 ? 54.211 96.540 3.558 1.00 18.45 100 SER E O 1
ATOM 5485 N N . THR E 1 101 ? 54.012 94.602 2.508 1.00 19.59 101 THR E N 1
ATOM 5486 C CA . THR E 1 101 ? 55.157 93.948 3.159 1.00 19.62 101 THR E CA 1
ATOM 5487 C C . THR E 1 101 ? 56.380 94.713 2.726 1.00 19.21 101 THR E C 1
ATOM 5488 O O . THR E 1 101 ? 56.672 94.759 1.546 1.00 18.66 101 THR E O 1
ATOM 5492 N N . PRO E 1 102 ? 57.155 95.302 3.661 1.00 18.08 102 PRO E N 1
ATOM 5493 C CA . PRO E 1 102 ? 58.295 96.118 3.239 1.00 18.40 102 PRO E CA 1
ATOM 5494 C C . PRO E 1 102 ? 59.391 95.294 2.572 1.00 17.79 102 PRO E C 1
ATOM 5495 O O . PRO E 1 102 ? 59.603 94.104 2.905 1.00 17.59 102 PRO E O 1
ATOM 5499 N N . ASP E 1 103 ? 60.052 95.921 1.620 1.00 15.39 103 ASP E N 1
ATOM 5500 C CA . ASP E 1 103 ? 61.318 95.420 1.048 1.00 16.69 103 ASP E CA 1
ATOM 5501 C C . ASP E 1 103 ? 62.481 96.151 1.680 1.00 16.19 103 ASP E C 1
ATOM 5502 O O . ASP E 1 103 ? 62.305 97.343 2.048 1.00 16.68 103 ASP E O 1
ATOM 5507 N N . ALA E 1 104 ? 63.610 95.496 1.806 1.00 16.20 104 ALA E N 1
ATOM 5508 C CA . ALA E 1 104 ? 64.786 96.171 2.374 1.00 16.39 104 ALA E CA 1
ATOM 5509 C C . ALA E 1 104 ? 66.048 95.698 1.689 1.00 15.18 104 ALA E C 1
ATOM 5510 O O . ALA E 1 104 ? 66.173 94.519 1.337 1.00 17.82 104 ALA E O 1
ATOM 5512 N N . THR E 1 105 ? 67.018 96.595 1.594 1.00 15.92 105 THR E N 1
ATOM 5513 C CA . THR E 1 105 ? 68.378 96.235 1.160 1.00 17.11 105 THR E CA 1
ATOM 5514 C C . THR E 1 105 ? 69.358 97.113 1.947 1.00 16.71 105 THR E C 1
ATOM 5515 O O . THR E 1 105 ? 68.951 98.127 2.536 1.00 18.26 105 THR E O 1
ATOM 5519 N N . SER E 1 106 ? 70.609 96.704 1.982 1.00 17.45 106 SER E N 1
ATOM 5520 C CA . SER E 1 106 ? 71.608 97.423 2.790 1.00 17.13 106 SER E CA 1
ATOM 5521 C C . SER E 1 106 ? 72.962 97.187 2.156 1.00 18.51 106 SER E C 1
ATOM 5522 O O . SER E 1 106 ? 73.179 96.174 1.502 1.00 17.18 106 SER E O 1
ATOM 5525 N N . TRP E 1 107 ? 73.905 98.066 2.487 1.00 17.99 107 TRP E N 1
ATOM 5526 C CA . TRP E 1 107 ? 75.320 97.903 2.065 1.00 18.06 107 TRP E CA 1
ATOM 5527 C C . TRP E 1 107 ? 76.205 98.612 3.086 1.00 19.30 107 TRP E C 1
ATOM 5528 O O . TRP E 1 107 ? 75.775 99.579 3.721 1.00 20.50 107 TRP E O 1
ATOM 5539 N N . LEU E 1 108 ? 77.437 98.127 3.198 1.00 22.76 108 LEU E N 1
ATOM 5540 C CA . LEU E 1 108 ? 78.460 98.704 4.114 1.00 26.12 108 LEU E CA 1
ATOM 5541 C C . LEU E 1 108 ? 79.415 99.552 3.284 1.00 30.67 108 LEU E C 1
ATOM 5542 O O . LEU E 1 108 ? 79.890 99.061 2.232 1.00 32.55 108 LEU E O 1
ATOM 5547 N N . ASP E 1 109 ? 79.626 100.792 3.692 1.00 27.27 109 ASP E N 1
ATOM 5548 C CA . ASP E 1 109 ? 80.620 101.657 2.998 1.00 28.18 109 ASP E CA 1
ATOM 5549 C C . ASP E 1 109 ? 82.022 101.309 3.541 1.00 31.73 109 ASP E C 1
ATOM 5550 O O . ASP E 1 109 ? 82.166 100.474 4.453 1.00 30.10 109 ASP E O 1
ATOM 5555 N N . LYS E 1 110 ? 83.035 101.967 2.988 1.00 34.88 110 LYS E N 1
ATOM 5556 C CA . LYS E 1 110 ? 84.457 101.600 3.288 1.00 43.69 110 LYS E CA 1
ATOM 5557 C C . LYS E 1 110 ? 84.774 101.980 4.737 1.00 38.76 110 LYS E C 1
ATOM 5558 O O . LYS E 1 110 ? 85.736 101.402 5.274 1.00 40.14 110 LYS E O 1
ATOM 5561 N N . ASN E 1 111 ? 84.011 102.871 5.365 1.00 35.16 111 ASN E N 1
ATOM 5562 C CA . ASN E 1 111 ? 84.205 103.251 6.789 1.00 33.17 111 ASN E CA 1
ATOM 5563 C C . ASN E 1 111 ? 83.471 102.305 7.732 1.00 35.69 111 ASN E C 1
ATOM 5564 O O . ASN E 1 111 ? 83.517 102.546 8.944 1.00 35.00 111 ASN E O 1
ATOM 5569 N N . GLY E 1 112 ? 82.795 101.271 7.218 1.00 29.56 112 GLY E N 1
ATOM 5570 C CA . GLY E 1 112 ? 82.043 100.339 8.068 1.00 27.91 112 GLY E CA 1
ATOM 5571 C C . GLY E 1 112 ? 80.689 100.867 8.492 1.00 27.37 112 GLY E C 1
ATOM 5572 O O . GLY E 1 112 ? 80.114 100.283 9.419 1.00 27.50 112 GLY E O 1
ATOM 5573 N N . GLN E 1 113 ? 80.196 101.939 7.873 1.00 26.30 113 GLN E N 1
ATOM 5574 C CA . GLN E 1 113 ? 78.857 102.477 8.167 1.00 23.94 113 GLN E CA 1
ATOM 5575 C C . GLN E 1 113 ? 77.842 101.726 7.296 1.00 22.32 113 GLN E C 1
ATOM 5576 O O . GLN E 1 113 ? 78.000 101.719 6.078 1.00 21.96 113 GLN E O 1
ATOM 5582 N N . ILE E 1 114 ? 76.852 101.125 7.944 1.00 21.22 114 ILE E N 1
ATOM 5583 C CA . ILE E 1 114 ? 75.709 100.511 7.205 1.00 22.69 114 ILE E CA 1
ATOM 5584 C C . ILE E 1 114 ? 74.830 101.605 6.629 1.00 21.63 114 ILE E C 1
ATOM 5585 O O . ILE E 1 114 ? 74.547 102.632 7.255 1.00 20.42 114 ILE E O 1
ATOM 5590 N N . HIS E 1 115 ? 74.303 101.336 5.431 1.00 19.22 115 HIS E N 1
ATOM 5591 C CA . HIS E 1 115 ? 73.241 102.109 4.782 1.00 18.22 115 HIS E CA 1
ATOM 5592 C C . HIS E 1 115 ? 72.083 101.153 4.520 1.00 16.28 115 HIS E C 1
ATOM 5593 O O . HIS E 1 115 ? 72.350 100.061 4.038 1.00 18.80 115 HIS E O 1
ATOM 5600 N N . ILE E 1 116 ? 70.890 101.567 4.869 1.00 17.49 116 ILE E N 1
ATOM 5601 C CA . ILE E 1 116 ? 69.678 100.722 4.679 1.00 17.64 116 ILE E CA 1
ATOM 5602 C C . ILE E 1 116 ? 68.676 101.530 3.873 1.00 18.34 116 ILE E C 1
ATOM 5603 O O . ILE E 1 116 ? 68.498 102.718 4.081 1.00 16.74 116 ILE E O 1
ATOM 5608 N N . ARG E 1 117 ? 67.958 100.830 2.992 1.00 16.22 117 ARG E N 1
ATOM 5609 C CA . ARG E 1 117 ? 66.841 101.405 2.233 1.00 15.46 117 ARG E CA 1
ATOM 5610 C C . ARG E 1 117 ? 65.668 100.448 2.410 1.00 16.04 117 ARG E C 1
ATOM 5611 O O . ARG E 1 117 ? 65.834 99.231 2.165 1.00 15.55 117 ARG E O 1
ATOM 5619 N N . VAL E 1 118 ? 64.550 100.990 2.832 1.00 15.63 118 VAL E N 1
ATOM 5620 C CA . VAL E 1 118 ? 63.307 100.246 3.087 1.00 15.06 118 VAL E CA 1
ATOM 5621 C C . VAL E 1 118 ? 62.248 100.813 2.169 1.00 15.75 118 VAL E C 1
ATOM 5622 O O . VAL E 1 118 ? 62.092 102.034 2.095 1.00 17.16 118 VAL E O 1
ATOM 5626 N N . TYR E 1 119 ? 61.435 99.961 1.539 1.00 15.63 119 TYR E N 1
ATOM 5627 C CA . TYR E 1 119 ? 60.421 100.385 0.561 1.00 15.25 119 TYR E CA 1
ATOM 5628 C C . TYR E 1 119 ? 59.068 99.825 0.949 1.00 17.22 119 TYR E C 1
ATOM 5629 O O . TYR E 1 119 ? 58.981 98.619 1.253 1.00 17.44 119 TYR E O 1
ATOM 5638 N N . ALA E 1 120 ? 58.047 100.645 0.936 1.00 15.87 120 ALA E N 1
ATOM 5639 C CA . ALA E 1 120 ? 56.680 100.186 1.184 1.00 16.33 120 ALA E CA 1
ATOM 5640 C C . ALA E 1 120 ? 55.700 101.212 0.670 1.00 18.97 120 ALA E C 1
ATOM 5641 O O . ALA E 1 120 ? 55.940 102.451 0.787 1.00 17.61 120 ALA E O 1
ATOM 5643 N N . TYR E 1 121 ? 54.538 100.761 0.232 1.00 17.14 121 TYR E N 1
ATOM 5644 C CA . TYR E 1 121 ? 53.431 101.674 -0.025 1.00 17.37 121 TYR E CA 1
ATOM 5645 C C . TYR E 1 121 ? 52.964 102.326 1.278 1.00 18.98 121 TYR E C 1
ATOM 5646 O O . TYR E 1 121 ? 52.999 101.701 2.341 1.00 19.47 121 TYR E O 1
ATOM 5655 N N . ASN E 1 122 ? 52.526 103.585 1.221 1.00 16.33 122 ASN E N 1
ATOM 5656 C CA . ASN E 1 122 ? 51.884 104.250 2.359 1.00 17.97 122 ASN E CA 1
ATOM 5657 C C . ASN E 1 122 ? 50.389 104.348 2.140 1.00 18.49 122 ASN E C 1
ATOM 5658 O O . ASN E 1 122 ? 49.797 103.716 1.225 1.00 18.09 122 ASN E O 1
ATOM 5663 N N . GLN E 1 123 ? 49.726 105.089 3.042 1.00 18.01 123 GLN E N 1
ATOM 5664 C CA . GLN E 1 123 ? 48.276 105.146 3.097 1.00 18.73 123 GLN E CA 1
ATOM 5665 C C . GLN E 1 123 ? 47.707 105.809 1.855 1.00 17.53 123 GLN E C 1
ATOM 5666 O O . GLN E 1 123 ? 46.537 105.603 1.551 1.00 19.03 123 GLN E O 1
ATOM 5672 N N . ASP E 1 124 ? 48.512 106.642 1.169 1.00 18.30 124 ASP E N 1
ATOM 5673 C CA . ASP E 1 124 ? 48.059 107.349 -0.029 1.00 18.32 124 ASP E CA 1
ATOM 5674 C C . ASP E 1 124 ? 48.357 106.548 -1.308 1.00 19.05 124 ASP E C 1
ATOM 5675 O O . ASP E 1 124 ? 48.263 107.083 -2.431 1.00 17.91 124 ASP E O 1
ATOM 5680 N N . ASN E 1 125 ? 48.712 105.259 -1.152 1.00 16.87 125 ASN E N 1
ATOM 5681 C CA . ASN E 1 125 ? 49.048 104.376 -2.310 1.00 17.76 125 ASN E CA 1
ATOM 5682 C C . ASN E 1 125 ? 50.270 104.936 -3.043 1.00 16.93 125 ASN E C 1
ATOM 5683 O O . ASN E 1 125 ? 50.367 104.826 -4.260 1.00 17.96 125 ASN E O 1
ATOM 5688 N N . VAL E 1 126 ? 51.225 105.487 -2.298 1.00 17.09 126 VAL E N 1
ATOM 5689 C CA . VAL E 1 126 ? 52.509 105.947 -2.900 1.00 18.17 126 VAL E CA 1
ATOM 5690 C C . VAL E 1 126 ? 53.594 105.034 -2.374 1.00 17.35 126 VAL E C 1
ATOM 5691 O O . VAL E 1 126 ? 53.681 104.780 -1.151 1.00 18.44 126 VAL E O 1
ATOM 5695 N N . GLN E 1 127 ? 54.426 104.563 -3.283 1.00 16.66 127 GLN E N 1
ATOM 5696 C CA . GLN E 1 127 ? 55.595 103.767 -2.914 1.00 17.70 127 GLN E CA 1
ATOM 5697 C C . GLN E 1 127 ? 56.641 104.692 -2.294 1.00 19.21 127 GLN E C 1
ATOM 5698 O O . GLN E 1 127 ? 57.057 105.665 -2.982 1.00 20.73 127 GLN E O 1
ATOM 5704 N N . LYS E 1 128 ? 57.008 104.470 -1.051 1.00 17.70 128 LYS E N 1
ATOM 5705 C CA . LYS E 1 128 ? 57.982 105.327 -0.338 1.00 16.32 128 LYS E CA 1
ATOM 5706 C C . LYS E 1 128 ? 59.246 104.555 -0.071 1.00 16.95 128 LYS E C 1
ATOM 5707 O O . LYS E 1 128 ? 59.210 103.326 0.160 1.00 17.53 128 LYS E O 1
ATOM 5713 N N . GLU E 1 129 ? 60.361 105.238 -0.067 1.00 15.94 129 GLU E N 1
ATOM 5714 C CA . GLU E 1 129 ? 61.694 104.783 0.333 1.00 17.30 129 GLU E CA 1
ATOM 5715 C C . GLU E 1 129 ? 62.099 105.491 1.609 1.00 20.10 129 GLU E C 1
ATOM 5716 O O . GLU E 1 129 ? 62.027 106.737 1.622 1.00 18.15 129 GLU E O 1
ATOM 5722 N N . TYR E 1 130 ? 62.512 104.731 2.614 1.00 16.97 130 TYR E N 1
ATOM 5723 C CA . TYR E 1 130 ? 63.021 105.264 3.875 1.00 17.07 130 TYR E CA 1
ATOM 5724 C C . TYR E 1 130 ? 64.481 104.878 3.950 1.00 16.67 130 TYR E C 1
ATOM 5725 O O . TYR E 1 130 ? 64.894 103.754 3.628 1.00 15.79 130 TYR E O 1
ATOM 5734 N N . CYS E 1 131 ? 65.309 105.855 4.327 1.00 16.70 131 CYS E N 1
ATOM 5735 C CA . CYS E 1 131 ? 66.762 105.778 4.200 1.00 16.54 131 CYS E CA 1
ATOM 5736 C C . CYS E 1 131 ? 67.450 105.959 5.549 1.00 18.80 131 CYS E C 1
ATOM 5737 O O . CYS E 1 131 ? 67.097 106.901 6.275 1.00 19.34 131 CYS E O 1
ATOM 5740 N N . TRP E 1 132 ? 68.396 105.091 5.807 1.00 17.97 132 TRP E N 1
ATOM 5741 C CA . TRP E 1 132 ? 69.296 105.176 6.979 1.00 20.55 132 TRP E CA 1
ATOM 5742 C C . TRP E 1 132 ? 70.727 105.230 6.489 1.00 19.94 132 TRP E C 1
ATOM 5743 O O . TRP E 1 132 ? 71.170 104.318 5.783 1.00 19.14 132 TRP E O 1
ATOM 5754 N N . ASP E 1 133 ? 71.457 106.289 6.918 1.00 19.68 133 ASP E N 1
ATOM 5755 C CA . ASP E 1 133 ? 72.902 106.408 6.613 1.00 21.63 133 ASP E CA 1
ATOM 5756 C C . ASP E 1 133 ? 73.682 106.600 7.921 1.00 22.76 133 ASP E C 1
ATOM 5757 O O . ASP E 1 133 ? 74.874 106.902 7.812 1.00 25.00 133 ASP E O 1
ATOM 5762 N N . GLY E 1 134 ? 73.062 106.408 9.064 1.00 21.99 134 GLY E N 1
ATOM 5763 C CA . GLY E 1 134 ? 73.765 106.397 10.374 1.00 24.84 134 GLY E CA 1
ATOM 5764 C C . GLY E 1 134 ? 73.264 107.442 11.348 1.00 26.01 134 GLY E C 1
ATOM 5765 O O . GLY E 1 134 ? 73.720 107.372 12.501 1.00 29.09 134 GLY E O 1
ATOM 5766 N N . SER E 1 135 ? 72.340 108.334 10.988 1.00 24.70 135 SER E N 1
ATOM 5767 C CA . SER E 1 135 ? 71.853 109.355 11.947 1.00 28.24 135 SER E CA 1
ATOM 5768 C C . SER E 1 135 ? 70.348 109.271 12.168 1.00 24.48 135 SER E C 1
ATOM 5769 O O . SER E 1 135 ? 69.907 109.006 13.311 1.00 29.32 135 SER E O 1
ATOM 5772 N N . LYS E 1 136 ? 69.560 109.595 11.167 1.00 25.94 136 LYS E N 1
ATOM 5773 C CA . LYS E 1 136 ? 68.090 109.592 11.274 1.00 26.12 136 LYS E CA 1
ATOM 5774 C C . LYS E 1 136 ? 67.505 108.964 10.003 1.00 24.35 136 LYS E C 1
ATOM 5775 O O . LYS E 1 136 ? 68.126 109.047 8.959 1.00 24.76 136 LYS E O 1
ATOM 5781 N N . TRP E 1 137 ? 66.376 108.339 10.125 1.00 21.11 137 TRP E N 1
ATOM 5782 C CA . TRP E 1 137 ? 65.613 107.890 8.949 1.00 19.44 137 TRP E CA 1
ATOM 5783 C C . TRP E 1 137 ? 65.081 109.098 8.196 1.00 22.96 137 TRP E C 1
ATOM 5784 O O . TRP E 1 137 ? 64.461 109.999 8.842 1.00 23.29 137 TRP E O 1
ATOM 5795 N N . TYR E 1 138 ? 65.195 109.101 6.890 1.00 20.27 138 TYR E N 1
ATOM 5796 C CA . TYR E 1 138 ? 64.556 110.138 6.061 1.00 22.08 138 TYR E CA 1
ATOM 5797 C C . TYR E 1 138 ? 63.918 109.546 4.818 1.00 19.00 138 TYR E C 1
ATOM 5798 O O . TYR E 1 138 ? 64.307 108.442 4.361 1.00 20.82 138 TYR E O 1
ATOM 5807 N N . VAL E 1 139 ? 62.948 110.250 4.303 1.00 19.69 139 VAL E N 1
ATOM 5808 C CA . VAL E 1 139 ? 62.256 109.853 3.052 1.00 19.16 139 VAL E CA 1
ATOM 5809 C C . VAL E 1 139 ? 63.197 110.110 1.873 1.00 20.29 139 VAL E C 1
ATOM 5810 O O . VAL E 1 139 ? 63.682 111.272 1.703 1.00 20.13 139 VAL E O 1
ATOM 5814 N N . GLY E 1 140 ? 63.478 109.069 1.102 1.00 18.39 140 GLY E N 1
ATOM 5815 C CA . GLY E 1 140 ? 64.387 109.145 -0.037 1.00 18.18 140 GLY E CA 1
ATOM 5816 C C . GLY E 1 140 ? 63.734 109.707 -1.291 1.00 15.74 140 GLY E C 1
ATOM 5817 O O . GLY E 1 140 ? 62.497 109.944 -1.357 1.00 17.05 140 GLY E O 1
ATOM 5818 N N . ALA E 1 141 ? 64.557 109.811 -2.329 1.00 16.85 141 ALA E N 1
ATOM 5819 C CA . ALA E 1 141 ? 64.160 110.349 -3.629 1.00 18.82 141 ALA E CA 1
ATOM 5820 C C . ALA E 1 141 ? 63.384 109.337 -4.467 1.00 17.44 141 ALA E C 1
ATOM 5821 O O . ALA E 1 141 ? 62.803 109.720 -5.481 1.00 18.98 141 ALA E O 1
ATOM 5823 N N . TYR E 1 142 ? 63.396 108.057 -4.075 1.00 17.35 142 TYR E N 1
ATOM 5824 C CA . TYR E 1 142 ? 62.742 107.037 -4.898 1.00 17.34 142 TYR E CA 1
ATOM 5825 C C . TYR E 1 142 ? 61.300 107.409 -5.225 1.00 17.77 142 TYR E C 1
ATOM 5826 O O . TYR E 1 142 ? 60.503 107.811 -4.348 1.00 17.49 142 TYR E O 1
ATOM 5835 N N . THR E 1 143 ? 60.964 107.241 -6.518 1.00 18.19 143 THR E N 1
ATOM 5836 C CA . THR E 1 143 ? 59.572 107.199 -6.983 1.00 17.10 143 THR E CA 1
ATOM 5837 C C . THR E 1 143 ? 59.421 106.070 -7.981 1.00 17.35 143 THR E C 1
ATOM 5838 O O . THR E 1 143 ? 60.415 105.657 -8.567 1.00 18.17 143 THR E O 1
ATOM 5842 N N . GLU E 1 144 ? 58.184 105.681 -8.239 1.00 18.15 144 GLU E N 1
ATOM 5843 C CA . GLU E 1 144 ? 57.934 104.827 -9.441 1.00 20.99 144 GLU E CA 1
ATOM 5844 C C . GLU E 1 144 ? 58.067 105.700 -10.704 1.00 23.92 144 GLU E C 1
ATOM 5845 O O . GLU E 1 144 ? 58.261 106.942 -10.686 1.00 21.20 144 GLU E O 1
ATOM 5852 N N . GLY F 1 2 ? 33.335 91.207 -5.570 1.00 20.07 2 GLY F N 1
ATOM 5853 C CA . GLY F 1 2 ? 32.002 91.394 -5.028 1.00 19.35 2 GLY F CA 1
ATOM 5854 C C . GLY F 1 2 ? 30.951 90.647 -5.822 1.00 16.25 2 GLY F C 1
ATOM 5855 O O . GLY F 1 2 ? 31.092 90.591 -7.049 1.00 18.68 2 GLY F O 1
ATOM 5856 N N . ALA F 1 3 ? 29.920 90.123 -5.150 1.00 16.31 3 ALA F N 1
ATOM 5857 C CA . ALA F 1 3 ? 28.812 89.496 -5.856 1.00 16.45 3 ALA F CA 1
ATOM 5858 C C . ALA F 1 3 ? 27.521 90.040 -5.313 1.00 18.15 3 ALA F C 1
ATOM 5859 O O . ALA F 1 3 ? 27.353 90.051 -4.072 1.00 18.46 3 ALA F O 1
ATOM 5861 N N . THR F 1 4 ? 26.590 90.389 -6.195 1.00 16.78 4 THR F N 1
ATOM 5862 C CA . THR F 1 4 ? 25.251 90.773 -5.725 1.00 16.18 4 THR F CA 1
ATOM 5863 C C . THR F 1 4 ? 24.245 90.144 -6.677 1.00 17.35 4 THR F C 1
ATOM 5864 O O . THR F 1 4 ? 24.626 89.739 -7.816 1.00 17.66 4 THR F O 1
ATOM 5868 N N . SER F 1 5 ? 23.012 90.015 -6.263 1.00 17.18 5 SER F N 1
ATOM 5869 C CA . SER F 1 5 ? 21.976 89.382 -7.089 1.00 17.18 5 SER F CA 1
ATOM 5870 C C . SER F 1 5 ? 20.618 89.904 -6.678 1.00 17.97 5 SER F C 1
ATOM 5871 O O . SER F 1 5 ? 20.437 90.379 -5.535 1.00 18.15 5 SER F O 1
ATOM 5874 N N . TRP F 1 6 ? 19.652 89.762 -7.581 1.00 17.52 6 TRP F N 1
ATOM 5875 C CA . TRP F 1 6 ? 18.256 90.097 -7.247 1.00 17.42 6 TRP F CA 1
ATOM 5876 C C . TRP F 1 6 ? 17.340 89.252 -8.111 1.00 19.19 6 TRP F C 1
ATOM 5877 O O . TRP F 1 6 ? 17.720 88.824 -9.200 1.00 19.35 6 TRP F O 1
ATOM 5888 N N . LEU F 1 7 ? 16.135 89.006 -7.618 1.00 21.07 7 LEU F N 1
ATOM 5889 C CA . LEU F 1 7 ? 15.114 88.251 -8.337 1.00 25.21 7 LEU F CA 1
ATOM 5890 C C . LEU F 1 7 ? 14.082 89.229 -8.832 1.00 28.29 7 LEU F C 1
ATOM 5891 O O . LEU F 1 7 ? 13.552 89.931 -7.941 1.00 30.01 7 LEU F O 1
ATOM 5896 N N . ASP F 1 8 ? 13.779 89.191 -10.111 1.00 24.30 8 ASP F N 1
ATOM 5897 C CA . ASP F 1 8 ? 12.744 90.084 -10.657 1.00 25.42 8 ASP F CA 1
ATOM 5898 C C . ASP F 1 8 ? 11.369 89.433 -10.411 1.00 26.91 8 ASP F C 1
ATOM 5899 O O . ASP F 1 8 ? 11.271 88.292 -9.882 1.00 27.20 8 ASP F O 1
ATOM 5904 N N . GLY F 1 9 ? 10.352 90.171 -10.812 1.00 32.10 9 GLY F N 1
ATOM 5905 C CA . GLY F 1 9 ? 8.948 89.757 -10.596 1.00 36.93 9 GLY F CA 1
ATOM 5906 C C . GLY F 1 9 ? 8.591 88.480 -11.321 1.00 36.52 9 GLY F C 1
ATOM 5907 O O . GLY F 1 9 ? 7.600 87.844 -10.907 1.00 36.79 9 GLY F O 1
ATOM 5908 N N A SER F 1 10 ? 9.349 88.070 -12.345 0.50 32.62 10 SER F N 1
ATOM 5909 N N B SER F 1 10 ? 9.366 88.076 -12.335 0.50 32.85 10 SER F N 1
ATOM 5910 C CA A SER F 1 10 ? 9.109 86.815 -13.104 0.50 32.35 10 SER F CA 1
ATOM 5911 C CA B SER F 1 10 ? 9.098 86.834 -13.099 0.50 32.81 10 SER F CA 1
ATOM 5912 C C A SER F 1 10 ? 9.828 85.625 -12.476 0.50 32.93 10 SER F C 1
ATOM 5913 C C B SER F 1 10 ? 9.794 85.637 -12.464 0.50 32.82 10 SER F C 1
ATOM 5914 O O A SER F 1 10 ? 9.688 84.508 -12.994 0.50 30.41 10 SER F O 1
ATOM 5915 O O B SER F 1 10 ? 9.583 84.537 -12.979 0.50 30.17 10 SER F O 1
ATOM 5920 N N . GLY F 1 11 ? 10.603 85.836 -11.403 1.00 29.33 11 GLY F N 1
ATOM 5921 C CA . GLY F 1 11 ? 11.371 84.748 -10.795 1.00 25.37 11 GLY F CA 1
ATOM 5922 C C . GLY F 1 11 ? 12.704 84.527 -11.485 1.00 22.28 11 GLY F C 1
ATOM 5923 O O . GLY F 1 11 ? 13.320 83.455 -11.207 1.00 26.90 11 GLY F O 1
ATOM 5924 N N . GLN F 1 12 ? 13.123 85.455 -12.294 1.00 21.67 12 GLN F N 1
ATOM 5925 C CA . GLN F 1 12 ? 14.437 85.355 -12.979 1.00 22.62 12 GLN F CA 1
ATOM 5926 C C . GLN F 1 12 ? 15.505 85.961 -12.064 1.00 18.67 12 GLN F C 1
ATOM 5927 O O . GLN F 1 12 ? 15.409 87.139 -11.730 1.00 20.51 12 GLN F O 1
ATOM 5933 N N . ILE F 1 13 ? 16.557 85.215 -11.828 1.00 21.77 13 ILE F N 1
ATOM 5934 C CA . ILE F 1 13 ? 17.746 85.721 -11.060 1.00 19.66 13 ILE F CA 1
ATOM 5935 C C . ILE F 1 13 ? 18.620 86.572 -11.973 1.00 19.72 13 ILE F C 1
ATOM 5936 O O . ILE F 1 13 ? 18.795 86.257 -13.179 1.00 19.88 13 ILE F O 1
ATOM 5941 N N . HIS F 1 14 ? 19.136 87.662 -11.427 1.00 16.57 14 HIS F N 1
ATOM 5942 C CA . HIS F 1 14 ? 20.140 88.528 -12.056 1.00 16.99 14 HIS F CA 1
ATOM 5943 C C . HIS F 1 14 ? 21.368 88.491 -11.169 1.00 16.50 14 HIS F C 1
ATOM 5944 O O . HIS F 1 14 ? 21.192 88.699 -9.957 1.00 17.54 14 HIS F O 1
ATOM 5951 N N . LEU F 1 15 ? 22.538 88.251 -11.755 1.00 16.16 15 LEU F N 1
ATOM 5952 C CA . LEU F 1 15 ? 23.803 88.247 -10.981 1.00 17.02 15 LEU F CA 1
ATOM 5953 C C . LEU F 1 15 ? 24.694 89.355 -11.518 1.00 17.03 15 LEU F C 1
ATOM 5954 O O . LEU F 1 15 ? 24.770 89.574 -12.748 1.00 15.41 15 LEU F O 1
ATOM 5959 N N . ARG F 1 16 ? 25.408 90.037 -10.626 1.00 16.11 16 ARG F N 1
ATOM 5960 C CA . ARG F 1 16 ? 26.422 90.995 -10.996 1.00 15.41 16 ARG F CA 1
ATOM 5961 C C . ARG F 1 16 ? 27.674 90.690 -10.194 1.00 14.43 16 ARG F C 1
ATOM 5962 O O . ARG F 1 16 ? 27.609 90.750 -8.949 1.00 15.58 16 ARG F O 1
ATOM 5970 N N . ILE F 1 17 ? 28.784 90.454 -10.852 1.00 14.54 17 ILE F N 1
ATOM 5971 C CA . ILE F 1 17 ? 30.045 89.989 -10.229 1.00 15.39 17 ILE F CA 1
ATOM 5972 C C . ILE F 1 17 ? 31.109 91.010 -10.584 1.00 16.05 17 ILE F C 1
ATOM 5973 O O . ILE F 1 17 ? 31.362 91.242 -11.778 1.00 15.47 17 ILE F O 1
ATOM 5978 N N . TYR F 1 18 ? 31.735 91.604 -9.565 1.00 15.33 18 TYR F N 1
ATOM 5979 C CA . TYR F 1 18 ? 32.703 92.707 -9.714 1.00 14.68 18 TYR F CA 1
ATOM 5980 C C . TYR F 1 18 ? 34.083 92.222 -9.331 1.00 16.54 18 TYR F C 1
ATOM 5981 O O . TYR F 1 18 ? 34.247 91.579 -8.262 1.00 17.54 18 TYR F O 1
ATOM 5990 N N . SER F 1 19 ? 35.050 92.518 -10.171 1.00 14.77 19 SER F N 1
ATOM 5991 C CA . SER F 1 19 ? 36.434 92.117 -9.906 1.00 15.17 19 SER F CA 1
ATOM 5992 C C . SER F 1 19 ? 37.410 93.122 -10.499 1.00 15.73 19 SER F C 1
ATOM 5993 O O . SER F 1 19 ? 37.057 93.897 -11.354 1.00 16.63 19 SER F O 1
ATOM 5996 N N . LEU F 1 20 ? 38.626 93.123 -9.977 1.00 16.51 20 LEU F N 1
ATOM 5997 C CA . LEU F 1 20 ? 39.700 94.015 -10.438 1.00 16.36 20 LEU F CA 1
ATOM 5998 C C . LEU F 1 20 ? 40.509 93.282 -11.514 1.00 18.16 20 LEU F C 1
ATOM 5999 O O . LEU F 1 20 ? 41.061 92.194 -11.228 1.00 20.27 20 LEU F O 1
ATOM 6004 N N . GLN F 1 21 ? 40.605 93.838 -12.699 1.00 16.78 21 GLN F N 1
ATOM 6005 C CA . GLN F 1 21 ? 41.339 93.211 -13.801 1.00 17.34 21 GLN F CA 1
ATOM 6006 C C . GLN F 1 21 ? 42.834 93.374 -13.629 1.00 19.61 21 GLN F C 1
ATOM 6007 O O . GLN F 1 21 ? 43.326 94.489 -13.552 1.00 21.06 21 GLN F O 1
ATOM 6013 N N . GLN F 1 22 ? 43.530 92.260 -13.676 1.00 20.80 22 GLN F N 1
ATOM 6014 C CA . GLN F 1 22 ? 45.012 92.205 -13.607 1.00 22.21 22 GLN F CA 1
ATOM 6015 C C . GLN F 1 22 ? 45.605 92.967 -14.800 1.00 25.67 22 GLN F C 1
ATOM 6016 O O . GLN F 1 22 ? 46.638 93.615 -14.634 1.00 27.69 22 GLN F O 1
ATOM 6022 N N . SER F 1 23 ? 44.935 92.986 -15.951 1.00 20.60 23 SER F N 1
ATOM 6023 C CA . SER F 1 23 ? 45.483 93.468 -17.238 1.00 21.73 23 SER F CA 1
ATOM 6024 C C . SER F 1 23 ? 45.459 94.995 -17.302 1.00 22.27 23 SER F C 1
ATOM 6025 O O . SER F 1 23 ? 46.254 95.584 -18.066 1.00 22.86 23 SER F O 1
ATOM 6028 N N . ASN F 1 24 ? 44.535 95.672 -16.620 1.00 20.31 24 ASN F N 1
ATOM 6029 C CA . ASN F 1 24 ? 44.453 97.148 -16.778 1.00 19.69 24 ASN F CA 1
ATOM 6030 C C . ASN F 1 24 ? 44.138 97.890 -15.460 1.00 18.02 24 ASN F C 1
ATOM 6031 O O . ASN F 1 24 ? 43.950 99.128 -15.539 1.00 18.54 24 ASN F O 1
ATOM 6036 N N . GLY F 1 25 ? 44.022 97.224 -14.333 1.00 18.22 25 GLY F N 1
ATOM 6037 C CA . GLY F 1 25 ? 43.788 97.900 -13.056 1.00 17.20 25 GLY F CA 1
ATOM 6038 C C . GLY F 1 25 ? 42.414 98.540 -12.976 1.00 17.99 25 GLY F C 1
ATOM 6039 O O . GLY F 1 25 ? 42.223 99.391 -12.124 1.00 17.67 25 GLY F O 1
ATOM 6040 N N . LYS F 1 26 ? 41.482 98.085 -13.807 1.00 16.76 26 LYS F N 1
ATOM 6041 C CA . LYS F 1 26 ? 40.104 98.597 -13.818 1.00 16.62 26 LYS F CA 1
ATOM 6042 C C . LYS F 1 26 ? 39.112 97.560 -13.359 1.00 15.66 26 LYS F C 1
ATOM 6043 O O . LYS F 1 26 ? 39.305 96.335 -13.602 1.00 16.19 26 LYS F O 1
ATOM 6049 N N . LEU F 1 27 ? 38.031 98.043 -12.733 1.00 15.32 27 LEU F N 1
ATOM 6050 C CA . LEU F 1 27 ? 36.959 97.091 -12.346 1.00 15.82 27 LEU F CA 1
ATOM 6051 C C . LEU F 1 27 ? 36.205 96.544 -13.578 1.00 15.35 27 LEU F C 1
ATOM 6052 O O . LEU F 1 27 ? 35.945 97.295 -14.553 1.00 16.01 27 LEU F O 1
ATOM 6057 N N . LEU F 1 28 ? 35.952 95.247 -13.519 1.00 14.60 28 LEU F N 1
ATOM 6058 C CA . LEU F 1 28 ? 35.142 94.459 -14.457 1.00 15.01 28 LEU F CA 1
ATOM 6059 C C . LEU F 1 28 ? 33.804 94.148 -13.811 1.00 14.92 28 LEU F C 1
ATOM 6060 O O . LEU F 1 28 ? 33.773 93.783 -12.587 1.00 14.68 28 LEU F O 1
ATOM 6065 N N . GLU F 1 29 ? 32.735 94.257 -14.596 1.00 14.21 29 GLU F N 1
ATOM 6066 C CA . GLU F 1 29 ? 31.402 93.803 -14.166 1.00 15.97 29 GLU F CA 1
ATOM 6067 C C . GLU F 1 29 ? 30.968 92.667 -15.104 1.00 16.54 29 GLU F C 1
ATOM 6068 O O . GLU F 1 29 ? 30.915 92.907 -16.325 1.00 15.78 29 GLU F O 1
ATOM 6074 N N . ARG F 1 30 ? 30.724 91.494 -14.543 1.00 14.52 30 ARG F N 1
ATOM 6075 C CA . ARG F 1 30 ? 30.179 90.351 -15.321 1.00 14.93 30 ARG F CA 1
ATOM 6076 C C . ARG F 1 30 ? 28.729 90.172 -14.901 1.00 15.06 30 ARG F C 1
ATOM 6077 O O . ARG F 1 30 ? 28.408 90.213 -13.715 1.00 16.20 30 ARG F O 1
ATOM 6085 N N . CYS F 1 31 ? 27.877 90.008 -15.882 1.00 14.58 31 CYS F N 1
ATOM 6086 C CA . CYS F 1 31 ? 26.414 90.051 -15.695 1.00 15.50 31 CYS F CA 1
ATOM 6087 C C . CYS F 1 31 ? 25.757 88.787 -16.185 1.00 16.65 31 CYS F C 1
ATOM 6088 O O . CYS F 1 31 ? 26.147 88.259 -17.250 1.00 17.13 31 CYS F O 1
ATOM 6091 N N . TRP F 1 32 ? 24.762 88.309 -15.443 1.00 16.71 32 TRP F N 1
ATOM 6092 C CA . TRP F 1 32 ? 23.887 87.192 -15.870 1.00 16.41 32 TRP F CA 1
ATOM 6093 C C . TRP F 1 32 ? 22.458 87.671 -15.732 1.00 17.80 32 TRP F C 1
ATOM 6094 O O . TRP F 1 32 ? 22.070 88.092 -14.619 1.00 17.26 32 TRP F O 1
ATOM 6105 N N . ASP F 1 33 ? 21.686 87.622 -16.832 1.00 16.87 33 ASP F N 1
ATOM 6106 C CA . ASP F 1 33 ? 20.256 88.016 -16.778 1.00 19.77 33 ASP F CA 1
ATOM 6107 C C . ASP F 1 33 ? 19.335 86.864 -17.134 1.00 20.10 33 ASP F C 1
ATOM 6108 O O . ASP F 1 33 ? 18.147 86.970 -16.786 1.00 21.83 33 ASP F O 1
ATOM 6113 N N . SER F 1 34 ? 19.800 85.842 -17.797 1.00 22.05 34 SER F N 1
ATOM 6114 C CA . SER F 1 34 ? 18.921 84.762 -18.290 1.00 27.50 34 SER F CA 1
ATOM 6115 C C . SER F 1 34 ? 19.707 83.533 -18.634 1.00 21.47 34 SER F C 1
ATOM 6116 O O . SER F 1 34 ? 19.443 82.456 -18.038 1.00 22.91 34 SER F O 1
ATOM 6119 N N . ASN F 1 35 ? 20.690 83.631 -19.542 1.00 22.47 35 ASN F N 1
ATOM 6120 C CA . ASN F 1 35 ? 21.298 82.375 -20.015 1.00 22.74 35 ASN F CA 1
ATOM 6121 C C . ASN F 1 35 ? 22.770 82.527 -20.387 1.00 20.77 35 ASN F C 1
ATOM 6122 O O . ASN F 1 35 ? 23.339 81.527 -20.871 1.00 22.99 35 ASN F O 1
ATOM 6127 N N . LYS F 1 36 ? 23.379 83.688 -20.132 1.00 18.62 36 LYS F N 1
ATOM 6128 C CA . LYS F 1 36 ? 24.813 83.833 -20.479 1.00 19.02 36 LYS F CA 1
ATOM 6129 C C . LYS F 1 36 ? 25.452 84.960 -19.680 1.00 18.32 36 LYS F C 1
ATOM 6130 O O . LYS F 1 36 ? 24.793 85.903 -19.283 1.00 18.64 36 LYS F O 1
ATOM 6136 N N . TRP F 1 37 ? 26.749 84.864 -19.540 1.00 18.14 37 TRP F N 1
ATOM 6137 C CA . TRP F 1 37 ? 27.554 85.929 -18.894 1.00 16.52 37 TRP F CA 1
ATOM 6138 C C . TRP F 1 37 ? 27.983 86.950 -19.926 1.00 18.12 37 TRP F C 1
ATOM 6139 O O . TRP F 1 37 ? 28.414 86.560 -21.022 1.00 18.07 37 TRP F O 1
ATOM 6150 N N . TYR F 1 38 ? 27.928 88.220 -19.582 1.00 15.94 38 TYR F N 1
ATOM 6151 C CA . TYR F 1 38 ? 28.397 89.284 -20.491 1.00 17.36 38 TYR F CA 1
ATOM 6152 C C . TYR F 1 38 ? 29.048 90.398 -19.689 1.00 18.08 38 TYR F C 1
ATOM 6153 O O . TYR F 1 38 ? 28.829 90.501 -18.453 1.00 17.20 38 TYR F O 1
ATOM 6162 N N . ASP F 1 39 ? 29.800 91.239 -20.368 1.00 17.37 39 ASP F N 1
ATOM 6163 C CA . ASP F 1 39 ? 30.461 92.381 -19.711 1.00 16.48 39 ASP F CA 1
ATOM 6164 C C . ASP F 1 39 ? 29.463 93.513 -19.524 1.00 17.57 39 ASP F C 1
ATOM 6165 O O . ASP F 1 39 ? 28.833 93.969 -20.499 1.00 18.89 39 ASP F O 1
ATOM 6170 N N . GLY F 1 40 ? 29.309 93.999 -18.296 1.00 17.02 40 GLY F N 1
ATOM 6171 C CA . GLY F 1 40 ? 28.405 95.096 -17.960 1.00 15.49 40 GLY F CA 1
ATOM 6172 C C . GLY F 1 40 ? 28.995 96.447 -18.235 1.00 17.32 40 GLY F C 1
ATOM 6173 O O . GLY F 1 40 ? 30.210 96.586 -18.414 1.00 18.61 40 GLY F O 1
ATOM 6174 N N . ALA F 1 41 ? 28.159 97.475 -18.199 1.00 17.77 41 ALA F N 1
ATOM 6175 C CA . ALA F 1 41 ? 28.514 98.867 -18.496 1.00 18.88 41 ALA F CA 1
ATOM 6176 C C . ALA F 1 41 ? 29.592 99.420 -17.575 1.00 18.22 41 ALA F C 1
ATOM 6177 O O . ALA F 1 41 ? 30.327 100.320 -18.001 1.00 18.41 41 ALA F O 1
ATOM 6179 N N A LEU F 1 42 ? 29.716 98.914 -16.344 0.50 17.75 42 LEU F N 1
ATOM 6180 N N B LEU F 1 42 ? 29.706 98.932 -16.335 0.50 17.85 42 LEU F N 1
ATOM 6181 C CA A LEU F 1 42 ? 30.725 99.460 -15.413 0.50 16.49 42 LEU F CA 1
ATOM 6182 C CA B LEU F 1 42 ? 30.728 99.456 -15.401 0.50 16.70 42 LEU F CA 1
ATOM 6183 C C A LEU F 1 42 ? 32.121 99.173 -15.933 0.50 17.06 42 LEU F C 1
ATOM 6184 C C B LEU F 1 42 ? 32.120 99.178 -15.945 0.50 17.18 42 LEU F C 1
ATOM 6185 O O A LEU F 1 42 ? 33.055 99.930 -15.640 0.50 17.23 42 LEU F O 1
ATOM 6186 O O B LEU F 1 42 ? 33.028 99.926 -15.648 0.50 17.26 42 LEU F O 1
ATOM 6195 N N . THR F 1 43 ? 32.277 98.076 -16.681 1.00 16.78 43 THR F N 1
ATOM 6196 C CA . THR F 1 43 ? 33.586 97.564 -17.107 1.00 16.61 43 THR F CA 1
ATOM 6197 C C . THR F 1 43 ? 34.447 98.678 -17.706 1.00 16.92 43 THR F C 1
ATOM 6198 O O . THR F 1 43 ? 33.997 99.373 -18.638 1.00 17.60 43 THR F O 1
ATOM 6202 N N . ASN F 1 44 ? 35.676 98.762 -17.206 1.00 16.94 44 ASN F N 1
ATOM 6203 C CA . ASN F 1 44 ? 36.775 99.595 -17.734 1.00 18.07 44 ASN F CA 1
ATOM 6204 C C . ASN F 1 44 ? 36.546 101.085 -17.488 1.00 19.23 44 ASN F C 1
ATOM 6205 O O . ASN F 1 44 ? 37.338 101.871 -17.985 1.00 22.74 44 ASN F O 1
ATOM 6210 N N . GLN F 1 45 ? 35.530 101.487 -16.762 1.00 18.51 45 GLN F N 1
ATOM 6211 C CA . GLN F 1 45 ? 35.321 102.925 -16.468 1.00 19.88 45 GLN F CA 1
ATOM 6212 C C . GLN F 1 45 ? 36.197 103.401 -15.298 1.00 21.81 45 GLN F C 1
ATOM 6213 O O . GLN F 1 45 ? 36.579 104.613 -15.270 1.00 21.71 45 GLN F O 1
ATOM 6219 N N A PHE F 1 46 ? 36.476 102.540 -14.311 0.50 19.26 46 PHE F N 1
ATOM 6220 N N B PHE F 1 46 ? 36.495 102.542 -14.309 0.50 19.55 46 PHE F N 1
ATOM 6221 C CA A PHE F 1 46 ? 37.037 103.007 -13.024 0.50 18.55 46 PHE F CA 1
ATOM 6222 C CA B PHE F 1 46 ? 37.057 102.994 -13.011 0.50 19.26 46 PHE F CA 1
ATOM 6223 C C A PHE F 1 46 ? 38.256 102.183 -12.605 0.50 18.56 46 PHE F C 1
ATOM 6224 C C B PHE F 1 46 ? 38.265 102.169 -12.584 0.50 18.81 46 PHE F C 1
ATOM 6225 O O A PHE F 1 46 ? 38.170 100.916 -12.604 0.50 17.52 46 PHE F O 1
ATOM 6226 O O B PHE F 1 46 ? 38.234 100.909 -12.600 0.50 17.67 46 PHE F O 1
ATOM 6241 N N . SER F 1 47 ? 39.326 102.865 -12.242 1.00 18.93 47 SER F N 1
ATOM 6242 C CA . SER F 1 47 ? 40.559 102.239 -11.744 1.00 16.89 47 SER F CA 1
ATOM 6243 C C . SER F 1 47 ? 40.396 101.944 -10.246 1.00 19.39 47 SER F C 1
ATOM 6244 O O . SER F 1 47 ? 39.757 102.723 -9.493 1.00 19.19 47 SER F O 1
ATOM 6247 N N . ALA F 1 48 ? 41.000 100.871 -9.783 1.00 17.11 48 ALA F N 1
ATOM 6248 C CA . ALA F 1 48 ? 41.029 100.539 -8.357 1.00 16.33 48 ALA F CA 1
ATOM 6249 C C . ALA F 1 48 ? 42.295 99.760 -8.049 1.00 17.39 48 ALA F C 1
ATOM 6250 O O . ALA F 1 48 ? 43.013 99.366 -8.978 1.00 17.90 48 ALA F O 1
ATOM 6252 N N . ILE F 1 49 ? 42.570 99.622 -6.758 1.00 16.26 49 ILE F N 1
ATOM 6253 C CA . ILE F 1 49 ? 43.758 98.856 -6.286 1.00 17.89 49 ILE F CA 1
ATOM 6254 C C . ILE F 1 49 ? 43.308 97.731 -5.357 1.00 18.70 49 ILE F C 1
ATOM 6255 O O . ILE F 1 49 ? 44.169 97.076 -4.760 1.00 22.02 49 ILE F O 1
ATOM 6260 N N . SER F 1 50 ? 42.013 97.492 -5.262 1.00 17.86 50 SER F N 1
ATOM 6261 C CA . SER F 1 50 ? 41.465 96.369 -4.471 1.00 19.03 50 SER F CA 1
ATOM 6262 C C . SER F 1 50 ? 40.358 95.702 -5.279 1.00 17.98 50 SER F C 1
ATOM 6263 O O . SER F 1 50 ? 39.932 96.248 -6.280 1.00 20.51 50 SER F O 1
ATOM 6266 N N . GLY F 1 51 ? 39.875 94.601 -4.713 1.00 21.41 51 GLY F N 1
ATOM 6267 C CA . GLY F 1 51 ? 38.593 94.070 -5.159 1.00 20.85 51 GLY F CA 1
ATOM 6268 C C . GLY F 1 51 ? 37.459 94.989 -4.772 1.00 21.69 51 GLY F C 1
ATOM 6269 O O . GLY F 1 51 ? 37.678 96.088 -4.186 1.00 19.78 51 GLY F O 1
ATOM 6270 N N . ALA F 1 52 ? 36.238 94.549 -5.012 1.00 18.61 52 ALA F N 1
ATOM 6271 C CA . ALA F 1 52 ? 35.074 95.409 -4.829 1.00 20.07 52 ALA F CA 1
ATOM 6272 C C . ALA F 1 52 ? 34.061 94.669 -3.964 1.00 20.56 52 ALA F C 1
ATOM 6273 O O . ALA F 1 52 ? 33.906 93.451 -4.098 1.00 26.04 52 ALA F O 1
ATOM 6275 N N . GLY F 1 53 ? 33.471 95.365 -3.009 1.00 18.03 53 GLY F N 1
ATOM 6276 C CA . GLY F 1 53 ? 32.280 94.892 -2.332 1.00 17.95 53 GLY F CA 1
ATOM 6277 C C . GLY F 1 53 ? 31.067 95.438 -3.038 1.00 18.05 53 GLY F C 1
ATOM 6278 O O . GLY F 1 53 ? 31.161 96.526 -3.666 1.00 21.19 53 GLY F O 1
ATOM 6279 N N . ALA F 1 54 ? 29.994 94.713 -3.010 1.00 16.04 54 ALA F N 1
ATOM 6280 C CA . ALA F 1 54 ? 28.799 95.137 -3.750 1.00 15.75 54 ALA F CA 1
ATOM 6281 C C . ALA F 1 54 ? 27.548 94.886 -2.943 1.00 15.90 54 ALA F C 1
ATOM 6282 O O . ALA F 1 54 ? 27.463 93.858 -2.259 1.00 19.62 54 ALA F O 1
ATOM 6284 N N . THR F 1 55 ? 26.577 95.767 -3.106 1.00 14.45 55 THR F N 1
ATOM 6285 C CA . THR F 1 55 ? 25.230 95.562 -2.538 1.00 15.32 55 THR F CA 1
ATOM 6286 C C . THR F 1 55 ? 24.227 96.098 -3.549 1.00 16.37 55 THR F C 1
ATOM 6287 O O . THR F 1 55 ? 24.596 96.939 -4.405 1.00 18.10 55 THR F O 1
ATOM 6291 N N . SER F 1 56 ? 22.977 95.683 -3.451 1.00 15.82 56 SER F N 1
ATOM 6292 C CA . SER F 1 56 ? 21.955 96.135 -4.399 1.00 16.51 56 SER F CA 1
ATOM 6293 C C . SER F 1 56 ? 20.614 96.039 -3.730 1.00 17.59 56 SER F C 1
ATOM 6294 O O . SER F 1 56 ? 20.462 95.281 -2.804 1.00 17.61 56 SER F O 1
ATOM 6297 N N . TRP F 1 57 ? 19.637 96.761 -4.264 1.00 18.33 57 TRP F N 1
ATOM 6298 C CA . TRP F 1 57 ? 18.264 96.670 -3.753 1.00 19.42 57 TRP F CA 1
ATOM 6299 C C . TRP F 1 57 ? 17.305 96.971 -4.887 1.00 18.50 57 TRP F C 1
ATOM 6300 O O . TRP F 1 57 ? 17.631 97.774 -5.783 1.00 20.44 57 TRP F O 1
ATOM 6311 N N . LEU F 1 58 ? 16.130 96.392 -4.788 1.00 21.18 58 LEU F N 1
ATOM 6312 C CA . LEU F 1 58 ? 15.014 96.610 -5.746 1.00 24.11 58 LEU F CA 1
ATOM 6313 C C . LEU F 1 58 ? 14.034 97.557 -5.130 1.00 26.74 58 LEU F C 1
ATOM 6314 O O . LEU F 1 58 ? 13.553 97.224 -4.044 1.00 28.66 58 LEU F O 1
ATOM 6319 N N . ASP F 1 59 ? 13.754 98.686 -5.781 1.00 25.20 59 ASP F N 1
ATOM 6320 C CA . ASP F 1 59 ? 12.705 99.593 -5.267 1.00 23.63 59 ASP F CA 1
ATOM 6321 C C . ASP F 1 59 ? 11.306 99.054 -5.650 1.00 23.56 59 ASP F C 1
ATOM 6322 O O . ASP F 1 59 ? 11.184 98.024 -6.316 1.00 23.37 59 ASP F O 1
ATOM 6327 N N . SER F 1 60 ? 10.291 99.759 -5.186 1.00 27.07 60 SER F N 1
ATOM 6328 C CA . SER F 1 60 ? 8.872 99.341 -5.326 1.00 28.35 60 SER F CA 1
ATOM 6329 C C . SER F 1 60 ? 8.474 99.348 -6.810 1.00 28.10 60 SER F C 1
ATOM 6330 O O . SER F 1 60 ? 7.487 98.689 -7.145 1.00 30.57 60 SER F O 1
ATOM 6333 N N A SER F 1 61 ? 9.195 100.077 -7.665 0.60 26.86 61 SER F N 1
ATOM 6334 N N B SER F 1 61 ? 9.194 100.090 -7.647 0.40 27.35 61 SER F N 1
ATOM 6335 C CA A SER F 1 61 ? 8.923 100.088 -9.125 0.60 26.36 61 SER F CA 1
ATOM 6336 C CA B SER F 1 61 ? 8.982 100.131 -9.119 0.40 26.95 61 SER F CA 1
ATOM 6337 C C A SER F 1 61 ? 9.614 98.918 -9.833 0.60 29.08 61 SER F C 1
ATOM 6338 C C B SER F 1 61 ? 9.666 98.954 -9.837 0.40 28.72 61 SER F C 1
ATOM 6339 O O A SER F 1 61 ? 9.454 98.802 -11.043 0.60 26.87 61 SER F O 1
ATOM 6340 O O B SER F 1 61 ? 9.533 98.862 -11.061 0.40 26.99 61 SER F O 1
ATOM 6345 N N . GLY F 1 62 ? 10.428 98.112 -9.126 1.00 26.19 62 GLY F N 1
ATOM 6346 C CA . GLY F 1 62 ? 11.196 97.024 -9.758 1.00 25.56 62 GLY F CA 1
ATOM 6347 C C . GLY F 1 62 ? 12.507 97.511 -10.353 1.00 23.26 62 GLY F C 1
ATOM 6348 O O . GLY F 1 62 ? 13.079 96.737 -11.133 1.00 24.87 62 GLY F O 1
ATOM 6349 N N . GLN F 1 63 ? 12.954 98.712 -10.032 1.00 20.76 63 GLN F N 1
ATOM 6350 C CA . GLN F 1 63 ? 14.235 99.233 -10.542 1.00 20.41 63 GLN F CA 1
ATOM 6351 C C . GLN F 1 63 ? 15.347 98.747 -9.605 1.00 22.01 63 GLN F C 1
ATOM 6352 O O . GLN F 1 63 ? 15.263 99.026 -8.384 1.00 20.47 63 GLN F O 1
ATOM 6358 N N . ILE F 1 64 ? 16.372 98.113 -10.151 1.00 20.51 64 ILE F N 1
ATOM 6359 C CA . ILE F 1 64 ? 17.577 97.734 -9.370 1.00 21.13 64 ILE F CA 1
ATOM 6360 C C . ILE F 1 64 ? 18.436 98.965 -9.140 1.00 18.70 64 ILE F C 1
ATOM 6361 O O . ILE F 1 64 ? 18.661 99.804 -10.042 1.00 20.66 64 ILE F O 1
ATOM 6366 N N . HIS F 1 65 ? 19.014 99.050 -7.934 1.00 17.70 65 HIS F N 1
ATOM 6367 C CA . HIS F 1 65 ? 20.047 100.008 -7.576 1.00 19.00 65 HIS F CA 1
ATOM 6368 C C . HIS F 1 65 ? 21.250 99.209 -7.100 1.00 17.62 65 HIS F C 1
ATOM 6369 O O . HIS F 1 65 ? 21.046 98.270 -6.347 1.00 17.67 65 HIS F O 1
ATOM 6376 N N . ILE F 1 66 ? 22.427 99.579 -7.542 1.00 16.91 66 ILE F N 1
ATOM 6377 C CA . ILE F 1 66 ? 23.655 98.845 -7.204 1.00 17.29 66 ILE F CA 1
ATOM 6378 C C . ILE F 1 66 ? 24.656 99.842 -6.637 1.00 16.36 66 ILE F C 1
ATOM 6379 O O . ILE F 1 66 ? 24.774 100.982 -7.134 1.00 16.60 66 ILE F O 1
ATOM 6384 N N . ARG F 1 67 ? 25.402 99.416 -5.624 1.00 16.05 67 ARG F N 1
ATOM 6385 C CA . ARG F 1 67 ? 26.509 100.217 -5.098 1.00 15.56 67 ARG F CA 1
ATOM 6386 C C . ARG F 1 67 ? 27.718 99.311 -4.958 1.00 16.70 67 ARG F C 1
ATOM 6387 O O . ARG F 1 67 ? 27.580 98.172 -4.416 1.00 16.08 67 ARG F O 1
ATOM 6395 N N . VAL F 1 68 ? 28.829 99.765 -5.470 1.00 16.04 68 VAL F N 1
ATOM 6396 C CA . VAL F 1 68 ? 30.097 99.016 -5.530 1.00 16.92 68 VAL F CA 1
ATOM 6397 C C . VAL F 1 68 ? 31.140 99.855 -4.799 1.00 16.74 68 VAL F C 1
ATOM 6398 O O . VAL F 1 68 ? 31.250 101.070 -5.063 1.00 17.87 68 VAL F O 1
ATOM 6402 N N . TYR F 1 69 ? 31.931 99.220 -3.934 1.00 16.35 69 TYR F N 1
ATOM 6403 C CA . TYR F 1 69 ? 32.911 99.880 -3.057 1.00 15.49 69 TYR F CA 1
ATOM 6404 C C . TYR F 1 69 ? 34.288 99.251 -3.238 1.00 15.40 69 TYR F C 1
ATOM 6405 O O . TYR F 1 69 ? 34.407 98.015 -3.152 1.00 17.13 69 TYR F O 1
ATOM 6414 N N . ALA F 1 70 ? 35.265 100.044 -3.537 1.00 16.57 70 ALA F N 1
ATOM 6415 C CA . ALA F 1 70 ? 36.643 99.556 -3.765 1.00 15.55 70 ALA F CA 1
ATOM 6416 C C . ALA F 1 70 ? 37.603 100.594 -3.217 1.00 17.85 70 ALA F C 1
ATOM 6417 O O . ALA F 1 70 ? 37.186 101.685 -2.849 1.00 18.56 70 ALA F O 1
ATOM 6419 N N . ILE F 1 71 ? 38.871 100.255 -3.193 1.00 17.90 71 ILE F N 1
ATOM 6420 C CA . ILE F 1 71 ? 39.945 101.227 -2.877 1.00 17.90 71 ILE F CA 1
ATOM 6421 C C . ILE F 1 71 ? 40.448 101.848 -4.162 1.00 20.24 71 ILE F C 1
ATOM 6422 O O . ILE F 1 71 ? 40.853 101.157 -5.088 1.00 17.58 71 ILE F O 1
ATOM 6427 N N . GLY F 1 72 ? 40.396 103.180 -4.256 1.00 19.19 72 GLY F N 1
ATOM 6428 C CA . GLY F 1 72 ? 40.891 103.905 -5.430 1.00 20.57 72 GLY F CA 1
ATOM 6429 C C . GLY F 1 72 ? 42.383 104.075 -5.437 1.00 18.43 72 GLY F C 1
ATOM 6430 O O . GLY F 1 72 ? 43.076 103.667 -4.471 1.00 19.45 72 GLY F O 1
ATOM 6431 N N . THR F 1 73 ? 42.889 104.721 -6.473 1.00 19.29 73 THR F N 1
ATOM 6432 C CA . THR F 1 73 ? 44.330 104.840 -6.692 1.00 19.74 73 THR F CA 1
ATOM 6433 C C . THR F 1 73 ? 44.957 105.831 -5.709 1.00 19.65 73 THR F C 1
ATOM 6434 O O . THR F 1 73 ? 46.167 105.898 -5.691 1.00 21.41 73 THR F O 1
ATOM 6438 N N . ASP F 1 74 ? 44.135 106.544 -4.936 1.00 23.01 74 ASP F N 1
ATOM 6439 C CA . ASP F 1 74 ? 44.644 107.438 -3.859 1.00 21.28 74 ASP F CA 1
ATOM 6440 C C . ASP F 1 74 ? 44.542 106.790 -2.484 1.00 21.46 74 ASP F C 1
ATOM 6441 O O . ASP F 1 74 ? 44.781 107.500 -1.473 1.00 21.57 74 ASP F O 1
ATOM 6446 N N . GLY F 1 75 ? 44.226 105.471 -2.391 1.00 18.86 75 GLY F N 1
ATOM 6447 C CA . GLY F 1 75 ? 44.152 104.803 -1.078 1.00 19.12 75 GLY F CA 1
ATOM 6448 C C . GLY F 1 75 ? 42.838 105.047 -0.370 1.00 17.42 75 GLY F C 1
ATOM 6449 O O . GLY F 1 75 ? 42.687 104.576 0.769 1.00 19.37 75 GLY F O 1
ATOM 6450 N N . LYS F 1 76 ? 41.902 105.749 -0.995 1.00 18.46 76 LYS F N 1
ATOM 6451 C CA . LYS F 1 76 ? 40.621 106.066 -0.353 1.00 19.99 76 LYS F CA 1
ATOM 6452 C C . LYS F 1 76 ? 39.509 105.246 -0.974 1.00 19.21 76 LYS F C 1
ATOM 6453 O O . LYS F 1 76 ? 39.558 104.924 -2.203 1.00 18.93 76 LYS F O 1
ATOM 6459 N N . ILE F 1 77 ? 38.488 104.995 -0.171 1.00 18.60 77 ILE F N 1
ATOM 6460 C CA . ILE F 1 77 ? 37.320 104.224 -0.649 1.00 19.67 77 ILE F CA 1
ATOM 6461 C C . ILE F 1 77 ? 36.629 105.001 -1.747 1.00 20.82 77 ILE F C 1
ATOM 6462 O O . ILE F 1 77 ? 36.372 106.236 -1.598 1.00 20.65 77 ILE F O 1
ATOM 6467 N N . ILE F 1 78 ? 36.288 104.324 -2.843 1.00 18.05 78 ILE F N 1
ATOM 6468 C CA . ILE F 1 78 ? 35.436 104.853 -3.927 1.00 16.72 78 ILE F CA 1
ATOM 6469 C C . ILE F 1 78 ? 34.106 104.141 -3.912 1.00 18.07 78 ILE F C 1
ATOM 6470 O O . ILE F 1 78 ? 34.061 102.933 -3.579 1.00 18.59 78 ILE F O 1
ATOM 6475 N N . GLU F 1 79 ? 33.047 104.865 -4.204 1.00 18.17 79 GLU F N 1
ATOM 6476 C CA . GLU F 1 79 ? 31.679 104.334 -4.304 1.00 18.35 79 GLU F CA 1
ATOM 6477 C C . GLU F 1 79 ? 31.205 104.559 -5.734 1.00 18.83 79 GLU F C 1
ATOM 6478 O O . GLU F 1 79 ? 31.227 105.719 -6.201 1.00 20.02 79 GLU F O 1
ATOM 6484 N N . LEU F 1 80 ? 30.762 103.501 -6.387 1.00 17.21 80 LEU F N 1
ATOM 6485 C CA . LEU F 1 80 ? 30.210 103.560 -7.752 1.00 18.18 80 LEU F CA 1
ATOM 6486 C C . LEU F 1 80 ? 28.759 103.156 -7.679 1.00 19.82 80 LEU F C 1
ATOM 6487 O O . LEU F 1 80 ? 28.382 102.166 -7.021 1.00 18.03 80 LEU F O 1
ATOM 6492 N N . CYS F 1 81 ? 27.912 103.952 -8.329 1.00 17.31 81 CYS F N 1
ATOM 6493 C CA . CYS F 1 81 ? 26.462 103.870 -8.172 1.00 17.13 81 CYS F CA 1
ATOM 6494 C C . CYS F 1 81 ? 25.727 103.673 -9.494 1.00 18.50 81 CYS F C 1
ATOM 6495 O O . CYS F 1 81 ? 26.052 104.384 -10.464 1.00 19.11 81 CYS F O 1
ATOM 6498 N N . TRP F 1 82 ? 24.754 102.810 -9.467 1.00 16.88 82 TRP F N 1
ATOM 6499 C CA . TRP F 1 82 ? 23.779 102.618 -10.578 1.00 18.25 82 TRP F CA 1
ATOM 6500 C C . TRP F 1 82 ? 22.389 102.756 -10.007 1.00 18.43 82 TRP F C 1
ATOM 6501 O O . TRP F 1 82 ? 22.030 102.002 -9.079 1.00 17.48 82 TRP F O 1
ATOM 6512 N N . ASP F 1 83 ? 21.562 103.649 -10.591 1.00 18.46 83 ASP F N 1
ATOM 6513 C CA . ASP F 1 83 ? 20.140 103.789 -10.201 1.00 19.39 83 ASP F CA 1
ATOM 6514 C C . ASP F 1 83 ? 19.190 103.540 -11.369 1.00 20.62 83 ASP F C 1
ATOM 6515 O O . ASP F 1 83 ? 18.022 103.317 -11.117 1.00 21.63 83 ASP F O 1
ATOM 6520 N N . LYS F 1 84 ? 19.669 103.581 -12.596 1.00 21.44 84 LYS F N 1
ATOM 6521 C CA . LYS F 1 84 ? 18.739 103.490 -13.755 1.00 23.71 84 LYS F CA 1
ATOM 6522 C C . LYS F 1 84 ? 19.496 103.207 -15.041 1.00 22.82 84 LYS F C 1
ATOM 6523 O O . LYS F 1 84 ? 19.148 102.185 -15.686 1.00 23.28 84 LYS F O 1
ATOM 6529 N N . ASP F 1 85 ? 20.451 104.054 -15.415 1.00 22.59 85 ASP F N 1
ATOM 6530 C CA . ASP F 1 85 ? 21.030 103.950 -16.780 1.00 24.50 85 ASP F CA 1
ATOM 6531 C C . ASP F 1 85 ? 22.449 104.410 -16.881 1.00 26.89 85 ASP F C 1
ATOM 6532 O O . ASP F 1 85 ? 22.976 104.412 -18.012 1.00 25.46 85 ASP F O 1
ATOM 6537 N N . LYS F 1 86 ? 23.122 104.709 -15.780 1.00 24.00 86 LYS F N 1
ATOM 6538 C CA . LYS F 1 86 ? 24.507 105.151 -15.821 1.00 21.40 86 LYS F CA 1
ATOM 6539 C C . LYS F 1 86 ? 25.192 104.931 -14.489 1.00 23.58 86 LYS F C 1
ATOM 6540 O O . LYS F 1 86 ? 24.566 105.111 -13.443 1.00 24.77 86 LYS F O 1
ATOM 6546 N N . TRP F 1 87 ? 26.476 104.642 -14.552 1.00 20.29 87 TRP F N 1
ATOM 6547 C CA . TRP F 1 87 ? 27.324 104.596 -13.344 1.00 20.95 87 TRP F CA 1
ATOM 6548 C C . TRP F 1 87 ? 27.844 105.987 -13.006 1.00 22.40 87 TRP F C 1
ATOM 6549 O O . TRP F 1 87 ? 28.340 106.722 -13.900 1.00 23.91 87 TRP F O 1
ATOM 6560 N N . TYR F 1 88 ? 27.829 106.334 -11.732 1.00 20.93 88 TYR F N 1
ATOM 6561 C CA . TYR F 1 88 ? 28.395 107.594 -11.242 1.00 19.83 88 TYR F CA 1
ATOM 6562 C C . TYR F 1 88 ? 29.085 107.408 -9.887 1.00 21.43 88 TYR F C 1
ATOM 6563 O O . TYR F 1 88 ? 28.776 106.454 -9.128 1.00 22.65 88 TYR F O 1
ATOM 6572 N N . SER F 1 89 ? 30.012 108.293 -9.586 1.00 21.93 89 SER F N 1
ATOM 6573 C CA . SER F 1 89 ? 30.749 108.300 -8.320 1.00 23.00 89 SER F CA 1
ATOM 6574 C C . SER F 1 89 ? 29.831 108.820 -7.215 1.00 23.86 89 SER F C 1
ATOM 6575 O O . SER F 1 89 ? 29.273 109.944 -7.368 1.00 22.52 89 SER F O 1
ATOM 6578 N N . GLY F 1 90 ? 29.644 108.065 -6.143 1.00 20.53 90 GLY F N 1
ATOM 6579 C CA . GLY F 1 90 ? 28.753 108.461 -5.057 1.00 20.10 90 GLY F CA 1
ATOM 6580 C C . GLY F 1 90 ? 29.420 109.401 -4.036 1.00 19.88 90 GLY F C 1
ATOM 6581 O O . GLY F 1 90 ? 30.614 109.625 -4.051 1.00 20.23 90 GLY F O 1
ATOM 6582 N N . ALA F 1 91 ? 28.609 109.855 -3.094 1.00 22.57 91 ALA F N 1
ATOM 6583 C CA . ALA F 1 91 ? 29.030 110.787 -2.033 1.00 21.55 91 ALA F CA 1
ATOM 6584 C C . ALA F 1 91 ? 30.124 110.216 -1.135 1.00 23.29 91 ALA F C 1
ATOM 6585 O O . ALA F 1 91 ? 30.902 110.982 -0.564 1.00 23.23 91 ALA F O 1
ATOM 6587 N N . LEU F 1 92 ? 30.224 108.886 -0.985 1.00 19.31 92 LEU F N 1
ATOM 6588 C CA . LEU F 1 92 ? 31.264 108.331 -0.104 1.00 19.03 92 LEU F CA 1
ATOM 6589 C C . LEU F 1 92 ? 32.664 108.549 -0.662 1.00 18.87 92 LEU F C 1
ATOM 6590 O O . LEU F 1 92 ? 33.633 108.562 0.089 1.00 20.37 92 LEU F O 1
ATOM 6595 N N . THR F 1 93 ? 32.801 108.626 -1.984 1.00 20.25 93 THR F N 1
ATOM 6596 C CA . THR F 1 93 ? 34.115 108.588 -2.633 1.00 20.35 93 THR F CA 1
ATOM 6597 C C . THR F 1 93 ? 35.056 109.644 -2.064 1.00 21.75 93 THR F C 1
ATOM 6598 O O . THR F 1 93 ? 34.648 110.840 -1.969 1.00 22.83 93 THR F O 1
ATOM 6602 N N . GLY F 1 94 ? 36.254 109.231 -1.716 1.00 22.31 94 GLY F N 1
ATOM 6603 C CA . GLY F 1 94 ? 37.347 110.118 -1.313 1.00 23.58 94 GLY F CA 1
ATOM 6604 C C . GLY F 1 94 ? 37.286 110.539 0.130 1.00 24.16 94 GLY F C 1
ATOM 6605 O O . GLY F 1 94 ? 38.181 111.293 0.528 1.00 27.39 94 GLY F O 1
ATOM 6606 N N . GLN F 1 95 ? 36.306 110.109 0.930 1.00 25.26 95 GLN F N 1
ATOM 6607 C CA . GLN F 1 95 ? 36.207 110.567 2.351 1.00 25.16 95 GLN F CA 1
ATOM 6608 C C . GLN F 1 95 ? 37.173 109.821 3.266 1.00 28.29 95 GLN F C 1
ATOM 6609 O O . GLN F 1 95 ? 37.690 110.434 4.249 1.00 28.26 95 GLN F O 1
ATOM 6615 N N . PHE F 1 96 ? 37.391 108.525 3.067 1.00 20.93 96 PHE F N 1
ATOM 6616 C CA . PHE F 1 96 ? 38.079 107.688 4.077 1.00 22.45 96 PHE F CA 1
ATOM 6617 C C . PHE F 1 96 ? 39.180 106.828 3.450 1.00 21.84 96 PHE F C 1
ATOM 6618 O O . PHE F 1 96 ? 38.949 106.286 2.351 1.00 22.83 96 PHE F O 1
ATOM 6626 N N . TYR F 1 97 ? 40.265 106.629 4.168 1.00 22.77 97 TYR F N 1
ATOM 6627 C CA . TYR F 1 97 ? 41.291 105.672 3.726 1.00 20.95 97 TYR F CA 1
ATOM 6628 C C . TYR F 1 97 ? 40.751 104.253 3.941 1.00 23.58 97 TYR F C 1
ATOM 6629 O O . TYR F 1 97 ? 40.137 103.966 4.983 1.00 22.27 97 TYR F O 1
ATOM 6638 N N . GLY F 1 98 ? 41.039 103.366 2.995 1.00 20.56 98 GLY F N 1
ATOM 6639 C CA . GLY F 1 98 ? 40.742 101.948 3.176 1.00 20.91 98 GLY F CA 1
ATOM 6640 C C . GLY F 1 98 ? 41.935 101.117 2.852 1.00 20.64 98 GLY F C 1
ATOM 6641 O O . GLY F 1 98 ? 42.692 101.461 1.911 1.00 24.42 98 GLY F O 1
ATOM 6642 N N . ALA F 1 99 ? 42.140 100.065 3.603 1.00 21.94 99 ALA F N 1
ATOM 6643 C CA . ALA F 1 99 ? 43.334 99.217 3.511 1.00 23.27 99 ALA F CA 1
ATOM 6644 C C . ALA F 1 99 ? 42.927 97.786 3.205 1.00 25.42 99 ALA F C 1
ATOM 6645 O O . ALA F 1 99 ? 43.759 96.925 3.317 1.00 29.81 99 ALA F O 1
ATOM 6647 N N . SER F 1 100 ? 41.648 97.557 2.908 1.00 23.68 100 SER F N 1
ATOM 6648 C CA . SER F 1 100 ? 41.111 96.209 2.667 1.00 23.87 100 SER F CA 1
ATOM 6649 C C . SER F 1 100 ? 39.989 96.380 1.618 1.00 22.52 100 SER F C 1
ATOM 6650 O O . SER F 1 100 ? 39.440 97.450 1.505 1.00 20.49 100 SER F O 1
ATOM 6653 N N . THR F 1 101 ? 39.660 95.320 0.884 1.00 20.14 101 THR F N 1
ATOM 6654 C CA . THR F 1 101 ? 38.504 95.311 -0.024 1.00 19.06 101 THR F CA 1
ATOM 6655 C C . THR F 1 101 ? 37.270 95.547 0.850 1.00 17.67 101 THR F C 1
ATOM 6656 O O . THR F 1 101 ? 36.992 94.748 1.759 1.00 18.92 101 THR F O 1
ATOM 6660 N N . PRO F 1 102 ? 36.507 96.616 0.625 1.00 16.81 102 PRO F N 1
ATOM 6661 C CA . PRO F 1 102 ? 35.349 96.875 1.485 1.00 17.55 102 PRO F CA 1
ATOM 6662 C C . PRO F 1 102 ? 34.256 95.823 1.399 1.00 19.30 102 PRO F C 1
ATOM 6663 O O . PRO F 1 102 ? 34.065 95.206 0.371 1.00 18.87 102 PRO F O 1
ATOM 6667 N N . ASP F 1 103 ? 33.597 95.626 2.533 1.00 15.55 103 ASP F N 1
ATOM 6668 C CA . ASP F 1 103 ? 32.355 94.848 2.599 1.00 17.90 103 ASP F CA 1
ATOM 6669 C C . ASP F 1 103 ? 31.161 95.791 2.688 1.00 17.22 103 ASP F C 1
ATOM 6670 O O . ASP F 1 103 ? 31.334 96.915 3.187 1.00 17.28 103 ASP F O 1
ATOM 6675 N N . ALA F 1 104 ? 30.036 95.420 2.114 1.00 15.54 104 ALA F N 1
ATOM 6676 C CA . ALA F 1 104 ? 28.855 96.291 2.150 1.00 17.00 104 ALA F CA 1
ATOM 6677 C C . ALA F 1 104 ? 27.597 95.458 2.321 1.00 17.48 104 ALA F C 1
ATOM 6678 O O . ALA F 1 104 ? 27.487 94.345 1.753 1.00 17.42 104 ALA F O 1
ATOM 6680 N N . THR F 1 105 ? 26.629 96.034 3.015 1.00 16.14 105 THR F N 1
ATOM 6681 C CA . THR F 1 105 ? 25.274 95.477 3.084 1.00 16.60 105 THR F CA 1
ATOM 6682 C C . THR F 1 105 ? 24.282 96.630 3.084 1.00 17.01 105 THR F C 1
ATOM 6683 O O . THR F 1 105 ? 24.671 97.772 3.370 1.00 16.11 105 THR F O 1
ATOM 6687 N N . SER F 1 106 ? 23.033 96.335 2.794 1.00 16.99 106 SER F N 1
ATOM 6688 C CA . SER F 1 106 ? 22.013 97.389 2.695 1.00 17.64 106 SER F CA 1
ATOM 6689 C C . SER F 1 106 ? 20.659 96.775 2.965 1.00 16.67 106 SER F C 1
ATOM 6690 O O . SER F 1 106 ? 20.472 95.557 2.806 1.00 17.27 106 SER F O 1
ATOM 6693 N N . TRP F 1 107 ? 19.729 97.631 3.361 1.00 18.02 107 TRP F N 1
ATOM 6694 C CA . TRP F 1 107 ? 18.322 97.220 3.564 1.00 18.42 107 TRP F CA 1
ATOM 6695 C C . TRP F 1 107 ? 17.414 98.403 3.295 1.00 17.52 107 TRP F C 1
ATOM 6696 O O . TRP F 1 107 ? 17.804 99.548 3.509 1.00 18.03 107 TRP F O 1
ATOM 6707 N N . LEU F 1 108 ? 16.228 98.095 2.779 1.00 21.50 108 LEU F N 1
ATOM 6708 C CA . LEU F 1 108 ? 15.187 99.079 2.404 1.00 26.04 108 LEU F CA 1
ATOM 6709 C C . LEU F 1 108 ? 14.140 99.077 3.501 1.00 28.59 108 LEU F C 1
ATOM 6710 O O . LEU F 1 108 ? 13.610 97.984 3.725 1.00 33.71 108 LEU F O 1
ATOM 6715 N N . ASP F 1 109 ? 13.890 100.211 4.115 1.00 26.33 109 ASP F N 1
ATOM 6716 C CA . ASP F 1 109 ? 12.901 100.294 5.207 1.00 28.09 109 ASP F CA 1
ATOM 6717 C C . ASP F 1 109 ? 11.505 100.445 4.570 1.00 32.70 109 ASP F C 1
ATOM 6718 O O . ASP F 1 109 ? 11.368 100.534 3.314 1.00 31.15 109 ASP F O 1
ATOM 6723 N N . LYS F 1 110 ? 10.492 100.393 5.417 1.00 33.94 110 LYS F N 1
ATOM 6724 C CA . LYS F 1 110 ? 9.068 100.410 4.992 1.00 37.79 110 LYS F CA 1
ATOM 6725 C C . LYS F 1 110 ? 8.735 101.712 4.246 1.00 37.16 110 LYS F C 1
ATOM 6726 O O . LYS F 1 110 ? 7.767 101.663 3.466 1.00 35.22 110 LYS F O 1
ATOM 6729 N N . ASN F 1 111 ? 9.472 102.797 4.440 1.00 32.72 111 ASN F N 1
ATOM 6730 C CA . ASN F 1 111 ? 9.257 104.070 3.716 1.00 30.83 111 ASN F CA 1
ATOM 6731 C C . ASN F 1 111 ? 9.995 104.114 2.379 1.00 33.52 111 ASN F C 1
ATOM 6732 O O . ASN F 1 111 ? 9.963 105.161 1.750 1.00 35.73 111 ASN F O 1
ATOM 6737 N N . GLY F 1 112 ? 10.726 103.064 2.013 1.00 28.44 112 GLY F N 1
ATOM 6738 C CA . GLY F 1 112 ? 11.502 103.084 0.761 1.00 26.99 112 GLY F CA 1
ATOM 6739 C C . GLY F 1 112 ? 12.843 103.791 0.903 1.00 23.42 112 GLY F C 1
ATOM 6740 O O . GLY F 1 112 ? 13.475 104.082 -0.157 1.00 26.49 112 GLY F O 1
ATOM 6741 N N . GLN F 1 113 ? 13.320 104.036 2.121 1.00 23.77 113 GLN F N 1
ATOM 6742 C CA . GLN F 1 113 ? 14.642 104.647 2.332 1.00 24.94 113 GLN F CA 1
ATOM 6743 C C . GLN F 1 113 ? 15.683 103.534 2.429 1.00 23.12 113 GLN F C 1
ATOM 6744 O O . GLN F 1 113 ? 15.536 102.638 3.247 1.00 21.32 113 GLN F O 1
ATOM 6750 N N . ILE F 1 114 ? 16.682 103.586 1.568 1.00 21.90 114 ILE F N 1
ATOM 6751 C CA . ILE F 1 114 ? 17.834 102.640 1.660 1.00 21.15 114 ILE F CA 1
ATOM 6752 C C . ILE F 1 114 ? 18.724 103.040 2.829 1.00 18.98 114 ILE F C 1
ATOM 6753 O O . ILE F 1 114 ? 18.977 104.201 3.061 1.00 20.65 114 ILE F O 1
ATOM 6758 N N . HIS F 1 115 ? 19.253 102.028 3.498 1.00 17.93 115 HIS F N 1
ATOM 6759 C CA . HIS F 1 115 ? 20.308 102.140 4.516 1.00 18.56 115 HIS F CA 1
ATOM 6760 C C . HIS F 1 115 ? 21.479 101.295 4.020 1.00 17.58 115 HIS F C 1
ATOM 6761 O O . HIS F 1 115 ? 21.250 100.157 3.620 1.00 17.66 115 HIS F O 1
ATOM 6768 N N . ILE F 1 116 ? 22.668 101.845 4.085 1.00 17.77 116 ILE F N 1
ATOM 6769 C CA . ILE F 1 116 ? 23.883 101.135 3.622 1.00 16.47 116 ILE F CA 1
ATOM 6770 C C . ILE F 1 116 ? 24.905 101.164 4.755 1.00 17.95 116 ILE F C 1
ATOM 6771 O O . ILE F 1 116 ? 25.059 102.154 5.431 1.00 16.95 116 ILE F O 1
ATOM 6776 N N . ARG F 1 117 ? 25.583 100.034 4.924 1.00 16.41 117 ARG F N 1
ATOM 6777 C CA . ARG F 1 117 ? 26.728 99.936 5.847 1.00 16.25 117 ARG F CA 1
ATOM 6778 C C . ARG F 1 117 ? 27.928 99.400 5.076 1.00 16.58 117 ARG F C 1
ATOM 6779 O O . ARG F 1 117 ? 27.777 98.340 4.401 1.00 16.26 117 ARG F O 1
ATOM 6787 N N . VAL F 1 118 ? 29.039 100.074 5.164 1.00 16.20 118 VAL F N 1
ATOM 6788 C CA . VAL F 1 118 ? 30.291 99.725 4.461 1.00 15.96 118 VAL F CA 1
ATOM 6789 C C . VAL F 1 118 ? 31.359 99.509 5.514 1.00 17.68 118 VAL F C 1
ATOM 6790 O O . VAL F 1 118 ? 31.486 100.343 6.434 1.00 16.59 118 VAL F O 1
ATOM 6794 N N . TYR F 1 119 ? 32.156 98.448 5.399 1.00 15.84 119 TYR F N 1
ATOM 6795 C CA . TYR F 1 119 ? 33.178 98.088 6.404 1.00 16.09 119 TYR F CA 1
ATOM 6796 C C . TYR F 1 119 ? 34.520 97.970 5.735 1.00 17.87 119 TYR F C 1
ATOM 6797 O O . TYR F 1 119 ? 34.650 97.303 4.664 1.00 17.43 119 TYR F O 1
ATOM 6806 N N . ALA F 1 120 ? 35.528 98.594 6.304 1.00 16.79 120 ALA F N 1
ATOM 6807 C CA . ALA F 1 120 ? 36.902 98.458 5.777 1.00 17.34 120 ALA F CA 1
ATOM 6808 C C . ALA F 1 120 ? 37.874 98.784 6.886 1.00 18.58 120 ALA F C 1
ATOM 6809 O O . ALA F 1 120 ? 37.647 99.766 7.655 1.00 19.35 120 ALA F O 1
ATOM 6811 N N . TYR F 1 121 ? 39.021 98.139 6.865 1.00 17.75 121 TYR F N 1
ATOM 6812 C CA . TYR F 1 121 ? 40.145 98.636 7.690 1.00 18.29 121 TYR F CA 1
ATOM 6813 C C . TYR F 1 121 ? 40.604 99.996 7.193 1.00 18.26 121 TYR F C 1
ATOM 6814 O O . TYR F 1 121 ? 40.611 100.267 5.996 1.00 19.19 121 TYR F O 1
ATOM 6823 N N . ASN F 1 122 ? 41.069 100.825 8.128 1.00 17.46 122 ASN F N 1
ATOM 6824 C CA . ASN F 1 122 ? 41.690 102.109 7.782 1.00 16.50 122 ASN F CA 1
ATOM 6825 C C . ASN F 1 122 ? 43.203 102.031 7.941 1.00 16.07 122 ASN F C 1
ATOM 6826 O O . ASN F 1 122 ? 43.772 100.955 8.150 1.00 17.99 122 ASN F O 1
ATOM 6831 N N . GLN F 1 123 ? 43.866 103.172 7.808 1.00 19.09 123 GLN F N 1
ATOM 6832 C CA . GLN F 1 123 ? 45.322 103.256 7.807 1.00 18.51 123 GLN F CA 1
ATOM 6833 C C . GLN F 1 123 ? 45.889 102.850 9.171 1.00 18.18 123 GLN F C 1
ATOM 6834 O O . GLN F 1 123 ? 47.049 102.480 9.254 1.00 18.68 123 GLN F O 1
ATOM 6840 N N . ASP F 1 124 ? 45.084 102.932 10.229 1.00 18.57 124 ASP F N 1
ATOM 6841 C CA . ASP F 1 124 ? 45.548 102.614 11.603 1.00 18.36 124 ASP F CA 1
ATOM 6842 C C . ASP F 1 124 ? 45.254 101.150 11.937 1.00 16.51 124 ASP F C 1
ATOM 6843 O O . ASP F 1 124 ? 45.381 100.763 13.132 1.00 18.09 124 ASP F O 1
ATOM 6848 N N . ASN F 1 125 ? 44.865 100.358 10.947 1.00 17.07 125 ASN F N 1
ATOM 6849 C CA . ASN F 1 125 ? 44.523 98.916 11.160 1.00 17.23 125 ASN F CA 1
ATOM 6850 C C . ASN F 1 125 ? 43.312 98.793 12.128 1.00 17.57 125 ASN F C 1
ATOM 6851 O O . ASN F 1 125 ? 43.267 97.889 12.921 1.00 20.05 125 ASN F O 1
ATOM 6856 N N . VAL F 1 126 ? 42.373 99.702 12.020 1.00 16.60 126 VAL F N 1
ATOM 6857 C CA . VAL F 1 126 ? 41.098 99.657 12.736 1.00 15.91 126 VAL F CA 1
ATOM 6858 C C . VAL F 1 126 ? 39.986 99.384 11.727 1.00 17.41 126 VAL F C 1
ATOM 6859 O O . VAL F 1 126 ? 39.907 100.059 10.665 1.00 17.59 126 VAL F O 1
ATOM 6863 N N . GLN F 1 127 ? 39.147 98.415 12.028 1.00 16.75 127 GLN F N 1
ATOM 6864 C CA . GLN F 1 127 ? 37.966 98.126 11.208 1.00 19.01 127 GLN F CA 1
ATOM 6865 C C . GLN F 1 127 ? 36.919 99.209 11.420 1.00 19.23 127 GLN F C 1
ATOM 6866 O O . GLN F 1 127 ? 36.542 99.411 12.594 1.00 23.15 127 GLN F O 1
ATOM 6872 N N . LYS F 1 128 ? 36.550 99.922 10.383 1.00 16.73 128 LYS F N 1
ATOM 6873 C CA . LYS F 1 128 ? 35.577 101.019 10.478 1.00 18.78 128 LYS F CA 1
ATOM 6874 C C . LYS F 1 128 ? 34.296 100.653 9.753 1.00 19.60 128 LYS F C 1
ATOM 6875 O O . LYS F 1 128 ? 34.358 99.955 8.725 1.00 18.20 128 LYS F O 1
ATOM 6881 N N . GLU F 1 129 ? 33.197 101.204 10.229 1.00 16.70 129 GLU F N 1
ATOM 6882 C CA . GLU F 1 129 ? 31.862 101.119 9.587 1.00 14.93 129 GLU F CA 1
ATOM 6883 C C . GLU F 1 129 ? 31.466 102.493 9.146 1.00 17.50 129 GLU F C 1
ATOM 6884 O O . GLU F 1 129 ? 31.493 103.431 9.992 1.00 18.75 129 GLU F O 1
ATOM 6890 N N . TYR F 1 130 ? 31.046 102.624 7.886 1.00 15.47 130 TYR F N 1
ATOM 6891 C CA . TYR F 1 130 ? 30.529 103.894 7.328 1.00 15.96 130 TYR F CA 1
ATOM 6892 C C . TYR F 1 130 ? 29.075 103.685 6.995 1.00 17.56 130 TYR F C 1
ATOM 6893 O O . TYR F 1 130 ? 28.690 102.624 6.465 1.00 16.43 130 TYR F O 1
ATOM 6902 N N . CYS F 1 131 ? 28.235 104.647 7.400 1.00 16.82 131 CYS F N 1
ATOM 6903 C CA . CYS F 1 131 ? 26.784 104.479 7.420 1.00 17.79 131 CYS F CA 1
ATOM 6904 C C . CYS F 1 131 ? 26.085 105.513 6.565 1.00 17.32 131 CYS F C 1
ATOM 6905 O O . CYS F 1 131 ? 26.439 106.716 6.667 1.00 17.61 131 CYS F O 1
ATOM 6908 N N . TRP F 1 132 ? 25.124 105.069 5.799 1.00 17.48 132 TRP F N 1
ATOM 6909 C CA . TRP F 1 132 ? 24.214 105.937 5.017 1.00 17.89 132 TRP F CA 1
ATOM 6910 C C . TRP F 1 132 ? 22.794 105.612 5.424 1.00 18.54 132 TRP F C 1
ATOM 6911 O O . TRP F 1 132 ? 22.341 104.474 5.291 1.00 18.50 132 TRP F O 1
ATOM 6922 N N . ASP F 1 133 ? 22.032 106.646 5.850 1.00 19.11 133 ASP F N 1
ATOM 6923 C CA . ASP F 1 133 ? 20.599 106.490 6.146 1.00 20.64 133 ASP F CA 1
ATOM 6924 C C . ASP F 1 133 ? 19.792 107.531 5.340 1.00 19.26 133 ASP F C 1
ATOM 6925 O O . ASP F 1 133 ? 18.587 107.659 5.634 1.00 22.51 133 ASP F O 1
ATOM 6930 N N . GLY F 1 134 ? 20.418 108.198 4.386 1.00 22.71 134 GLY F N 1
ATOM 6931 C CA . GLY F 1 134 ? 19.679 109.072 3.443 1.00 24.61 134 GLY F CA 1
ATOM 6932 C C . GLY F 1 134 ? 20.147 110.521 3.474 1.00 25.58 134 GLY F C 1
ATOM 6933 O O . GLY F 1 134 ? 19.657 111.279 2.624 1.00 28.55 134 GLY F O 1
ATOM 6934 N N A SER F 1 135 ? 21.096 110.909 4.332 0.50 23.84 135 SER F N 1
ATOM 6935 N N B SER F 1 135 ? 21.123 110.895 4.302 0.50 23.85 135 SER F N 1
ATOM 6936 C CA A SER F 1 135 ? 21.553 112.322 4.382 0.50 28.62 135 SER F CA 1
ATOM 6937 C CA B SER F 1 135 ? 21.568 112.313 4.442 0.50 28.79 135 SER F CA 1
ATOM 6938 C C A SER F 1 135 ? 23.054 112.456 4.109 0.50 27.66 135 SER F C 1
ATOM 6939 C C B SER F 1 135 ? 23.047 112.463 4.129 0.50 27.77 135 SER F C 1
ATOM 6940 O O A SER F 1 135 ? 23.424 113.055 3.105 0.50 28.63 135 SER F O 1
ATOM 6941 O O B SER F 1 135 ? 23.383 113.103 3.147 0.50 28.38 135 SER F O 1
ATOM 6946 N N . LYS F 1 136 ? 23.896 111.985 5.033 1.00 26.81 136 LYS F N 1
ATOM 6947 C CA . LYS F 1 136 ? 25.355 112.084 4.915 1.00 27.29 136 LYS F CA 1
ATOM 6948 C C . LYS F 1 136 ? 25.934 110.756 5.405 1.00 23.70 136 LYS F C 1
ATOM 6949 O O . LYS F 1 136 ? 25.326 110.116 6.241 1.00 24.39 136 LYS F O 1
ATOM 6955 N N . TRP F 1 137 ? 27.123 110.434 4.917 1.00 20.38 137 TRP F N 1
ATOM 6956 C CA . TRP F 1 137 ? 27.854 109.287 5.453 1.00 19.92 137 TRP F CA 1
ATOM 6957 C C . TRP F 1 137 ? 28.396 109.666 6.836 1.00 21.85 137 TRP F C 1
ATOM 6958 O O . TRP F 1 137 ? 28.935 110.796 7.010 1.00 21.91 137 TRP F O 1
ATOM 6969 N N . TYR F 1 138 ? 28.306 108.760 7.781 1.00 19.52 138 TYR F N 1
ATOM 6970 C CA . TYR F 1 138 ? 28.883 108.970 9.113 1.00 19.27 138 TYR F CA 1
ATOM 6971 C C . TYR F 1 138 ? 29.550 107.688 9.599 1.00 19.68 138 TYR F C 1
ATOM 6972 O O . TYR F 1 138 ? 29.183 106.552 9.165 1.00 19.94 138 TYR F O 1
ATOM 6981 N N . VAL F 1 139 ? 30.498 107.866 10.514 1.00 20.26 139 VAL F N 1
ATOM 6982 C CA . VAL F 1 139 ? 31.189 106.692 11.101 1.00 20.87 139 VAL F CA 1
ATOM 6983 C C . VAL F 1 139 ? 30.251 106.034 12.105 1.00 20.65 139 VAL F C 1
ATOM 6984 O O . VAL F 1 139 ? 29.774 106.720 13.060 1.00 20.59 139 VAL F O 1
ATOM 6988 N N . GLY F 1 140 ? 29.985 104.726 11.942 1.00 17.30 140 GLY F N 1
ATOM 6989 C CA . GLY F 1 140 ? 29.085 104.000 12.827 1.00 17.30 140 GLY F CA 1
ATOM 6990 C C . GLY F 1 140 ? 29.728 103.522 14.111 1.00 17.03 140 GLY F C 1
ATOM 6991 O O . GLY F 1 140 ? 30.979 103.688 14.331 1.00 17.92 140 GLY F O 1
ATOM 6992 N N . ALA F 1 141 ? 28.904 102.904 14.941 1.00 18.37 141 ALA F N 1
ATOM 6993 C CA . ALA F 1 141 ? 29.298 102.393 16.256 1.00 20.69 141 ALA F CA 1
ATOM 6994 C C . ALA F 1 141 ? 30.066 101.085 16.184 1.00 17.65 141 ALA F C 1
ATOM 6995 O O . ALA F 1 141 ? 30.636 100.681 17.200 1.00 17.44 141 ALA F O 1
ATOM 6997 N N . TYR F 1 142 ? 30.164 100.474 15.007 1.00 16.43 142 TYR F N 1
ATOM 6998 C CA . TYR F 1 142 ? 30.827 99.154 14.910 1.00 15.70 142 TYR F CA 1
ATOM 6999 C C . TYR F 1 142 ? 32.234 99.222 15.485 1.00 16.47 142 TYR F C 1
ATOM 7000 O O . TYR F 1 142 ? 33.027 100.132 15.147 1.00 17.08 142 TYR F O 1
ATOM 7009 N N . THR F 1 143 ? 32.539 98.214 16.279 1.00 16.01 143 THR F N 1
ATOM 7010 C CA . THR F 1 143 ? 33.873 97.885 16.771 1.00 17.22 143 THR F CA 1
ATOM 7011 C C . THR F 1 143 ? 34.099 96.404 16.590 1.00 17.14 143 THR F C 1
ATOM 7012 O O . THR F 1 143 ? 33.153 95.633 16.668 1.00 17.75 143 THR F O 1
ATOM 7016 N N . GLU F 1 144 ? 35.366 96.070 16.355 1.00 19.08 144 GLU F N 1
ATOM 7017 C CA . GLU F 1 144 ? 35.780 94.662 16.259 1.00 21.49 144 GLU F CA 1
ATOM 7018 C C . GLU F 1 144 ? 35.778 94.061 17.653 1.00 23.46 144 GLU F C 1
ATOM 7019 O O . GLU F 1 144 ? 36.104 94.771 18.668 1.00 27.89 144 GLU F O 1
#

Organism: NCBI:txid701523

CATH classification: 2.120.10.70

Radius of gyration: 34.23 Å; Cα contacts (8 Å, |Δi|>4): 2442; chains: 6; bounding box: 104×73×77 Å

Foldseek 3Di:
DKEWDAFPVRFIKIWAWFQDPVQQAIWIWIDGHPDIDTDPRGPPAHADATKAKEWDAFPVRFIKMWIWGQHPVQAIWIWIDGHPDIDTDQRTPPFGFDHHKHKYWDADPVRFIKMWIWGQGPVRFIWIWIDRPDHIDTDPDGD/DKEWDAFPVRWIKIWAWFQDPVPQAIWIWIDGDPDIDTDPRTPPFHADATKAKEWDAFPVRFIKMWIWGQHPVQAIWIWIDGHPDIDTDQRPPPFGFDHHKYKYWDADPVRFIKMWIWGQGPVRFIWIWIDRPDHIDTDPDGD/DKEWDAFPVRFIKIWAWFQDPVPQAIWIWIDGHPDIDGDPRPPPFGADATKAKEWDAFPVRFIKMWIWGQHPVQAIWIWIDGHPDIDTDQRTPPFGFDHHKHKYWDADPVRFIKMWIWGQGPVRFIWIWIDRPDHIDTDPDGD/DKEWDAFPVRFIKIWAWFQDPVPQAIWIWIDGHPDIDTDPRTPVFGADATKAKEWDAFPVRFIKIWIWGQHPVQAIWIWIDGHPDIDTDQRPPPFGFDHHKHKYWDADPVRFIKMWIWGQGPVRFIWIWIDRPDHIDTDPDGD/DKEWDAFPVRWIKIWDWFQDPVPQAIWIWIDGHDDIDTDPRTPPFHADATKAKEWDAFPVRFIKMWIWGQHPVQAIWIWIDGHPDIDTDPRPPPFGFDHHKHKYWDADPVRFIKMWIWGQGPVRFIWIWIDRPDHIDTDPDGD/DKEWDAFPVRWIKIWAWFQDPVQQAIWIWIDGHPDIDTDPRTPPAHADATKAKEWDAFPVRFIKIWIWGQHPVQAIWIWIDGHPDIDTDQRPPPFGFDHHKYKYWDQDPVRFIKMWIWGQGPVRFIWIWIDRPDHIDTDPDGD

InterPro domains:
  IPR012475 Fucose-specific lectin [PF07938] (2-100)

Nearest PDB structures (foldseek):
  6htn-assembly1_B  TM=1.006E+00  e=7.543E-27  Kordia periserrulae
  7c3e-assembly1_B  TM=7.792E-01  e=2.019E-06  Orbilia oligospora ATCC 24927
  6trv-assembly1_BBB  TM=8.160E-01  e=4.464E-05  Scedosporium apiospermum
  7c37-assembly1_A  TM=7.557E-01  e=6.367E-06  Orbilia oligospora ATCC 24927
  7b7c-assembly1_A  TM=6.151E-01  e=3.477E-05  Photorhabdus laumondii

Solvent-accessible surface area: 37006 Å² total; per-residue (Å²): 6,14,11,23,29,58,51,88,91,31,55,18,27,6,26,4,3,16,43,28,69,84,50,5,64,0,6,6,24,3,53,40,71,112,134,31,82,84,8,64,0,24,80,90,50,44,3,49,15,26,2,8,14,12,21,30,62,48,131,98,52,43,18,26,5,26,1,0,0,6,2,77,72,4,55,0,23,6,3,3,48,42,142,105,99,21,93,64,10,66,0,49,31,88,47,49,9,68,38,66,1,44,12,11,18,30,52,45,200,121,52,64,17,26,4,26,0,12,6,37,17,50,53,22,68,15,60,6,4,2,52,52,35,106,64,23,100,74,14,76,8,81,92,7,14,12,22,28,59,52,92,100,53,56,19,24,6,26,4,3,16,46,24,66,79,35,6,64,0,5,6,24,2,53,39,73,117,120,20,78,83,7,67,0,23,56,96,50,51,2,50,15,25,2,7,14,12,21,29,61,49,131,92,53,31,19,26,5,26,0,0,0,5,2,57,59,3,56,0,21,6,2,2,48,41,125,109,132,19,76,61,12,65,0,49,33,89,46,49,11,68,38,66,1,44,11,12,18,30,52,46,178,140,55,64,17,25,5,26,0,12,7,39,16,50,54,23,70,18,61,6,3,3,51,53,35,82,156,21,100,74,15,76,9,78,96,7,13,10,20,29,58,53,92,101,55,52,20,25,5,30,4,3,17,45,9,67,47,20,7,65,0,0,6,13,3,52,36,71,114,129,30,66,8,4,37,0,0,18,88,49,41,2,50,15,26,2,8,14,12,21,28,62,47,133,96,53,53,19,27,5,26,0,0,0,4,2,75,69,4,57,0,20,7,2,2,48,41,145,96,100,20,93,60,12,68,0,49,32,88,46,51,10,68,35,66,1,43,13,11,20,30,54,46,200,114,55,62,18,27,4,27,0,11,6,36,23,54,54,23,70,14,46,6,3,3,52,51,35,97,117,22,100,72,13,73,2,78,92,7,14,11,21,30,57,52,93,100,53,56,18,24,5,26,4,3,16,46,27,70,79,40,9,72,0,7,6,26,2,50,41,68,112,140,27,86,83,8,67,0,26,74,94,46,45,2,54,14,26,2,8,14,12,21,29,62,48,131,96,53,51,18,26,5,25,0,0,0,4,2,75,70,3,55,0,20,6,1,2,50,42,148,94,135,18,90,60,11,69,0,49,32,91,45,48,10,69,36,67,1,42,12,11,20,30,54,44,200,117,53,63,17,25,4,26,0,10,6,36,15,50,44,6,34,15,60,6,3,2,50,53,36,87,161,23,101,73,15,78,7,69,18,36,74,16,58,30,105,51,94,111,56,60,64,25,52,28,62,4,47,53,18,185,80,51,26,62,0,30,6,38,3,61,40,58,68,40,89,39,3,3,30,0,0,19,86,51,41,5,77,16,25,4,8,14,12,21,30,59,47,132,97,53,55,19,26,5,26,0,0,0,5,2,78,69,3,55,0,21,6,2,3,48,41,131,91,127,19,76,61,10,68,0,48,32,87,46,51,10,65,37,66,1,97,21,72,24,118,73,48,134,133,53,62,17,26,4,32,0,56,6,72,15,51,55,38,67,44,62,20,4,2,49,50,35,90,161,21,100,75,15,102,90,102,164,37,74,17,56,29,108,48,94,110,54,57,62,26,51,27,60,3,48,54,36,196,106,67,28,69,0,36,6,87,3,64,41,66,111,138,99,89,86,9,66,0,23,68,95,41,50,5,75,15,27,4,8,14,11,21,27,56,43,129,96,52,52,19,27,5,25,0,0,0,5,3,82,73,4,56,0,22,5,4,2,48,41,143,96,129,20,72,67,10,68,0,50,31,88,45,52,9,64,37,67,1,96,23,71,24,117,65,49,132,132,54,63,18,27,4,33,0,57,6,70,17,52,54,40,70,41,62,20,3,2,50,52,36,84,154,22,101,72,15,101,88,110,165

Sequence (858 aa):
GATSWLDGSGQIHLRIYSLQQSNGKLLERCWDSNKWYDGALLTNQFFSAISGAGATSWLDSSGQIHIRVYAIGTDGKIIIELCWDKDKWYSGALTGQFYGASTPDATSWLDKNGQIHIRVYAYNQDNVQKEYCWDGSSKWYVGAYTEGATSWLDGSGQIHLRIYSLQQSNGKLLERCWDSNKWYDGALLTNQFFSAISGAGATSWLDSSSGQIHIRVYAIGTDGKIIELCWDKDKWYSGALTGQFYGASTPDATSWLDKNGQIHIRVYAYNQDNVQKEYCWDGSSKWYVGAYTEGATSWLDGSGQIHLRIYSLQQSNGKLLERCWDSNKWYDDGALLTNQFSAISGAGATSWLDSSGQIHIRVYAIGTDGKIIIELCWDKDKWYSGALTGQFYGASTPDATSWLDKNGQIHIRVYAYNQDNVQKKEYCWDGSKWYVGAYTEGATSWLDGSSGQIHLRIYSLQQSNGKLLERCWDSNKWYDGALTNQFSAISGAGATSWLDSSGQIHIRVYAIGTDGKIIIELCWDKDKWYSGALTGQFYGASTPDATSWLDKNGQIHIRVYAYNQDNVQKEYCWDGSSKWYVGAYTEGATSWLDGSSGQIHLRIYSLQQSSNGKLLERCWDSNKWYDDGALLTNQFFSAISGAGATSWLDSSGQIHIRVYAIGTDGKIIIELCWDKDKWYSGALTGQFYGASTPDATSWLDKNGQIHIRVYAYNQDNVQKEYCWDGSKWYVGAYTEGATSWLDGSSGQIHLRIYSLQQSNGKLLERCWDSNKWYDGALLTNQFFSAISGAGATSWLDSSSGQIHIRVYAIGTDGKIIELCWDKDKWYSGALTGQFYGASTPDATSWLDKNGQIHIRVYAYNQDNVQKEYCWDGSSKWYVGAYTE

Secondary structure (DSSP, 8-state):
-EEEEE-TTS-EEEEEEEE-TTTSBEEEEEESSS-EEE-TTTTS-B-SS--EEEEEE-TTS-EEEEEEEE-TTSBEEEEEESSS-EEE-TTTTSSB-SSPPEEEEEE-TTS-EEEEEEEE-TTS-EEEEEESSS--EE-S---/-EEEEE-TTS-EEEEEEEE-TTTSBEEEEEESSS-EEE-TTTTS-B-SS--EEEEEE-TTS-EEEEEEEE-TTSBEEEEEESSS-EEE-TTTTSSB--SPPEEEEEE-TTS-EEEEEEEE-TTS-EEEEEESSS--EE-S---/-EEEEE-TTS-EEEEEEEE-TTTSBEEEEEESSS-EEE-TTTTS-B-SS--EEEEEE-TTS-EEEEEEEE-TTSBEEEEEESSS-EEE-TTTTSSB--SPPEEEEEE-TTS-EEEEEEEE-TTS-EEEEEESSS--EE-S---/-EEEEE-TTS-EEEEEEEE-TTTSBEEEEEESSS-EEE-TTTTS-B-SS-EEEEEEE-TTS-EEEEEEEE-TTSBEEEEEESSS-EEE-TTTTSSB--SPPEEEEEE-TTS-EEEEEEEE-TTS-EEEEEESSS--EE-S---/-EEEEE-TTS-EEEEEEEE-TTTSBEEEEEESSS-EEE-TTTTS-B-SS--EEEEEE-TTS-EEEEEEEE-TTSBEEEEEESSS-EEE-TTTTSSB--SPPEEEEEE-TTS-EEEEEEEE-TTS-EEEEEESSS--EE-S---/-EEEEE-TTS-EEEEEEEE-TTTSBEEEEEESSS-EEE-TTTTS-B-SS-EEEEEEE-TTS-EEEEEEEE-TTSBEEEEEESSS-EEE-TTTTSSB-SSPPEEEEEE-TTS-EEEEEEEE-TTS-EEEEEESSS--EE-S---